Protein AF-A0AAU9U0C1-F1 (afdb_monomer)

Foldseek 3Di:
DDDDDDDDDDDDDDDDDDDDDDDDDDDDDDDDDDDDDDDDDDDDDDDDCVVVVVVVVVVVVVVVVPVPDDDDDDDDDDDDDDDDDDDDDDDDDDDDDDDDDDDDDDDDDDDDDDDDDDDDDDDDDDYDDDDDDDDDDDDDDDDDDDDDDDDDDDDDDDDDDPPPDDDDDDDDDDDDDDDDPPDLLDAQELLFQWDDLDLVSVLVNCLSCLLVVNQWGHPQLAIAGADQLPDPDQCLDPVNVPPDPVVLLVNLVVQVVCCVVPLFFAEAEEAAFWPLCLVVSLSNSVQSNCVFLVNHSPHLLSLLLSLLCLLLQLLQFWCDLFHRTFGQWWWKWWFQGDPSHGAAIAIDTQGHPLLLLQDNPAQIFRRLLLLLCVLADDPVRCVVLVNPPDDLCLQNSGNHPHDDDRDPCSNVSSVSNLVSCVSLVHDPLLLVLLSSLLRLLSNFAWAQDPVQFTDTDRQVSLCSSCVSQQFHSVLLCLQLQWFWDFDDDDDTDIDTDGRVSSNLQSSLQSSLSSQLSSVVSSVSSNPDHPPPPPPDDPDDDVLCLLPPDPPPPDDDDDDDDDPDDPVVVVVVNVVVNVVVSSSHIHMYTRAHRQDADVADEPSNVLRLLLSLVVLQVVCCLFQVCQVVVCVVQVHDWPDNQDDDHCVLLNCQAPVCVQHLLVLLVVCLVVVHALLVSQVSSCVSQPPRPQWDADVVHDSNWTWGQGLQGIHIYGSHCVSSLFLSWHAQSSLCSLDPVRGPSVSSVVSCVLSNVVQVVVVHGRSAIDHSNDASCSVVVVVPPPDDDPDDRDDRDHTPSRSSVVSSVSVVVVVVSHHYRYYHRAYQDSPSDRSHHDSVRRSSRCSSSVVSSSSCCQLRGFRDKDFLVRLCVLQVLQDDDDPDDDDDPPDPPCSQVSSVVSLVVLCVVPDDDDDITSNDQDWDDGPGIITTRSSVVCSRVVSSVVSVVVVVVVVVVVVVVVVVCVVPVPDDDPPPPPPDDPDPPDDPPDPVPDDDPVVVVVVCVVVVHDPVDDDDDDDFDQFDADPNDTDGDFAWWFFCDWDADPRDTDHGGDIWTFGGADDVQWTWIADPNDTDTHGPVRTDDGDDDDDDDDDDDDDDDDDDDD

Sequence (1102 aa):
MRSVCVYIKGALPAKAQRGRGSACPASDKFLAHARRRPVTRIFCTPSTPLEILKWIVLDRARYTIRTKILPRFIKVNYLSSRRIVVQRSGAPPAAAAEPQLGAGHPPQPPARGRRGRRPARLARLPRRLAAGRAAARAAAAAAPAPAPPLQPHHPPPPPPEARWRAGTAGGAQATGTTGSASNGSDVDDLIHLRGPLTEDAVVRALQARFYHNKFYTSVGPILIAMNAYTDAGNALTPGAARAQRPELARLVHDAVRHQADTGCPQAIILSGVSGSGKTYASMVLLRRLFDVAGGGPETDAFKHLAAAFTVLRSLGTAATHANSHSSRIGHFIEVQVTDGALYRTKIHCYFLDQTRVVRPPAGERNYHIFYQMLAGLTSDERSQLHLDGYTANDLRYLASSHPRRPEAEDGARFHAWKSCLGVLGIPFLDVLRVLAAVLLLGNVHFTDNAEGTAEPNGEAELVAAGSLLGVGAAALMRGLGTRCAPRAGRGQARAPASAAAAAGARDALAKALYCRTVATIVRRANSLKRLGSTLGTLSSDSNESVHQDVASRRASTAGGGARGRAGARSMAALNDAVRHATDGFVGILDMFGFEDSGPSRLEHLCANLCAETMQHFYNTHVFKSSAESCREEGVAGALEVEYVDNVPCIDLVSSLRTGLLAALDAECAARGSPEQYVARVRAAHRGHPRLAEPRPPHPRRFAVRHYAGEVTYDASDFLDANRDAVPDELLAAFDTRTCEFGFATHLFGAELKALAAAGGPAGAQFRASPTAGGAAVAAGALGAAPPAPAAPASTLTQDFHTRLDNLLRTLVHARPHFVRCLRANSTETPMLFDRVTVARQVRALQILETVQLMASGYPHRMRFRAFSGRYRALWRRGAGAGAGAGAERESGAACARVLRSVAAAAAPPAPASPAAVRWALGKRHVFLSEGMRQVLERMRRARREAAAECIQAAWRAQRARDTRGGRPAPPARRRPAPIAGTPPPDPADKCDPQLVKRTCSLFGLDLERPPPLPPSRAYTVSNGVKLGYPQQRTVAADWDEGGVRLRVGDCVLALGAARRGHVTVQVCGRTVPVPHSVLAPPRAPRPAPPPPPAPPAPPAPA

Solvent-accessible surface area (backbone atoms only — not comparable to full-atom values): 67235 Å² total; per-residue (Å²): 136,83,89,78,88,81,91,80,90,87,87,90,91,82,90,87,92,85,86,89,89,85,90,85,81,89,81,92,90,81,90,87,88,89,84,88,88,90,85,80,92,76,92,80,79,99,80,69,71,64,65,59,52,55,51,59,53,50,55,58,58,60,51,71,65,59,78,79,77,80,93,76,90,87,88,79,87,91,74,80,91,80,87,84,82,90,77,92,83,86,86,88,81,89,88,81,85,86,80,91,88,84,89,91,81,88,86,88,92,90,88,93,81,91,89,92,85,86,89,86,91,82,91,90,84,88,88,89,82,85,90,85,84,86,83,87,84,90,86,81,91,87,83,85,82,88,80,79,88,82,77,90,77,75,82,80,79,80,81,79,80,84,76,78,77,83,85,87,84,89,88,80,93,78,94,78,93,76,83,82,82,81,70,78,62,89,70,66,36,58,27,53,48,66,65,79,94,41,66,70,54,54,50,48,41,52,53,47,23,45,78,70,70,44,43,62,38,30,45,71,88,31,37,39,35,48,33,48,61,81,74,90,67,64,50,67,40,81,85,53,63,74,77,83,55,67,67,56,46,49,53,42,53,54,44,56,46,47,25,72,77,65,45,45,25,27,30,41,40,46,44,46,46,52,62,10,42,47,69,57,53,50,35,44,41,51,45,46,45,26,55,64,20,71,32,33,80,88,33,66,72,34,47,41,49,43,23,41,51,52,46,49,40,36,74,24,22,24,31,44,93,66,23,75,75,32,60,46,41,24,39,36,38,40,35,31,50,52,99,59,40,52,69,50,66,43,72,45,76,67,51,66,63,52,62,31,62,64,52,40,59,93,60,24,49,33,48,44,43,62,59,14,44,76,57,45,57,53,71,69,58,26,54,78,55,70,45,64,95,63,49,63,69,74,31,55,34,52,50,46,89,53,97,70,78,84,60,89,54,33,24,59,52,32,52,52,35,55,54,22,34,54,68,59,71,42,68,65,62,68,57,46,32,52,55,42,23,41,42,33,51,47,53,42,41,56,43,59,47,101,86,53,32,37,45,72,50,39,60,68,37,40,43,48,23,15,61,50,49,26,24,57,41,72,48,54,45,51,23,31,32,41,40,54,49,59,71,84,64,102,59,84,57,72,39,72,15,34,20,73,54,21,51,49,37,48,47,24,46,38,34,16,56,51,42,29,48,53,52,48,51,48,54,49,58,52,60,76,70,70,90,81,67,82,73,73,90,88,80,75,80,86,83,54,91,84,69,88,81,75,80,84,82,79,84,79,97,83,83,85,92,71,87,77,78,52,62,64,57,54,51,49,53,50,50,52,53,50,47,64,67,55,58,29,30,46,29,43,37,41,56,47,28,40,74,85,55,91,78,23,48,60,66,52,52,53,31,35,50,51,33,50,52,54,48,44,54,46,46,42,65,56,52,48,51,31,52,52,52,30,60,77,37,70,36,84,68,89,54,85,73,82,72,91,81,53,60,70,49,48,48,50,39,68,27,86,86,76,3,54,51,45,52,46,52,52,33,51,73,70,66,62,52,40,48,56,48,40,50,51,52,51,66,77,45,65,87,39,90,39,57,43,83,36,88,76,79,52,70,39,43,40,21,39,50,49,79,81,48,77,43,48,36,42,32,78,56,37,53,64,63,29,56,44,51,25,53,34,56,43,54,57,34,39,35,86,91,51,18,77,34,60,67,58,28,57,61,43,53,65,60,52,51,52,29,59,75,65,77,39,72,52,43,49,61,42,64,27,58,82,60,92,66,64,65,61,64,68,71,59,73,84,62,97,69,83,83,68,83,78,75,78,69,77,35,47,60,56,52,45,50,53,44,51,53,53,50,49,56,56,52,74,69,23,52,76,41,48,34,45,22,33,39,26,44,83,78,73,51,57,79,45,75,37,67,65,56,37,48,54,47,38,58,45,71,41,48,57,53,49,32,49,38,40,10,65,23,52,68,39,80,35,46,33,70,57,46,42,68,74,48,53,83,73,54,76,87,65,87,89,76,74,93,74,93,58,90,66,81,51,42,59,63,53,47,54,50,48,53,51,55,48,52,68,75,66,66,75,87,83,89,60,59,51,37,39,74,40,72,51,72,36,82,64,30,40,32,24,7,43,37,34,50,53,50,54,51,50,57,50,45,54,58,47,48,58,52,46,49,53,50,48,50,52,50,52,52,48,54,50,45,69,72,68,48,88,64,75,73,76,70,71,79,64,74,77,68,81,62,90,80,60,73,80,79,58,92,81,73,68,78,55,64,65,60,51,53,50,50,30,58,77,70,71,50,61,89,91,57,76,77,82,77,78,76,78,63,76,49,51,76,44,98,89,41,82,40,59,60,68,38,69,29,38,27,63,38,72,47,73,59,98,90,51,77,47,48,64,68,43,79,38,41,33,60,46,63,56,56,95,71,23,29,26,29,44,54,98,91,43,78,44,73,42,51,52,86,36,42,42,81,54,77,76,80,78,80,76,81,80,78,79,81,78,78,84,80,79,82,78,85,133

Structure (mmCIF, N/CA/C/O backbone):
data_AF-A0AAU9U0C1-F1
#
_entry.id   AF-A0AAU9U0C1-F1
#
loop_
_atom_site.group_PDB
_atom_site.id
_atom_site.type_symbol
_atom_site.label_atom_id
_atom_site.label_alt_id
_atom_site.label_comp_id
_atom_site.label_asym_id
_atom_site.label_entity_id
_atom_site.label_seq_id
_atom_site.pdbx_PDB_ins_code
_atom_site.Cartn_x
_atom_site.Cartn_y
_atom_site.Cartn_z
_atom_site.occupancy
_atom_site.B_iso_or_equiv
_atom_site.auth_seq_id
_atom_site.auth_comp_id
_atom_site.auth_asym_id
_atom_site.auth_atom_id
_atom_site.pdbx_PDB_model_num
ATOM 1 N N . MET A 1 1 ? -38.777 12.653 -34.159 1.00 24.64 1 MET A N 1
ATOM 2 C CA . MET A 1 1 ? -39.744 13.775 -34.101 1.00 24.64 1 MET A CA 1
ATOM 3 C C . MET A 1 1 ? -38.920 15.044 -34.290 1.00 24.64 1 MET A C 1
ATOM 5 O O . MET A 1 1 ? -37.941 15.167 -33.569 1.00 24.64 1 MET A O 1
ATOM 9 N N . ARG A 1 2 ? -38.997 15.763 -35.420 1.00 21.00 2 ARG A N 1
ATOM 10 C CA . ARG A 1 2 ? -40.113 16.520 -36.057 1.00 21.00 2 ARG A CA 1
ATOM 11 C C . ARG A 1 2 ? -40.349 17.892 -35.399 1.00 21.00 2 ARG A C 1
ATOM 13 O O . ARG A 1 2 ? 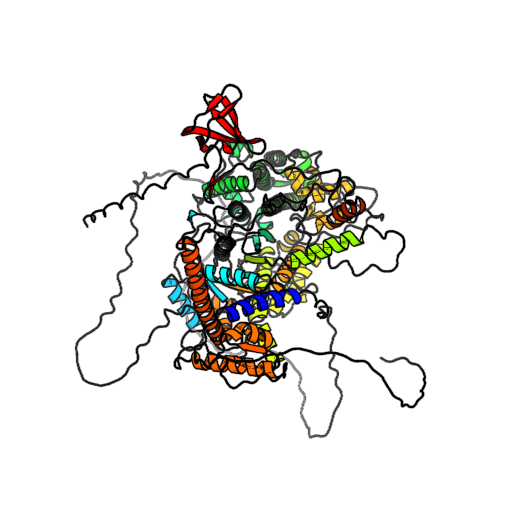-40.406 17.954 -34.179 1.00 21.00 2 ARG A O 1
ATOM 20 N N . SER A 1 3 ? -40.547 18.902 -36.261 1.00 21.70 3 SER A N 1
ATOM 21 C CA . SER A 1 3 ? -40.798 20.334 -35.982 1.00 21.70 3 SER A CA 1
ATOM 22 C C . SER A 1 3 ? -39.601 21.110 -35.395 1.00 21.70 3 SER A C 1
ATOM 24 O O . SER A 1 3 ? -38.869 20.563 -34.580 1.00 21.70 3 SER A O 1
ATOM 26 N N . VAL A 1 4 ? -39.317 22.370 -35.764 1.00 21.83 4 VAL A N 1
ATOM 27 C CA . VAL A 1 4 ? -39.848 23.279 -36.821 1.00 21.83 4 VAL A CA 1
ATOM 28 C C . VAL A 1 4 ? -38.707 24.289 -37.161 1.00 21.83 4 VAL A C 1
ATOM 30 O O . VAL A 1 4 ? -37.883 24.544 -36.290 1.00 21.83 4 VAL A O 1
ATOM 33 N N . CYS A 1 5 ? -38.392 24.609 -38.430 1.00 22.06 5 CYS A N 1
ATOM 34 C CA . CYS A 1 5 ? -38.754 25.840 -39.190 1.00 22.06 5 CYS A CA 1
ATOM 35 C C . CYS A 1 5 ? -38.419 27.191 -38.467 1.00 22.06 5 CYS A C 1
ATOM 37 O O . CYS A 1 5 ? -38.565 27.267 -37.258 1.00 22.06 5 CYS A O 1
ATOM 39 N N . VAL A 1 6 ? -37.989 28.303 -39.106 1.00 23.70 6 VAL A N 1
ATOM 40 C CA . VAL A 1 6 ? -38.013 28.698 -40.540 1.00 23.70 6 VAL A CA 1
ATOM 41 C C . VAL A 1 6 ? -37.091 29.929 -40.844 1.00 23.70 6 VAL A C 1
ATOM 43 O O . VAL A 1 6 ? -36.928 30.764 -39.965 1.00 23.70 6 VAL A O 1
ATOM 46 N N . TYR A 1 7 ? -36.581 30.074 -42.093 1.00 22.19 7 TYR A N 1
ATOM 47 C CA . TYR A 1 7 ? -36.226 31.347 -42.820 1.00 22.19 7 TYR A CA 1
ATOM 48 C C . TYR A 1 7 ? -35.028 32.251 -42.371 1.00 22.19 7 TYR A C 1
ATOM 50 O O . TYR A 1 7 ? -34.627 32.193 -41.219 1.00 22.19 7 TYR A O 1
ATOM 58 N N . ILE A 1 8 ? -34.390 33.122 -43.202 1.00 22.66 8 ILE A N 1
ATOM 59 C CA . ILE A 1 8 ? -34.291 33.303 -44.691 1.00 22.66 8 ILE A CA 1
ATOM 60 C C . ILE A 1 8 ? -33.015 34.136 -45.097 1.00 22.66 8 ILE A C 1
ATOM 62 O O . ILE A 1 8 ? -32.386 34.669 -44.197 1.00 22.66 8 ILE A O 1
ATOM 66 N N . LYS A 1 9 ? -32.677 34.234 -46.416 1.00 22.81 9 LYS A N 1
ATOM 67 C CA . LYS A 1 9 ? -31.804 35.188 -47.221 1.00 22.81 9 LYS A CA 1
ATOM 68 C C . LYS A 1 9 ? -30.706 36.032 -46.501 1.00 22.81 9 LYS A C 1
ATOM 70 O O . LYS A 1 9 ? -30.960 36.590 -45.452 1.00 22.81 9 LYS A O 1
ATOM 75 N N . GLY A 1 10 ? -29.492 36.291 -47.018 1.00 23.34 10 GLY A N 1
ATOM 76 C CA . GLY A 1 10 ? -29.014 36.748 -48.354 1.00 23.34 10 GLY A CA 1
ATOM 77 C C . GLY A 1 10 ? -27.968 37.889 -48.131 1.00 23.34 10 GLY A C 1
ATOM 78 O O . GLY A 1 10 ? -27.883 38.364 -47.006 1.00 23.34 10 GLY A O 1
ATOM 79 N N . ALA A 1 11 ? -27.127 38.398 -49.051 1.00 24.47 11 ALA A N 1
ATOM 80 C CA . ALA A 1 11 ? -26.934 38.194 -50.499 1.00 24.47 11 ALA A CA 1
ATOM 81 C C . ALA A 1 11 ? -25.452 38.471 -50.961 1.00 24.47 11 ALA A C 1
ATOM 83 O O . ALA A 1 11 ? -24.527 38.324 -50.169 1.00 24.47 11 ALA A O 1
ATOM 84 N N . LEU A 1 12 ? -25.234 38.786 -52.254 1.00 25.39 12 LEU A N 1
ATOM 85 C CA . LEU A 1 12 ? -23.994 38.649 -53.075 1.00 25.39 12 LEU A CA 1
ATOM 86 C C . LEU A 1 12 ? -23.107 39.948 -53.242 1.00 25.39 12 LEU A C 1
ATOM 88 O O . LEU A 1 12 ? -23.430 40.947 -52.606 1.00 25.39 12 LEU A O 1
ATOM 92 N N . PRO A 1 13 ? -21.971 39.957 -54.015 1.00 55.34 13 PRO A N 1
ATOM 93 C CA . PRO A 1 13 ? -20.810 40.868 -53.808 1.00 55.34 13 PRO A CA 1
ATOM 94 C C . PRO A 1 13 ? -20.318 41.723 -55.029 1.00 55.34 13 PRO A C 1
ATOM 96 O O . PRO A 1 13 ? -20.919 41.707 -56.100 1.00 55.34 13 PRO A O 1
ATOM 99 N N . ALA A 1 14 ? -19.138 42.369 -54.901 1.00 25.95 14 ALA A N 1
ATOM 100 C CA . ALA A 1 14 ? -18.274 42.967 -55.959 1.00 25.95 14 ALA A CA 1
ATOM 101 C C . ALA A 1 14 ? -16.767 42.644 -55.664 1.00 25.95 14 ALA A C 1
ATOM 103 O O . ALA A 1 14 ? -16.470 42.331 -54.514 1.00 25.95 14 ALA A O 1
ATOM 104 N N . LYS A 1 15 ? -15.760 42.522 -56.570 1.00 26.88 15 LYS A N 1
ATOM 105 C CA . LYS A 1 15 ? -15.287 43.260 -57.790 1.00 26.88 15 LYS A CA 1
ATOM 106 C C . LYS A 1 15 ? -14.729 44.674 -57.471 1.00 26.88 15 LYS A C 1
ATOM 108 O O . LYS A 1 15 ? -15.401 45.385 -56.745 1.00 26.88 15 LYS A O 1
ATOM 113 N N . ALA A 1 16 ? -13.579 45.188 -57.961 1.00 28.95 16 ALA A N 1
ATOM 114 C CA . ALA A 1 16 ? -12.453 44.735 -58.835 1.00 28.95 16 ALA A CA 1
ATOM 115 C C . ALA A 1 16 ? -11.160 45.592 -58.500 1.00 28.95 16 ALA A C 1
ATOM 117 O O . ALA A 1 16 ? -11.124 46.110 -57.393 1.00 28.95 16 ALA A O 1
ATOM 118 N N . GLN A 1 17 ? -10.059 45.832 -59.263 1.00 26.89 17 GLN A N 1
ATOM 119 C CA . GLN A 1 17 ? -9.619 45.476 -60.637 1.00 26.89 17 GLN A CA 1
ATOM 120 C C . GLN A 1 17 ? -8.061 45.354 -60.858 1.00 26.89 17 GLN A C 1
ATOM 122 O O . GLN A 1 17 ? -7.563 44.232 -60.891 1.00 26.89 17 GLN A O 1
ATOM 127 N N . ARG A 1 18 ? -7.305 46.453 -61.111 1.00 26.94 18 ARG A N 1
ATOM 128 C CA . ARG A 1 18 ? -5.881 46.573 -61.596 1.00 26.94 18 ARG A CA 1
ATOM 129 C C . ARG A 1 18 ? -5.306 47.966 -61.189 1.00 26.94 18 ARG A C 1
ATOM 131 O O . ARG A 1 18 ? -6.126 48.813 -60.863 1.00 26.94 18 ARG A O 1
ATOM 138 N N . GLY A 1 19 ? -4.008 48.342 -61.223 1.00 24.75 19 GLY A N 1
ATOM 139 C CA . GLY A 1 19 ? -2.712 47.662 -61.473 1.00 24.75 19 GLY A CA 1
ATOM 140 C C . GLY A 1 19 ? -1.563 48.636 -61.906 1.00 24.75 19 GLY A C 1
ATOM 141 O O . GLY A 1 19 ? -1.858 49.748 -62.319 1.00 24.75 19 GLY A O 1
ATOM 142 N N . ARG A 1 20 ? -0.291 48.162 -61.920 1.00 25.50 20 ARG A N 1
ATOM 143 C CA . ARG A 1 20 ? 0.972 48.755 -62.492 1.00 25.50 20 ARG A CA 1
ATOM 144 C C . ARG A 1 20 ? 1.722 49.915 -61.775 1.00 25.50 20 ARG A C 1
ATOM 146 O O . ARG A 1 20 ? 1.122 50.791 -61.175 1.00 25.50 20 ARG A O 1
ATOM 153 N N . GLY A 1 21 ? 3.055 49.915 -61.989 1.00 24.20 21 GLY A N 1
ATOM 154 C CA . GLY A 1 21 ? 4.035 51.004 -61.769 1.00 24.20 21 GLY A CA 1
ATOM 155 C C . GLY A 1 21 ? 4.783 50.985 -60.417 1.00 24.20 21 GLY A C 1
ATOM 156 O O . GLY A 1 21 ? 4.164 50.672 -59.410 1.00 24.20 21 GLY A O 1
ATOM 157 N N . SER A 1 22 ? 6.057 51.380 -60.249 1.00 24.22 22 SER A N 1
ATOM 158 C CA . SER A 1 22 ? 7.334 51.277 -61.010 1.00 24.22 22 SER A CA 1
ATOM 159 C C . SER A 1 22 ? 8.365 52.250 -60.386 1.00 24.22 22 SER A C 1
ATOM 161 O O . SER A 1 22 ? 7.958 53.312 -59.931 1.00 24.22 22 SER A O 1
ATOM 163 N N . ALA A 1 23 ? 9.668 51.941 -60.491 1.00 24.11 23 ALA A N 1
ATOM 164 C CA . ALA A 1 23 ? 10.850 52.763 -60.137 1.00 24.11 23 ALA A CA 1
ATOM 165 C C . ALA A 1 23 ? 11.375 52.762 -58.676 1.00 24.11 23 ALA A C 1
ATOM 167 O O . ALA A 1 23 ? 10.644 52.904 -57.701 1.00 24.11 23 ALA A O 1
ATOM 168 N N . CYS A 1 24 ? 12.707 52.654 -58.578 1.00 26.55 24 CYS A N 1
ATOM 169 C CA . CYS A 1 24 ? 13.564 53.036 -57.443 1.00 26.55 24 CYS A CA 1
ATOM 170 C C . CYS A 1 24 ? 14.412 54.256 -57.866 1.00 26.55 24 CYS A C 1
ATOM 172 O O . CYS A 1 24 ? 14.421 54.587 -59.056 1.00 26.55 24 CYS A O 1
ATOM 174 N N . PRO A 1 25 ? 15.185 54.878 -56.955 1.00 35.09 25 PRO A N 1
ATOM 175 C CA . PRO A 1 25 ? 16.648 54.784 -57.142 1.00 35.09 25 PRO A CA 1
ATOM 176 C C . PRO A 1 25 ? 17.509 54.769 -55.851 1.00 35.09 25 PRO A C 1
ATOM 178 O O . PRO A 1 25 ? 17.064 55.262 -54.826 1.00 35.09 25 PRO A O 1
ATOM 181 N N . ALA A 1 26 ? 18.748 54.250 -55.995 1.00 27.97 26 ALA A N 1
ATOM 182 C CA . ALA A 1 26 ? 20.057 54.634 -55.388 1.00 27.97 26 ALA A CA 1
ATOM 183 C C . ALA A 1 26 ? 20.200 54.919 -53.858 1.00 27.97 26 ALA A C 1
ATOM 185 O O . ALA A 1 26 ? 19.234 55.210 -53.171 1.00 27.97 26 ALA A O 1
ATOM 186 N N . SER A 1 27 ? 21.378 54.854 -53.210 1.00 24.66 27 SER A N 1
ATOM 187 C CA . SER A 1 27 ? 22.809 54.712 -53.605 1.00 24.66 27 SER A CA 1
ATOM 188 C C . SER A 1 27 ? 23.574 53.837 -52.564 1.00 24.66 27 SER A C 1
ATOM 190 O O . SER A 1 27 ? 23.166 53.813 -51.408 1.00 24.66 27 SER A O 1
ATOM 192 N N . ASP A 1 28 ? 24.554 52.967 -52.888 1.00 27.30 28 ASP A N 1
ATOM 193 C CA . ASP A 1 28 ? 25.974 53.203 -53.302 1.00 27.30 28 ASP A CA 1
ATOM 194 C C . ASP A 1 28 ? 26.834 53.933 -52.230 1.00 27.30 28 ASP A C 1
ATOM 196 O O . ASP A 1 28 ? 26.359 54.932 -51.702 1.00 27.30 28 ASP A O 1
ATOM 200 N N . LYS A 1 29 ? 28.090 53.594 -51.845 1.00 26.38 29 LYS A N 1
ATOM 201 C CA . LYS A 1 29 ? 29.129 52.531 -52.109 1.00 26.38 29 LYS A CA 1
ATOM 202 C C . LYS A 1 29 ? 29.884 52.248 -50.760 1.00 26.38 29 LYS A C 1
ATOM 204 O O . LYS A 1 29 ? 29.325 52.617 -49.736 1.00 26.38 29 LYS A O 1
ATOM 209 N N . PHE A 1 30 ? 31.062 51.623 -50.530 1.00 22.81 30 PHE A N 1
ATOM 210 C CA . PHE A 1 30 ? 32.257 51.016 -51.201 1.00 22.81 30 PHE A CA 1
ATOM 211 C C . PHE A 1 30 ? 32.681 49.775 -50.323 1.00 22.81 30 PHE A C 1
ATOM 213 O O . PHE A 1 30 ? 32.200 49.665 -49.199 1.00 22.81 30 PHE A O 1
ATOM 220 N N . LEU A 1 31 ? 33.378 48.689 -50.727 1.00 26.47 31 LEU A N 1
ATOM 221 C CA . LEU A 1 31 ? 34.804 48.438 -51.100 1.00 26.47 31 LEU A CA 1
ATOM 222 C C . LEU A 1 31 ? 35.895 49.025 -50.157 1.00 26.47 31 LEU A C 1
ATOM 224 O O . LEU A 1 31 ? 35.733 50.129 -49.668 1.00 26.47 31 LEU A O 1
ATOM 228 N N . ALA A 1 32 ? 37.047 48.394 -49.857 1.00 26.06 32 ALA A N 1
ATOM 229 C CA . ALA A 1 32 ? 37.644 47.077 -50.186 1.00 26.06 32 ALA A CA 1
ATOM 230 C C . ALA A 1 32 ? 38.538 46.591 -48.997 1.00 26.06 32 ALA A C 1
ATOM 232 O O . ALA A 1 32 ? 38.699 47.326 -48.031 1.00 26.06 32 ALA A O 1
ATOM 233 N N . HIS A 1 33 ? 39.106 45.373 -48.957 1.00 24.86 33 HIS A N 1
ATOM 234 C CA . HIS A 1 33 ? 40.456 45.047 -49.481 1.00 24.86 33 HIS A CA 1
ATOM 235 C C . HIS A 1 33 ? 40.740 43.519 -49.407 1.00 24.86 33 HIS A C 1
ATOM 237 O O . HIS A 1 33 ? 40.062 42.804 -48.672 1.00 24.86 33 HIS A O 1
ATOM 243 N N . ALA A 1 34 ? 41.756 43.001 -50.117 1.00 26.77 34 ALA A N 1
ATOM 244 C CA . ALA A 1 34 ? 42.101 41.564 -50.129 1.00 26.77 34 ALA A CA 1
ATOM 245 C C . ALA A 1 34 ? 43.605 41.290 -50.354 1.00 26.77 34 ALA A C 1
ATOM 247 O O . ALA A 1 34 ? 44.272 42.085 -51.010 1.00 26.77 34 ALA A O 1
ATOM 248 N N . ARG A 1 35 ? 44.125 40.129 -49.903 1.00 23.12 35 ARG A N 1
ATOM 249 C CA . ARG A 1 35 ? 45.420 39.547 -50.341 1.00 23.12 35 ARG A CA 1
ATOM 250 C C . ARG A 1 35 ? 45.462 38.010 -50.190 1.00 23.12 35 ARG A C 1
ATOM 252 O O . ARG A 1 35 ? 44.789 37.441 -49.338 1.00 23.12 35 ARG A O 1
ATOM 259 N N . ARG A 1 36 ? 46.242 37.354 -51.063 1.00 25.30 36 ARG A N 1
ATOM 260 C CA . ARG A 1 36 ? 46.592 35.905 -51.085 1.00 25.30 36 ARG A CA 1
ATOM 261 C C . ARG A 1 36 ? 47.945 35.708 -50.329 1.00 25.30 36 ARG A C 1
ATOM 263 O O . ARG A 1 36 ? 48.525 36.715 -49.941 1.00 25.30 36 ARG A O 1
ATOM 270 N N . ARG A 1 37 ? 48.569 34.537 -50.092 1.00 23.91 37 ARG A N 1
ATOM 271 C CA . ARG A 1 37 ? 48.548 33.196 -50.736 1.00 23.91 37 ARG A CA 1
ATOM 272 C C . ARG A 1 37 ? 48.557 32.022 -49.689 1.00 23.91 37 ARG A C 1
ATOM 274 O O . ARG A 1 37 ? 47.649 32.060 -48.869 1.00 23.91 37 ARG A O 1
ATOM 281 N N . PRO A 1 38 ? 49.362 30.922 -49.745 1.00 34.34 38 PRO A N 1
ATOM 282 C CA . PRO A 1 38 ? 48.798 29.559 -49.671 1.00 34.34 38 PRO A CA 1
ATOM 283 C C . PRO A 1 38 ? 49.317 28.698 -48.493 1.00 34.34 38 PRO A C 1
ATOM 285 O O . PRO A 1 38 ? 50.214 29.117 -47.774 1.00 34.34 38 PRO A O 1
ATOM 288 N N . VAL A 1 39 ? 48.834 27.450 -48.359 1.00 23.78 39 VAL A N 1
ATOM 289 C CA . VAL A 1 39 ? 49.632 26.316 -47.830 1.00 23.78 39 VAL A CA 1
ATOM 290 C C . VAL A 1 39 ? 49.032 24.952 -48.237 1.00 23.78 39 VAL A C 1
ATOM 292 O O . VAL A 1 39 ? 47.875 24.853 -48.640 1.00 23.78 39 VAL A O 1
ATOM 295 N N . THR A 1 40 ? 49.887 23.931 -48.202 1.00 22.89 40 THR A N 1
ATOM 296 C CA . THR A 1 40 ? 49.833 22.568 -48.767 1.00 22.89 40 THR A CA 1
ATOM 297 C C . THR A 1 40 ? 48.616 21.681 -48.438 1.00 22.89 40 THR A C 1
ATOM 299 O O . THR A 1 40 ? 48.023 21.757 -47.364 1.00 22.89 40 THR A O 1
ATOM 302 N N . ARG A 1 41 ? 48.339 20.705 -49.326 1.00 24.94 41 ARG A N 1
ATOM 303 C CA . ARG A 1 41 ? 47.612 19.464 -48.980 1.00 24.94 41 ARG A CA 1
ATOM 304 C C . ARG A 1 41 ? 48.383 18.695 -47.897 1.00 24.94 41 ARG A C 1
ATOM 306 O O . ARG A 1 41 ? 49.570 18.450 -48.079 1.00 24.94 41 ARG A O 1
ATOM 313 N N . ILE A 1 42 ? 47.691 18.206 -46.867 1.00 23.44 42 ILE A N 1
ATOM 314 C CA . ILE A 1 42 ? 48.180 17.142 -45.973 1.00 23.44 42 ILE A CA 1
ATOM 315 C C . ILE A 1 42 ? 47.051 16.120 -45.776 1.00 23.44 42 ILE A C 1
ATOM 317 O O . ILE A 1 42 ? 45.944 16.480 -45.376 1.00 23.44 42 ILE A O 1
ATOM 321 N N . PHE A 1 43 ? 47.326 14.844 -46.060 1.00 24.91 43 PHE A N 1
ATOM 322 C CA . PHE A 1 43 ? 46.471 13.722 -45.655 1.00 24.91 43 PHE A CA 1
ATOM 323 C C . PHE A 1 43 ? 46.616 13.504 -44.145 1.00 24.91 43 PHE A C 1
ATOM 325 O O . PHE A 1 43 ? 47.737 13.339 -43.674 1.00 24.91 43 PHE A O 1
ATOM 332 N N . CYS A 1 44 ? 45.515 13.448 -43.387 1.00 22.86 44 CYS A N 1
ATOM 333 C CA . CYS A 1 44 ? 45.560 12.936 -42.014 1.00 22.86 44 CYS A CA 1
ATOM 334 C C . CYS A 1 44 ? 44.197 12.431 -41.503 1.00 22.86 44 CYS A C 1
ATOM 336 O O . CYS A 1 44 ? 43.141 12.744 -42.055 1.00 22.86 44 CYS A O 1
ATOM 338 N N . THR A 1 45 ? 44.238 11.607 -40.457 1.00 25.94 45 THR A N 1
ATOM 339 C CA . THR A 1 45 ? 43.120 10.802 -39.932 1.00 25.94 45 THR A CA 1
ATOM 340 C C . THR A 1 45 ? 42.097 11.587 -39.086 1.00 25.94 45 THR A C 1
ATOM 342 O O . THR A 1 45 ? 42.412 12.649 -38.548 1.00 25.94 45 THR A O 1
ATOM 345 N N . PRO A 1 46 ? 40.854 11.082 -38.917 1.00 29.83 46 PRO A N 1
ATOM 346 C CA . PRO A 1 46 ? 39.767 11.836 -38.287 1.00 29.83 46 PRO A CA 1
ATOM 347 C C . PRO A 1 46 ? 39.835 11.845 -36.747 1.00 29.83 46 PRO A C 1
ATOM 349 O O . PRO A 1 46 ? 39.190 11.035 -36.081 1.00 29.83 46 PRO A O 1
ATOM 352 N N . SER A 1 47 ? 40.562 12.804 -36.166 1.00 36.53 47 SER A N 1
ATOM 353 C CA . SER A 1 47 ? 40.671 12.962 -34.705 1.00 36.53 47 SER A CA 1
ATOM 354 C C . SER A 1 47 ? 40.720 14.427 -34.239 1.00 36.53 47 SER A C 1
ATOM 356 O O . SER A 1 47 ? 41.796 15.008 -34.116 1.00 36.53 47 SER A O 1
ATOM 358 N N . THR A 1 48 ? 39.568 15.024 -33.897 1.00 33.22 48 THR A N 1
ATOM 359 C CA . THR A 1 48 ? 39.513 16.271 -33.100 1.00 33.22 48 THR A CA 1
ATOM 360 C C . THR A 1 48 ? 38.420 16.216 -32.014 1.00 33.22 48 THR A C 1
ATOM 362 O O . THR A 1 48 ? 37.260 15.932 -32.318 1.00 33.22 48 THR A O 1
ATOM 365 N N . PRO A 1 49 ? 38.729 16.528 -30.735 1.00 36.94 49 PRO A N 1
ATOM 366 C CA . PRO A 1 49 ? 37.716 16.581 -29.670 1.00 36.94 49 PRO A CA 1
ATOM 367 C C . PRO A 1 49 ? 36.696 17.729 -29.797 1.00 36.94 49 PRO A C 1
ATOM 369 O O . PRO A 1 49 ? 35.629 17.670 -29.184 1.00 36.94 49 PRO A O 1
ATOM 372 N N . LEU A 1 50 ? 36.997 18.778 -30.578 1.00 32.22 50 LEU A N 1
ATOM 373 C CA . LEU A 1 50 ? 36.150 19.978 -30.681 1.00 32.22 50 LEU A CA 1
ATOM 374 C C . LEU A 1 50 ? 34.770 19.705 -31.298 1.00 32.22 50 LEU A C 1
ATOM 376 O O . LEU A 1 50 ? 33.796 20.332 -30.881 1.00 32.22 50 LEU A O 1
ATOM 380 N N . GLU A 1 51 ? 34.662 18.769 -32.246 1.00 40.28 51 GLU A N 1
ATOM 381 C CA . GLU A 1 51 ? 33.360 18.340 -32.779 1.00 40.28 51 GLU A CA 1
ATOM 382 C C . GLU A 1 51 ? 32.478 17.762 -31.662 1.00 40.28 51 GLU A C 1
ATOM 384 O O . GLU A 1 51 ? 31.332 18.174 -31.490 1.00 40.28 51 GLU A O 1
ATOM 389 N N . ILE A 1 52 ? 33.032 16.873 -30.832 1.00 41.50 52 ILE A N 1
ATOM 390 C CA . ILE A 1 52 ? 32.302 16.232 -29.728 1.00 41.50 52 ILE A CA 1
ATOM 391 C C . ILE A 1 52 ? 31.843 17.281 -28.699 1.00 41.50 52 ILE A C 1
ATOM 393 O O . ILE A 1 52 ? 30.702 17.230 -28.234 1.00 41.50 52 ILE A O 1
ATOM 397 N N . LEU A 1 53 ? 32.682 18.279 -28.394 1.00 34.94 53 LEU A N 1
ATOM 398 C CA . LEU A 1 53 ? 32.320 19.357 -27.466 1.00 34.94 53 LEU A CA 1
ATOM 399 C C . LEU A 1 53 ? 31.168 20.232 -27.992 1.00 34.94 53 LEU A C 1
ATOM 401 O O . LEU A 1 53 ? 30.228 20.514 -27.246 1.00 34.94 53 LEU A O 1
ATOM 405 N N . LYS A 1 54 ? 31.194 20.612 -29.281 1.00 31.72 54 LYS A N 1
ATOM 406 C CA . LYS A 1 54 ? 30.098 21.366 -29.921 1.00 31.72 54 LYS A CA 1
ATOM 407 C C . LYS A 1 54 ? 28.764 20.625 -29.814 1.00 31.72 54 LYS A C 1
ATOM 409 O O . LYS A 1 54 ? 27.739 21.252 -29.551 1.00 31.72 54 LYS A O 1
ATOM 414 N N . TRP A 1 55 ? 28.770 19.302 -29.984 1.00 39.06 55 TRP A N 1
ATOM 415 C CA . TRP A 1 55 ? 27.562 18.480 -29.877 1.00 39.06 55 TRP A CA 1
ATOM 416 C C . TRP A 1 55 ? 26.980 18.444 -28.458 1.00 39.06 55 TRP A C 1
ATOM 418 O O . TRP A 1 55 ? 25.771 18.609 -28.312 1.00 39.06 55 TRP A O 1
ATOM 428 N N . ILE A 1 56 ? 27.811 18.286 -27.420 1.00 37.47 56 ILE A N 1
ATOM 429 C CA . ILE A 1 56 ? 27.348 18.248 -26.017 1.00 37.47 56 ILE A CA 1
ATOM 430 C C . ILE A 1 56 ? 26.682 19.576 -25.618 1.00 37.47 56 ILE A C 1
ATOM 432 O O . ILE A 1 56 ? 25.631 19.581 -24.974 1.00 37.47 56 ILE A O 1
ATOM 436 N N . VAL A 1 57 ? 27.252 20.711 -26.038 1.00 33.44 57 VAL A N 1
ATOM 437 C CA . VAL A 1 57 ? 26.688 22.042 -25.752 1.00 33.44 57 VAL A CA 1
ATOM 438 C C . VAL A 1 57 ? 25.391 22.289 -26.537 1.00 33.44 57 VAL A C 1
ATOM 440 O O . VAL A 1 57 ? 24.426 22.813 -25.976 1.00 33.44 57 VAL A O 1
ATOM 443 N N . LEU A 1 58 ? 25.324 21.871 -27.807 1.00 31.73 58 LEU A N 1
ATOM 444 C CA . LEU A 1 58 ? 24.125 22.023 -28.642 1.00 31.73 58 LEU A CA 1
ATOM 445 C C . LEU A 1 58 ? 22.926 21.199 -28.156 1.00 31.73 58 LEU A C 1
ATOM 447 O O . LEU A 1 58 ? 21.794 21.658 -28.312 1.00 31.73 58 LEU A O 1
ATOM 451 N N . ASP A 1 59 ? 23.149 20.018 -27.577 1.00 34.34 59 ASP A N 1
ATOM 452 C CA . ASP A 1 59 ? 22.068 19.170 -27.056 1.00 34.34 59 ASP A CA 1
ATOM 453 C C . ASP A 1 59 ? 21.411 19.822 -25.824 1.00 34.34 59 ASP A C 1
ATOM 455 O O . ASP A 1 59 ? 20.191 20.003 -25.782 1.00 34.34 59 ASP A O 1
ATOM 459 N N . ARG A 1 60 ? 22.232 20.318 -24.880 1.00 30.69 60 ARG A N 1
ATOM 460 C CA . ARG A 1 60 ? 21.755 21.026 -23.677 1.00 30.69 60 ARG A CA 1
ATOM 461 C C . ARG A 1 60 ? 21.045 22.339 -24.031 1.00 30.69 60 ARG A C 1
ATOM 463 O O . ARG A 1 60 ? 19.955 22.594 -23.529 1.00 30.69 60 ARG A O 1
ATOM 470 N N . ALA A 1 61 ? 21.603 23.141 -24.943 1.00 28.98 61 ALA A N 1
ATOM 471 C CA . ALA A 1 61 ? 21.016 24.426 -25.342 1.00 28.98 61 ALA A CA 1
ATOM 472 C C . ALA A 1 61 ? 19.677 24.290 -26.099 1.00 28.98 61 ALA A C 1
ATOM 474 O O . ALA A 1 61 ? 18.779 25.117 -25.934 1.00 28.98 61 ALA A O 1
ATOM 475 N N . ARG A 1 62 ? 19.511 23.244 -26.923 1.00 32.91 62 ARG A N 1
ATOM 476 C CA . ARG A 1 62 ? 18.282 23.031 -27.714 1.00 32.91 62 ARG A CA 1
ATOM 477 C C . ARG A 1 62 ? 17.116 22.461 -26.907 1.00 32.91 62 ARG A C 1
ATOM 479 O O . ARG A 1 62 ? 15.976 22.583 -27.356 1.00 32.91 62 ARG A O 1
ATOM 486 N N . TYR A 1 63 ? 17.369 21.885 -25.732 1.00 34.50 63 TYR A N 1
ATOM 487 C CA . TYR A 1 63 ? 16.309 21.472 -24.809 1.00 34.50 63 TYR A CA 1
ATOM 488 C C . TYR A 1 63 ? 15.692 22.671 -24.071 1.00 34.50 63 TYR A C 1
ATOM 490 O O . TYR A 1 63 ? 14.470 22.808 -24.059 1.00 34.50 63 TYR A O 1
ATOM 498 N N . THR A 1 64 ? 16.513 23.594 -23.553 1.00 30.17 64 THR A N 1
ATOM 499 C CA . THR A 1 64 ? 16.064 24.751 -22.747 1.00 30.17 64 THR A CA 1
ATOM 500 C C . THR A 1 64 ? 15.138 25.719 -23.493 1.00 30.17 64 THR A C 1
ATOM 502 O O . THR A 1 64 ? 14.316 26.388 -22.876 1.00 30.17 64 THR A O 1
ATOM 505 N N . ILE A 1 65 ? 15.225 25.791 -24.824 1.00 28.69 65 ILE A N 1
ATOM 506 C CA . ILE A 1 65 ? 14.340 26.638 -25.649 1.00 28.69 65 ILE A CA 1
ATOM 507 C C . ILE A 1 65 ? 12.931 26.026 -25.781 1.00 28.69 65 ILE A C 1
ATOM 509 O O . ILE A 1 65 ? 11.953 26.732 -26.029 1.00 28.69 65 ILE A O 1
ATOM 513 N N . ARG A 1 66 ? 12.793 24.707 -25.601 1.00 30.73 66 ARG A N 1
ATOM 514 C CA . ARG A 1 66 ? 11.568 23.969 -25.940 1.00 30.73 66 ARG A CA 1
ATOM 515 C C . ARG A 1 66 ? 10.472 24.025 -24.871 1.00 30.73 66 ARG A C 1
ATOM 517 O O . ARG A 1 66 ? 9.342 23.644 -25.158 1.00 30.73 66 ARG A O 1
ATOM 524 N N . THR A 1 67 ? 10.779 24.537 -23.682 1.00 35.16 67 THR A N 1
ATOM 525 C CA . THR A 1 67 ? 9.840 24.704 -22.558 1.00 35.16 67 THR A CA 1
ATOM 526 C C . THR A 1 67 ? 8.913 25.917 -22.693 1.00 35.16 67 THR A C 1
ATOM 528 O O . THR A 1 67 ? 7.973 26.039 -21.916 1.00 35.16 67 THR A O 1
ATOM 531 N N . LYS A 1 68 ? 9.128 26.809 -23.674 1.00 30.41 68 LYS A N 1
ATOM 532 C CA . LYS A 1 68 ? 8.331 28.043 -23.840 1.00 30.41 68 LYS A CA 1
ATOM 533 C C . LYS A 1 68 ? 7.172 27.968 -24.847 1.00 30.41 68 LYS A C 1
ATOM 535 O O . LYS A 1 68 ? 6.432 28.940 -24.952 1.00 30.41 68 LYS A O 1
ATOM 540 N N . ILE A 1 69 ? 6.985 26.863 -25.584 1.00 29.22 69 ILE A N 1
ATOM 541 C CA . ILE A 1 69 ? 5.919 26.752 -26.607 1.00 29.22 69 ILE A CA 1
ATOM 542 C C . ILE A 1 69 ? 5.231 25.372 -26.595 1.00 29.22 69 ILE A C 1
ATOM 544 O O . ILE A 1 69 ? 5.355 24.604 -27.548 1.00 29.22 69 ILE A O 1
ATOM 548 N N . LEU A 1 70 ? 4.480 25.065 -25.527 1.00 26.23 70 LEU A N 1
ATOM 549 C CA . LEU A 1 70 ? 3.277 24.212 -25.590 1.00 26.23 70 LEU A CA 1
ATOM 550 C C . LEU A 1 70 ? 2.444 24.324 -24.294 1.00 26.23 70 LEU A C 1
ATOM 552 O O . LEU A 1 70 ? 2.872 23.824 -23.257 1.00 26.23 70 LEU A O 1
ATOM 556 N N . PRO A 1 71 ? 1.267 24.979 -24.333 1.00 29.20 71 PRO A N 1
ATOM 557 C CA . PRO A 1 71 ? 0.090 24.357 -23.714 1.00 29.20 71 PRO A CA 1
ATOM 558 C C . PRO A 1 71 ? -1.218 24.678 -24.471 1.00 29.20 71 PRO A C 1
ATOM 560 O O . PRO A 1 71 ? -2.080 25.415 -23.993 1.00 29.20 71 PRO A O 1
ATOM 563 N N . ARG A 1 72 ? -1.400 24.106 -25.668 1.00 28.30 72 ARG A N 1
ATOM 564 C CA . ARG A 1 72 ? -2.719 23.957 -26.317 1.00 28.30 72 ARG A CA 1
ATOM 565 C C . ARG A 1 72 ? -2.811 22.566 -26.950 1.00 28.30 72 ARG A C 1
ATOM 567 O O . ARG A 1 72 ? -1.807 22.055 -27.432 1.00 28.30 72 ARG A O 1
ATOM 574 N N . PHE A 1 73 ? -4.016 21.991 -26.937 1.00 27.31 73 PHE A N 1
ATOM 575 C CA . PHE A 1 73 ? -4.349 20.614 -27.343 1.00 27.31 73 PHE A CA 1
ATOM 576 C C . PHE A 1 73 ? -3.706 19.487 -26.512 1.00 27.31 73 PHE A C 1
ATOM 578 O O . PHE A 1 73 ? -2.716 18.887 -26.910 1.00 27.31 73 PHE A O 1
ATOM 585 N N . ILE A 1 74 ? -4.382 19.107 -25.424 1.00 25.16 74 ILE A N 1
ATOM 586 C CA . ILE A 1 74 ? -5.127 17.835 -25.350 1.00 25.16 74 ILE A CA 1
ATOM 587 C C . ILE A 1 74 ? -6.390 18.104 -24.521 1.00 25.16 74 ILE A C 1
ATOM 589 O O . ILE A 1 74 ? -6.322 18.675 -23.436 1.00 25.16 74 ILE A O 1
ATOM 593 N N . LYS A 1 75 ? -7.557 17.748 -25.064 1.00 23.66 75 LYS A N 1
ATOM 594 C CA . LYS A 1 75 ? -8.852 17.817 -24.376 1.00 23.66 75 LYS A CA 1
ATOM 595 C C . LYS A 1 75 ? -9.757 16.756 -25.004 1.00 23.66 75 LYS A C 1
ATOM 597 O O . LYS A 1 75 ? -10.375 17.001 -26.034 1.00 23.66 75 LYS A O 1
ATOM 602 N N . VAL A 1 76 ? -9.763 15.558 -24.427 1.00 26.20 76 VAL A N 1
ATOM 603 C CA . VAL A 1 76 ? -10.653 14.453 -24.816 1.00 26.20 76 VAL A CA 1
ATOM 604 C C . VAL A 1 76 ? -11.444 14.060 -23.575 1.00 26.20 76 VAL A C 1
ATOM 606 O O . VAL A 1 76 ? -10.897 14.023 -22.475 1.00 26.20 76 VAL A O 1
ATOM 609 N N . ASN A 1 77 ? -12.752 13.880 -23.734 1.00 24.67 77 ASN A N 1
ATOM 610 C CA . ASN A 1 77 ? -13.682 13.843 -22.610 1.00 24.67 77 ASN A CA 1
ATOM 611 C C . ASN A 1 77 ? -13.780 12.449 -21.983 1.00 24.67 77 ASN A C 1
ATOM 613 O O . ASN A 1 77 ? -13.997 11.473 -22.694 1.00 24.67 77 ASN A O 1
ATOM 617 N N . TYR A 1 78 ? -13.804 12.399 -20.651 1.00 25.25 78 TYR A N 1
ATOM 618 C CA . TYR A 1 78 ? -14.571 11.392 -19.917 1.00 25.25 78 TYR A CA 1
ATOM 619 C C . TYR A 1 78 ? -15.834 12.062 -19.370 1.00 25.25 78 TYR A C 1
ATOM 621 O O . TYR A 1 78 ? -15.799 12.718 -18.333 1.00 25.25 78 TYR A O 1
ATOM 629 N N . LEU A 1 79 ? -16.944 11.946 -20.104 1.00 25.66 79 LEU A N 1
ATOM 630 C CA . LEU A 1 79 ? -18.276 12.333 -19.634 1.00 25.66 79 LEU A CA 1
ATOM 631 C C . LEU A 1 79 ? -19.365 11.553 -20.386 1.00 25.66 79 LEU A C 1
ATOM 633 O O . LEU A 1 79 ? -19.459 11.638 -21.605 1.00 25.66 79 LEU A O 1
ATOM 637 N N . SER A 1 80 ? -20.192 10.837 -19.618 1.00 26.19 80 SER A N 1
ATOM 638 C CA . SER A 1 80 ? -21.540 10.338 -19.946 1.00 26.19 80 SER A CA 1
ATOM 639 C C . SER A 1 80 ? -21.810 9.727 -21.337 1.00 26.19 80 SER A C 1
ATOM 641 O O . SER A 1 80 ? -22.018 10.426 -22.326 1.00 26.19 80 SER A O 1
ATOM 643 N N . SER A 1 81 ? -22.012 8.407 -21.329 1.00 27.02 81 SER A N 1
ATOM 644 C CA . SER A 1 81 ? -22.763 7.597 -22.304 1.00 27.02 81 SER A CA 1
ATOM 645 C C . SER A 1 81 ? -23.875 8.333 -23.081 1.00 27.02 81 SER A C 1
ATOM 647 O O . SER A 1 81 ? -24.753 8.951 -22.476 1.00 27.02 81 SER A O 1
ATOM 649 N N . ARG A 1 82 ? -23.960 8.097 -24.397 1.00 24.20 82 ARG A N 1
ATOM 650 C CA . ARG A 1 82 ? -25.224 8.147 -25.157 1.00 24.20 82 ARG A CA 1
ATOM 651 C C . ARG A 1 82 ? -25.386 6.877 -25.994 1.00 24.20 82 ARG A C 1
ATOM 653 O O . ARG A 1 82 ? -24.404 6.291 -26.434 1.00 24.20 82 ARG A O 1
ATOM 660 N N . ARG A 1 83 ? -26.639 6.441 -26.155 1.00 24.03 83 ARG A N 1
ATOM 661 C CA . ARG A 1 83 ? -27.023 5.234 -26.903 1.00 24.03 83 ARG A CA 1
ATOM 662 C C . ARG A 1 83 ? -26.728 5.410 -28.396 1.00 24.03 83 ARG A C 1
ATOM 664 O O . ARG A 1 83 ? -27.052 6.461 -28.943 1.00 24.03 83 ARG A O 1
ATOM 671 N N . ILE A 1 84 ? -26.269 4.349 -29.056 1.00 23.16 84 ILE A N 1
ATOM 672 C CA . ILE A 1 84 ? -26.560 4.126 -30.477 1.00 23.16 84 ILE A CA 1
ATOM 673 C C . ILE A 1 84 ? -27.675 3.083 -30.524 1.00 23.16 84 ILE A C 1
ATOM 675 O O . ILE A 1 84 ? -27.495 1.959 -30.063 1.00 23.16 84 ILE A O 1
ATOM 679 N N . VAL A 1 85 ? -28.839 3.477 -31.036 1.00 21.94 85 VAL A N 1
ATOM 680 C CA . VAL A 1 85 ? -29.919 2.549 -31.387 1.00 21.94 85 VAL A CA 1
ATOM 681 C C . VAL A 1 85 ? -29.735 2.215 -32.861 1.00 21.94 85 VAL A C 1
ATOM 683 O O . VAL A 1 85 ? -29.849 3.101 -33.704 1.00 21.94 85 VAL A O 1
ATOM 686 N N . VAL A 1 86 ? -29.434 0.956 -33.174 1.00 23.75 86 VAL A N 1
ATOM 687 C CA . VAL A 1 86 ? -29.415 0.475 -34.561 1.00 23.75 86 VAL A CA 1
ATOM 688 C C . VAL A 1 86 ? -30.845 0.092 -34.933 1.00 23.75 86 VAL A C 1
ATOM 690 O O . VAL A 1 86 ? -31.346 -0.939 -34.488 1.00 23.75 86 VAL A O 1
ATOM 693 N N . GLN A 1 87 ? -31.516 0.935 -35.718 1.00 22.70 87 GLN A N 1
ATOM 694 C CA . GLN A 1 87 ? -32.868 0.679 -36.220 1.00 22.70 87 GLN A CA 1
ATOM 695 C C . GLN A 1 87 ? -32.820 0.374 -37.726 1.00 22.70 87 GLN A C 1
ATOM 697 O O . GLN A 1 87 ? -32.095 1.024 -38.476 1.00 22.70 87 GLN A O 1
ATOM 702 N N . ARG A 1 88 ? -33.552 -0.662 -38.155 1.00 26.52 88 ARG A N 1
ATOM 703 C CA . ARG A 1 88 ? -33.506 -1.229 -39.515 1.00 26.52 88 ARG A CA 1
ATOM 704 C C . ARG A 1 88 ? -34.291 -0.404 -40.545 1.00 26.52 88 ARG A C 1
ATOM 706 O O . ARG A 1 88 ? -35.441 -0.064 -40.293 1.00 26.52 88 ARG A O 1
ATOM 713 N N . SER A 1 89 ? -33.717 -0.243 -41.738 1.00 24.39 89 SER A N 1
ATOM 714 C CA . SER A 1 89 ? -34.399 -0.135 -43.049 1.00 24.39 89 SER A CA 1
ATOM 715 C C . SER A 1 89 ? -33.331 -0.280 -44.154 1.00 24.39 89 SER A C 1
ATOM 717 O O . SER A 1 89 ? -32.213 0.175 -43.930 1.00 24.39 89 SER A O 1
ATOM 719 N N . GLY A 1 90 ? -33.539 -0.925 -45.309 1.00 24.50 90 GLY A N 1
ATOM 720 C CA . GLY A 1 90 ? -34.677 -1.717 -45.808 1.00 24.50 90 GLY A CA 1
ATOM 721 C C . GLY A 1 90 ? -34.207 -2.830 -46.777 1.00 24.50 90 GLY A C 1
ATOM 722 O O . GLY A 1 90 ? -33.011 -3.089 -46.867 1.00 24.50 90 GLY A O 1
ATOM 723 N N . ALA A 1 91 ? -35.138 -3.494 -47.468 1.00 25.39 91 ALA A N 1
ATOM 724 C CA . ALA A 1 91 ? -34.926 -4.608 -48.424 1.00 25.39 91 ALA A CA 1
ATOM 725 C C . ALA A 1 91 ? -35.504 -4.219 -49.821 1.00 25.39 91 ALA A C 1
ATOM 727 O O . ALA A 1 91 ? -35.894 -3.053 -49.941 1.00 25.39 91 ALA A O 1
ATOM 728 N N . PRO A 1 92 ? -35.672 -5.098 -50.848 1.00 43.34 92 PRO A N 1
ATOM 729 C CA . PRO A 1 92 ? -35.267 -6.505 -51.055 1.00 43.34 92 PRO A CA 1
ATOM 730 C C . PRO A 1 92 ? -34.442 -6.675 -52.380 1.00 43.34 92 PRO A C 1
ATOM 732 O O . PRO A 1 92 ? -33.790 -5.695 -52.744 1.00 43.34 92 PRO A O 1
ATOM 735 N N . PRO A 1 93 ? -34.342 -7.852 -53.066 1.00 40.72 93 PRO A N 1
ATOM 736 C CA . PRO A 1 93 ? -35.458 -8.568 -53.727 1.00 40.72 93 PRO A CA 1
ATOM 737 C C . PRO A 1 93 ? -35.520 -10.109 -53.510 1.00 40.72 93 PRO A C 1
ATOM 739 O O . PRO A 1 93 ? -34.644 -10.695 -52.887 1.00 40.72 93 PRO A O 1
ATOM 742 N N . ALA A 1 94 ? -36.614 -10.703 -54.022 1.00 26.84 94 ALA A N 1
ATOM 743 C CA . ALA A 1 94 ? -36.930 -12.111 -54.368 1.00 26.84 94 ALA A CA 1
ATOM 744 C C . ALA A 1 94 ? -35.829 -13.204 -54.257 1.00 26.84 94 ALA A C 1
ATOM 746 O O . ALA A 1 94 ? -34.696 -12.968 -54.659 1.00 26.84 94 ALA A O 1
ATOM 747 N N . ALA A 1 95 ? -36.102 -14.466 -53.873 1.00 27.39 95 ALA A N 1
ATOM 748 C CA . ALA A 1 95 ? -37.326 -15.188 -53.434 1.00 27.39 95 ALA A CA 1
ATOM 749 C C . ALA A 1 95 ? -36.878 -16.490 -52.666 1.00 27.39 95 ALA A C 1
ATOM 751 O O . ALA A 1 95 ? -35.760 -16.477 -52.161 1.00 27.39 95 ALA A O 1
ATOM 752 N N . ALA A 1 96 ? -37.586 -17.623 -52.471 1.00 27.69 96 ALA A N 1
ATOM 753 C CA . ALA A 1 96 ? -38.877 -18.173 -52.934 1.00 27.69 96 ALA A CA 1
ATOM 754 C C . ALA A 1 96 ? -39.384 -19.321 -52.004 1.00 27.69 96 ALA A C 1
ATOM 756 O O . ALA A 1 96 ? -38.696 -19.679 -51.056 1.00 27.69 96 ALA A O 1
ATOM 757 N N . ALA A 1 97 ? -40.541 -19.915 -52.350 1.00 27.22 97 ALA A N 1
ATOM 758 C CA . ALA A 1 97 ? -41.036 -21.266 -52.000 1.00 27.22 97 ALA A CA 1
ATOM 759 C C . ALA A 1 97 ? -41.090 -21.726 -50.514 1.00 27.22 97 ALA A C 1
ATOM 761 O O . ALA A 1 97 ? -40.130 -22.246 -49.953 1.00 27.22 97 ALA A O 1
ATOM 762 N N . GLU A 1 98 ? -42.300 -21.665 -49.948 1.00 26.27 98 GLU A N 1
ATOM 763 C CA . GLU A 1 98 ? -42.829 -22.594 -48.920 1.00 26.27 98 GLU A CA 1
ATOM 764 C C . GLU A 1 98 ? -43.326 -23.915 -49.611 1.00 26.27 98 GLU A C 1
ATOM 766 O O . GLU A 1 98 ? -43.217 -23.944 -50.844 1.00 26.27 98 GLU A O 1
ATOM 771 N N . PRO A 1 99 ? -43.869 -24.990 -48.956 1.00 43.44 99 PRO A N 1
ATOM 772 C CA . PRO A 1 99 ? -44.817 -24.939 -47.815 1.00 43.44 99 PRO A CA 1
ATOM 773 C C . PRO A 1 99 ? -44.818 -26.106 -46.775 1.00 43.44 99 PRO A C 1
ATOM 775 O O . PRO A 1 99 ? -44.184 -27.134 -46.983 1.00 43.44 99 PRO A O 1
ATOM 778 N N . GLN A 1 100 ? -45.685 -25.978 -45.742 1.00 28.80 100 GLN A N 1
ATOM 779 C CA . GLN A 1 100 ? -46.341 -27.069 -44.951 1.00 28.80 100 GLN A CA 1
ATOM 780 C C . GLN A 1 100 ? -45.439 -27.984 -44.070 1.00 28.80 100 GLN A C 1
ATOM 782 O O . GLN A 1 100 ? -44.264 -28.164 -44.353 1.00 28.80 100 GLN A O 1
ATOM 787 N N . LEU A 1 101 ? -45.852 -28.630 -42.963 1.00 30.22 101 LEU A N 1
ATOM 788 C CA . LEU A 1 101 ? -47.026 -28.691 -42.044 1.00 30.22 101 LEU A CA 1
ATOM 789 C C . LEU A 1 101 ? -46.427 -29.022 -40.634 1.00 30.22 101 LEU A C 1
ATOM 791 O O . LEU A 1 101 ? -45.273 -29.427 -40.563 1.00 30.22 101 LEU A O 1
ATOM 795 N N . GLY A 1 102 ? -47.047 -28.921 -39.451 1.00 28.34 102 GLY A N 1
ATOM 796 C CA . GLY A 1 102 ? -48.438 -28.834 -38.995 1.00 28.34 102 GLY A CA 1
ATOM 797 C C . GLY A 1 102 ? -48.478 -28.781 -37.441 1.00 28.34 102 GLY A C 1
ATOM 798 O O . GLY A 1 102 ? -47.456 -28.537 -36.804 1.00 28.34 102 GLY A O 1
ATOM 799 N N . ALA A 1 103 ? -49.653 -28.954 -36.822 1.00 29.80 103 ALA A N 1
ATOM 800 C CA . ALA A 1 103 ? -49.935 -28.594 -35.415 1.00 29.80 103 ALA A CA 1
ATOM 801 C C . ALA A 1 103 ? -49.468 -29.592 -34.317 1.00 29.80 103 ALA A C 1
ATOM 803 O O . ALA A 1 103 ? -49.146 -30.740 -34.608 1.00 29.80 103 ALA A O 1
ATOM 804 N N . GLY A 1 104 ? -49.545 -29.189 -33.032 1.00 28.08 104 GLY A N 1
ATOM 805 C CA . GLY A 1 104 ? -49.563 -30.129 -31.889 1.00 28.08 104 GLY A CA 1
ATOM 806 C C . GLY A 1 104 ? -49.175 -29.550 -30.513 1.00 28.08 104 GLY A C 1
ATOM 807 O O . GLY A 1 104 ? -48.066 -29.061 -30.327 1.00 28.08 104 GLY A O 1
ATOM 808 N N . HIS A 1 105 ? -50.065 -29.651 -29.519 1.00 28.86 105 HIS A N 1
ATOM 809 C CA . HIS A 1 105 ? -49.848 -29.264 -28.108 1.00 28.86 105 HIS A CA 1
ATOM 810 C C . HIS A 1 105 ? -50.363 -30.411 -27.180 1.00 28.86 105 HIS A C 1
ATOM 812 O O . HIS A 1 105 ? -50.921 -31.371 -27.705 1.00 28.86 105 HIS A O 1
ATOM 818 N N . PRO A 1 106 ? -50.253 -30.314 -25.836 1.00 54.94 106 PRO A N 1
ATOM 819 C CA . PRO A 1 106 ? -49.290 -30.949 -24.901 1.00 54.94 106 PRO A CA 1
ATOM 820 C C . PRO A 1 106 ? -49.861 -32.274 -24.278 1.00 54.94 106 PRO A C 1
ATOM 822 O O . PRO A 1 106 ? -50.534 -32.978 -25.022 1.00 54.94 106 PRO A O 1
ATOM 825 N N . PRO A 1 107 ? -49.758 -32.656 -22.968 1.00 50.31 107 PRO A N 1
ATOM 826 C CA . PRO A 1 107 ? -48.751 -32.522 -21.890 1.00 50.31 107 PRO A CA 1
ATOM 827 C C . PRO A 1 107 ? -48.277 -33.913 -21.310 1.00 50.31 107 PRO A C 1
ATOM 829 O O . PRO A 1 107 ? -48.222 -34.902 -22.028 1.00 50.31 107 PRO A O 1
ATOM 832 N N . GLN A 1 108 ? -47.882 -33.988 -20.020 1.00 34.28 108 GLN A N 1
ATOM 833 C CA . GLN A 1 108 ? -47.444 -35.184 -19.227 1.00 34.28 108 GLN A CA 1
ATOM 834 C C . GLN A 1 108 ? -48.653 -36.041 -18.700 1.00 34.28 108 GLN A C 1
ATOM 836 O O . GLN A 1 108 ? -49.770 -35.602 -18.976 1.00 34.28 108 GLN A O 1
ATOM 841 N N . PRO A 1 109 ? -48.554 -37.129 -17.856 1.00 54.09 109 PRO A N 1
ATOM 842 C CA . PRO A 1 109 ? -47.402 -37.830 -17.226 1.00 54.09 109 PRO A CA 1
ATOM 843 C C . PRO A 1 109 ? -47.297 -39.410 -17.384 1.00 54.09 109 PRO A C 1
ATOM 845 O O . PRO A 1 109 ? -46.857 -39.805 -18.458 1.00 54.09 109 PRO A O 1
ATOM 848 N N . PRO A 1 110 ? -47.464 -40.348 -16.392 1.00 56.25 110 PRO A N 1
ATOM 849 C CA . PRO A 1 110 ? -46.318 -41.179 -15.928 1.00 56.25 110 PRO A CA 1
ATOM 850 C C . PRO A 1 110 ? -46.451 -42.740 -15.776 1.00 56.25 110 PRO A C 1
ATOM 852 O O . PRO A 1 110 ? -47.532 -43.278 -15.573 1.00 56.25 110 PRO A O 1
ATOM 855 N N . ALA A 1 111 ? -45.281 -43.403 -15.615 1.00 31.92 111 ALA A N 1
ATOM 856 C CA . ALA A 1 111 ? -44.954 -44.559 -14.721 1.00 31.92 111 ALA A CA 1
ATOM 857 C C . ALA A 1 111 ? -45.103 -46.079 -15.106 1.00 31.92 111 ALA A C 1
ATOM 859 O O . ALA A 1 111 ? -46.128 -46.538 -15.588 1.00 31.92 111 ALA A O 1
ATOM 860 N N . ARG A 1 112 ? -44.103 -46.868 -14.618 1.00 34.84 112 ARG A N 1
ATOM 861 C CA . ARG A 1 112 ? -44.061 -48.308 -14.165 1.00 34.84 112 ARG A CA 1
ATOM 862 C C . ARG A 1 112 ? -43.840 -49.530 -15.112 1.00 34.84 112 ARG A C 1
ATOM 864 O O . ARG A 1 112 ? -44.714 -49.926 -15.868 1.00 34.84 112 ARG A O 1
ATOM 871 N N . GLY A 1 113 ? -42.783 -50.309 -14.790 1.00 27.33 113 GLY A N 1
ATOM 872 C CA . GLY A 1 113 ? -42.589 -51.780 -14.972 1.00 27.33 113 GLY A CA 1
ATOM 873 C C . GLY A 1 113 ? -41.332 -52.253 -14.183 1.00 27.33 113 GLY A C 1
ATOM 874 O O . GLY A 1 113 ? -40.360 -51.511 -14.171 1.00 27.33 113 GLY A O 1
ATOM 875 N N . ARG A 1 114 ? -41.339 -53.251 -13.262 1.00 36.38 114 ARG A N 1
ATOM 876 C CA . ARG A 1 114 ? -41.309 -54.752 -13.375 1.00 36.38 114 ARG A CA 1
ATOM 877 C C . ARG A 1 114 ? -40.017 -55.299 -14.048 1.00 36.38 114 ARG A C 1
ATOM 879 O O . ARG A 1 114 ? -39.730 -54.834 -15.135 1.00 36.38 114 ARG A O 1
ATOM 886 N N . ARG A 1 115 ? -39.212 -56.277 -13.551 1.00 33.12 115 ARG A N 1
ATOM 887 C CA . ARG A 1 115 ? -39.169 -57.261 -12.403 1.00 33.12 115 ARG A CA 1
ATOM 888 C C . ARG A 1 115 ? -37.673 -57.510 -11.983 1.00 33.12 115 ARG A C 1
ATOM 890 O O . ARG A 1 115 ? -36.818 -57.200 -12.795 1.00 33.12 115 ARG A O 1
ATOM 897 N N . GLY A 1 116 ? -37.234 -58.163 -10.880 1.00 30.50 116 GLY A N 1
ATOM 898 C CA . GLY A 1 116 ? -37.755 -58.245 -9.496 1.00 30.50 116 GLY A CA 1
ATOM 899 C C . GLY A 1 116 ? -37.796 -59.614 -8.739 1.00 30.50 116 GLY A C 1
ATOM 900 O O . GLY A 1 116 ? -38.916 -60.092 -8.592 1.00 30.50 116 GLY A O 1
ATOM 901 N N . ARG A 1 117 ? -36.692 -60.206 -8.185 1.00 35.38 117 ARG A N 1
ATOM 902 C CA . ARG A 1 117 ? -36.682 -61.246 -7.077 1.00 35.38 117 ARG A CA 1
ATOM 903 C C . ARG A 1 117 ? -35.278 -61.726 -6.548 1.00 35.38 117 ARG A C 1
ATOM 905 O O . ARG A 1 117 ? -34.470 -62.154 -7.352 1.00 35.38 117 ARG A O 1
ATOM 912 N N . ARG A 1 118 ? -35.094 -61.692 -5.202 1.00 39.59 118 ARG A N 1
ATOM 913 C CA . ARG A 1 118 ? -34.426 -62.588 -4.175 1.00 39.59 118 ARG A CA 1
ATOM 914 C C . ARG A 1 118 ? -33.298 -63.613 -4.521 1.00 39.59 118 ARG A C 1
ATOM 916 O O . ARG A 1 118 ? -33.324 -64.126 -5.630 1.00 39.59 118 ARG A O 1
ATOM 923 N N . PRO A 1 119 ? -32.401 -64.016 -3.558 1.00 56.22 119 PRO A N 1
ATOM 924 C CA . PRO A 1 119 ? -32.672 -64.257 -2.114 1.00 56.22 119 PRO A CA 1
ATOM 925 C C . PRO A 1 119 ? -31.866 -63.483 -1.026 1.00 56.22 119 PRO A C 1
ATOM 927 O O . PRO A 1 119 ? -31.970 -62.260 -1.010 1.00 56.22 119 PRO A O 1
ATOM 930 N N . ALA A 1 120 ? -31.399 -64.157 0.054 1.00 37.91 120 ALA A N 1
ATOM 931 C CA . ALA A 1 120 ? -31.730 -63.743 1.441 1.00 37.91 120 ALA A CA 1
ATOM 932 C C . ALA A 1 120 ? -30.972 -64.443 2.624 1.00 37.91 120 ALA A C 1
ATOM 934 O O . ALA A 1 120 ? -30.427 -65.523 2.428 1.00 37.91 120 ALA A O 1
ATOM 935 N N . ARG A 1 121 ? -31.158 -63.908 3.864 1.00 40.84 121 ARG A N 1
ATOM 936 C CA . ARG A 1 121 ? -30.775 -64.395 5.242 1.00 40.84 121 ARG A CA 1
ATOM 937 C C . ARG A 1 121 ? -29.280 -64.272 5.644 1.00 40.84 121 ARG A C 1
ATOM 939 O O . ARG A 1 121 ? -28.440 -64.389 4.770 1.00 40.84 121 ARG A O 1
ATOM 946 N N . LEU A 1 122 ? -28.856 -64.027 6.908 1.00 36.94 122 LEU A N 1
ATOM 947 C CA . LEU A 1 122 ? -29.460 -63.762 8.258 1.00 36.94 122 LEU A CA 1
ATOM 948 C C . LEU A 1 122 ? -28.750 -62.524 8.913 1.00 36.94 122 LEU A C 1
ATOM 950 O O . LEU A 1 122 ? -27.590 -62.303 8.604 1.00 36.94 122 LEU A O 1
ATOM 954 N N . ALA A 1 123 ? -29.403 -61.576 9.622 1.00 40.25 123 ALA A N 1
ATOM 955 C CA . ALA A 1 123 ? -29.795 -61.496 11.066 1.00 40.25 123 ALA A CA 1
ATOM 956 C C . ALA A 1 123 ? -28.614 -61.309 12.078 1.00 40.25 123 ALA A C 1
ATOM 958 O O . ALA A 1 123 ? -27.558 -61.872 11.840 1.00 40.25 123 ALA A O 1
ATOM 959 N N . ARG A 1 124 ? -28.670 -60.571 13.216 1.00 31.70 124 ARG A N 1
ATOM 960 C CA . ARG A 1 124 ? -29.768 -60.075 14.108 1.00 31.70 124 ARG A CA 1
ATOM 961 C C . ARG A 1 124 ? -29.606 -58.580 14.581 1.00 31.70 124 ARG A C 1
ATOM 963 O O . ARG A 1 124 ? -28.976 -57.784 13.904 1.00 31.70 124 ARG A O 1
ATOM 970 N N . LEU A 1 125 ? -30.280 -58.198 15.681 1.00 33.25 125 LEU A N 1
ATOM 971 C CA . LEU A 1 125 ? -30.790 -56.888 16.186 1.00 33.25 125 LEU A CA 1
ATOM 972 C C . LEU A 1 125 ? -30.581 -56.813 17.746 1.00 33.25 125 LEU A C 1
ATOM 974 O O . LEU A 1 125 ? -30.111 -57.835 18.250 1.00 33.25 125 LEU A O 1
ATOM 978 N N . PRO A 1 126 ? -31.031 -55.814 18.577 1.00 60.69 126 PRO A N 1
ATOM 979 C CA . PRO A 1 126 ? -31.463 -54.396 18.378 1.00 60.69 126 PRO A CA 1
ATOM 980 C C . PRO A 1 126 ? -31.152 -53.331 19.516 1.00 60.69 126 PRO A C 1
ATOM 982 O O . PRO A 1 126 ? -30.872 -53.677 20.654 1.00 60.69 126 PRO A O 1
ATOM 985 N N . ARG A 1 127 ? -31.520 -52.051 19.244 1.00 34.47 127 ARG A N 1
ATOM 986 C CA . ARG A 1 127 ? -32.348 -51.093 20.073 1.00 34.47 127 ARG A CA 1
ATOM 987 C C . ARG A 1 127 ? -31.785 -50.065 21.105 1.00 34.47 127 ARG A C 1
ATOM 989 O O . ARG A 1 127 ? -31.128 -50.417 22.068 1.00 34.47 127 ARG A O 1
ATOM 996 N N . ARG A 1 128 ? -32.414 -48.864 21.013 1.00 28.98 128 ARG A N 1
ATOM 997 C CA . ARG A 1 128 ? -32.698 -47.797 22.027 1.00 28.98 128 ARG A CA 1
ATOM 998 C C . ARG A 1 128 ? -31.514 -46.969 22.581 1.00 28.98 128 ARG A C 1
ATOM 1000 O O . ARG A 1 128 ? -30.376 -47.375 22.436 1.00 28.98 128 ARG A O 1
ATOM 1007 N N . LEU A 1 129 ? -31.734 -45.860 23.312 1.00 29.27 129 LEU A N 1
ATOM 1008 C CA . LEU A 1 129 ? -32.500 -44.598 23.080 1.00 29.27 129 LEU A CA 1
ATOM 1009 C C . LEU A 1 129 ? -32.356 -43.697 24.338 1.00 29.27 129 LEU A C 1
ATOM 1011 O O . LEU A 1 129 ? -32.375 -44.226 25.441 1.00 29.27 129 LEU A O 1
ATOM 1015 N N . ALA A 1 130 ? -32.397 -42.370 24.152 1.00 27.28 130 ALA A N 1
ATOM 1016 C CA . ALA A 1 130 ? -32.654 -41.315 25.154 1.00 27.28 130 ALA A CA 1
ATOM 1017 C C . ALA A 1 130 ? -31.542 -40.875 26.152 1.00 27.28 130 ALA A C 1
ATOM 1019 O O . ALA A 1 130 ? -30.861 -41.673 26.776 1.00 27.28 130 ALA A O 1
ATOM 1020 N N . ALA A 1 131 ? -31.451 -39.539 26.262 1.00 26.97 131 ALA A N 1
ATOM 1021 C CA . ALA A 1 131 ? -31.087 -38.636 27.372 1.00 26.97 131 ALA A CA 1
ATOM 1022 C C . ALA A 1 131 ? -30.310 -39.116 28.628 1.00 26.97 131 ALA A C 1
ATOM 1024 O O . ALA A 1 131 ? -30.676 -40.084 29.281 1.00 26.97 131 ALA A O 1
ATOM 1025 N N . GLY A 1 132 ? -29.371 -38.274 29.093 1.00 25.88 132 GLY A N 1
ATOM 1026 C CA . GLY A 1 132 ? -28.767 -38.352 30.435 1.00 25.88 132 GLY A CA 1
ATOM 1027 C C . GLY A 1 132 ? -27.974 -37.088 30.814 1.00 25.88 132 GLY A C 1
ATOM 1028 O O . GLY A 1 132 ? -27.145 -36.622 30.039 1.00 25.88 132 GLY A O 1
ATOM 1029 N N . ARG A 1 133 ? -28.253 -36.501 31.987 1.00 27.22 133 ARG A N 1
ATOM 1030 C CA . ARG A 1 133 ? -27.641 -35.257 32.506 1.00 27.22 133 ARG A CA 1
ATOM 1031 C C . ARG A 1 133 ? -26.376 -35.517 33.350 1.00 27.22 133 ARG A C 1
ATOM 1033 O O . ARG A 1 133 ? -26.440 -36.320 34.266 1.00 27.22 133 ARG A O 1
ATOM 1040 N N . ALA A 1 134 ? -25.380 -34.640 33.172 1.00 26.02 134 ALA A N 1
ATOM 1041 C CA . ALA A 1 134 ? -24.594 -33.957 34.223 1.00 26.02 134 ALA A CA 1
ATOM 1042 C C . ALA A 1 134 ? -23.591 -34.708 35.148 1.00 26.02 134 ALA A C 1
ATOM 1044 O O . ALA A 1 134 ? -23.601 -35.918 35.306 1.00 26.02 134 ALA A O 1
ATOM 1045 N N . ALA A 1 135 ? -22.783 -33.864 35.818 1.00 26.41 135 ALA A N 1
ATOM 1046 C CA . ALA A 1 135 ? -22.145 -34.033 37.137 1.00 26.41 135 ALA A CA 1
ATOM 1047 C C . ALA A 1 135 ? -20.844 -34.870 37.312 1.00 26.41 135 ALA A C 1
ATOM 1049 O O . ALA A 1 135 ? -20.860 -35.973 37.834 1.00 26.41 135 ALA A O 1
ATOM 1050 N N . ALA A 1 136 ? -19.712 -34.187 37.080 1.00 27.61 136 ALA A N 1
ATOM 1051 C CA . ALA A 1 136 ? -18.736 -33.785 38.121 1.00 27.61 136 ALA A CA 1
ATOM 1052 C C . ALA A 1 136 ? -17.753 -34.776 38.820 1.00 27.61 136 ALA A C 1
ATOM 1054 O O . ALA A 1 136 ? -18.053 -35.918 39.125 1.00 27.61 136 ALA A O 1
ATOM 1055 N N . ARG A 1 137 ? -16.610 -34.174 39.219 1.00 27.39 137 ARG A N 1
ATOM 1056 C CA . ARG A 1 137 ? -15.633 -34.535 40.282 1.00 27.39 137 ARG A CA 1
ATOM 1057 C C . ARG A 1 137 ? -14.676 -35.741 40.115 1.00 27.39 137 ARG A C 1
ATOM 1059 O O . ARG A 1 137 ? -14.937 -36.847 40.552 1.00 27.39 137 ARG A O 1
ATOM 1066 N N . ALA A 1 138 ? -13.461 -35.385 39.684 1.00 29.38 138 ALA A N 1
ATOM 1067 C CA . ALA A 1 138 ? -12.229 -35.391 40.497 1.00 29.38 138 ALA A CA 1
ATOM 1068 C C . ALA A 1 138 ? -11.667 -36.699 41.115 1.00 29.38 138 ALA A C 1
ATOM 1070 O O . ALA A 1 138 ? -12.074 -37.130 42.187 1.00 29.38 138 ALA A O 1
ATOM 1071 N N . ALA A 1 139 ? -10.540 -37.134 40.543 1.00 28.50 139 ALA A N 1
ATOM 1072 C CA . ALA A 1 139 ? -9.337 -37.629 41.228 1.00 28.50 139 ALA A CA 1
ATOM 1073 C C . ALA A 1 139 ? -8.137 -37.111 40.390 1.00 28.50 139 ALA A C 1
ATOM 1075 O O . ALA A 1 139 ? -8.256 -37.090 39.168 1.00 28.50 139 ALA A O 1
ATOM 1076 N N . ALA A 1 140 ? -7.009 -36.560 40.850 1.00 28.81 140 ALA A N 1
ATOM 1077 C CA . ALA A 1 140 ? -6.216 -36.570 42.089 1.00 28.81 140 ALA A CA 1
ATOM 1078 C C . ALA A 1 140 ? -4.790 -37.067 41.740 1.00 28.81 140 ALA A C 1
ATOM 1080 O O . ALA A 1 140 ? -4.600 -38.220 41.382 1.00 28.81 140 ALA A O 1
ATOM 1081 N N . ALA A 1 141 ? -3.834 -36.132 41.796 1.00 30.84 141 ALA A N 1
ATOM 1082 C CA . ALA A 1 141 ? -2.367 -36.247 41.808 1.00 30.84 141 ALA A CA 1
ATOM 1083 C C . ALA A 1 141 ? -1.645 -37.531 41.315 1.00 30.84 141 ALA A C 1
ATOM 1085 O O . ALA A 1 141 ? -1.646 -38.562 41.980 1.00 30.84 141 ALA A O 1
ATOM 1086 N N . ALA A 1 142 ? -0.801 -37.358 40.290 1.00 27.64 142 ALA A N 1
ATOM 1087 C CA . ALA A 1 142 ? 0.514 -38.006 40.193 1.00 27.64 142 ALA A CA 1
ATOM 1088 C C . ALA A 1 142 ? 1.477 -37.093 39.408 1.00 27.64 142 ALA A C 1
ATOM 1090 O O . ALA A 1 142 ? 1.108 -36.584 38.350 1.00 27.64 142 ALA A O 1
ATOM 1091 N N . ALA A 1 143 ? 2.696 -36.873 39.910 1.00 33.50 143 ALA A N 1
ATOM 1092 C CA . ALA A 1 143 ? 3.714 -36.037 39.264 1.00 33.50 143 ALA A CA 1
ATOM 1093 C C . ALA A 1 143 ? 5.023 -36.827 39.062 1.00 33.50 143 ALA A C 1
ATOM 1095 O O . ALA A 1 143 ? 5.541 -37.368 40.040 1.00 33.50 143 ALA A O 1
ATOM 1096 N N . PRO A 1 144 ? 5.575 -36.902 37.836 1.00 33.91 144 PRO A N 1
ATOM 1097 C CA . PRO A 1 144 ? 6.906 -37.448 37.584 1.00 33.91 144 PRO A CA 1
ATOM 1098 C C . PRO A 1 144 ? 8.009 -36.371 37.656 1.00 33.91 144 PRO A C 1
ATOM 1100 O O . PRO A 1 144 ? 7.758 -35.179 37.484 1.00 33.91 144 PRO A O 1
ATOM 1103 N N . ALA A 1 145 ? 9.239 -36.820 37.912 1.00 31.39 145 ALA A N 1
ATOM 1104 C CA . ALA A 1 145 ? 10.433 -36.003 38.158 1.00 31.39 145 ALA A CA 1
ATOM 1105 C C . ALA A 1 145 ? 10.950 -35.221 36.918 1.00 31.39 145 ALA A C 1
ATOM 1107 O O . ALA A 1 145 ? 10.635 -35.590 35.783 1.00 31.39 145 ALA A O 1
ATOM 1108 N N . PRO A 1 146 ? 11.764 -34.156 37.102 1.00 34.66 146 PRO A N 1
ATOM 1109 C CA . PRO A 1 146 ? 12.307 -33.363 35.996 1.00 34.66 146 PRO A CA 1
ATOM 1110 C C . PRO A 1 146 ? 13.322 -34.133 35.135 1.00 34.66 146 PRO A C 1
ATOM 1112 O O . PRO A 1 146 ? 14.175 -34.859 35.643 1.00 34.66 146 PRO A O 1
ATOM 1115 N N . ALA A 1 147 ? 13.265 -33.912 33.820 1.00 34.31 147 ALA A N 1
ATOM 1116 C CA . ALA A 1 147 ? 14.232 -34.439 32.857 1.00 34.31 147 ALA A CA 1
ATOM 1117 C C . ALA A 1 147 ? 15.534 -33.597 32.821 1.00 34.31 147 ALA A C 1
ATOM 1119 O O . ALA A 1 147 ? 15.478 -32.385 33.047 1.00 34.31 147 ALA A O 1
ATOM 1120 N N . PRO A 1 148 ? 16.699 -34.204 32.515 1.00 35.78 148 PRO A N 1
ATOM 1121 C CA . PRO A 1 148 ? 17.988 -33.508 32.474 1.00 35.78 148 PRO A CA 1
ATOM 1122 C C . PRO A 1 148 ? 18.122 -32.543 31.274 1.00 35.78 148 PRO A C 1
ATOM 1124 O O . PRO A 1 148 ? 17.413 -32.690 30.274 1.00 35.78 148 PRO A O 1
ATOM 1127 N N . PRO A 1 149 ? 19.043 -31.559 31.338 1.00 33.94 149 PRO A N 1
ATOM 1128 C CA . PRO A 1 149 ? 19.226 -30.567 30.280 1.00 33.94 149 PRO A CA 1
ATOM 1129 C C . PRO A 1 149 ? 19.809 -31.178 28.996 1.00 33.94 149 PRO A C 1
ATOM 1131 O O . PRO A 1 149 ? 20.840 -31.848 29.017 1.00 33.94 149 PRO A O 1
ATOM 1134 N N . LEU A 1 150 ? 19.168 -30.893 27.859 1.00 33.19 150 LEU A N 1
ATOM 1135 C CA . LEU A 1 150 ? 19.634 -31.311 26.534 1.00 33.19 150 LEU A CA 1
ATOM 1136 C C . LEU A 1 150 ? 20.793 -30.434 26.035 1.00 33.19 150 LEU A C 1
ATOM 1138 O O . LEU A 1 150 ? 20.745 -29.206 26.111 1.00 33.19 150 LEU A O 1
ATOM 1142 N N . GLN A 1 151 ? 21.814 -31.084 25.476 1.00 33.22 151 GLN A N 1
ATOM 1143 C CA . GLN A 1 151 ? 22.957 -30.439 24.827 1.00 33.22 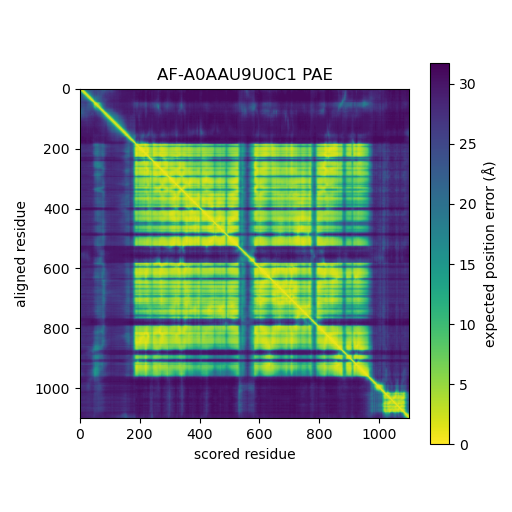151 GLN A CA 1
ATOM 1144 C C . GLN A 1 151 ? 22.581 -29.851 23.446 1.00 33.22 151 GLN A C 1
ATOM 1146 O O . GLN A 1 151 ? 21.610 -30.297 22.826 1.00 33.22 151 GLN A O 1
ATOM 1151 N N . PRO A 1 152 ? 23.330 -28.855 22.931 1.00 33.44 152 PRO A N 1
ATOM 1152 C CA . PRO A 1 152 ? 23.047 -28.248 21.632 1.00 33.44 152 PRO A CA 1
ATOM 1153 C C . PRO A 1 152 ? 23.337 -29.217 20.475 1.00 33.44 152 PRO A C 1
ATOM 1155 O O . PRO A 1 152 ? 24.489 -29.510 20.158 1.00 33.44 152 PRO A O 1
ATOM 1158 N N . HIS A 1 153 ? 22.287 -29.682 19.797 1.00 32.97 153 HIS A N 1
ATOM 1159 C CA . HIS A 1 153 ? 22.432 -30.488 18.585 1.00 32.97 153 HIS A CA 1
ATOM 1160 C C . HIS A 1 153 ? 22.965 -29.657 17.409 1.00 32.97 153 HIS A C 1
ATOM 1162 O O . HIS A 1 153 ? 22.382 -28.638 17.031 1.00 32.97 153 HIS A O 1
ATOM 1168 N N . HIS A 1 154 ? 24.032 -30.148 16.776 1.00 31.66 154 HIS A N 1
ATOM 1169 C CA . HIS A 1 154 ? 24.456 -29.693 15.452 1.00 31.66 154 HIS A CA 1
ATOM 1170 C C . HIS A 1 154 ? 23.371 -29.990 14.394 1.00 31.66 154 HIS A C 1
ATOM 1172 O O . HIS A 1 154 ? 22.629 -30.968 14.535 1.00 31.66 154 HIS A O 1
ATOM 1178 N N . PRO A 1 155 ? 23.274 -29.190 13.314 1.00 34.38 155 PRO A N 1
ATOM 1179 C CA . PRO A 1 155 ? 22.389 -29.505 12.198 1.00 34.38 155 PRO A CA 1
ATOM 1180 C C . PRO A 1 155 ? 22.827 -30.814 11.513 1.00 34.38 155 PRO A C 1
ATOM 1182 O O . PRO A 1 155 ? 24.031 -31.059 11.392 1.00 34.38 155 PRO A O 1
ATOM 1185 N N . PRO A 1 156 ? 21.886 -31.650 11.035 1.00 32.34 156 PRO A N 1
ATOM 1186 C CA . PRO A 1 156 ? 22.232 -32.870 10.318 1.00 32.34 156 PRO A CA 1
ATOM 1187 C C . PRO A 1 156 ? 22.934 -32.544 8.986 1.00 32.34 156 PRO A C 1
ATOM 1189 O O . PRO A 1 156 ? 22.596 -31.540 8.348 1.00 32.34 156 PRO A O 1
ATOM 1192 N N . PRO A 1 157 ? 23.882 -33.385 8.530 1.00 30.02 157 PRO A N 1
ATOM 1193 C CA . PRO A 1 157 ? 24.489 -33.230 7.214 1.00 30.02 157 PRO A CA 1
ATOM 1194 C C . PRO A 1 157 ? 23.439 -33.401 6.099 1.00 30.02 157 PRO A C 1
ATOM 1196 O O . PRO A 1 157 ? 22.427 -34.082 6.300 1.00 30.02 157 PRO A O 1
ATOM 1199 N N . PRO A 1 158 ? 23.657 -32.806 4.910 1.00 33.25 158 PRO A N 1
ATOM 1200 C CA . PRO A 1 158 ? 22.780 -33.025 3.764 1.00 33.25 158 PRO A CA 1
ATOM 1201 C C . PRO A 1 158 ? 22.755 -34.514 3.369 1.00 33.25 158 PRO A C 1
ATOM 1203 O O . PRO A 1 158 ? 23.755 -35.213 3.559 1.00 33.25 158 PRO A O 1
ATOM 1206 N N . PRO A 1 159 ? 21.639 -35.016 2.805 1.00 32.78 159 PRO A N 1
ATOM 1207 C CA . PRO A 1 159 ? 21.556 -36.401 2.356 1.00 32.78 159 PRO A CA 1
ATOM 1208 C C . PRO A 1 159 ? 22.620 -36.684 1.279 1.00 32.78 159 PRO A C 1
ATOM 1210 O O . PRO A 1 159 ? 22.890 -35.806 0.452 1.00 32.78 159 PRO A O 1
ATOM 1213 N N . PRO A 1 160 ? 23.221 -37.888 1.267 1.00 27.33 160 PRO A N 1
ATOM 1214 C CA . PRO A 1 160 ? 24.298 -38.217 0.341 1.00 27.33 160 PRO A CA 1
ATOM 1215 C C . PRO A 1 160 ? 23.824 -38.143 -1.111 1.00 27.33 160 PRO A C 1
ATOM 1217 O O . PRO A 1 160 ? 22.692 -38.510 -1.435 1.00 27.33 160 PRO A O 1
ATOM 1220 N N . GLU A 1 161 ? 24.713 -37.689 -1.995 1.00 29.42 161 GLU A N 1
ATOM 1221 C CA . GLU A 1 161 ? 24.427 -37.573 -3.421 1.00 29.42 161 GLU A CA 1
ATOM 1222 C C . GLU A 1 161 ? 23.963 -38.913 -4.003 1.00 29.42 161 GLU A C 1
ATOM 1224 O O . GLU A 1 161 ? 24.639 -39.940 -3.878 1.00 29.42 161 GLU A O 1
ATOM 1229 N N . ALA A 1 162 ? 22.829 -38.894 -4.706 1.00 24.97 162 ALA A N 1
ATOM 1230 C CA . ALA A 1 162 ? 22.367 -40.028 -5.491 1.00 24.97 162 ALA A CA 1
ATOM 1231 C C . ALA A 1 162 ? 23.310 -40.242 -6.689 1.00 24.97 162 ALA A C 1
ATOM 1233 O O . ALA A 1 162 ? 23.066 -39.751 -7.792 1.00 24.97 162 ALA A O 1
ATOM 1234 N N . ARG A 1 163 ? 24.413 -40.967 -6.454 1.00 25.12 163 ARG A N 1
ATOM 1235 C CA . ARG A 1 163 ? 25.367 -41.422 -7.472 1.00 25.12 163 ARG A CA 1
ATOM 1236 C C . ARG A 1 163 ? 24.646 -42.266 -8.525 1.00 25.12 163 ARG A C 1
ATOM 1238 O O . ARG A 1 163 ? 24.526 -43.484 -8.387 1.00 25.12 163 ARG A O 1
ATOM 1245 N N . TRP A 1 164 ? 24.219 -41.620 -9.606 1.00 28.72 164 TRP A N 1
ATOM 1246 C CA . TRP A 1 164 ? 23.818 -42.290 -10.837 1.00 28.72 164 TRP A CA 1
ATOM 1247 C C . TRP A 1 164 ? 25.010 -43.099 -11.354 1.00 28.72 164 TRP A C 1
ATOM 1249 O O . TRP A 1 164 ? 26.004 -42.540 -11.816 1.00 28.72 164 TRP A O 1
ATOM 1259 N N . ARG A 1 165 ? 24.944 -44.427 -11.201 1.00 24.78 165 ARG A N 1
ATOM 1260 C CA . ARG A 1 165 ? 26.025 -45.331 -11.601 1.00 24.78 165 ARG A CA 1
ATOM 1261 C C . ARG A 1 165 ? 26.179 -45.303 -13.121 1.00 24.78 165 ARG A C 1
ATOM 1263 O O . ARG A 1 165 ? 25.320 -45.815 -13.833 1.00 24.78 165 ARG A O 1
ATOM 1270 N N . ALA A 1 166 ? 27.296 -44.767 -13.603 1.00 26.86 166 ALA A N 1
ATOM 1271 C CA . ALA A 1 166 ? 27.752 -45.036 -14.959 1.00 26.86 166 ALA A CA 1
ATOM 1272 C C . ALA A 1 166 ? 28.125 -46.525 -15.060 1.00 26.86 166 ALA A C 1
ATOM 1274 O O . ALA A 1 166 ? 29.021 -46.989 -14.356 1.00 26.86 166 ALA A O 1
ATOM 1275 N N . GLY A 1 167 ? 27.410 -47.277 -15.897 1.00 24.52 167 GLY A N 1
ATOM 1276 C CA . GLY A 1 167 ? 27.770 -48.651 -16.239 1.00 24.52 167 GLY A CA 1
ATOM 1277 C C . GLY A 1 167 ? 28.760 -48.665 -17.401 1.00 24.52 167 GLY A C 1
ATOM 1278 O O . GLY A 1 167 ? 28.492 -48.065 -18.438 1.00 24.52 167 GLY A O 1
ATOM 1279 N N . THR A 1 168 ? 29.889 -49.354 -17.238 1.00 24.66 168 THR A N 1
ATOM 1280 C CA . THR A 1 168 ? 30.931 -49.495 -18.269 1.00 24.66 168 THR A CA 1
ATOM 1281 C C . THR A 1 168 ? 31.312 -50.960 -18.467 1.00 24.66 168 THR A C 1
ATOM 1283 O O . THR A 1 168 ? 32.037 -51.505 -17.639 1.00 24.66 168 THR A O 1
ATOM 1286 N N . ALA A 1 169 ? 30.849 -51.570 -19.564 1.00 26.41 169 ALA A N 1
ATOM 1287 C CA . ALA A 1 169 ? 31.468 -52.695 -20.287 1.00 26.41 169 ALA A CA 1
ATOM 1288 C C . ALA A 1 169 ? 30.579 -53.085 -21.489 1.00 26.41 169 ALA A C 1
ATOM 1290 O O . ALA A 1 169 ? 29.358 -52.991 -21.392 1.00 26.41 169 ALA A O 1
ATOM 1291 N N . GLY A 1 170 ? 31.180 -53.553 -22.590 1.00 23.36 170 GLY A N 1
ATOM 1292 C CA . GLY A 1 170 ? 30.469 -54.001 -23.801 1.00 23.36 170 GLY A CA 1
ATOM 1293 C C . GLY A 1 170 ? 30.619 -53.028 -24.973 1.00 23.36 170 GLY A C 1
ATOM 1294 O O . GLY A 1 170 ? 29.847 -52.084 -25.110 1.00 23.36 170 GLY A O 1
ATOM 1295 N N . GLY A 1 171 ? 31.641 -53.240 -25.807 1.00 25.88 171 GLY A N 1
ATOM 1296 C CA . GLY A 1 171 ? 31.950 -52.372 -26.946 1.00 25.88 171 GLY A CA 1
ATOM 1297 C C . GLY A 1 171 ? 31.455 -52.922 -28.285 1.00 25.88 171 GLY A C 1
ATOM 1298 O O . GLY A 1 171 ? 31.620 -54.104 -28.569 1.00 25.88 171 GLY A O 1
ATOM 1299 N N . ALA A 1 172 ? 30.928 -52.034 -29.127 1.00 24.31 172 ALA A N 1
ATOM 1300 C CA . ALA A 1 172 ? 30.762 -52.226 -30.567 1.00 24.31 172 ALA A CA 1
ATOM 1301 C C . ALA A 1 172 ? 30.885 -50.859 -31.267 1.00 24.31 172 ALA A C 1
ATOM 1303 O O . ALA A 1 172 ? 30.512 -49.832 -30.697 1.00 24.31 172 ALA A O 1
ATOM 1304 N N . GLN A 1 173 ? 31.437 -50.826 -32.481 1.00 30.62 173 GLN A N 1
ATOM 1305 C CA . GLN A 1 173 ? 31.643 -49.586 -33.236 1.00 30.62 173 GLN A CA 1
ATOM 1306 C C . GLN A 1 173 ? 30.378 -49.187 -34.010 1.00 30.62 173 GLN A C 1
ATOM 1308 O O . GLN A 1 173 ? 29.883 -49.967 -34.819 1.00 30.62 173 GLN A O 1
ATOM 1313 N N . ALA A 1 174 ? 29.911 -47.948 -33.838 1.00 25.59 174 ALA A N 1
ATOM 1314 C CA . ALA A 1 174 ? 29.017 -47.274 -34.783 1.00 25.59 174 ALA A CA 1
ATOM 1315 C C . ALA A 1 174 ? 29.162 -45.748 -34.658 1.00 25.59 174 ALA A C 1
ATOM 1317 O O . ALA A 1 174 ? 29.164 -45.201 -33.555 1.00 25.59 174 ALA A O 1
ATOM 1318 N N . THR A 1 175 ? 29.287 -45.044 -35.783 1.00 30.77 175 THR A N 1
ATOM 1319 C CA . THR A 1 175 ? 29.355 -43.577 -35.832 1.00 30.77 175 THR A CA 1
ATOM 1320 C C . THR A 1 175 ? 27.951 -42.967 -35.801 1.00 30.77 175 THR A C 1
ATOM 1322 O O . THR A 1 175 ? 27.132 -43.230 -36.677 1.00 30.77 175 THR A O 1
ATOM 1325 N N . GLY A 1 176 ? 27.663 -42.109 -34.817 1.00 24.52 176 GLY A N 1
ATOM 1326 C CA . GLY A 1 176 ? 26.369 -41.425 -34.714 1.00 24.52 176 GLY A CA 1
ATOM 1327 C C . GLY A 1 176 ? 26.450 -40.117 -33.928 1.00 24.52 176 GLY A C 1
ATOM 1328 O O . GLY A 1 176 ? 26.861 -40.097 -32.771 1.00 24.52 176 GLY A O 1
ATOM 1329 N N . THR A 1 177 ? 26.062 -39.005 -34.552 1.00 33.97 177 THR A N 1
ATOM 1330 C CA . THR A 1 177 ? 26.067 -37.669 -33.943 1.00 33.97 177 THR A CA 1
ATOM 1331 C C . THR A 1 177 ? 24.797 -37.409 -33.129 1.00 33.97 177 THR A C 1
ATOM 1333 O O . THR A 1 177 ? 23.730 -37.157 -33.683 1.00 33.97 177 THR A O 1
ATOM 1336 N N . THR A 1 178 ? 24.914 -37.367 -31.799 1.00 25.88 178 THR A N 1
ATOM 1337 C CA . THR A 1 178 ? 23.831 -36.929 -30.898 1.00 25.88 178 THR A CA 1
ATOM 1338 C C . THR A 1 178 ? 24.233 -35.672 -30.128 1.00 25.88 178 THR A C 1
ATOM 1340 O O . THR A 1 178 ? 25.192 -35.685 -29.356 1.00 25.88 178 THR A O 1
ATOM 1343 N N . GLY A 1 179 ? 23.510 -34.569 -30.337 1.00 26.33 179 GLY A N 1
ATOM 1344 C CA . GLY A 1 179 ? 23.824 -33.272 -29.728 1.00 26.33 179 GLY A CA 1
ATOM 1345 C C . GLY A 1 179 ? 23.537 -33.211 -28.223 1.00 26.33 179 GLY A C 1
ATOM 1346 O O . GLY A 1 179 ? 22.501 -33.680 -27.758 1.00 26.33 179 GLY A O 1
ATOM 1347 N N . SER A 1 180 ? 24.434 -32.575 -27.462 1.00 29.45 180 SER A N 1
ATOM 1348 C CA . SER A 1 180 ? 24.267 -32.383 -26.015 1.00 29.45 180 SER A CA 1
ATOM 1349 C C . SER A 1 180 ? 23.089 -31.455 -25.688 1.00 29.45 180 SER A C 1
ATOM 1351 O O . SER A 1 180 ? 23.065 -30.279 -26.073 1.00 29.45 180 SER A O 1
ATOM 1353 N N . ALA A 1 181 ? 22.120 -31.977 -24.933 1.00 32.69 181 ALA A N 1
ATOM 1354 C CA . ALA A 1 181 ? 20.969 -31.233 -24.437 1.00 32.69 181 ALA A CA 1
ATOM 1355 C C . ALA A 1 181 ? 21.387 -30.258 -23.318 1.00 32.69 181 ALA A C 1
ATOM 1357 O O . ALA A 1 181 ? 21.280 -30.549 -22.126 1.00 32.69 181 ALA A O 1
ATOM 1358 N N . SER A 1 182 ? 21.863 -29.071 -23.706 1.00 36.47 182 SER A N 1
ATOM 1359 C CA . SER A 1 182 ? 22.177 -27.987 -22.766 1.00 36.47 182 SER A CA 1
ATOM 1360 C C . SER A 1 182 ? 20.900 -27.445 -22.105 1.00 36.47 182 SER A C 1
ATOM 1362 O O . SER A 1 182 ? 20.212 -26.574 -22.645 1.00 36.47 182 SER A O 1
ATOM 1364 N N . ASN A 1 183 ? 20.594 -28.003 -20.927 1.00 41.81 183 ASN A N 1
ATOM 1365 C CA . ASN A 1 183 ? 19.468 -27.645 -20.065 1.00 41.81 183 ASN A CA 1
ATOM 1366 C C . ASN A 1 183 ? 19.374 -26.127 -19.824 1.00 41.81 183 ASN A C 1
ATOM 1368 O O . ASN A 1 183 ? 20.382 -25.441 -19.667 1.00 41.81 183 ASN A O 1
ATOM 1372 N N . GLY A 1 184 ? 18.147 -25.602 -19.752 1.00 48.09 184 GLY A N 1
ATOM 1373 C CA . GLY A 1 184 ? 17.859 -24.166 -19.614 1.00 48.09 184 GLY A CA 1
ATOM 1374 C C . GLY A 1 184 ? 18.090 -23.584 -18.213 1.00 48.09 184 GLY A C 1
ATOM 1375 O O . GLY A 1 184 ? 17.221 -22.879 -17.707 1.00 48.09 184 GLY A O 1
ATOM 1376 N N . SER A 1 185 ? 19.212 -23.906 -17.566 1.00 53.09 185 SER A N 1
ATOM 1377 C CA . SER A 1 185 ? 19.510 -23.538 -16.174 1.00 53.09 185 SER A CA 1
ATOM 1378 C C . SER A 1 185 ? 19.939 -22.078 -15.978 1.00 53.09 185 SER A C 1
ATOM 1380 O O . SER A 1 185 ? 19.621 -21.505 -14.938 1.00 53.09 185 SER A O 1
ATOM 1382 N N . ASP A 1 186 ? 20.611 -21.459 -16.958 1.00 68.00 186 ASP A N 1
ATOM 1383 C CA . ASP A 1 186 ? 21.205 -20.118 -16.810 1.00 68.00 186 ASP A CA 1
ATOM 1384 C C . ASP A 1 186 ? 20.621 -19.059 -17.765 1.00 68.00 186 ASP A C 1
ATOM 1386 O O . ASP A 1 186 ? 21.294 -18.497 -18.627 1.00 68.00 186 ASP A O 1
ATOM 1390 N N . VAL A 1 187 ? 19.322 -18.783 -17.615 1.00 82.69 187 VAL A N 1
ATOM 1391 C CA . VAL A 1 187 ? 18.626 -17.686 -18.312 1.00 82.69 187 VAL A CA 1
ATOM 1392 C C . VAL A 1 187 ? 18.266 -16.593 -17.301 1.00 82.69 187 VAL A C 1
ATOM 1394 O O . VAL A 1 187 ? 17.415 -16.808 -16.442 1.00 82.69 187 VAL A O 1
ATOM 1397 N N . ASP A 1 188 ? 18.908 -15.421 -17.382 1.00 86.88 188 ASP A N 1
ATOM 1398 C CA . ASP A 1 188 ? 18.628 -14.261 -16.505 1.00 86.88 188 ASP A CA 1
ATOM 1399 C C . ASP A 1 188 ? 17.405 -13.422 -16.937 1.00 86.88 188 ASP A C 1
ATOM 1401 O O . ASP A 1 188 ? 16.844 -12.687 -16.119 1.00 86.88 188 ASP A O 1
ATOM 1405 N N . ASP A 1 189 ? 16.974 -13.539 -18.197 1.00 91.00 189 ASP A N 1
ATOM 1406 C CA . ASP A 1 189 ? 15.831 -12.822 -18.779 1.00 91.00 189 ASP A CA 1
ATOM 1407 C C . ASP A 1 189 ? 14.972 -13.784 -19.618 1.00 91.00 189 ASP A C 1
ATOM 1409 O O . ASP A 1 189 ? 15.436 -14.329 -20.623 1.00 91.00 189 ASP A O 1
ATOM 1413 N N . LEU A 1 190 ? 13.725 -14.019 -19.192 1.00 92.56 190 LEU A N 1
ATOM 1414 C CA . LEU A 1 190 ? 12.882 -15.112 -19.695 1.00 92.56 190 LEU A CA 1
ATOM 1415 C C . LEU A 1 190 ? 12.490 -14.981 -21.174 1.00 92.56 190 LEU A C 1
ATOM 1417 O O . LEU A 1 190 ? 12.045 -15.961 -21.768 1.00 92.56 190 LEU A O 1
ATOM 1421 N N . ILE A 1 191 ? 12.682 -13.816 -21.802 1.00 90.38 191 ILE A N 1
ATOM 1422 C CA . ILE A 1 191 ? 12.457 -13.674 -23.250 1.00 90.38 191 ILE A CA 1
ATOM 1423 C C . ILE A 1 191 ? 13.402 -14.567 -24.076 1.00 90.38 191 ILE A C 1
ATOM 1425 O O . ILE A 1 191 ? 13.085 -14.885 -25.218 1.00 90.38 191 ILE A O 1
ATOM 1429 N N . HIS A 1 192 ? 14.539 -14.990 -23.502 1.00 88.50 192 HIS A N 1
ATOM 1430 C CA . HIS A 1 192 ? 15.548 -15.844 -24.147 1.00 88.50 192 HIS A CA 1
ATOM 1431 C C . HIS A 1 192 ? 15.386 -17.348 -23.838 1.00 88.50 192 HIS A C 1
ATOM 1433 O O . HIS A 1 192 ? 16.281 -18.132 -24.157 1.00 88.50 192 HIS A O 1
ATOM 1439 N N . LEU A 1 193 ? 14.279 -17.774 -23.210 1.00 87.25 193 LEU A N 1
ATOM 1440 C CA . LEU A 1 193 ? 14.000 -19.193 -22.938 1.00 87.25 193 LEU A CA 1
ATOM 1441 C C . LEU A 1 193 ? 13.933 -20.006 -24.237 1.00 87.25 193 LEU A C 1
ATOM 1443 O O . LEU A 1 193 ? 13.052 -19.781 -25.057 1.00 87.25 193 LEU A O 1
ATOM 1447 N N . ARG A 1 194 ? 14.825 -20.986 -24.417 1.00 80.56 194 ARG A N 1
ATOM 1448 C CA . ARG A 1 194 ? 14.815 -21.862 -25.601 1.00 80.56 194 ARG A CA 1
ATOM 1449 C C . ARG A 1 194 ? 13.555 -22.738 -25.647 1.00 80.56 194 ARG A C 1
ATOM 1451 O O . ARG A 1 194 ? 13.121 -23.254 -24.618 1.00 80.56 194 ARG A O 1
ATOM 1458 N N . GLY A 1 195 ? 13.045 -22.987 -26.854 1.00 77.25 195 GLY A N 1
ATOM 1459 C CA . GLY A 1 195 ? 11.884 -23.853 -27.092 1.00 77.25 195 GLY A CA 1
ATOM 1460 C C . GLY A 1 195 ? 10.527 -23.134 -26.982 1.00 77.25 195 GLY A C 1
ATOM 1461 O O . GLY A 1 195 ? 10.472 -21.904 -27.046 1.00 77.25 195 GLY A O 1
ATOM 1462 N N . PRO A 1 196 ? 9.410 -23.880 -26.873 1.00 83.31 196 PRO A N 1
ATOM 1463 C CA . PRO A 1 196 ? 8.068 -23.304 -26.850 1.00 83.31 196 PRO A CA 1
ATOM 1464 C C . PRO A 1 196 ? 7.768 -22.584 -25.525 1.00 83.31 196 PRO A C 1
ATOM 1466 O O . PRO A 1 196 ? 7.856 -23.165 -24.439 1.00 83.31 196 PRO A O 1
ATOM 1469 N N . LEU A 1 197 ? 7.353 -21.316 -25.625 1.00 88.38 197 LEU A N 1
ATOM 1470 C CA . LEU A 1 197 ? 6.973 -20.477 -24.485 1.00 88.38 197 LEU A CA 1
ATOM 1471 C C . LEU A 1 197 ? 5.664 -20.977 -23.852 1.00 88.38 197 LEU A C 1
ATOM 1473 O O . LEU A 1 197 ? 4.569 -20.653 -24.311 1.00 88.38 197 LEU A O 1
ATOM 1477 N N . THR A 1 198 ? 5.802 -21.756 -22.779 1.00 92.38 198 THR A N 1
ATOM 1478 C CA . THR A 1 198 ? 4.724 -22.421 -22.027 1.00 92.38 198 THR A CA 1
ATOM 1479 C C . THR A 1 198 ? 4.817 -22.105 -20.530 1.00 92.38 198 THR A C 1
ATOM 1481 O O . THR A 1 198 ? 5.903 -21.813 -20.023 1.00 92.38 198 THR A O 1
ATOM 1484 N N . GLU A 1 199 ? 3.698 -22.199 -19.796 1.00 93.81 199 GLU A N 1
ATOM 1485 C CA . GLU A 1 199 ? 3.666 -22.032 -18.327 1.00 93.81 199 GLU A CA 1
ATOM 1486 C C . GLU A 1 199 ? 4.685 -22.959 -17.650 1.00 93.81 199 GLU A C 1
ATOM 1488 O O . GLU A 1 199 ? 5.492 -22.529 -16.831 1.00 93.81 199 GLU A O 1
ATOM 1493 N N . ASP A 1 200 ? 4.704 -24.223 -18.064 1.00 93.44 200 ASP A N 1
ATOM 1494 C CA . ASP A 1 200 ? 5.578 -25.269 -17.540 1.00 93.44 200 ASP A CA 1
ATOM 1495 C C . ASP A 1 200 ? 7.081 -24.969 -17.746 1.00 93.44 200 ASP A C 1
ATOM 1497 O O . ASP A 1 200 ? 7.892 -25.206 -16.840 1.00 93.44 200 ASP A O 1
ATOM 1501 N N . ALA A 1 201 ? 7.455 -24.367 -18.885 1.00 92.56 201 ALA A N 1
ATOM 1502 C CA . ALA A 1 201 ? 8.813 -23.884 -19.144 1.00 92.56 201 ALA A CA 1
ATOM 1503 C C . ALA A 1 201 ? 9.182 -22.665 -18.278 1.00 92.56 201 ALA A C 1
ATOM 1505 O O . ALA A 1 201 ? 10.265 -22.647 -17.689 1.00 92.56 201 ALA A O 1
ATOM 1506 N N . VAL A 1 202 ? 8.277 -21.688 -18.133 1.00 94.75 202 VAL A N 1
ATOM 1507 C CA . VAL A 1 202 ? 8.468 -20.524 -17.246 1.00 94.75 202 VAL A CA 1
ATOM 1508 C C . VAL A 1 202 ? 8.644 -20.972 -15.791 1.00 94.75 202 VAL A C 1
ATOM 1510 O O . VAL A 1 202 ? 9.591 -20.552 -15.125 1.00 94.75 202 VAL A O 1
ATOM 1513 N N . VAL A 1 203 ? 7.794 -21.879 -15.299 1.00 95.88 203 VAL A N 1
ATOM 1514 C CA . VAL A 1 203 ? 7.881 -22.394 -13.924 1.00 95.88 203 VAL A CA 1
ATOM 1515 C C . VAL A 1 203 ? 9.126 -23.271 -13.732 1.00 95.88 203 VAL A C 1
ATOM 1517 O O . VAL A 1 203 ? 9.750 -23.184 -12.678 1.00 95.88 203 VAL A O 1
ATOM 1520 N N . ARG A 1 204 ? 9.567 -24.062 -14.730 1.00 94.12 204 ARG A N 1
ATOM 1521 C CA . ARG A 1 204 ? 10.880 -24.752 -14.687 1.00 94.12 204 ARG A CA 1
ATOM 1522 C C . ARG A 1 204 ? 12.044 -23.768 -14.552 1.00 94.12 204 ARG A C 1
ATOM 1524 O O . ARG A 1 204 ? 12.903 -23.986 -13.704 1.00 94.12 204 ARG A O 1
ATOM 1531 N N . ALA A 1 205 ? 12.070 -22.700 -15.347 1.00 94.00 205 ALA A N 1
ATOM 1532 C CA . ALA A 1 205 ? 13.149 -21.714 -15.306 1.00 94.00 205 ALA A CA 1
ATOM 1533 C C . ALA A 1 205 ? 13.209 -20.986 -13.953 1.00 94.00 205 ALA A C 1
ATOM 1535 O O . ALA A 1 205 ? 14.280 -20.862 -13.362 1.00 94.00 205 ALA A O 1
ATOM 1536 N N . LEU A 1 206 ? 12.053 -20.575 -13.420 1.00 95.50 206 LEU A N 1
ATOM 1537 C CA . LEU A 1 206 ? 11.956 -19.990 -12.080 1.00 95.50 206 LEU A CA 1
ATOM 1538 C C . LEU A 1 206 ? 12.405 -20.983 -10.991 1.00 95.50 206 LEU A C 1
ATOM 1540 O O . LEU A 1 206 ? 13.200 -20.609 -10.133 1.00 95.50 206 LEU A O 1
ATOM 1544 N N . GLN A 1 207 ? 11.980 -22.250 -11.057 1.00 95.50 207 GLN A N 1
ATOM 1545 C CA . GLN A 1 207 ? 12.385 -23.290 -10.101 1.00 95.50 207 GLN A CA 1
ATOM 1546 C C . GLN A 1 207 ? 13.899 -23.547 -10.124 1.00 95.50 207 GLN A C 1
ATOM 1548 O O . GLN A 1 207 ? 14.532 -23.595 -9.071 1.00 95.50 207 GLN A O 1
ATOM 1553 N N . ALA A 1 208 ? 14.498 -23.659 -11.314 1.00 93.94 208 ALA A N 1
ATOM 1554 C CA . ALA A 1 208 ? 15.940 -23.833 -11.462 1.00 93.94 208 ALA A CA 1
ATOM 1555 C C . ALA A 1 208 ? 16.705 -22.651 -10.846 1.00 93.94 208 ALA A C 1
ATOM 1557 O O . ALA A 1 208 ? 17.584 -22.853 -10.007 1.00 93.94 208 ALA A O 1
ATOM 1558 N N . ARG A 1 209 ? 16.328 -21.413 -11.190 1.00 93.81 209 ARG A N 1
ATOM 1559 C CA . ARG A 1 209 ? 16.953 -20.196 -10.648 1.00 93.81 209 ARG A CA 1
ATOM 1560 C C . ARG A 1 209 ? 16.807 -20.075 -9.135 1.00 93.81 209 ARG A C 1
ATOM 1562 O O . ARG A 1 209 ? 17.762 -19.678 -8.472 1.00 93.81 209 ARG A O 1
ATOM 1569 N N . PHE A 1 210 ? 15.651 -20.449 -8.588 1.00 93.00 210 PHE A N 1
ATOM 1570 C CA . PHE A 1 210 ? 15.386 -20.431 -7.151 1.00 93.00 210 PHE A CA 1
ATOM 1571 C C . PHE A 1 210 ? 16.387 -21.300 -6.373 1.00 93.00 210 PHE A C 1
ATOM 1573 O O . PHE A 1 210 ? 17.017 -20.806 -5.442 1.00 93.00 210 PHE A O 1
ATOM 1580 N N . TYR A 1 211 ? 16.621 -22.546 -6.803 1.00 93.06 211 TYR A N 1
ATOM 1581 C CA . TYR A 1 211 ? 17.610 -23.423 -6.160 1.00 93.06 211 TYR A CA 1
ATOM 1582 C C . TYR A 1 211 ? 19.070 -22.994 -6.396 1.00 93.06 211 TYR A C 1
ATOM 1584 O O . TYR A 1 211 ? 19.925 -23.273 -5.564 1.00 93.06 211 TYR A O 1
ATOM 1592 N N . HIS A 1 212 ? 19.356 -22.228 -7.455 1.00 91.31 212 HIS A N 1
ATOM 1593 C CA . HIS A 1 212 ? 20.653 -21.558 -7.654 1.00 91.31 212 HIS A CA 1
ATOM 1594 C C . HIS A 1 212 ? 20.766 -20.214 -6.893 1.00 91.31 212 HIS A C 1
ATOM 1596 O O . HIS A 1 212 ? 21.639 -19.402 -7.194 1.00 91.31 212 HIS A O 1
ATOM 1602 N N . ASN A 1 213 ? 19.875 -19.937 -5.928 1.00 89.81 213 ASN A N 1
ATOM 1603 C CA . ASN A 1 213 ? 19.788 -18.688 -5.153 1.00 89.81 213 ASN A CA 1
ATOM 1604 C C . ASN A 1 213 ? 19.568 -17.399 -5.989 1.00 89.81 213 ASN A C 1
ATOM 1606 O O . ASN A 1 213 ? 19.660 -16.278 -5.475 1.00 89.81 213 ASN A O 1
ATOM 1610 N N . LYS A 1 214 ? 19.218 -17.532 -7.277 1.00 90.25 214 LYS A N 1
ATOM 1611 C CA . LYS A 1 214 ? 18.904 -16.433 -8.206 1.00 90.25 214 LYS A CA 1
ATOM 1612 C C . LYS A 1 214 ? 17.423 -16.034 -8.098 1.00 90.25 214 LYS A C 1
ATOM 1614 O O . LYS A 1 214 ? 16.625 -16.252 -9.006 1.00 90.25 214 LYS A O 1
ATOM 1619 N N . PHE A 1 215 ? 17.041 -15.423 -6.976 1.00 91.38 215 PHE A N 1
ATOM 1620 C CA . PHE A 1 215 ? 15.636 -15.086 -6.669 1.00 91.38 215 PHE A CA 1
ATOM 1621 C C . PHE A 1 215 ? 15.009 -13.978 -7.539 1.00 91.38 215 PHE A C 1
ATOM 1623 O O . PHE A 1 215 ? 13.793 -13.783 -7.499 1.00 91.38 215 PHE A O 1
ATOM 1630 N N . TYR A 1 216 ? 15.814 -13.264 -8.330 1.00 93.06 216 TYR A N 1
ATOM 1631 C CA . TYR A 1 216 ? 15.377 -12.202 -9.237 1.00 93.06 216 TYR A CA 1
ATOM 1632 C C . TYR A 1 216 ? 15.597 -12.623 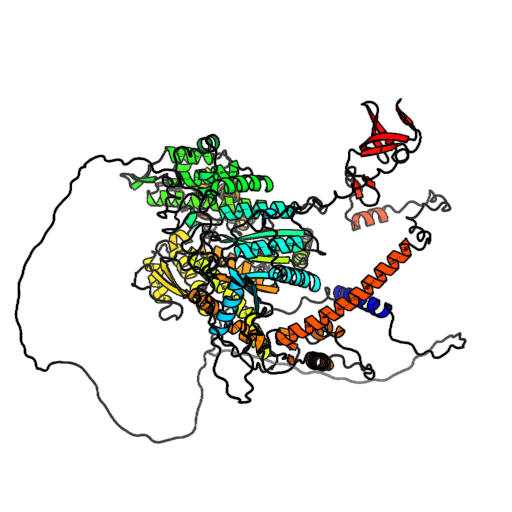-10.697 1.00 93.06 216 TYR A C 1
ATOM 1634 O O . TYR A 1 216 ? 16.639 -13.184 -11.043 1.00 93.06 216 TYR A O 1
ATOM 1642 N N . THR A 1 217 ? 14.607 -12.377 -11.557 1.00 94.62 217 THR A N 1
ATOM 1643 C CA . THR A 1 217 ? 14.617 -12.801 -12.970 1.00 94.62 217 THR A CA 1
ATOM 1644 C C . THR A 1 217 ? 13.938 -11.750 -13.840 1.00 94.62 217 THR A C 1
ATOM 1646 O O . THR A 1 217 ? 12.869 -11.265 -13.480 1.00 94.62 217 THR A O 1
ATOM 1649 N N . SER A 1 218 ? 14.533 -11.381 -14.973 1.00 94.06 218 SER A N 1
ATOM 1650 C CA . SER A 1 218 ? 13.957 -10.357 -15.857 1.00 94.06 218 SER A CA 1
ATOM 1651 C C . SER A 1 218 ? 12.922 -10.938 -16.825 1.00 94.06 218 SER A C 1
ATOM 1653 O O . SER A 1 218 ? 12.947 -12.122 -17.159 1.00 94.06 218 SER A O 1
ATOM 1655 N N . VAL A 1 219 ? 12.025 -10.072 -17.287 1.00 94.00 219 VAL A N 1
ATOM 1656 C CA . VAL A 1 219 ? 11.199 -10.234 -18.488 1.00 94.00 219 VAL A CA 1
ATOM 1657 C C . VAL A 1 219 ? 11.298 -8.913 -19.251 1.00 94.00 219 VAL A C 1
ATOM 1659 O O . VAL A 1 219 ? 10.451 -8.024 -19.122 1.00 94.00 219 VAL A O 1
ATOM 1662 N N . GLY A 1 220 ? 12.414 -8.723 -19.954 1.00 89.69 220 GLY A N 1
ATOM 1663 C CA . GLY A 1 220 ? 12.784 -7.439 -20.538 1.00 89.69 220 GLY A CA 1
ATOM 1664 C C . GLY A 1 220 ? 12.873 -6.319 -19.485 1.00 89.69 220 GLY A C 1
ATOM 1665 O O . GLY A 1 220 ? 13.702 -6.400 -18.580 1.00 89.69 220 GLY A O 1
ATOM 1666 N N . PRO A 1 221 ? 12.033 -5.264 -19.558 1.00 89.88 221 PRO A N 1
ATOM 1667 C CA . PRO A 1 221 ? 12.024 -4.166 -18.586 1.00 89.88 221 PRO A CA 1
ATOM 1668 C C . PRO A 1 221 ? 11.285 -4.475 -17.270 1.00 89.88 221 PRO A C 1
ATOM 1670 O O . PRO A 1 221 ? 11.188 -3.590 -16.422 1.00 89.88 221 PRO A O 1
ATOM 1673 N N . ILE A 1 222 ? 10.698 -5.665 -17.121 1.00 94.88 222 ILE A N 1
ATOM 1674 C CA . ILE A 1 222 ? 9.894 -6.066 -15.957 1.00 94.88 222 ILE A CA 1
ATOM 1675 C C . ILE A 1 222 ? 10.713 -7.042 -15.112 1.00 94.88 222 ILE A C 1
ATOM 1677 O O . ILE A 1 222 ? 11.399 -7.901 -15.660 1.00 94.88 222 ILE A O 1
ATOM 1681 N N . LEU A 1 223 ? 10.640 -6.934 -13.783 1.00 95.88 223 LEU A N 1
ATOM 1682 C CA . LEU A 1 223 ? 11.383 -7.808 -12.872 1.00 95.88 223 LEU A CA 1
ATOM 1683 C C . LEU A 1 223 ? 10.442 -8.757 -12.122 1.00 95.88 223 LEU A C 1
ATOM 1685 O O . LEU A 1 223 ? 9.504 -8.313 -11.465 1.00 95.88 223 LEU A O 1
ATOM 1689 N N . ILE A 1 224 ? 10.715 -10.057 -12.175 1.00 96.50 224 ILE A N 1
ATOM 1690 C CA . ILE A 1 224 ? 10.118 -11.062 -11.290 1.00 96.50 224 ILE A CA 1
ATOM 1691 C C . ILE A 1 224 ? 11.016 -11.201 -10.058 1.00 96.50 224 ILE A C 1
ATOM 1693 O O . ILE A 1 224 ? 12.234 -11.343 -10.185 1.00 96.50 224 ILE A O 1
ATOM 1697 N N . ALA A 1 225 ? 10.412 -11.188 -8.873 1.00 95.06 225 ALA A N 1
ATOM 1698 C CA . ALA A 1 225 ? 11.070 -11.414 -7.592 1.00 95.06 225 ALA A CA 1
ATOM 1699 C C . ALA A 1 225 ? 10.364 -12.555 -6.849 1.00 95.06 225 ALA A C 1
ATOM 1701 O O . ALA A 1 225 ? 9.158 -12.481 -6.619 1.00 95.06 225 ALA A O 1
ATOM 1702 N N . MET A 1 226 ? 11.092 -13.602 -6.468 1.00 93.94 226 MET A N 1
ATOM 1703 C CA . MET A 1 226 ? 10.564 -14.716 -5.673 1.00 93.94 226 MET A CA 1
ATOM 1704 C C . MET A 1 226 ? 10.963 -14.558 -4.205 1.00 93.94 226 MET A C 1
ATOM 1706 O O . MET A 1 226 ? 12.135 -14.341 -3.902 1.00 93.94 226 MET A O 1
ATOM 1710 N N . ASN A 1 227 ? 10.008 -14.694 -3.285 1.00 92.31 227 ASN A N 1
ATOM 1711 C CA . ASN A 1 227 ? 10.304 -14.730 -1.856 1.00 92.31 227 ASN A CA 1
ATOM 1712 C C . ASN A 1 227 ? 10.845 -16.114 -1.462 1.00 92.31 227 ASN A C 1
ATOM 1714 O O . ASN A 1 227 ? 10.136 -17.110 -1.593 1.00 92.31 227 ASN A O 1
ATOM 1718 N N . ALA A 1 228 ? 12.089 -16.158 -0.980 1.00 90.06 228 ALA A N 1
ATOM 1719 C CA . ALA A 1 228 ? 12.767 -17.371 -0.517 1.00 90.06 228 ALA A CA 1
ATOM 1720 C C . ALA A 1 228 ? 12.625 -17.632 0.995 1.00 90.06 228 ALA A C 1
ATOM 1722 O O . ALA A 1 228 ? 13.055 -18.682 1.467 1.00 90.06 228 ALA A O 1
ATOM 1723 N N . TYR A 1 229 ? 12.043 -16.686 1.746 1.00 87.81 229 TYR A N 1
ATOM 1724 C CA . TYR A 1 229 ? 11.858 -16.732 3.206 1.00 87.81 229 TYR A CA 1
ATOM 1725 C C . TYR A 1 229 ? 13.159 -16.891 4.028 1.00 87.81 229 TYR A C 1
ATOM 1727 O O . TYR A 1 229 ? 13.118 -17.261 5.195 1.00 87.81 229 TYR A O 1
ATOM 1735 N N . THR A 1 230 ? 14.322 -16.576 3.445 1.00 81.69 230 THR A N 1
ATOM 1736 C CA . THR A 1 230 ? 15.644 -16.680 4.100 1.00 81.69 230 THR A CA 1
ATOM 1737 C C . THR A 1 230 ? 16.087 -15.425 4.857 1.00 81.69 230 THR A C 1
ATOM 1739 O O . THR A 1 230 ? 17.097 -15.464 5.549 1.00 81.69 230 THR A O 1
ATOM 1742 N N . ASP A 1 231 ? 15.412 -14.289 4.666 1.00 66.69 231 ASP A N 1
ATOM 1743 C CA . ASP A 1 231 ? 15.798 -12.991 5.233 1.00 66.69 231 ASP A CA 1
ATOM 1744 C C . ASP A 1 231 ? 14.571 -12.313 5.855 1.00 66.69 231 ASP A C 1
ATOM 1746 O O . ASP A 1 231 ? 13.676 -11.846 5.149 1.00 66.69 231 ASP A O 1
ATOM 1750 N N . ALA A 1 232 ? 14.530 -12.297 7.189 1.00 57.56 232 ALA A N 1
ATOM 1751 C CA . ALA A 1 232 ? 13.506 -11.625 7.991 1.00 57.56 232 ALA A CA 1
ATOM 1752 C C . ALA A 1 232 ? 13.930 -10.205 8.432 1.00 57.56 232 ALA A C 1
ATOM 1754 O O . ALA A 1 232 ? 13.187 -9.513 9.134 1.00 57.56 232 ALA A O 1
ATOM 1755 N N . GLY A 1 233 ? 15.130 -9.757 8.046 1.00 63.34 233 GLY A N 1
ATOM 1756 C CA . GLY A 1 233 ? 15.725 -8.516 8.519 1.00 63.34 233 GLY A CA 1
ATOM 1757 C C . GLY A 1 233 ? 14.999 -7.259 8.034 1.00 63.34 233 GLY A C 1
ATOM 1758 O O . GLY A 1 233 ? 14.437 -7.191 6.939 1.00 63.34 233 GLY A O 1
ATOM 1759 N N . ASN A 1 234 ? 15.062 -6.190 8.833 1.00 67.88 234 ASN A N 1
ATOM 1760 C CA . ASN A 1 234 ? 14.707 -4.859 8.344 1.00 67.88 234 ASN A CA 1
ATOM 1761 C C . ASN A 1 234 ? 15.819 -4.361 7.403 1.00 67.88 234 ASN A C 1
ATOM 1763 O O . ASN A 1 234 ? 16.852 -3.868 7.859 1.00 67.88 234 ASN A O 1
ATOM 1767 N N . ALA A 1 235 ? 15.585 -4.464 6.092 1.00 70.00 235 ALA A N 1
ATOM 1768 C CA . ALA A 1 235 ? 16.526 -4.089 5.033 1.00 70.00 235 ALA A CA 1
ATOM 1769 C C . ALA A 1 235 ? 16.942 -2.599 5.016 1.00 70.00 235 ALA A C 1
ATOM 1771 O O . ALA A 1 235 ? 17.872 -2.235 4.295 1.00 70.00 235 ALA A O 1
ATOM 1772 N N . LEU A 1 236 ? 16.291 -1.729 5.802 1.00 71.19 236 LEU A N 1
ATOM 1773 C CA . LEU A 1 236 ? 16.727 -0.342 6.002 1.00 71.19 236 LEU A CA 1
ATOM 1774 C C . LEU A 1 236 ? 17.825 -0.203 7.075 1.00 71.19 236 LEU A C 1
ATOM 1776 O O . LEU A 1 236 ? 18.509 0.820 7.110 1.00 71.19 236 LEU A O 1
ATOM 1780 N N . THR A 1 237 ? 18.028 -1.208 7.932 1.00 67.50 237 THR A N 1
ATOM 1781 C CA . THR A 1 237 ? 19.064 -1.171 8.981 1.00 67.50 237 THR A CA 1
ATOM 1782 C C . THR A 1 237 ? 20.483 -1.258 8.397 1.00 67.50 237 THR A C 1
ATOM 1784 O O . THR A 1 237 ? 20.686 -1.890 7.357 1.00 67.50 237 THR A O 1
ATOM 1787 N N . PRO A 1 238 ? 21.505 -0.673 9.056 1.00 59.06 238 PRO A N 1
ATOM 1788 C CA . PRO A 1 238 ? 22.893 -0.791 8.604 1.00 59.06 238 PRO A CA 1
ATOM 1789 C C . PRO A 1 238 ? 23.399 -2.242 8.537 1.00 59.06 238 PRO A C 1
ATOM 1791 O O . PRO A 1 238 ? 24.113 -2.589 7.599 1.00 59.06 238 PRO A O 1
ATOM 1794 N N . GLY A 1 239 ? 23.000 -3.098 9.489 1.00 54.41 239 GLY A N 1
ATOM 1795 C CA . GLY A 1 239 ? 23.462 -4.490 9.582 1.00 54.41 239 GLY A CA 1
ATOM 1796 C C . GLY A 1 239 ? 22.983 -5.396 8.442 1.00 54.41 239 GLY A C 1
ATOM 1797 O O . GLY A 1 239 ? 23.763 -6.193 7.926 1.00 54.41 239 GLY A O 1
ATOM 1798 N N . ALA A 1 240 ? 21.740 -5.228 7.976 1.00 58.62 240 ALA A N 1
ATOM 1799 C CA . ALA A 1 240 ? 21.187 -6.014 6.866 1.00 58.62 240 ALA A CA 1
ATOM 1800 C C . ALA A 1 240 ? 21.828 -5.688 5.494 1.00 58.62 240 ALA A C 1
ATOM 1802 O O . ALA A 1 240 ? 21.687 -6.434 4.525 1.00 58.62 240 ALA A O 1
ATOM 1803 N N . ALA A 1 241 ? 22.552 -4.570 5.378 1.00 52.06 241 ALA A N 1
ATOM 1804 C CA . ALA A 1 241 ? 22.883 -3.938 4.100 1.00 52.06 241 ALA A CA 1
ATOM 1805 C C . ALA A 1 241 ? 24.039 -4.579 3.288 1.00 52.06 241 ALA A C 1
ATOM 1807 O O . ALA A 1 241 ? 24.593 -3.923 2.400 1.00 52.06 241 ALA A O 1
ATOM 1808 N N . ARG A 1 242 ? 24.400 -5.851 3.533 1.00 48.62 242 ARG A N 1
ATOM 1809 C CA . ARG A 1 242 ? 25.411 -6.589 2.736 1.00 48.62 242 ARG A CA 1
ATOM 1810 C C . ARG A 1 242 ? 24.844 -7.448 1.601 1.00 48.62 242 ARG A C 1
ATOM 1812 O O . ARG A 1 242 ? 25.592 -7.767 0.679 1.00 48.62 242 ARG A O 1
ATOM 1819 N N . ALA A 1 243 ? 23.542 -7.745 1.584 1.00 52.72 243 ALA A N 1
ATOM 1820 C CA . ALA A 1 243 ? 22.903 -8.420 0.452 1.00 52.72 243 ALA A CA 1
ATOM 1821 C C . ALA A 1 243 ? 22.833 -7.493 -0.783 1.00 52.72 243 ALA A C 1
ATOM 1823 O O . ALA A 1 243 ? 21.894 -6.711 -0.969 1.00 52.72 243 ALA A O 1
ATOM 1824 N N . GLN A 1 244 ? 23.841 -7.557 -1.657 1.00 57.28 244 GLN A N 1
ATOM 1825 C CA . GLN A 1 244 ? 23.794 -6.879 -2.951 1.00 57.28 244 GLN A CA 1
ATOM 1826 C C . GLN A 1 244 ? 22.805 -7.608 -3.872 1.00 57.28 244 GLN A C 1
ATOM 1828 O O . GLN A 1 244 ? 23.042 -8.742 -4.277 1.00 57.28 244 GLN A O 1
ATOM 1833 N N . ARG A 1 245 ? 21.686 -6.953 -4.203 1.00 77.25 245 ARG A N 1
ATOM 1834 C CA . ARG A 1 245 ? 20.717 -7.401 -5.217 1.00 77.25 245 ARG A CA 1
ATOM 1835 C C . ARG A 1 245 ? 20.886 -6.521 -6.466 1.00 77.25 245 ARG A C 1
ATOM 1837 O O . ARG A 1 245 ? 20.274 -5.446 -6.529 1.00 77.25 245 ARG A O 1
ATOM 1844 N N . PRO A 1 246 ? 21.792 -6.872 -7.401 1.00 81.31 246 PRO A N 1
ATOM 1845 C CA . PRO A 1 246 ? 22.173 -5.990 -8.505 1.00 81.31 246 PRO A CA 1
ATOM 1846 C C . PRO A 1 246 ? 21.012 -5.689 -9.462 1.00 81.31 246 PRO A C 1
ATOM 1848 O O . PRO A 1 246 ? 21.029 -4.660 -10.128 1.00 81.31 246 PRO A O 1
ATOM 1851 N N . GLU A 1 247 ? 19.983 -6.532 -9.512 1.00 86.44 247 GLU A N 1
ATOM 1852 C CA . GLU A 1 247 ? 18.773 -6.356 -10.318 1.00 86.44 247 GLU A CA 1
ATOM 1853 C C . GLU A 1 247 ? 17.942 -5.166 -9.819 1.00 86.44 247 GLU A C 1
ATOM 1855 O O . GLU A 1 247 ? 17.579 -4.285 -10.600 1.00 86.44 247 GLU A O 1
ATOM 1860 N N . LEU A 1 248 ? 17.716 -5.083 -8.502 1.00 88.19 248 LEU A N 1
ATOM 1861 C CA . LEU A 1 248 ? 17.015 -3.960 -7.871 1.00 88.19 248 LEU A CA 1
ATOM 1862 C C . LEU A 1 248 ? 17.840 -2.666 -7.949 1.00 88.19 248 LEU A C 1
ATOM 1864 O O . LEU A 1 248 ? 17.285 -1.594 -8.184 1.00 88.19 248 LEU A O 1
ATOM 1868 N N . ALA A 1 249 ? 19.169 -2.759 -7.825 1.00 87.12 249 ALA A N 1
ATOM 1869 C CA . ALA A 1 249 ? 20.055 -1.611 -8.019 1.00 87.12 249 ALA A CA 1
ATOM 1870 C C . ALA A 1 249 ? 20.011 -1.086 -9.469 1.00 87.12 249 ALA A C 1
ATOM 1872 O O . ALA A 1 249 ? 19.899 0.121 -9.677 1.00 87.12 249 ALA A O 1
ATOM 1873 N N . ARG A 1 250 ? 20.031 -1.975 -10.477 1.00 88.00 250 ARG A N 1
ATOM 1874 C CA . ARG A 1 250 ? 19.857 -1.614 -11.899 1.00 88.00 250 ARG A CA 1
ATOM 1875 C C . ARG A 1 250 ? 18.521 -0.905 -12.136 1.00 88.00 250 ARG A C 1
ATOM 1877 O O . ARG A 1 250 ? 18.517 0.144 -12.774 1.00 88.00 250 ARG A O 1
ATOM 1884 N N . LEU A 1 251 ? 17.423 -1.423 -11.575 1.00 91.62 251 LEU A N 1
ATOM 1885 C CA . LEU A 1 251 ? 16.087 -0.827 -11.696 1.00 91.62 251 LEU A CA 1
ATOM 1886 C C . LEU A 1 251 ? 16.043 0.611 -11.151 1.00 91.62 251 LEU A C 1
ATOM 1888 O O . LEU A 1 251 ? 15.539 1.513 -11.816 1.00 91.62 251 LEU A O 1
ATOM 1892 N N . VAL A 1 252 ? 16.627 0.840 -9.971 1.00 91.12 252 VAL A N 1
ATOM 1893 C CA . VAL A 1 252 ? 16.740 2.176 -9.363 1.00 91.12 252 VAL A CA 1
ATOM 1894 C C . VAL A 1 252 ? 17.624 3.106 -10.193 1.00 91.12 252 VAL A C 1
ATOM 1896 O O . VAL A 1 252 ? 17.230 4.243 -10.450 1.00 91.12 252 VAL A O 1
ATOM 1899 N N . HIS A 1 253 ? 18.793 2.642 -10.648 1.00 88.62 253 HIS A N 1
ATOM 1900 C CA . HIS A 1 253 ? 19.673 3.442 -11.500 1.00 88.62 253 HIS A CA 1
ATOM 1901 C C . HIS A 1 253 ? 18.983 3.858 -12.802 1.00 88.62 253 HIS A C 1
ATOM 1903 O O . HIS A 1 253 ? 19.075 5.024 -13.182 1.00 88.62 253 HIS A O 1
ATOM 1909 N N . ASP A 1 254 ? 18.270 2.948 -13.471 1.00 87.25 254 ASP A N 1
ATOM 1910 C CA . ASP A 1 254 ? 17.535 3.277 -14.691 1.00 87.25 254 ASP A CA 1
ATOM 1911 C C . ASP A 1 254 ? 16.314 4.171 -14.408 1.00 87.25 254 ASP A C 1
ATOM 1913 O O . ASP A 1 254 ? 16.010 5.030 -15.233 1.00 87.25 254 ASP A O 1
ATOM 1917 N N . ALA A 1 255 ? 15.648 4.065 -13.252 1.00 90.38 255 ALA A N 1
ATOM 1918 C CA . ALA A 1 255 ? 14.590 5.001 -12.857 1.00 90.38 255 ALA A CA 1
ATOM 1919 C C . ALA A 1 255 ? 15.140 6.423 -12.622 1.00 90.38 255 ALA A C 1
ATOM 1921 O O . ALA A 1 255 ? 14.720 7.357 -13.307 1.00 90.38 255 ALA A O 1
ATOM 1922 N N . VAL A 1 256 ? 16.132 6.594 -11.737 1.00 88.31 256 VAL A N 1
ATOM 1923 C CA . VAL A 1 256 ? 16.772 7.900 -11.464 1.00 88.31 256 VAL A CA 1
ATOM 1924 C C . VAL A 1 256 ? 17.359 8.498 -12.745 1.00 88.31 256 VAL A C 1
ATOM 1926 O O . VAL A 1 256 ? 17.181 9.682 -13.025 1.00 88.31 256 VAL A O 1
ATOM 1929 N N . ARG A 1 257 ? 17.990 7.673 -13.589 1.00 84.44 257 ARG A N 1
ATOM 1930 C CA . ARG A 1 257 ? 18.490 8.108 -14.895 1.00 84.44 257 ARG A CA 1
ATOM 1931 C C . ARG A 1 257 ? 17.375 8.587 -15.815 1.00 84.44 257 ARG A C 1
ATOM 1933 O O . ARG A 1 257 ? 17.566 9.595 -16.482 1.00 84.44 257 ARG A O 1
ATOM 1940 N N . HIS A 1 258 ? 16.242 7.888 -15.904 1.00 84.25 258 HIS A N 1
ATOM 1941 C CA . HIS A 1 258 ? 15.138 8.326 -16.761 1.00 84.25 258 HIS A CA 1
ATOM 1942 C C . HIS A 1 258 ? 14.466 9.600 -16.237 1.00 84.25 258 HIS A C 1
ATOM 1944 O O . HIS A 1 258 ? 14.073 10.427 -17.060 1.00 84.25 258 HIS A O 1
ATOM 1950 N N . GLN A 1 259 ? 14.396 9.801 -14.917 1.00 87.06 259 GLN A N 1
ATOM 1951 C CA . GLN A 1 259 ? 13.988 11.078 -14.326 1.00 87.06 259 GLN A CA 1
ATOM 1952 C C . GLN A 1 259 ? 14.943 12.201 -14.771 1.00 87.06 259 GLN A C 1
ATOM 1954 O O . GLN A 1 259 ? 14.488 13.167 -15.380 1.00 87.06 259 GLN A O 1
ATOM 1959 N N . ALA A 1 260 ? 16.259 12.026 -14.625 1.00 81.50 260 ALA A N 1
ATOM 1960 C CA . ALA A 1 260 ? 17.248 13.041 -15.001 1.00 81.50 260 ALA A CA 1
ATOM 1961 C C . ALA A 1 260 ? 17.360 13.283 -16.527 1.00 81.50 260 ALA A C 1
ATOM 1963 O O . ALA A 1 260 ? 17.484 14.425 -16.965 1.00 81.50 260 ALA A O 1
ATOM 1964 N N . ASP A 1 261 ? 17.277 12.232 -17.356 1.00 77.94 261 ASP A N 1
ATOM 1965 C CA . ASP A 1 261 ? 17.328 12.313 -18.829 1.00 77.94 261 ASP A CA 1
ATOM 1966 C C . ASP A 1 261 ? 16.053 12.964 -19.430 1.00 77.94 261 ASP A C 1
ATOM 1968 O O . ASP A 1 261 ? 16.060 13.310 -20.616 1.00 77.94 261 ASP A O 1
ATOM 1972 N N . THR A 1 262 ? 14.933 13.075 -18.689 1.00 78.19 262 THR A N 1
ATOM 1973 C CA . THR A 1 262 ? 13.627 13.476 -19.272 1.00 78.19 262 THR A CA 1
ATOM 1974 C C . THR A 1 262 ? 12.785 14.486 -18.487 1.00 78.19 262 THR A C 1
ATOM 1976 O O . THR A 1 262 ? 11.871 15.061 -19.077 1.00 78.19 262 THR A O 1
ATOM 1979 N N . GLY A 1 263 ? 13.032 14.688 -17.190 1.00 78.81 263 GLY A N 1
ATOM 1980 C CA . GLY A 1 263 ? 12.176 15.459 -16.276 1.00 78.81 263 GLY A CA 1
ATOM 1981 C C . GLY A 1 263 ? 10.846 14.783 -15.904 1.00 78.81 263 GLY A C 1
ATOM 1982 O O . GLY A 1 263 ? 10.119 15.284 -15.054 1.00 78.81 263 GLY A O 1
ATOM 1983 N N . CYS A 1 264 ? 10.503 13.646 -16.517 1.00 84.25 264 CYS A N 1
ATOM 1984 C CA . CYS A 1 264 ? 9.257 12.930 -16.251 1.00 84.25 264 CYS A CA 1
ATOM 1985 C C . CYS A 1 264 ? 9.339 12.174 -14.909 1.00 84.25 264 CYS A C 1
ATOM 1987 O O . CYS A 1 264 ? 10.335 11.472 -14.687 1.00 84.25 264 CYS A O 1
ATOM 1989 N N . PRO A 1 265 ? 8.310 12.243 -14.039 1.00 90.81 265 PRO A N 1
ATOM 1990 C CA . PRO A 1 265 ? 8.240 11.410 -12.843 1.00 90.81 265 PRO A CA 1
ATOM 1991 C C . PRO A 1 265 ? 8.313 9.914 -13.166 1.00 90.81 265 PRO A C 1
ATOM 1993 O O . PRO A 1 265 ? 7.927 9.471 -14.248 1.00 90.81 265 PRO A O 1
ATOM 1996 N N . GLN A 1 266 ? 8.798 9.115 -12.223 1.00 93.50 266 GLN A N 1
ATOM 1997 C CA . GLN A 1 266 ? 8.939 7.663 -12.354 1.00 93.50 266 GLN A CA 1
ATOM 1998 C C . GLN A 1 266 ? 8.211 6.981 -11.195 1.00 93.50 266 GLN A C 1
ATOM 2000 O O . GLN A 1 266 ? 8.232 7.497 -10.082 1.00 93.50 266 GLN A O 1
ATOM 2005 N N . ALA A 1 267 ? 7.609 5.816 -11.421 1.00 95.06 267 ALA A N 1
ATOM 2006 C CA . ALA A 1 267 ? 6.954 5.032 -10.374 1.00 95.06 267 ALA A CA 1
ATOM 2007 C C . ALA A 1 267 ? 7.399 3.566 -10.439 1.00 95.06 267 ALA A C 1
ATOM 2009 O O . ALA A 1 267 ? 7.137 2.879 -11.423 1.00 95.06 267 ALA A O 1
ATOM 2010 N N . ILE A 1 268 ? 8.063 3.074 -9.394 1.00 96.56 268 ILE A N 1
ATOM 2011 C CA . ILE A 1 268 ? 8.377 1.654 -9.230 1.00 96.56 268 ILE A CA 1
ATOM 2012 C C . ILE A 1 268 ? 7.199 0.997 -8.508 1.00 96.56 268 ILE A C 1
ATOM 2014 O O . ILE A 1 268 ? 6.907 1.319 -7.357 1.00 96.56 268 ILE A O 1
ATOM 2018 N N . ILE A 1 269 ? 6.500 0.106 -9.206 1.00 95.94 269 ILE A N 1
ATOM 2019 C CA . ILE A 1 269 ? 5.236 -0.495 -8.774 1.00 95.94 269 ILE A CA 1
ATOM 2020 C C . ILE A 1 269 ? 5.473 -1.961 -8.426 1.00 95.94 269 ILE A C 1
ATOM 2022 O O . ILE A 1 269 ? 5.793 -2.766 -9.306 1.00 95.94 269 ILE A O 1
ATOM 2026 N N . LEU A 1 270 ? 5.287 -2.312 -7.153 1.00 95.12 270 LEU A N 1
ATOM 2027 C CA . LEU A 1 270 ? 5.355 -3.688 -6.674 1.00 95.12 270 LEU A CA 1
ATOM 2028 C C . LEU A 1 270 ? 3.952 -4.306 -6.647 1.00 95.12 270 LEU A C 1
ATOM 2030 O O . LEU A 1 270 ? 2.979 -3.665 -6.257 1.00 95.12 270 LEU A O 1
ATOM 2034 N N . SER A 1 271 ? 3.830 -5.558 -7.091 1.00 93.12 271 SER A N 1
ATOM 2035 C CA . SER A 1 271 ? 2.534 -6.231 -7.265 1.00 93.12 271 SER A CA 1
ATOM 2036 C C . SER A 1 271 ? 2.630 -7.740 -7.034 1.00 93.12 271 SER A C 1
ATOM 2038 O O . SER A 1 271 ? 3.690 -8.329 -7.227 1.00 93.12 271 SER A O 1
ATOM 2040 N N . GLY A 1 272 ? 1.529 -8.364 -6.607 1.00 91.88 272 GLY A N 1
ATOM 2041 C CA . GLY A 1 272 ? 1.453 -9.790 -6.263 1.00 91.88 272 GLY A CA 1
ATOM 2042 C C . GLY A 1 272 ? 0.691 -10.043 -4.959 1.00 91.88 272 GLY A C 1
ATOM 2043 O O . GLY A 1 272 ? 0.395 -9.104 -4.217 1.00 91.88 272 GLY A O 1
ATOM 2044 N N . VAL A 1 273 ? 0.377 -11.308 -4.674 1.00 90.88 273 VAL A N 1
ATOM 2045 C CA . VAL A 1 273 ? -0.393 -11.769 -3.494 1.00 90.88 273 VAL A CA 1
ATOM 2046 C C . VAL A 1 273 ? 0.224 -11.346 -2.147 1.00 90.88 273 VAL A C 1
ATOM 2048 O O . VAL A 1 273 ? 1.374 -10.901 -2.086 1.00 90.88 273 VAL A O 1
ATOM 2051 N N . SER A 1 274 ? -0.520 -11.443 -1.040 1.00 89.50 274 SER A N 1
ATOM 2052 C CA . SER A 1 274 ? 0.070 -11.221 0.294 1.00 89.50 274 SER A CA 1
ATOM 2053 C C . SER A 1 274 ? 1.164 -12.261 0.605 1.00 89.50 274 SER A C 1
ATOM 2055 O O . SER A 1 274 ? 1.192 -13.342 0.017 1.00 89.50 274 SER A O 1
ATOM 2057 N N . GLY A 1 275 ? 2.138 -11.903 1.447 1.00 86.81 275 GLY A N 1
ATOM 2058 C CA . GLY A 1 275 ? 3.322 -12.724 1.755 1.00 86.81 275 GLY A CA 1
ATOM 2059 C C . GLY A 1 275 ? 4.397 -12.810 0.654 1.00 86.81 275 GLY A C 1
ATOM 2060 O O . GLY A 1 275 ? 5.464 -13.377 0.885 1.00 86.81 275 GLY A O 1
ATOM 2061 N N . SER A 1 276 ? 4.187 -12.234 -0.538 1.00 91.06 276 SER A N 1
ATOM 2062 C CA . SER A 1 276 ? 5.123 -12.373 -1.674 1.00 91.06 276 SER A CA 1
ATOM 2063 C C . SER A 1 276 ? 6.404 -11.521 -1.611 1.00 91.06 276 SER A C 1
ATOM 2065 O O . SER A 1 276 ? 7.139 -11.440 -2.591 1.00 91.06 276 SER A O 1
ATOM 2067 N N . GLY A 1 277 ? 6.697 -10.882 -0.474 1.00 89.31 277 GLY A N 1
ATOM 2068 C CA . GLY A 1 277 ? 7.933 -10.113 -0.267 1.00 89.31 277 GLY A CA 1
ATOM 2069 C C . GLY A 1 277 ? 7.928 -8.668 -0.791 1.00 89.31 277 GLY A C 1
ATOM 2070 O O . GLY A 1 277 ? 8.977 -8.027 -0.755 1.00 89.31 277 GLY A O 1
ATOM 2071 N N . LYS A 1 278 ? 6.778 -8.123 -1.230 1.00 91.56 278 LYS A N 1
ATOM 2072 C CA . LYS A 1 278 ? 6.658 -6.728 -1.719 1.00 91.56 278 LYS A CA 1
ATOM 2073 C C . LYS A 1 278 ? 7.306 -5.707 -0.771 1.00 91.56 278 LYS A C 1
ATOM 2075 O O . LYS A 1 278 ? 8.204 -4.988 -1.191 1.00 91.56 278 LYS A O 1
ATOM 2080 N N . THR A 1 279 ? 6.950 -5.721 0.514 1.00 89.88 279 THR A N 1
ATOM 2081 C CA . THR A 1 279 ? 7.481 -4.770 1.507 1.00 89.88 279 THR A CA 1
ATOM 2082 C C . THR A 1 279 ? 8.979 -4.933 1.790 1.00 89.88 279 THR A C 1
ATOM 2084 O O . THR A 1 279 ? 9.663 -3.953 2.070 1.00 89.88 279 THR A O 1
ATOM 2087 N N . TYR A 1 280 ? 9.546 -6.134 1.638 1.00 87.94 280 TYR A N 1
ATOM 2088 C CA . TYR A 1 280 ? 11.003 -6.307 1.678 1.00 87.94 280 TYR A CA 1
ATOM 2089 C C . TYR A 1 280 ? 11.664 -5.673 0.443 1.00 87.94 280 TYR A C 1
ATOM 2091 O O . TYR A 1 280 ? 12.600 -4.882 0.563 1.00 87.94 280 TYR A O 1
ATOM 2099 N N . ALA A 1 281 ? 11.141 -5.962 -0.752 1.00 90.25 281 ALA A N 1
ATOM 2100 C CA . ALA A 1 281 ? 11.668 -5.416 -1.997 1.00 90.25 281 ALA A CA 1
ATOM 2101 C C . ALA A 1 281 ? 11.524 -3.882 -2.075 1.00 90.25 281 ALA A C 1
ATOM 2103 O O . ALA A 1 281 ? 12.446 -3.219 -2.550 1.00 90.25 281 ALA A O 1
ATOM 2104 N N . SER A 1 282 ? 10.433 -3.301 -1.561 1.00 91.50 282 SER A N 1
ATOM 2105 C CA . SER A 1 282 ? 10.236 -1.846 -1.498 1.00 91.50 282 SER A CA 1
ATOM 2106 C C . SER A 1 282 ? 11.256 -1.172 -0.571 1.00 91.50 282 SER A C 1
ATOM 2108 O O . SER A 1 282 ? 11.847 -0.167 -0.965 1.00 91.50 282 SER A O 1
ATOM 2110 N N . MET A 1 283 ? 11.567 -1.764 0.592 1.00 87.75 283 MET A N 1
ATOM 2111 C CA . MET A 1 283 ? 12.643 -1.296 1.480 1.00 87.75 283 MET A CA 1
ATOM 2112 C C . MET A 1 283 ? 14.029 -1.369 0.816 1.00 87.75 283 MET A C 1
ATOM 2114 O O . MET A 1 283 ? 14.793 -0.405 0.888 1.00 87.75 283 MET A O 1
ATOM 2118 N N . VAL A 1 284 ? 14.359 -2.467 0.122 1.00 87.81 284 VAL A N 1
ATOM 2119 C CA . VAL A 1 284 ? 15.644 -2.594 -0.598 1.00 87.81 284 VAL A CA 1
ATOM 2120 C C . VAL A 1 284 ? 15.754 -1.562 -1.728 1.00 87.81 284 VAL A C 1
ATOM 2122 O O . VAL A 1 284 ? 16.794 -0.916 -1.869 1.00 87.81 284 VAL A O 1
ATOM 2125 N N . LEU A 1 285 ? 14.686 -1.356 -2.505 1.00 90.56 285 LEU A N 1
ATOM 2126 C CA . LEU A 1 285 ? 14.624 -0.329 -3.552 1.00 90.56 285 LEU A CA 1
ATOM 2127 C C . LEU A 1 285 ? 14.787 1.082 -2.971 1.00 90.56 285 LEU A C 1
ATOM 2129 O O . LEU A 1 285 ? 15.577 1.867 -3.496 1.00 90.56 285 LEU A O 1
ATOM 2133 N N . LEU A 1 286 ? 14.099 1.388 -1.868 1.00 89.38 286 LEU A N 1
ATOM 2134 C CA . LEU A 1 286 ? 14.180 2.677 -1.181 1.00 89.38 286 LEU A CA 1
ATOM 2135 C C . LEU A 1 286 ? 15.601 2.960 -0.685 1.00 89.38 286 LEU A C 1
ATOM 2137 O O . LEU A 1 286 ? 16.119 4.056 -0.895 1.00 89.38 286 LEU A O 1
ATOM 2141 N N . ARG A 1 287 ? 16.268 1.957 -0.099 1.00 86.44 287 ARG A N 1
ATOM 2142 C CA . ARG A 1 287 ? 17.668 2.086 0.310 1.00 86.44 287 ARG A CA 1
ATOM 2143 C C . ARG A 1 287 ? 18.583 2.364 -0.882 1.00 86.44 287 ARG A C 1
ATOM 2145 O O . ARG A 1 287 ? 19.378 3.295 -0.814 1.00 86.44 287 ARG A O 1
ATOM 2152 N N . ARG A 1 288 ? 18.454 1.624 -1.989 1.00 86.88 288 ARG A N 1
ATOM 2153 C CA . ARG A 1 288 ? 19.275 1.877 -3.188 1.00 86.88 288 ARG A CA 1
ATOM 2154 C C . ARG A 1 288 ? 18.987 3.241 -3.817 1.00 86.88 288 ARG A C 1
ATOM 2156 O O . ARG A 1 288 ? 19.913 3.875 -4.309 1.00 86.88 288 ARG A O 1
ATOM 2163 N N . LEU A 1 289 ? 17.749 3.731 -3.757 1.00 87.75 289 LEU A N 1
ATOM 2164 C CA . LEU A 1 289 ? 17.389 5.075 -4.222 1.00 87.75 289 LEU A CA 1
ATOM 2165 C C . LEU A 1 289 ? 18.090 6.162 -3.393 1.00 87.75 289 LEU A C 1
ATOM 2167 O O . LEU A 1 289 ? 18.617 7.120 -3.954 1.00 87.75 289 LEU A O 1
ATOM 2171 N N . PHE A 1 290 ? 18.184 5.965 -2.078 1.00 86.00 290 PHE A N 1
ATOM 2172 C CA . PHE A 1 290 ? 18.924 6.840 -1.168 1.00 86.00 290 PHE A CA 1
ATOM 2173 C C . PHE A 1 290 ? 20.449 6.751 -1.349 1.00 86.00 290 PHE A C 1
ATOM 2175 O O . PHE A 1 290 ? 21.099 7.794 -1.427 1.00 86.00 290 PHE A O 1
ATOM 2182 N N . ASP A 1 291 ? 21.012 5.546 -1.515 1.00 83.06 291 ASP A N 1
ATOM 2183 C CA . ASP A 1 291 ? 22.431 5.351 -1.858 1.00 83.06 291 ASP A CA 1
ATOM 2184 C C . ASP A 1 291 ? 22.803 6.125 -3.151 1.00 83.06 291 ASP A C 1
ATOM 2186 O O . ASP A 1 291 ? 23.872 6.731 -3.228 1.00 83.06 291 ASP A O 1
ATOM 2190 N N . VAL A 1 292 ? 21.913 6.143 -4.157 1.00 83.31 292 VAL A N 1
ATOM 2191 C CA . VAL A 1 292 ? 22.131 6.805 -5.462 1.00 83.31 292 VAL A CA 1
ATOM 2192 C C . VAL A 1 292 ? 21.898 8.321 -5.424 1.00 83.31 292 VAL A C 1
ATOM 2194 O O . VAL A 1 292 ? 22.634 9.054 -6.081 1.00 83.31 292 VAL A O 1
ATOM 2197 N N . ALA A 1 293 ? 20.926 8.818 -4.654 1.00 80.56 293 ALA A N 1
ATOM 2198 C CA . ALA A 1 293 ? 20.594 10.249 -4.557 1.00 80.56 293 ALA A CA 1
ATOM 2199 C C . ALA A 1 293 ? 21.506 11.046 -3.591 1.00 80.56 293 ALA A C 1
ATOM 2201 O O . ALA A 1 293 ? 21.129 12.115 -3.101 1.00 80.56 293 ALA A O 1
ATOM 2202 N N . GLY A 1 294 ? 22.679 10.510 -3.231 1.00 74.06 294 GLY A N 1
ATOM 2203 C CA . GLY A 1 294 ? 23.583 11.112 -2.241 1.00 74.06 294 GLY A CA 1
ATOM 2204 C C . GLY A 1 294 ? 23.020 11.147 -0.810 1.00 74.06 294 GLY A C 1
ATOM 2205 O O . GLY A 1 294 ? 23.555 11.845 0.048 1.00 74.06 294 GLY A O 1
ATOM 2206 N N . GLY A 1 295 ? 21.942 10.406 -0.546 1.00 70.00 295 GLY A N 1
ATOM 2207 C CA . GLY A 1 295 ? 21.277 10.268 0.748 1.00 70.00 295 GLY A CA 1
ATOM 2208 C C . GLY A 1 295 ? 21.685 8.988 1.474 1.00 70.00 295 G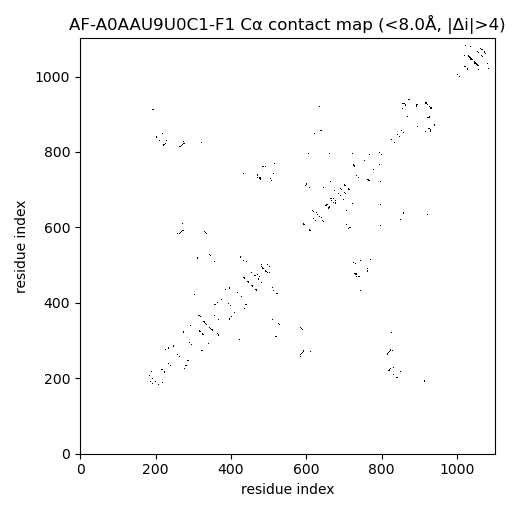LY A C 1
ATOM 2209 O O . GLY A 1 295 ? 20.822 8.285 1.977 1.00 70.00 295 GLY A O 1
ATOM 2210 N N . GLY A 1 296 ? 22.974 8.637 1.484 1.00 70.69 296 GLY A N 1
ATOM 2211 C CA . GLY A 1 296 ? 23.451 7.363 2.040 1.00 70.69 296 GLY A CA 1
ATOM 2212 C C . GLY A 1 296 ? 23.077 7.119 3.519 1.00 70.69 296 GLY A C 1
ATOM 2213 O O . GLY A 1 296 ? 22.600 8.039 4.195 1.00 70.69 296 GLY A O 1
ATOM 2214 N N . PRO A 1 297 ? 23.341 5.904 4.050 1.00 68.94 297 PRO A N 1
ATOM 2215 C CA . PRO A 1 297 ? 22.933 5.459 5.394 1.00 68.94 297 PRO A CA 1
ATOM 2216 C C . PRO A 1 297 ? 23.204 6.462 6.513 1.00 68.94 297 PRO A C 1
ATOM 2218 O O . PRO A 1 297 ? 22.396 6.609 7.426 1.00 68.94 297 PRO A O 1
ATOM 2221 N N . GLU A 1 298 ? 24.333 7.165 6.427 1.00 75.50 298 GLU A N 1
ATOM 2222 C CA . GLU A 1 298 ? 24.768 8.068 7.484 1.00 75.50 298 GLU A CA 1
ATOM 2223 C C . GLU A 1 298 ? 24.049 9.413 7.518 1.00 75.50 298 GLU A C 1
ATOM 2225 O O . GLU A 1 298 ? 24.183 10.135 8.505 1.00 75.50 298 GLU A O 1
ATOM 2230 N N . THR A 1 299 ? 23.265 9.740 6.490 1.00 82.56 299 THR A N 1
ATOM 2231 C CA . THR A 1 299 ? 22.535 11.007 6.425 1.00 82.56 299 THR A CA 1
ATOM 2232 C C . THR A 1 299 ? 21.320 11.013 7.349 1.00 82.56 299 THR A C 1
ATOM 2234 O O . THR A 1 299 ? 20.558 10.047 7.409 1.00 82.56 299 THR A O 1
ATOM 2237 N N . ASP A 1 300 ? 21.076 12.146 8.008 1.00 83.12 300 ASP A N 1
ATOM 2238 C CA . ASP A 1 300 ? 19.926 12.329 8.908 1.00 83.12 300 ASP A CA 1
ATOM 2239 C C . ASP A 1 300 ? 18.591 12.104 8.183 1.00 83.12 300 ASP A C 1
ATOM 2241 O O . ASP A 1 300 ? 17.637 11.588 8.756 1.00 83.12 300 ASP A O 1
ATOM 2245 N N . ALA A 1 301 ? 18.544 12.415 6.883 1.00 82.31 301 ALA A N 1
ATOM 2246 C CA . ALA A 1 301 ? 17.389 12.152 6.032 1.00 82.31 301 ALA A CA 1
ATOM 2247 C C . ALA A 1 301 ? 17.115 10.650 5.836 1.00 82.31 301 ALA A C 1
ATOM 2249 O O . ALA A 1 301 ? 15.951 10.254 5.838 1.00 82.31 301 ALA A O 1
ATOM 2250 N N . PHE A 1 302 ? 18.150 9.809 5.706 1.00 84.44 302 PHE A N 1
ATOM 2251 C CA . PHE A 1 302 ? 17.963 8.356 5.704 1.00 84.44 302 PHE A CA 1
ATOM 2252 C C . PHE A 1 302 ? 17.589 7.842 7.099 1.00 84.44 302 PHE A C 1
ATOM 2254 O O . PHE A 1 302 ? 16.655 7.055 7.225 1.00 84.44 302 PHE A O 1
ATOM 2261 N N . LYS A 1 303 ? 18.268 8.317 8.152 1.00 86.94 303 LYS A N 1
ATOM 2262 C CA . LYS A 1 303 ? 18.027 7.905 9.547 1.00 86.94 303 LYS A CA 1
ATOM 2263 C C . LYS A 1 303 ? 16.588 8.204 9.990 1.00 86.94 303 LYS A C 1
ATOM 2265 O O . LYS A 1 303 ? 15.907 7.312 10.490 1.00 86.94 303 LYS A O 1
ATOM 2270 N N . HIS A 1 304 ? 16.085 9.405 9.703 1.00 88.44 304 HIS A N 1
ATOM 2271 C CA . HIS A 1 304 ? 14.689 9.800 9.932 1.00 88.44 304 HIS A CA 1
ATOM 2272 C C . HIS A 1 304 ? 13.696 8.959 9.118 1.00 88.44 304 HIS A C 1
ATOM 2274 O O . HIS A 1 304 ? 12.662 8.552 9.640 1.00 88.44 304 HIS A O 1
ATOM 2280 N N . LEU A 1 305 ? 14.006 8.645 7.855 1.00 88.00 305 LEU A N 1
ATOM 2281 C CA . LEU A 1 305 ? 13.136 7.812 7.020 1.00 88.00 305 LEU A CA 1
ATOM 2282 C C . LEU A 1 305 ? 13.089 6.350 7.492 1.00 88.00 305 LEU A C 1
ATOM 2284 O O . LEU A 1 305 ? 12.015 5.754 7.537 1.00 88.00 305 LEU A O 1
ATOM 2288 N N . ALA A 1 306 ? 14.229 5.777 7.879 1.00 88.00 306 ALA A N 1
ATOM 2289 C CA . ALA A 1 306 ? 14.311 4.432 8.441 1.00 88.00 306 ALA A CA 1
ATOM 2290 C C . ALA A 1 306 ? 13.594 4.341 9.801 1.00 88.00 306 ALA A C 1
ATOM 2292 O O . ALA A 1 306 ? 12.909 3.349 10.064 1.00 88.00 306 ALA A O 1
ATOM 2293 N N . ALA A 1 307 ? 13.674 5.391 10.626 1.00 90.50 307 ALA A N 1
ATOM 2294 C CA . ALA A 1 307 ? 12.887 5.519 11.849 1.00 90.50 307 ALA A CA 1
ATOM 2295 C C . ALA A 1 307 ? 11.378 5.592 11.549 1.00 90.50 307 ALA A C 1
ATOM 2297 O O . ALA A 1 307 ? 10.608 4.822 12.122 1.00 90.50 307 ALA A O 1
ATOM 2298 N N . ALA A 1 308 ? 10.960 6.429 10.591 1.00 91.50 308 ALA A N 1
ATOM 2299 C CA . ALA A 1 308 ? 9.567 6.529 10.151 1.00 91.50 308 ALA A CA 1
ATOM 2300 C C . ALA A 1 308 ? 9.018 5.178 9.674 1.00 91.50 308 ALA A C 1
ATOM 2302 O O . ALA A 1 308 ? 7.953 4.760 10.121 1.00 91.50 308 ALA A O 1
ATOM 2303 N N . PHE A 1 309 ? 9.757 4.457 8.826 1.00 88.44 309 PHE A N 1
ATOM 2304 C CA . PHE A 1 309 ? 9.337 3.136 8.358 1.00 88.44 309 PHE A CA 1
ATOM 2305 C C . PHE A 1 309 ? 9.314 2.082 9.461 1.00 88.44 309 PHE A C 1
ATOM 2307 O O . PHE A 1 309 ? 8.402 1.262 9.482 1.00 88.44 309 PHE A O 1
ATOM 2314 N N . THR A 1 310 ? 10.249 2.118 10.410 1.00 89.62 310 THR A N 1
ATOM 2315 C CA . THR A 1 310 ? 10.237 1.197 11.558 1.00 89.62 310 THR A CA 1
ATOM 2316 C C . THR A 1 310 ? 9.008 1.436 12.443 1.00 89.62 310 THR A C 1
ATOM 2318 O O . THR A 1 310 ? 8.322 0.480 12.807 1.00 89.62 310 THR A O 1
ATOM 2321 N N . VAL A 1 311 ? 8.664 2.702 12.705 1.00 93.19 311 VAL A N 1
ATOM 2322 C CA . VAL A 1 311 ? 7.485 3.087 13.498 1.00 93.19 311 VAL A CA 1
ATOM 2323 C C . VAL A 1 311 ? 6.175 2.735 12.787 1.00 93.19 311 VAL A C 1
ATOM 2325 O O . VAL A 1 311 ? 5.315 2.075 13.376 1.00 93.19 311 VAL A O 1
ATOM 2328 N N . LEU A 1 312 ? 6.034 3.119 11.513 1.00 92.38 312 LEU A N 1
ATOM 2329 C CA . LEU A 1 312 ? 4.842 2.838 10.705 1.00 92.38 312 LEU A CA 1
ATOM 2330 C C . LEU A 1 312 ? 4.654 1.341 10.431 1.00 92.38 312 LEU A C 1
ATOM 2332 O O . LEU A 1 312 ? 3.517 0.898 10.294 1.00 92.38 312 LEU A O 1
ATOM 2336 N N . ARG A 1 313 ? 5.733 0.543 10.402 1.00 89.50 313 ARG A N 1
ATOM 2337 C CA . ARG A 1 313 ? 5.634 -0.914 10.263 1.00 89.50 313 ARG A CA 1
ATOM 2338 C C . ARG A 1 313 ? 4.947 -1.534 11.478 1.00 89.50 313 ARG A C 1
ATOM 2340 O O . ARG A 1 313 ? 3.924 -2.177 11.281 1.00 89.50 313 ARG A O 1
ATOM 2347 N N . SER A 1 314 ? 5.406 -1.305 12.712 1.00 91.31 314 SER A N 1
ATOM 2348 C CA . SER A 1 314 ? 4.748 -1.883 13.907 1.00 91.31 314 SER A CA 1
ATOM 2349 C C . SER A 1 314 ? 3.289 -1.431 14.079 1.00 91.31 314 SER A C 1
ATOM 2351 O O . SER A 1 314 ? 2.454 -2.217 14.521 1.00 91.31 314 SER A O 1
ATOM 2353 N N . LEU A 1 315 ? 2.968 -0.196 13.673 1.00 93.75 315 LEU A N 1
ATOM 2354 C CA . LEU A 1 315 ? 1.604 0.361 13.660 1.00 93.75 315 LEU A CA 1
ATOM 2355 C C . LEU A 1 315 ? 0.746 -0.096 12.461 1.00 93.75 315 LEU A C 1
ATOM 2357 O O . LEU A 1 315 ? -0.458 0.159 12.428 1.00 93.75 315 LEU A O 1
ATOM 2361 N N . GLY A 1 316 ? 1.360 -0.723 11.456 1.00 91.44 316 GLY A N 1
ATOM 2362 C CA . GLY A 1 316 ? 0.758 -1.003 10.153 1.00 91.44 316 GLY A CA 1
ATOM 2363 C C . GLY A 1 316 ? 0.845 -2.456 9.697 1.00 91.44 316 GLY A C 1
ATOM 2364 O O . GLY A 1 316 ? 0.333 -2.770 8.625 1.00 91.44 316 GLY A O 1
ATOM 2365 N N . THR A 1 317 ? 1.466 -3.342 10.476 1.00 90.62 317 THR A N 1
ATOM 2366 C CA . THR A 1 317 ? 1.584 -4.779 10.186 1.00 90.62 317 THR A CA 1
ATOM 2367 C C . THR A 1 317 ? 0.890 -5.627 11.247 1.00 90.62 317 THR A C 1
ATOM 2369 O O . THR A 1 317 ? 0.886 -5.287 12.432 1.00 90.62 317 THR A O 1
ATOM 2372 N N . ALA A 1 318 ? 0.273 -6.719 10.799 1.00 89.69 318 ALA A N 1
ATOM 2373 C CA . ALA A 1 318 ? -0.398 -7.707 11.637 1.00 89.69 318 ALA A CA 1
ATOM 2374 C C . ALA A 1 318 ? -0.193 -9.117 11.059 1.00 89.69 318 ALA A C 1
ATOM 2376 O O . ALA A 1 318 ? -0.017 -9.274 9.847 1.00 89.69 318 ALA A O 1
ATOM 2377 N N . ALA A 1 319 ? -0.254 -10.144 11.911 1.00 87.62 319 ALA A N 1
ATOM 2378 C CA . ALA A 1 319 ? -0.185 -11.530 11.453 1.00 87.62 319 ALA A CA 1
ATOM 2379 C C . ALA A 1 319 ? -1.547 -11.995 10.925 1.00 87.62 319 ALA A C 1
ATOM 2381 O O . ALA A 1 319 ? -2.575 -11.815 11.582 1.00 87.62 319 ALA A O 1
ATOM 2382 N N . THR A 1 320 ? -1.522 -12.619 9.752 1.00 84.88 320 THR A N 1
ATOM 2383 C CA . THR A 1 320 ? -2.677 -13.167 9.025 1.00 84.88 320 THR A CA 1
ATOM 2384 C C . THR A 1 320 ? -2.442 -14.648 8.737 1.00 84.88 320 THR A C 1
ATOM 2386 O O . THR A 1 320 ? -1.291 -15.089 8.746 1.00 84.88 320 THR A O 1
ATOM 2389 N N . HIS A 1 321 ? -3.489 -15.409 8.404 1.00 78.69 321 HIS A N 1
ATOM 2390 C CA . HIS A 1 321 ? -3.375 -16.855 8.111 1.00 78.69 321 HIS A CA 1
ATOM 2391 C C . HIS A 1 321 ? -2.328 -17.216 7.043 1.00 78.69 321 HIS A C 1
ATOM 2393 O O . HIS A 1 321 ? -1.822 -18.333 7.031 1.00 78.69 321 HIS A O 1
ATOM 2399 N N . ALA A 1 322 ? -2.017 -16.288 6.133 1.00 76.31 322 ALA A N 1
ATOM 2400 C CA . ALA A 1 322 ? -1.183 -16.532 4.955 1.00 76.31 322 ALA A CA 1
ATOM 2401 C C . ALA A 1 322 ? 0.083 -15.650 4.871 1.00 76.31 322 ALA A C 1
ATOM 2403 O O . ALA A 1 322 ? 0.755 -15.652 3.831 1.00 76.31 322 ALA A O 1
ATOM 2404 N N . ASN A 1 323 ? 0.355 -14.855 5.914 1.00 83.62 323 ASN A N 1
ATOM 2405 C CA . ASN A 1 323 ? 1.509 -13.960 6.030 1.00 83.62 323 ASN A CA 1
ATOM 2406 C C . ASN A 1 323 ? 1.687 -13.516 7.496 1.00 83.62 323 ASN A C 1
ATOM 2408 O O . ASN A 1 323 ? 0.820 -12.810 8.028 1.00 83.62 323 ASN A O 1
ATOM 2412 N N . SER A 1 324 ? 2.810 -13.873 8.128 1.00 84.19 324 SER A N 1
ATOM 2413 C CA . SER A 1 324 ? 3.101 -13.508 9.527 1.00 84.19 324 SER A CA 1
ATOM 2414 C C . SER A 1 324 ? 3.300 -11.998 9.734 1.00 84.19 324 SER A C 1
ATOM 2416 O O . SER A 1 324 ? 3.045 -11.498 10.826 1.00 84.19 324 SER A O 1
ATOM 2418 N N . HIS A 1 325 ? 3.693 -11.264 8.687 1.00 85.44 325 HIS A N 1
ATOM 2419 C CA . HIS A 1 325 ? 3.957 -9.821 8.711 1.00 85.44 325 HIS A CA 1
ATOM 2420 C C . HIS A 1 325 ? 3.191 -9.118 7.575 1.00 85.44 325 HIS A C 1
ATOM 2422 O O . HIS A 1 325 ? 3.775 -8.612 6.610 1.00 85.44 325 HIS A O 1
ATOM 2428 N N . SER A 1 326 ? 1.855 -9.120 7.638 1.00 87.75 326 SER A N 1
ATOM 2429 C CA . SER A 1 326 ? 1.013 -8.547 6.581 1.00 87.75 326 SER A CA 1
ATOM 2430 C C . SER A 1 326 ? 0.871 -7.035 6.707 1.00 87.75 326 SER A C 1
ATOM 2432 O O . SER A 1 326 ? 0.349 -6.532 7.700 1.00 87.75 326 SER A O 1
ATOM 2434 N N . SER A 1 327 ? 1.315 -6.305 5.680 1.00 89.69 327 SER A N 1
ATOM 2435 C CA . SER A 1 327 ? 1.175 -4.851 5.555 1.00 89.69 327 SER A CA 1
ATOM 2436 C C . SER A 1 327 ? -0.298 -4.459 5.396 1.00 89.69 327 SER A C 1
ATOM 2438 O O . SER A 1 327 ? -0.863 -4.519 4.306 1.00 89.69 327 SER A O 1
ATOM 2440 N N . ARG A 1 328 ? -0.914 -4.031 6.503 1.00 89.44 328 ARG A N 1
ATOM 2441 C CA . ARG A 1 328 ? -2.276 -3.479 6.592 1.00 89.44 328 ARG A CA 1
ATOM 2442 C C . ARG A 1 328 ? -2.320 -1.951 6.423 1.00 89.44 328 ARG A C 1
ATOM 2444 O O . ARG A 1 328 ? -3.373 -1.353 6.632 1.00 89.44 328 ARG A O 1
ATOM 2451 N N . ILE A 1 329 ? -1.205 -1.335 6.014 1.00 86.81 329 ILE A N 1
ATOM 2452 C CA . ILE A 1 329 ? -1.134 0.029 5.469 1.00 86.81 329 ILE A CA 1
ATOM 2453 C C . ILE A 1 329 ? -0.491 -0.022 4.079 1.00 86.81 329 ILE A C 1
ATOM 2455 O O . ILE A 1 329 ? 0.606 -0.560 3.919 1.00 86.81 329 ILE A O 1
ATOM 2459 N N . GLY A 1 330 ? -1.159 0.569 3.086 1.00 86.62 330 GLY A N 1
ATOM 2460 C CA . GLY A 1 330 ? -0.637 0.736 1.725 1.00 86.62 330 GLY A CA 1
ATOM 2461 C C . GLY A 1 330 ? 0.148 2.042 1.588 1.00 86.62 330 GLY A C 1
ATOM 2462 O O . GLY A 1 330 ? -0.377 3.106 1.928 1.00 86.62 330 GLY A O 1
ATOM 2463 N N . HIS A 1 331 ? 1.384 1.960 1.092 1.00 88.25 331 HIS A N 1
ATOM 2464 C CA . HIS A 1 331 ? 2.356 3.055 1.082 1.00 88.25 331 HIS A CA 1
ATOM 2465 C C . HIS A 1 331 ? 2.769 3.466 -0.339 1.00 88.25 331 HIS A C 1
ATOM 2467 O O . HIS A 1 331 ? 3.138 2.628 -1.161 1.00 88.25 331 HIS A O 1
ATOM 2473 N N . PHE A 1 332 ? 2.820 4.775 -0.594 1.00 91.81 332 PHE A N 1
ATOM 2474 C CA . PHE A 1 332 ? 3.556 5.358 -1.722 1.00 91.81 332 PHE A CA 1
ATOM 2475 C C . PHE A 1 332 ? 4.613 6.323 -1.191 1.00 91.81 332 PHE A C 1
ATOM 2477 O O . PHE A 1 332 ? 4.321 7.154 -0.329 1.00 91.81 332 PHE A O 1
ATOM 2484 N N . ILE A 1 333 ? 5.840 6.201 -1.687 1.00 91.12 333 ILE A N 1
ATOM 2485 C CA . ILE A 1 333 ? 7.000 6.955 -1.211 1.00 91.12 333 ILE A CA 1
ATOM 2486 C C . ILE A 1 333 ? 7.526 7.796 -2.365 1.00 91.12 333 ILE A C 1
ATOM 2488 O O . ILE A 1 333 ? 8.174 7.265 -3.263 1.00 91.12 333 ILE A O 1
ATOM 2492 N N . GLU A 1 334 ? 7.248 9.096 -2.354 1.00 90.12 334 GLU A N 1
ATOM 2493 C CA . GLU A 1 334 ? 7.789 10.042 -3.330 1.00 90.12 334 GLU A CA 1
ATOM 2494 C C . GLU A 1 334 ? 9.174 10.510 -2.874 1.00 90.12 334 GLU A C 1
ATOM 2496 O O . GLU A 1 334 ? 9.307 11.119 -1.810 1.00 90.12 334 GLU A O 1
ATOM 2501 N N . VAL A 1 335 ? 10.208 10.270 -3.684 1.00 88.56 335 VAL A N 1
ATOM 2502 C CA . VAL A 1 335 ? 11.545 10.853 -3.504 1.00 88.56 335 VAL A CA 1
ATOM 2503 C C . VAL A 1 335 ? 11.794 11.839 -4.645 1.00 88.56 335 VAL A C 1
ATOM 2505 O O . VAL A 1 335 ? 11.999 11.449 -5.794 1.00 88.56 335 VAL A O 1
ATOM 2508 N N . GLN A 1 336 ? 11.741 13.136 -4.350 1.00 85.56 336 GLN A N 1
ATOM 2509 C CA . GLN A 1 336 ? 12.022 14.205 -5.315 1.00 85.56 336 GLN A CA 1
ATOM 2510 C C . GLN A 1 336 ? 13.535 14.395 -5.400 1.00 85.56 336 GLN A C 1
ATOM 2512 O O . GLN A 1 336 ? 14.097 14.864 -4.417 1.00 85.56 336 GLN A O 1
ATOM 2517 N N . VAL A 1 337 ? 14.189 14.051 -6.517 1.00 75.25 337 VAL A N 1
ATOM 2518 C CA . VAL A 1 337 ? 15.659 14.129 -6.679 1.00 75.25 337 VAL A CA 1
ATOM 2519 C C . VAL A 1 337 ? 16.029 15.228 -7.677 1.00 75.25 337 VAL A C 1
ATOM 2521 O O . VAL A 1 337 ? 15.607 15.172 -8.829 1.00 75.25 337 VAL A O 1
ATOM 2524 N N . THR A 1 338 ? 16.868 16.189 -7.283 1.00 72.88 338 THR A N 1
ATOM 2525 C CA . THR A 1 338 ? 17.268 17.319 -8.148 1.00 72.88 338 THR A CA 1
ATOM 2526 C C . THR A 1 338 ? 18.789 17.368 -8.273 1.00 72.88 338 THR A C 1
ATOM 2528 O O . THR A 1 338 ? 19.491 17.239 -7.273 1.00 72.88 338 THR A O 1
ATOM 2531 N N . ASP A 1 339 ? 19.313 17.482 -9.500 1.00 69.94 339 ASP A N 1
ATOM 2532 C CA . ASP A 1 339 ? 20.756 17.442 -9.823 1.00 69.94 339 ASP A CA 1
ATOM 2533 C C . ASP A 1 339 ? 21.536 16.269 -9.171 1.00 69.94 339 ASP A C 1
ATOM 2535 O O . ASP A 1 339 ? 22.733 16.355 -8.896 1.00 69.94 339 ASP A O 1
ATOM 2539 N N . GLY A 1 340 ? 20.852 15.140 -8.936 1.00 66.88 340 GLY A N 1
ATOM 2540 C CA . GLY A 1 340 ? 21.413 13.940 -8.303 1.00 66.88 340 GLY A CA 1
ATOM 2541 C C . GLY A 1 340 ? 21.530 13.996 -6.773 1.00 66.88 340 GLY A C 1
ATOM 2542 O O . GLY A 1 340 ? 22.133 13.095 -6.194 1.00 66.88 340 GLY A O 1
ATOM 2543 N N . ALA A 1 341 ? 20.969 15.016 -6.114 1.00 72.56 341 ALA A N 1
ATOM 2544 C CA . ALA A 1 341 ? 21.103 15.238 -4.676 1.00 72.56 341 ALA A CA 1
ATOM 2545 C C . ALA A 1 341 ? 19.750 15.318 -3.948 1.00 72.56 341 ALA A C 1
ATOM 2547 O O . ALA A 1 341 ? 18.895 16.145 -4.267 1.00 72.56 341 ALA A O 1
ATOM 2548 N N . LEU A 1 342 ? 19.597 14.506 -2.895 1.00 79.75 342 LEU A N 1
ATOM 2549 C CA . LEU A 1 342 ? 18.422 14.464 -2.021 1.00 79.75 342 LEU A CA 1
ATOM 2550 C C . LEU A 1 342 ? 17.136 14.392 -2.858 1.00 79.75 342 LEU A C 1
ATOM 2552 O O . LEU A 1 342 ? 16.982 13.453 -3.625 1.00 79.75 342 LEU A O 1
ATOM 2556 N N . TYR A 1 343 ? 16.166 15.300 -2.747 1.00 76.06 343 TYR A N 1
ATOM 2557 C CA . TYR A 1 343 ? 16.047 16.594 -2.055 1.00 76.06 343 TYR A CA 1
ATOM 2558 C C . TYR A 1 343 ? 14.967 16.545 -0.953 1.00 76.06 343 TYR A C 1
ATOM 2560 O O . TYR A 1 343 ? 15.243 16.957 0.180 1.00 76.06 343 TYR A O 1
ATOM 2568 N N . ARG A 1 344 ? 13.782 15.991 -1.248 1.00 81.19 344 ARG A N 1
ATOM 2569 C CA . ARG A 1 344 ? 12.643 15.812 -0.322 1.00 81.19 344 ARG A CA 1
ATOM 2570 C C . ARG A 1 344 ? 12.115 14.383 -0.431 1.00 81.19 344 ARG A C 1
ATOM 2572 O O . ARG A 1 344 ? 12.178 13.777 -1.496 1.00 81.19 344 ARG A O 1
ATOM 2579 N N . THR A 1 345 ? 11.582 13.855 0.667 1.00 85.50 345 THR A N 1
ATOM 2580 C CA . THR A 1 345 ? 10.818 12.598 0.691 1.00 85.50 345 THR A CA 1
ATOM 2581 C C . THR A 1 345 ? 9.422 12.854 1.244 1.00 85.50 345 THR A C 1
ATOM 2583 O O . THR A 1 345 ? 9.275 13.686 2.139 1.00 85.50 345 THR A O 1
ATOM 2586 N N . LYS A 1 346 ? 8.411 12.155 0.723 1.00 87.50 346 LYS A N 1
ATOM 2587 C CA . LYS A 1 346 ? 7.031 12.200 1.217 1.00 87.50 346 LYS A CA 1
ATOM 2588 C C . LYS A 1 346 ? 6.428 10.793 1.229 1.00 87.50 346 LYS A C 1
ATOM 2590 O O . LYS A 1 346 ? 6.473 10.085 0.228 1.00 87.50 346 LYS A O 1
ATOM 2595 N N . ILE A 1 347 ? 5.869 10.394 2.367 1.00 89.06 347 ILE A N 1
ATOM 2596 C CA . ILE A 1 347 ? 5.180 9.119 2.589 1.00 89.06 347 ILE A CA 1
ATOM 2597 C C . ILE A 1 347 ? 3.671 9.371 2.529 1.00 89.06 347 ILE A C 1
ATOM 2599 O O . ILE A 1 347 ? 3.137 10.172 3.297 1.00 89.06 347 ILE A O 1
ATOM 2603 N N . HIS A 1 348 ? 2.979 8.676 1.634 1.00 87.31 348 HIS A N 1
ATOM 2604 C CA . HIS A 1 348 ? 1.523 8.672 1.527 1.00 87.31 348 HIS A CA 1
ATOM 2605 C C . HIS A 1 348 ? 0.995 7.320 2.015 1.00 87.31 348 HIS A C 1
ATOM 2607 O O . HIS A 1 348 ? 1.411 6.280 1.504 1.00 87.31 348 HIS A O 1
ATOM 2613 N N . CYS A 1 349 ? 0.055 7.337 2.960 1.00 87.00 349 CYS A N 1
ATOM 2614 C CA . CYS A 1 349 ? -0.628 6.146 3.468 1.00 87.00 349 CYS A CA 1
ATOM 2615 C C . CYS A 1 349 ? -2.083 6.156 2.975 1.00 87.00 349 CYS A C 1
ATOM 2617 O O . CYS A 1 349 ? -2.849 7.055 3.327 1.00 87.00 349 CYS A O 1
ATOM 2619 N N . TYR A 1 350 ? -2.460 5.189 2.134 1.00 80.31 350 TYR A N 1
ATOM 2620 C CA . TYR A 1 350 ? -3.727 5.242 1.386 1.00 80.31 350 TYR A CA 1
ATOM 2621 C C . TYR A 1 350 ? -4.917 4.597 2.100 1.00 80.31 350 TYR A C 1
ATOM 2623 O O . TYR A 1 350 ? -6.032 5.097 1.990 1.00 80.31 350 TYR A O 1
ATOM 2631 N N . PHE A 1 351 ? -4.701 3.515 2.843 1.00 83.38 351 PHE A N 1
ATOM 2632 C CA . PHE A 1 351 ? -5.744 2.792 3.576 1.00 83.38 351 PHE A CA 1
ATOM 2633 C C . PHE A 1 351 ? -5.127 2.126 4.812 1.00 83.38 351 PHE A C 1
ATOM 2635 O O . PHE A 1 351 ? -3.926 1.846 4.813 1.00 83.38 351 PHE A O 1
ATOM 2642 N N . LEU A 1 352 ? -5.944 1.906 5.842 1.00 87.19 352 LEU A N 1
ATOM 2643 C CA . LEU A 1 352 ? -5.597 1.277 7.116 1.00 87.19 352 LEU A CA 1
ATOM 2644 C C . LEU A 1 352 ? -6.761 0.355 7.512 1.00 87.19 352 LEU A C 1
ATOM 2646 O O . LEU A 1 352 ? -7.913 0.788 7.496 1.00 87.19 352 LEU A O 1
ATOM 2650 N N . ASP A 1 353 ? -6.466 -0.896 7.867 1.00 86.38 353 ASP A N 1
ATOM 2651 C CA . ASP A 1 353 ? -7.440 -1.886 8.365 1.00 86.38 353 ASP A CA 1
ATOM 2652 C C . ASP A 1 353 ? -7.908 -1.538 9.794 1.00 86.38 353 ASP A C 1
ATOM 2654 O O . ASP A 1 353 ? -7.507 -2.128 10.795 1.00 86.38 353 ASP A O 1
ATOM 2658 N N . GLN A 1 354 ? -8.737 -0.503 9.895 1.00 86.88 354 GLN A N 1
ATOM 2659 C CA . GLN A 1 354 ? -9.149 0.086 11.167 1.00 86.88 354 GLN A CA 1
ATOM 2660 C C . GLN A 1 354 ? -10.073 -0.808 12.006 1.00 86.88 354 GLN A C 1
ATOM 2662 O O . GLN A 1 354 ? -10.063 -0.707 13.230 1.00 86.88 354 GLN A O 1
ATOM 2667 N N . THR A 1 355 ? -10.857 -1.709 11.401 1.00 87.94 355 THR A N 1
ATOM 2668 C CA . THR A 1 355 ? -11.752 -2.594 12.170 1.00 87.94 355 THR A CA 1
ATOM 2669 C C . THR A 1 355 ? -10.976 -3.656 12.946 1.00 87.94 355 THR A C 1
ATOM 2671 O O . THR A 1 355 ? -11.381 -3.994 14.059 1.00 87.94 355 THR A O 1
ATOM 2674 N N . ARG A 1 356 ? -9.809 -4.089 12.441 1.00 90.25 356 ARG A N 1
ATOM 2675 C CA . ARG A 1 356 ? -8.870 -4.976 13.148 1.00 90.25 356 ARG A CA 1
ATOM 2676 C C . ARG A 1 356 ? -8.483 -4.477 14.540 1.00 90.25 356 ARG A C 1
ATOM 2678 O O . ARG A 1 356 ? -8.300 -5.314 15.415 1.00 90.25 356 ARG A O 1
ATOM 2685 N N . VAL A 1 357 ? -8.413 -3.156 14.751 1.00 92.12 357 VAL A N 1
ATOM 2686 C CA . VAL A 1 357 ? -8.057 -2.541 16.046 1.00 92.12 357 VAL A CA 1
ATOM 2687 C C . VAL A 1 357 ? -8.977 -3.022 17.170 1.00 92.12 357 VAL A C 1
ATOM 2689 O O . VAL A 1 357 ? -8.488 -3.300 18.259 1.00 92.12 357 VAL A O 1
ATOM 2692 N N . VAL A 1 358 ? -10.281 -3.154 16.898 1.00 91.81 358 VAL A N 1
ATOM 2693 C CA . VAL A 1 358 ? -11.306 -3.534 17.894 1.00 91.81 358 VAL A CA 1
ATOM 2694 C C . VAL A 1 358 ? -11.850 -4.952 17.705 1.00 91.81 358 VAL A C 1
ATOM 2696 O O . VAL A 1 358 ? -12.467 -5.523 18.602 1.00 91.81 358 VAL A O 1
ATOM 2699 N N . ARG A 1 359 ? -11.667 -5.522 16.510 1.00 87.25 359 ARG A N 1
ATOM 2700 C CA . ARG A 1 359 ? -12.244 -6.803 16.099 1.00 87.25 359 ARG A CA 1
ATOM 2701 C C . ARG A 1 359 ? -11.333 -7.472 15.065 1.00 87.25 359 ARG A C 1
ATOM 2703 O O . ARG A 1 359 ? -11.646 -7.428 13.871 1.00 87.25 359 ARG A O 1
ATOM 2710 N N . PRO A 1 360 ? -10.209 -8.096 15.460 1.00 86.31 360 PRO A N 1
ATOM 2711 C CA . PRO A 1 360 ? -9.397 -8.874 14.526 1.00 86.31 360 PRO A CA 1
ATOM 2712 C C . PRO A 1 360 ? -10.228 -9.975 13.820 1.00 86.31 360 PRO A C 1
ATOM 2714 O O . PRO A 1 360 ? -11.286 -10.388 14.316 1.00 86.31 360 PRO A O 1
ATOM 2717 N N . PRO A 1 361 ? -9.830 -10.434 12.621 1.00 82.12 361 PRO A N 1
ATOM 2718 C CA . PRO A 1 361 ? -10.400 -11.636 12.015 1.00 82.12 361 PRO A CA 1
ATOM 2719 C C . PRO A 1 361 ? -10.088 -12.894 12.839 1.00 82.12 361 PRO A C 1
ATOM 2721 O O . PRO A 1 361 ? -9.079 -12.960 13.541 1.00 82.12 361 PRO A O 1
ATOM 2724 N N . ALA A 1 362 ? -10.957 -13.904 12.762 1.00 80.62 362 ALA A N 1
ATOM 2725 C CA . ALA A 1 362 ? -10.805 -15.131 13.544 1.00 80.62 362 ALA A CA 1
ATOM 2726 C C . ALA A 1 362 ? -9.504 -15.867 13.173 1.00 80.62 362 ALA A C 1
ATOM 2728 O O . ALA A 1 362 ? -9.262 -16.152 12.000 1.00 80.62 362 ALA A O 1
ATOM 2729 N N . GLY A 1 363 ? -8.672 -16.172 14.172 1.00 79.19 363 GLY A N 1
ATOM 2730 C CA . GLY A 1 363 ? -7.358 -16.795 13.984 1.00 79.19 363 GLY A CA 1
ATOM 2731 C C . GLY A 1 363 ? -6.232 -15.846 13.546 1.00 79.19 363 GLY A C 1
ATOM 2732 O O . GLY A 1 363 ? -5.128 -16.318 13.300 1.00 79.19 363 GLY A O 1
ATOM 2733 N N . GLU A 1 364 ? -6.470 -14.533 13.467 1.00 85.94 364 GLU A N 1
ATOM 2734 C CA . GLU A 1 364 ? -5.447 -13.527 13.140 1.00 85.94 364 GLU A CA 1
ATOM 2735 C C . GLU A 1 364 ? -5.041 -12.684 14.360 1.00 85.94 364 GLU A C 1
ATOM 2737 O O . GLU A 1 364 ? -5.783 -12.595 15.340 1.00 85.94 364 GLU A O 1
ATOM 2742 N N . ARG A 1 365 ? -3.872 -12.027 14.309 1.00 87.19 365 ARG A N 1
ATOM 2743 C CA . ARG A 1 365 ? -3.454 -11.054 15.340 1.00 87.19 365 ARG A CA 1
ATOM 2744 C C . ARG A 1 365 ? -4.005 -9.655 15.030 1.00 87.19 365 ARG A C 1
ATOM 2746 O O . ARG A 1 365 ? -4.271 -9.294 13.876 1.00 87.19 365 ARG A O 1
ATOM 2753 N N . ASN A 1 366 ? -4.110 -8.844 16.081 1.00 92.44 366 ASN A N 1
ATOM 2754 C CA . ASN A 1 366 ? -4.181 -7.386 15.965 1.00 92.44 366 ASN A CA 1
ATOM 2755 C C . ASN A 1 366 ? -2.802 -6.826 15.512 1.00 92.44 366 ASN A C 1
ATOM 2757 O O . ASN A 1 366 ? -1.876 -7.589 15.215 1.00 92.44 366 ASN A O 1
ATOM 2761 N N . TYR A 1 367 ? -2.643 -5.507 15.436 1.00 93.69 367 TYR A N 1
ATOM 2762 C CA . TYR A 1 367 ? -1.380 -4.863 15.061 1.00 93.69 367 TYR A CA 1
ATOM 2763 C C . TYR A 1 367 ? -0.218 -5.241 15.991 1.00 93.69 367 TYR A C 1
ATOM 2765 O O . TYR A 1 367 ? -0.383 -5.298 17.212 1.00 93.69 367 TYR A O 1
ATOM 2773 N N . HIS A 1 368 ? 0.971 -5.477 15.421 1.00 92.19 368 HIS A N 1
ATOM 2774 C CA . HIS A 1 368 ? 2.130 -5.967 16.180 1.00 92.19 368 HIS A CA 1
ATOM 2775 C C . HIS A 1 368 ? 2.522 -5.050 17.347 1.00 92.19 368 HIS A C 1
ATOM 2777 O O . HIS A 1 368 ? 2.940 -5.557 18.386 1.00 92.19 368 HIS A O 1
ATOM 2783 N N . ILE A 1 369 ? 2.335 -3.728 17.213 1.00 94.81 369 ILE A N 1
ATOM 2784 C CA . ILE A 1 369 ? 2.664 -2.747 18.258 1.00 94.81 369 ILE A CA 1
ATOM 2785 C C . ILE A 1 369 ? 2.069 -3.084 19.632 1.00 94.81 369 ILE A C 1
ATOM 2787 O O . ILE A 1 369 ? 2.749 -2.899 20.634 1.00 94.81 369 ILE A O 1
ATOM 2791 N N . PHE A 1 370 ? 0.844 -3.613 19.707 1.00 94.19 370 PHE A N 1
ATOM 2792 C CA . PHE A 1 370 ? 0.206 -3.904 20.993 1.00 94.19 370 PHE A CA 1
ATOM 2793 C C . PHE A 1 370 ? 0.904 -5.055 21.731 1.00 94.19 370 PHE A C 1
ATOM 2795 O O . PHE A 1 370 ? 1.142 -4.971 22.933 1.00 94.19 370 PHE A O 1
ATOM 2802 N N . TYR A 1 371 ? 1.292 -6.104 21.001 1.00 91.56 371 TYR A N 1
ATOM 2803 C CA . TYR A 1 371 ? 2.035 -7.238 21.557 1.00 91.56 371 TYR A CA 1
ATOM 2804 C C . TYR A 1 371 ? 3.484 -6.847 21.891 1.00 91.56 371 TYR A C 1
ATOM 2806 O O . TYR A 1 371 ? 3.989 -7.220 22.945 1.00 91.56 371 TYR A O 1
ATOM 2814 N N . GLN A 1 372 ? 4.119 -6.038 21.035 1.00 92.25 372 GLN A N 1
ATOM 2815 C CA . GLN A 1 372 ? 5.461 -5.480 21.253 1.00 92.25 372 GLN A CA 1
ATOM 2816 C C . GLN A 1 372 ? 5.511 -4.608 22.512 1.00 92.25 372 GLN A C 1
ATOM 2818 O O . GLN A 1 372 ? 6.401 -4.775 23.340 1.00 92.25 372 GLN A O 1
ATOM 2823 N N . MET A 1 373 ? 4.513 -3.742 22.704 1.00 93.00 373 MET A N 1
ATOM 2824 C CA . MET A 1 373 ? 4.358 -2.922 23.904 1.00 93.00 373 MET A CA 1
ATOM 2825 C C . MET A 1 373 ? 4.212 -3.785 25.164 1.00 93.00 373 MET A C 1
ATOM 2827 O O . MET A 1 373 ? 4.999 -3.640 26.094 1.00 93.00 373 MET A O 1
ATOM 2831 N N . LEU A 1 374 ? 3.279 -4.743 25.186 1.00 90.81 374 LEU A N 1
ATOM 2832 C CA . LEU A 1 374 ? 3.078 -5.616 26.354 1.00 90.81 374 LEU A CA 1
ATOM 2833 C C . LEU A 1 374 ? 4.313 -6.469 26.708 1.00 90.81 374 LEU A C 1
ATOM 2835 O O . LEU A 1 374 ? 4.468 -6.831 27.875 1.00 90.81 374 LEU A O 1
ATOM 2839 N N . ALA A 1 375 ? 5.178 -6.763 25.731 1.00 89.88 375 ALA A N 1
ATOM 2840 C CA . ALA A 1 375 ? 6.426 -7.509 25.901 1.00 89.88 375 ALA A CA 1
ATOM 2841 C C . ALA A 1 375 ? 7.670 -6.638 26.189 1.00 89.88 375 ALA A C 1
ATOM 2843 O O . ALA A 1 375 ? 8.737 -7.196 26.438 1.00 89.88 375 ALA A O 1
ATOM 2844 N N . GLY A 1 376 ? 7.570 -5.303 26.115 1.00 90.50 376 GLY A N 1
ATOM 2845 C CA . GLY A 1 376 ? 8.722 -4.390 26.193 1.00 90.50 376 GLY A CA 1
ATOM 2846 C C . GLY A 1 376 ? 8.570 -3.175 27.120 1.00 90.50 376 GLY A C 1
ATOM 2847 O O . GLY A 1 376 ? 9.512 -2.389 27.225 1.00 90.50 376 GLY A O 1
ATOM 2848 N N . LEU A 1 377 ? 7.419 -2.994 27.774 1.00 92.25 377 LEU A N 1
ATOM 2849 C CA . LEU A 1 377 ? 7.248 -2.045 28.885 1.00 92.25 377 LEU A CA 1
ATOM 2850 C C . LEU A 1 377 ? 8.008 -2.524 30.135 1.00 92.25 377 LEU A C 1
ATOM 2852 O O . LEU A 1 377 ? 8.019 -3.721 30.427 1.00 92.25 377 LEU A O 1
ATOM 2856 N N . THR A 1 378 ? 8.588 -1.597 30.905 1.00 91.88 378 THR A N 1
ATOM 2857 C CA . THR A 1 378 ? 9.064 -1.901 32.272 1.00 91.88 378 THR A CA 1
ATOM 2858 C C . THR A 1 378 ? 7.886 -2.050 33.244 1.00 91.88 378 THR A C 1
ATOM 2860 O O . THR A 1 378 ? 6.749 -1.730 32.893 1.00 91.88 378 THR A O 1
ATOM 2863 N N . SER A 1 379 ? 8.141 -2.504 34.480 1.00 89.62 379 SER A N 1
ATOM 2864 C CA . SER A 1 379 ? 7.100 -2.536 35.521 1.00 89.62 379 SER A CA 1
ATOM 2865 C C . SER A 1 379 ? 6.547 -1.133 35.791 1.00 89.62 379 SER A C 1
ATOM 2867 O O . SER A 1 379 ? 5.341 -0.937 35.738 1.00 89.62 379 SER A O 1
ATOM 2869 N N . ASP A 1 380 ? 7.418 -0.136 35.965 1.00 91.44 380 ASP A N 1
ATOM 2870 C CA . ASP A 1 380 ? 7.001 1.244 36.253 1.00 91.44 380 ASP A CA 1
ATOM 2871 C C . ASP A 1 380 ? 6.194 1.855 35.096 1.00 91.44 380 ASP A C 1
ATOM 2873 O O . ASP A 1 380 ? 5.185 2.524 35.320 1.00 91.44 380 ASP A O 1
ATOM 2877 N N . GLU A 1 381 ? 6.599 1.596 33.844 1.00 92.44 381 GLU A N 1
ATOM 2878 C CA . GLU A 1 381 ? 5.847 2.031 32.659 1.00 92.44 381 GLU A CA 1
ATOM 2879 C C . GLU A 1 381 ? 4.495 1.309 32.546 1.00 92.44 381 GLU A C 1
ATOM 2881 O O . GLU A 1 381 ? 3.521 1.897 32.080 1.00 92.44 381 GLU A O 1
ATOM 2886 N N . ARG A 1 382 ? 4.405 0.048 32.985 1.00 92.75 382 ARG A N 1
ATOM 2887 C CA . ARG A 1 382 ? 3.160 -0.730 33.006 1.00 92.75 382 ARG A CA 1
ATOM 2888 C C . ARG A 1 382 ? 2.189 -0.210 34.076 1.00 92.75 382 ARG A C 1
ATOM 2890 O O . ARG A 1 382 ? 1.016 -0.013 33.750 1.00 92.75 382 ARG A O 1
ATOM 2897 N N . SER A 1 383 ? 2.675 0.124 35.272 1.00 92.62 383 SER A N 1
ATOM 2898 C CA . SER A 1 383 ? 1.881 0.759 36.334 1.00 92.62 383 SER A CA 1
ATOM 2899 C C . SER A 1 383 ? 1.392 2.155 35.943 1.00 92.62 383 SER A C 1
ATOM 2901 O O . SER A 1 383 ? 0.206 2.454 36.086 1.00 92.62 383 SER A O 1
ATOM 2903 N N . GLN A 1 384 ? 2.258 2.989 35.353 1.00 92.62 384 GLN A N 1
ATOM 2904 C CA . GLN A 1 384 ? 1.887 4.317 34.830 1.00 92.62 384 GLN A CA 1
ATOM 2905 C C . GLN A 1 384 ? 0.843 4.265 33.701 1.00 92.62 384 GLN A C 1
ATOM 2907 O O . GLN A 1 384 ? 0.172 5.262 33.435 1.00 92.62 384 GLN A O 1
ATOM 2912 N N . LEU A 1 385 ? 0.704 3.119 33.028 1.00 94.31 385 LEU A N 1
ATOM 2913 C CA . LEU A 1 385 ? -0.291 2.884 31.982 1.00 94.31 385 LEU A CA 1
ATOM 2914 C C . LEU A 1 385 ? -1.523 2.102 32.468 1.00 94.31 385 LEU A C 1
ATOM 2916 O O . LEU A 1 385 ? -2.368 1.760 31.644 1.00 94.31 385 LEU A O 1
ATOM 2920 N N . HIS A 1 386 ? -1.635 1.810 33.769 1.00 94.50 386 HIS A N 1
ATOM 2921 C CA . HIS A 1 386 ? -2.687 0.963 34.349 1.00 94.50 386 HIS A CA 1
ATOM 2922 C C . HIS A 1 386 ? -2.809 -0.423 33.672 1.00 94.50 386 HIS A C 1
ATOM 2924 O O . HIS A 1 386 ? -3.897 -0.986 33.564 1.00 94.50 386 HIS A O 1
ATOM 2930 N N . LEU A 1 387 ? -1.684 -0.978 33.204 1.00 92.50 387 LEU A N 1
ATOM 2931 C CA . LEU A 1 387 ? -1.603 -2.275 32.517 1.00 92.50 387 LEU A CA 1
ATOM 29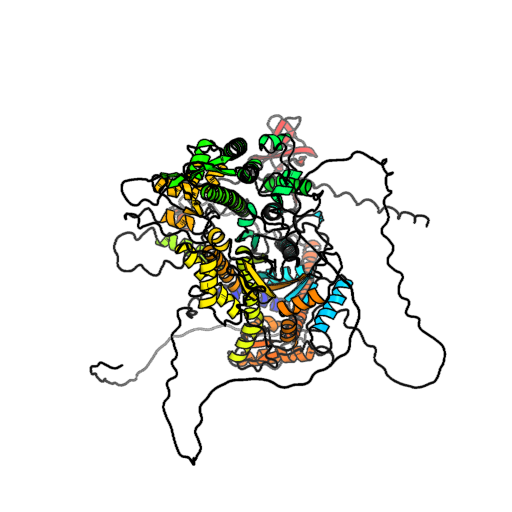32 C C . LEU A 1 387 ? -1.060 -3.399 33.422 1.00 92.50 387 LEU A C 1
ATOM 2934 O O . LEU A 1 387 ? -0.665 -4.454 32.923 1.00 92.50 387 LEU A O 1
ATOM 2938 N N . ASP A 1 388 ? -1.007 -3.203 34.739 1.00 88.12 388 ASP A N 1
ATOM 2939 C CA . ASP A 1 388 ? -0.569 -4.239 35.683 1.00 88.12 388 ASP A CA 1
ATOM 2940 C C . ASP A 1 388 ? -1.536 -5.429 35.714 1.00 88.12 388 ASP A C 1
ATOM 2942 O O . ASP A 1 388 ? -2.740 -5.280 35.523 1.00 88.12 388 ASP A O 1
ATOM 2946 N N . GLY A 1 389 ? -0.998 -6.640 35.879 1.00 83.31 389 GLY A N 1
ATOM 2947 C CA . GLY A 1 389 ? -1.753 -7.899 35.788 1.00 83.31 389 GLY A CA 1
ATOM 2948 C C . GLY A 1 389 ? -2.193 -8.303 34.369 1.00 83.31 389 GLY A C 1
ATOM 2949 O O . GLY A 1 389 ? -2.186 -9.490 34.057 1.00 83.31 389 GLY A O 1
ATOM 2950 N N . TYR A 1 390 ? -2.508 -7.350 33.485 1.00 87.31 390 TYR A N 1
ATOM 2951 C CA . TYR A 1 390 ? -3.067 -7.624 32.155 1.00 87.31 390 TYR A CA 1
ATOM 2952 C C . TYR A 1 390 ? -2.111 -8.363 31.203 1.00 87.31 390 TYR A C 1
ATOM 2954 O O . TYR A 1 390 ? -1.050 -7.853 30.813 1.00 87.31 390 TYR A O 1
ATOM 2962 N N . THR A 1 391 ? -2.538 -9.528 30.717 1.00 85.88 391 THR A N 1
ATOM 2963 C CA . THR A 1 391 ? -1.918 -10.236 29.590 1.00 85.88 391 THR A CA 1
ATOM 2964 C C . THR A 1 391 ? -2.643 -9.933 28.271 1.00 85.88 391 THR A C 1
ATOM 2966 O O . THR A 1 391 ? -3.704 -9.311 28.227 1.00 85.88 391 THR A O 1
ATOM 2969 N N . ALA A 1 392 ? -2.090 -10.414 27.153 1.00 85.00 392 ALA A N 1
ATOM 2970 C CA . ALA A 1 392 ? -2.736 -10.304 25.842 1.00 85.00 392 ALA A CA 1
ATOM 2971 C C . ALA A 1 392 ? -4.026 -11.147 25.701 1.00 85.00 392 ALA A C 1
ATOM 2973 O O . ALA A 1 392 ? -4.738 -10.976 24.712 1.00 85.00 392 ALA A O 1
ATOM 2974 N N . ASN A 1 393 ? -4.328 -12.036 26.657 1.00 84.25 393 ASN A N 1
ATOM 2975 C CA . ASN A 1 393 ? -5.565 -12.823 26.676 1.00 84.25 393 ASN A CA 1
ATOM 2976 C C . ASN A 1 393 ? -6.703 -12.098 27.411 1.00 84.25 393 ASN A C 1
ATOM 2978 O O . ASN A 1 393 ? -7.860 -12.247 27.030 1.00 84.25 393 ASN A O 1
ATOM 2982 N N . ASP A 1 394 ? -6.373 -11.300 28.430 1.00 87.25 394 ASP A N 1
ATOM 2983 C CA . ASP A 1 394 ? -7.353 -10.588 29.265 1.00 87.25 394 ASP A CA 1
ATOM 2984 C C . ASP A 1 394 ? -7.871 -9.317 28.575 1.00 87.25 394 ASP A C 1
ATOM 2986 O O . ASP A 1 394 ? -8.946 -8.810 28.884 1.00 87.25 394 ASP A O 1
ATOM 2990 N N . LEU A 1 395 ? -7.104 -8.797 27.612 1.00 90.38 395 LEU A N 1
ATOM 2991 C CA . LEU A 1 395 ? -7.439 -7.614 26.827 1.00 90.38 395 LEU A CA 1
ATOM 2992 C C . LEU A 1 395 ? -8.285 -8.000 25.606 1.00 90.38 395 LEU A C 1
ATOM 2994 O O . LEU A 1 395 ? -7.782 -8.569 24.633 1.00 90.38 395 LEU A O 1
ATOM 2998 N N . ARG A 1 396 ? -9.573 -7.631 25.618 1.00 90.81 396 ARG A N 1
ATOM 2999 C CA . ARG A 1 396 ? -10.594 -8.047 24.633 1.00 90.81 396 ARG A CA 1
ATOM 3000 C C . ARG A 1 396 ? -10.195 -7.821 23.169 1.00 90.81 396 ARG A C 1
ATOM 3002 O O . ARG A 1 396 ? -10.553 -8.616 22.306 1.00 90.81 396 ARG A O 1
ATOM 3009 N N . TYR A 1 397 ? -9.469 -6.743 22.871 1.00 92.44 397 TYR A N 1
ATOM 3010 C CA . TYR A 1 397 ? -9.023 -6.416 21.509 1.00 92.44 397 TYR A CA 1
ATOM 3011 C C . TYR A 1 397 ? -7.795 -7.222 21.037 1.00 92.44 397 TYR A C 1
ATOM 3013 O O . TYR A 1 397 ? -7.457 -7.181 19.852 1.00 92.44 397 TYR A O 1
ATOM 3021 N N . LEU A 1 398 ? -7.121 -7.956 21.928 1.00 88.88 398 LEU A N 1
ATOM 3022 C CA . LEU A 1 398 ? -5.950 -8.793 21.624 1.00 88.88 398 LEU A CA 1
ATOM 3023 C C . LEU A 1 398 ? -6.228 -10.295 21.741 1.00 88.88 398 LEU A C 1
ATOM 3025 O O . LEU A 1 398 ? -5.523 -11.070 21.086 1.00 88.88 398 LEU A O 1
ATOM 3029 N N . ALA A 1 399 ? -7.259 -10.664 22.510 1.00 72.25 399 ALA A N 1
ATOM 3030 C CA . ALA A 1 399 ? -7.755 -12.016 22.739 1.00 72.25 399 ALA A CA 1
ATOM 3031 C C . ALA A 1 399 ? -8.163 -12.722 21.428 1.00 72.25 399 ALA A C 1
ATOM 3033 O O . ALA A 1 399 ? -9.321 -12.718 21.009 1.00 72.25 399 ALA A O 1
ATOM 3034 N N . SER A 1 400 ? -7.182 -13.337 20.767 1.00 66.00 400 SER A N 1
ATOM 3035 C CA . SER A 1 400 ? -7.350 -14.109 19.535 1.00 66.00 400 SER A CA 1
ATOM 3036 C C . SER A 1 400 ? -7.000 -15.572 19.777 1.00 66.00 400 SER A C 1
ATOM 3038 O O . SER A 1 400 ? -6.010 -15.892 20.432 1.00 66.00 400 SER A O 1
ATOM 3040 N N . SER A 1 401 ? -7.793 -16.477 19.210 1.00 52.44 401 SER A N 1
ATOM 3041 C CA . SER A 1 401 ? -7.719 -17.926 19.432 1.00 52.44 401 SER A CA 1
ATOM 3042 C C . SER A 1 401 ? -6.547 -18.621 18.712 1.00 52.44 401 SER A C 1
ATOM 3044 O O . SER A 1 401 ? -6.694 -19.763 18.273 1.00 52.44 401 SER A O 1
ATOM 3046 N N . HIS A 1 402 ? -5.414 -17.940 18.505 1.00 53.47 402 HIS A N 1
ATOM 3047 C CA . HIS A 1 402 ? -4.297 -18.444 17.702 1.00 53.47 402 HIS A CA 1
ATOM 3048 C C . HIS A 1 402 ? -3.035 -18.698 18.552 1.00 53.47 402 HIS A C 1
ATOM 3050 O O . HIS A 1 402 ? -2.317 -17.752 18.885 1.00 53.47 402 HIS A O 1
ATOM 3056 N N . PRO A 1 403 ? -2.721 -19.963 18.893 1.00 47.47 403 PRO A N 1
ATOM 3057 C CA . PRO A 1 403 ? -1.584 -20.293 19.743 1.00 47.47 403 PRO A CA 1
ATOM 3058 C C . PRO A 1 403 ? -0.261 -20.264 18.960 1.00 47.47 403 PRO A C 1
ATOM 3060 O O . PRO A 1 403 ? 0.185 -21.270 18.407 1.00 47.47 403 PRO A O 1
ATOM 3063 N N . ARG A 1 404 ? 0.423 -19.116 18.970 1.00 50.16 404 ARG A N 1
ATOM 3064 C CA . ARG A 1 404 ? 1.865 -19.028 18.686 1.00 50.16 404 ARG A CA 1
ATOM 3065 C C . ARG A 1 404 ? 2.579 -18.270 19.804 1.00 50.16 404 ARG A C 1
ATOM 3067 O O . ARG A 1 404 ? 2.010 -17.374 20.418 1.00 50.16 404 ARG A O 1
ATOM 3074 N N . ARG A 1 405 ? 3.810 -18.702 20.098 1.00 51.97 405 ARG A N 1
ATOM 3075 C CA . ARG A 1 405 ? 4.625 -18.212 21.223 1.00 51.97 405 ARG A CA 1
ATOM 3076 C C . ARG A 1 405 ? 4.879 -16.700 21.115 1.00 51.97 405 ARG A C 1
ATOM 3078 O O . ARG A 1 405 ? 4.941 -16.201 19.990 1.00 51.97 405 ARG A O 1
ATOM 3085 N N . PRO A 1 406 ? 5.113 -16.000 22.244 1.00 51.53 406 PRO A N 1
ATOM 3086 C CA . PRO A 1 406 ? 5.739 -14.684 22.218 1.00 51.53 406 PRO A CA 1
ATOM 3087 C C . PRO A 1 406 ? 7.008 -14.742 21.368 1.00 51.53 406 PRO A C 1
ATOM 3089 O O . PRO A 1 406 ? 7.853 -15.620 21.558 1.00 51.53 406 PRO A O 1
ATOM 3092 N N . GLU A 1 407 ? 7.136 -13.831 20.410 1.00 58.53 407 GLU A N 1
ATOM 3093 C CA . GLU A 1 407 ? 8.379 -13.684 19.668 1.00 58.53 407 GLU A CA 1
ATOM 3094 C C . GLU A 1 407 ? 9.406 -13.091 20.636 1.00 58.53 407 GLU A C 1
ATOM 3096 O O . GLU A 1 407 ? 9.195 -11.995 21.149 1.00 58.53 407 GLU A O 1
ATOM 3101 N N . ALA A 1 408 ? 10.515 -13.792 20.897 1.00 61.25 408 ALA A N 1
ATOM 3102 C CA . ALA A 1 408 ? 11.556 -13.315 21.820 1.00 61.25 408 ALA A CA 1
ATOM 3103 C C . ALA A 1 408 ? 12.150 -11.951 21.401 1.00 61.25 408 ALA A C 1
ATOM 3105 O O . ALA A 1 408 ? 12.750 -11.243 22.204 1.00 61.25 408 ALA A O 1
ATOM 3106 N N . GLU A 1 409 ? 11.942 -11.564 20.141 1.00 76.38 409 GLU A N 1
ATOM 3107 C CA . GLU A 1 409 ? 12.284 -10.258 19.593 1.00 76.38 409 GLU A CA 1
ATOM 3108 C C . GLU A 1 409 ? 11.263 -9.145 19.885 1.00 76.38 409 GLU A C 1
ATOM 3110 O O . GLU A 1 409 ? 11.625 -7.985 19.725 1.00 76.38 409 GLU A O 1
ATOM 3115 N N . ASP A 1 410 ? 10.002 -9.416 20.252 1.00 85.50 410 ASP A N 1
ATOM 3116 C CA . ASP A 1 410 ? 8.953 -8.374 20.262 1.00 85.50 410 ASP A CA 1
ATOM 3117 C C . ASP A 1 410 ? 9.255 -7.239 21.270 1.00 85.50 410 ASP A C 1
ATOM 3119 O O . ASP A 1 410 ? 9.039 -6.069 20.943 1.00 85.50 410 ASP A O 1
ATOM 3123 N N . GLY A 1 411 ? 9.889 -7.535 22.412 1.00 88.12 411 GLY A N 1
ATOM 3124 C CA . GLY A 1 411 ? 10.429 -6.514 23.325 1.00 88.12 411 GLY A CA 1
ATOM 3125 C C . GLY A 1 411 ? 11.620 -5.733 22.739 1.00 88.12 411 GLY A C 1
ATOM 3126 O O . GLY A 1 411 ? 11.663 -4.505 22.801 1.00 88.12 411 GLY A O 1
ATOM 3127 N N . ALA A 1 412 ? 12.554 -6.406 22.057 1.00 88.56 412 ALA A N 1
ATOM 3128 C CA . ALA A 1 412 ? 13.674 -5.744 21.373 1.00 88.56 412 ALA A CA 1
ATOM 3129 C C . ALA A 1 412 ? 13.200 -4.842 20.213 1.00 88.56 412 ALA A C 1
ATOM 3131 O O . ALA A 1 412 ? 13.718 -3.739 20.014 1.00 88.56 412 ALA A O 1
ATOM 3132 N N . ARG A 1 413 ? 12.165 -5.271 19.480 1.00 89.12 413 ARG A N 1
ATOM 3133 C CA . ARG A 1 413 ? 11.477 -4.482 18.448 1.00 89.12 413 ARG A CA 1
ATOM 3134 C C . ARG A 1 413 ? 10.768 -3.274 19.063 1.00 89.12 413 ARG A C 1
ATOM 3136 O O . ARG A 1 413 ? 10.837 -2.195 18.479 1.00 89.12 413 ARG A O 1
ATOM 3143 N N . PHE A 1 414 ? 10.158 -3.413 20.244 1.00 92.94 414 PHE A N 1
ATOM 3144 C CA . PHE A 1 414 ? 9.572 -2.293 20.984 1.00 92.94 414 PHE A CA 1
ATOM 3145 C C . PHE A 1 414 ? 10.619 -1.266 21.428 1.00 92.94 414 PHE A C 1
ATOM 3147 O O . PHE A 1 414 ? 10.424 -0.070 21.216 1.00 92.94 414 PHE A O 1
ATOM 3154 N N . HIS A 1 415 ? 11.765 -1.697 21.961 1.00 91.94 415 HIS A N 1
ATOM 3155 C CA . HIS A 1 415 ? 12.857 -0.780 22.301 1.00 91.94 415 HIS A CA 1
ATOM 3156 C C . HIS A 1 415 ? 13.404 -0.057 21.057 1.00 91.94 415 HIS A C 1
ATOM 3158 O O . HIS A 1 415 ? 13.567 1.163 21.080 1.00 91.94 415 HIS A O 1
ATOM 3164 N N . ALA A 1 416 ? 13.587 -0.761 19.934 1.00 91.06 416 ALA A N 1
ATOM 3165 C CA . ALA A 1 416 ? 13.970 -0.133 18.667 1.00 91.06 416 ALA A CA 1
ATOM 3166 C C . ALA A 1 416 ? 12.916 0.880 18.168 1.00 91.06 416 ALA A C 1
ATOM 3168 O O . ALA A 1 416 ? 13.266 1.955 17.678 1.00 91.06 416 ALA A O 1
ATOM 3169 N N . TRP A 1 417 ? 11.625 0.573 18.327 1.00 94.06 417 TRP A N 1
ATOM 3170 C CA . TRP A 1 417 ? 10.501 1.458 18.002 1.00 94.06 417 TRP A CA 1
ATOM 3171 C C . TRP A 1 417 ? 10.472 2.712 18.899 1.00 94.06 417 TRP A C 1
ATOM 3173 O O . TRP A 1 417 ? 10.350 3.825 18.383 1.00 94.06 417 TRP A O 1
ATOM 3183 N N . LYS A 1 418 ? 10.706 2.556 20.211 1.00 94.44 418 LYS A N 1
ATOM 3184 C CA . LYS A 1 418 ? 10.874 3.637 21.204 1.00 94.44 418 LYS A CA 1
ATOM 3185 C C . LYS A 1 418 ? 12.017 4.581 20.816 1.00 94.44 418 LYS A C 1
ATOM 3187 O O . LYS A 1 418 ? 11.812 5.792 20.751 1.00 94.44 418 LYS A O 1
ATOM 3192 N N . SER A 1 419 ? 13.185 4.045 20.450 1.00 93.75 419 SER A N 1
ATOM 3193 C CA . SER A 1 419 ? 14.301 4.849 19.925 1.00 93.75 419 SER A CA 1
ATOM 3194 C C . SER A 1 419 ? 13.943 5.573 18.619 1.00 93.75 419 SER A C 1
ATOM 3196 O O . SER A 1 419 ? 14.304 6.736 18.440 1.00 93.75 419 SER A O 1
ATOM 3198 N N . CYS A 1 420 ? 13.200 4.927 17.713 1.00 93.62 420 CYS A N 1
ATOM 3199 C CA . CYS A 1 420 ? 12.784 5.540 16.450 1.00 93.62 420 CYS A CA 1
ATOM 3200 C C . CYS A 1 420 ? 11.791 6.702 16.641 1.00 93.62 420 CYS A C 1
ATOM 3202 O O . CYS A 1 420 ? 11.901 7.693 15.921 1.00 93.62 420 CYS A O 1
ATOM 3204 N N . LEU A 1 421 ? 10.875 6.649 17.617 1.00 93.44 421 LEU A N 1
ATOM 3205 C CA . LEU A 1 421 ? 10.027 7.804 17.959 1.00 93.44 421 LEU A CA 1
ATOM 3206 C C . LEU A 1 421 ? 10.859 9.014 18.413 1.00 93.44 421 LEU A C 1
ATOM 3208 O O . LEU A 1 421 ? 10.575 10.138 17.992 1.00 93.44 421 LEU A O 1
ATOM 3212 N N . GLY A 1 422 ? 11.931 8.780 19.178 1.00 92.19 422 GLY A N 1
ATOM 3213 C CA . GLY A 1 422 ? 12.898 9.814 19.554 1.00 92.19 422 GLY A CA 1
ATOM 3214 C C . GLY A 1 422 ? 13.556 10.484 18.341 1.00 92.19 422 GLY A C 1
ATOM 3215 O O . GLY A 1 422 ? 13.601 11.710 18.270 1.00 92.19 422 GLY A O 1
ATOM 3216 N N . VAL A 1 423 ? 13.975 9.702 17.335 1.00 91.25 423 VAL A N 1
ATOM 3217 C CA . VAL A 1 423 ? 14.541 10.225 16.070 1.00 91.25 423 VAL A CA 1
ATOM 3218 C C . VAL A 1 423 ? 13.528 11.078 15.291 1.00 91.25 423 VAL A C 1
ATOM 3220 O O . VAL A 1 423 ? 13.902 12.089 14.703 1.00 91.25 423 VAL A O 1
ATOM 3223 N N . LEU A 1 424 ? 12.240 10.722 15.321 1.00 90.88 424 LEU A N 1
ATOM 3224 C CA . LEU A 1 424 ? 11.159 11.516 14.717 1.00 90.88 424 LEU A CA 1
ATOM 3225 C C . LEU A 1 424 ? 10.777 12.761 15.545 1.00 90.88 424 LEU A C 1
ATOM 3227 O O . LEU A 1 424 ? 9.913 13.543 15.128 1.00 90.88 424 LEU A O 1
ATOM 3231 N N . GLY A 1 425 ? 11.367 12.936 16.732 1.00 90.62 425 GLY A N 1
ATOM 3232 C CA . GLY A 1 425 ? 10.987 13.961 17.697 1.00 90.62 425 GLY A CA 1
ATOM 3233 C C . GLY A 1 425 ? 9.517 13.849 18.103 1.00 90.62 425 GLY A C 1
ATOM 3234 O O . GLY A 1 425 ? 8.808 14.856 18.066 1.00 90.62 425 GLY A O 1
ATOM 3235 N N . ILE A 1 426 ? 9.042 12.635 18.390 1.00 92.06 426 ILE A N 1
ATOM 3236 C CA . ILE A 1 426 ? 7.689 12.344 18.884 1.00 92.06 426 ILE A CA 1
ATOM 3237 C C . ILE A 1 426 ? 7.803 11.934 20.358 1.00 92.06 426 ILE A C 1
ATOM 3239 O O . ILE A 1 426 ? 8.570 11.012 20.647 1.00 92.06 426 ILE A O 1
ATOM 3243 N N . PRO A 1 427 ? 7.063 12.561 21.292 1.00 92.81 427 PRO A N 1
ATOM 3244 C CA . PRO A 1 427 ? 7.047 12.118 22.680 1.00 92.81 427 PRO A CA 1
ATOM 3245 C C . PRO A 1 427 ? 6.524 10.679 22.786 1.00 92.81 427 PRO A C 1
ATOM 3247 O O . PRO A 1 427 ? 5.457 10.342 22.278 1.00 92.81 427 PRO A O 1
ATOM 3250 N N . PHE A 1 428 ? 7.300 9.818 23.442 1.00 93.12 428 PHE A N 1
ATOM 3251 C CA . PHE A 1 428 ? 7.003 8.388 23.565 1.00 93.12 428 PHE A CA 1
ATOM 3252 C C . PHE A 1 428 ? 5.701 8.127 24.340 1.00 93.12 428 PHE A C 1
ATOM 3254 O O . PHE A 1 428 ? 4.854 7.359 23.882 1.00 93.12 428 PHE A O 1
ATOM 3261 N N . LEU A 1 429 ? 5.517 8.818 25.472 1.00 92.12 429 LEU A N 1
ATOM 3262 C CA . LEU A 1 429 ? 4.339 8.666 26.330 1.00 92.12 429 LEU A CA 1
ATOM 3263 C C . LEU A 1 429 ? 3.045 9.158 25.664 1.00 92.12 429 LEU A C 1
ATOM 3265 O O . LEU A 1 429 ? 2.003 8.553 25.897 1.00 92.12 429 LEU A O 1
ATOM 3269 N N . ASP A 1 430 ? 3.094 10.172 24.791 1.00 93.50 430 ASP A N 1
ATOM 3270 C CA . ASP A 1 430 ? 1.904 10.662 24.076 1.00 93.50 430 ASP A CA 1
ATOM 3271 C C . ASP A 1 430 ? 1.267 9.557 23.219 1.00 93.50 430 ASP A C 1
ATOM 3273 O O . ASP A 1 430 ? 0.050 9.377 23.202 1.00 93.50 430 ASP A O 1
ATOM 3277 N N . VAL A 1 431 ? 2.103 8.773 22.531 1.00 95.50 431 VAL A N 1
ATOM 3278 C CA . VAL A 1 431 ? 1.648 7.642 21.711 1.00 95.50 431 VAL A CA 1
ATOM 3279 C C . VAL A 1 431 ? 1.213 6.472 22.600 1.00 95.50 431 VAL A C 1
ATOM 3281 O O . VAL A 1 431 ? 0.173 5.863 22.351 1.00 95.50 431 VAL A O 1
ATOM 3284 N N . LEU A 1 432 ? 1.977 6.168 23.654 1.00 95.06 432 LEU A N 1
ATOM 3285 C CA . LEU A 1 432 ? 1.702 5.052 24.566 1.00 95.06 432 LEU A CA 1
ATOM 3286 C C . LEU A 1 432 ? 0.404 5.211 25.357 1.00 95.06 432 LEU A C 1
ATOM 3288 O O . LEU A 1 432 ? -0.366 4.258 25.421 1.00 95.06 432 LEU A O 1
ATOM 3292 N N . ARG A 1 433 ? 0.128 6.401 25.909 1.00 96.25 433 ARG A N 1
ATOM 3293 C CA . ARG A 1 433 ? -1.118 6.691 26.641 1.00 96.25 433 ARG A CA 1
ATOM 3294 C C . ARG A 1 433 ? -2.343 6.383 25.783 1.00 96.25 433 ARG A C 1
ATOM 3296 O O . ARG A 1 433 ? -3.273 5.738 26.254 1.00 96.25 433 ARG A O 1
ATOM 3303 N N . VAL A 1 434 ? -2.313 6.768 24.503 1.00 97.12 434 VAL A N 1
ATOM 3304 C CA . VAL A 1 434 ? -3.403 6.477 23.560 1.00 97.12 434 VAL A CA 1
ATOM 3305 C C . VAL A 1 434 ? -3.486 4.984 23.225 1.00 97.12 434 VAL A C 1
ATOM 3307 O O . VAL A 1 434 ? -4.586 4.440 23.185 1.00 97.12 434 VAL A O 1
ATOM 3310 N N . LEU A 1 435 ? -2.359 4.292 23.019 1.00 96.88 435 LEU A N 1
ATOM 3311 C CA . LEU A 1 435 ? -2.357 2.848 22.741 1.00 96.88 435 LEU A CA 1
ATOM 3312 C C . LEU A 1 435 ? -2.849 2.013 23.937 1.00 96.88 435 LEU A C 1
ATOM 3314 O O . LEU A 1 435 ? -3.628 1.083 23.739 1.00 96.88 435 LEU A O 1
ATOM 3318 N N . ALA A 1 436 ? -2.450 2.360 25.162 1.00 96.75 436 ALA A N 1
ATOM 3319 C CA . ALA A 1 436 ? -2.925 1.724 26.390 1.00 96.75 436 ALA A CA 1
ATOM 3320 C C . ALA A 1 436 ? -4.417 2.010 26.636 1.00 96.75 436 ALA A C 1
ATOM 3322 O O . ALA A 1 436 ? -5.184 1.077 26.871 1.00 96.75 436 ALA A O 1
ATOM 3323 N N . ALA A 1 437 ? -4.861 3.262 26.472 1.00 96.88 437 ALA A N 1
ATOM 3324 C CA . ALA A 1 437 ? -6.277 3.614 26.574 1.00 96.88 437 ALA A CA 1
ATOM 3325 C C . ALA A 1 437 ? -7.142 2.884 25.533 1.00 96.88 437 ALA A C 1
ATOM 3327 O O . ALA A 1 437 ? -8.232 2.429 25.863 1.00 96.88 437 ALA A O 1
ATOM 3328 N N . VAL A 1 438 ? -6.657 2.703 24.296 1.00 96.75 438 VAL A N 1
ATOM 3329 C CA . VAL A 1 438 ? -7.345 1.892 23.273 1.00 96.75 438 VAL A CA 1
ATOM 3330 C C . VAL A 1 438 ? -7.525 0.442 23.732 1.00 96.75 438 VAL A C 1
ATOM 3332 O O . VAL A 1 438 ? -8.585 -0.124 23.485 1.00 96.75 438 VAL A O 1
ATOM 3335 N N . LEU A 1 439 ? -6.546 -0.155 24.420 1.00 95.38 439 LEU A N 1
ATOM 3336 C CA . LEU A 1 439 ? -6.668 -1.516 24.957 1.00 95.38 439 LEU A CA 1
ATOM 3337 C C . LEU A 1 439 ? -7.656 -1.590 26.131 1.00 95.38 439 LEU A C 1
ATOM 3339 O O . LEU A 1 439 ? -8.555 -2.429 26.103 1.00 95.38 439 LEU A O 1
ATOM 3343 N N . LEU A 1 440 ? -7.537 -0.691 27.113 1.00 94.94 440 LEU A N 1
ATOM 3344 C CA . LEU A 1 440 ? -8.403 -0.650 28.300 1.00 94.94 440 LEU A CA 1
ATOM 3345 C C . LEU A 1 440 ? -9.867 -0.333 27.949 1.00 94.94 440 LEU A C 1
ATOM 3347 O O . LEU A 1 440 ? -10.775 -0.983 28.463 1.00 94.94 440 LEU A O 1
ATOM 3351 N N . LEU A 1 441 ? -10.113 0.561 26.980 1.00 94.69 441 LEU A N 1
ATOM 3352 C CA . LEU A 1 441 ? -11.450 0.793 26.414 1.00 94.69 441 LEU A CA 1
ATOM 3353 C C . LEU A 1 441 ? -12.089 -0.492 25.870 1.00 94.69 441 LEU A C 1
ATOM 3355 O O . LEU A 1 441 ? -13.310 -0.607 25.879 1.00 94.69 441 LEU A O 1
ATOM 3359 N N . GLY A 1 442 ? -11.303 -1.465 25.401 1.00 93.00 442 GLY A N 1
ATOM 3360 C CA . GLY A 1 442 ? -11.824 -2.759 24.961 1.00 93.00 442 GLY A CA 1
ATOM 3361 C C . GLY A 1 442 ? -12.450 -3.584 26.085 1.00 93.00 442 GLY A C 1
ATOM 3362 O O . GLY A 1 442 ? -13.376 -4.355 25.814 1.00 93.00 442 GLY A O 1
ATOM 3363 N N . ASN A 1 443 ? -12.006 -3.388 27.327 1.00 93.25 443 ASN A N 1
ATOM 3364 C CA . ASN A 1 443 ? -12.470 -4.127 28.500 1.00 93.25 443 ASN A CA 1
ATOM 3365 C C . ASN A 1 443 ? -13.660 -3.476 29.218 1.00 93.25 443 ASN A C 1
ATOM 3367 O O . ASN A 1 443 ? -14.327 -4.158 29.989 1.00 93.25 443 ASN A O 1
ATOM 3371 N N . VAL A 1 444 ? -14.016 -2.227 28.898 1.00 92.19 444 VAL A N 1
ATOM 3372 C CA . VAL A 1 444 ? -15.278 -1.626 29.362 1.00 92.19 444 VAL A CA 1
ATOM 3373 C C . VAL A 1 444 ? -16.451 -2.329 28.672 1.00 92.19 444 VAL A C 1
ATOM 3375 O O . VAL A 1 444 ? -16.639 -2.195 27.457 1.00 92.19 444 VAL A O 1
ATOM 3378 N N . HIS A 1 445 ? -17.232 -3.098 29.428 1.00 90.19 445 HIS A N 1
ATOM 3379 C CA . HIS A 1 445 ? -18.450 -3.755 28.959 1.00 90.19 445 HIS A CA 1
ATOM 3380 C C . HIS A 1 445 ? -19.676 -2.877 29.237 1.00 90.19 445 HIS A C 1
ATOM 3382 O O . HIS A 1 445 ? -19.626 -1.964 30.055 1.00 90.19 445 HIS A O 1
ATOM 3388 N N . PHE A 1 446 ? -20.793 -3.169 28.569 1.00 91.31 446 PHE A N 1
ATOM 3389 C CA . PHE A 1 446 ? -22.078 -2.528 28.841 1.00 91.31 446 PHE A CA 1
ATOM 3390 C C . PHE A 1 446 ? -23.173 -3.582 28.968 1.00 91.31 446 PHE A C 1
ATOM 3392 O O . PHE A 1 446 ? -23.191 -4.544 28.194 1.00 91.31 446 PHE A O 1
ATOM 3399 N N . THR A 1 447 ? -24.098 -3.369 29.898 1.00 90.62 447 THR A N 1
ATOM 3400 C CA . THR A 1 447 ? -25.356 -4.116 30.022 1.00 90.62 447 THR A CA 1
ATOM 3401 C C . THR A 1 447 ? -26.532 -3.156 29.945 1.00 90.62 447 THR A C 1
ATOM 3403 O O . THR A 1 447 ? -26.440 -2.029 30.421 1.00 90.62 447 THR A O 1
ATOM 3406 N N . ASP A 1 448 ? -27.624 -3.584 29.313 1.00 89.19 448 ASP A N 1
ATOM 3407 C CA . ASP A 1 448 ? -28.879 -2.835 29.347 1.00 89.19 448 ASP A CA 1
ATOM 3408 C C . ASP A 1 448 ? -29.553 -3.064 30.707 1.00 89.19 448 ASP A C 1
ATOM 3410 O O . ASP A 1 448 ? -29.755 -4.212 31.112 1.00 89.19 448 ASP A O 1
ATOM 3414 N N . ASN A 1 449 ? -29.878 -1.982 31.413 1.00 86.75 449 ASN A N 1
ATOM 3415 C CA . ASN A 1 449 ? -30.616 -2.032 32.673 1.00 86.75 449 ASN A CA 1
ATOM 3416 C C . ASN A 1 449 ? -32.131 -2.205 32.447 1.00 86.75 449 ASN A C 1
ATOM 3418 O O . ASN A 1 449 ? -32.593 -2.359 31.314 1.00 86.75 449 ASN A O 1
ATOM 3422 N N . ALA A 1 450 ? -32.925 -2.172 33.523 1.00 83.44 450 ALA A N 1
ATOM 3423 C CA . ALA A 1 450 ? -34.379 -2.372 33.460 1.00 83.44 450 ALA A CA 1
ATOM 3424 C C . ALA A 1 450 ? -35.117 -1.369 32.543 1.00 83.44 450 ALA A C 1
ATOM 3426 O O . ALA A 1 450 ? -36.191 -1.684 32.034 1.00 83.44 450 ALA A O 1
ATOM 3427 N N . GLU A 1 451 ? -34.532 -0.194 32.294 1.00 79.38 451 GLU A N 1
ATOM 3428 C CA . GLU A 1 451 ? -35.071 0.850 31.411 1.00 79.38 451 GLU A CA 1
ATOM 3429 C C . GLU A 1 451 ? -34.520 0.769 29.969 1.00 79.38 451 GLU A C 1
ATOM 3431 O O . GLU A 1 451 ? -34.842 1.604 29.123 1.00 79.38 451 GLU A O 1
ATOM 3436 N N . GLY A 1 452 ? -33.685 -0.231 29.657 1.00 78.00 452 GLY A N 1
ATOM 3437 C CA . GLY A 1 452 ? -33.047 -0.385 28.345 1.00 78.00 452 GLY A CA 1
ATOM 3438 C C . GLY A 1 452 ? -31.898 0.600 28.096 1.00 78.00 452 GLY A C 1
ATOM 3439 O O . GLY A 1 452 ? -31.639 0.972 26.945 1.00 78.00 452 GLY A O 1
ATOM 3440 N N . THR A 1 453 ? -31.241 1.061 29.167 1.00 84.31 453 THR A N 1
ATOM 3441 C CA . THR A 1 453 ? -30.139 2.033 29.116 1.00 84.31 453 THR A CA 1
ATOM 3442 C C . THR A 1 453 ? -28.800 1.388 29.485 1.00 84.31 453 THR A C 1
ATOM 3444 O O . THR A 1 453 ? -28.751 0.441 30.267 1.00 84.31 453 THR A O 1
ATOM 3447 N N . ALA A 1 454 ? -27.711 1.868 28.882 1.00 85.44 454 ALA A N 1
ATOM 3448 C CA . ALA A 1 454 ? -26.381 1.274 28.983 1.00 85.44 454 ALA A CA 1
ATOM 3449 C C . ALA A 1 454 ? -25.670 1.607 30.306 1.00 85.44 454 ALA A C 1
ATOM 3451 O O . ALA A 1 454 ? -25.100 2.692 30.452 1.00 85.44 454 ALA A O 1
ATOM 3452 N N . GLU A 1 455 ? -25.604 0.637 31.213 1.00 84.81 455 GLU A N 1
ATOM 3453 C CA . GLU A 1 455 ? -24.766 0.698 32.415 1.00 84.81 455 GLU A CA 1
ATOM 3454 C C . GLU A 1 455 ? -23.377 0.077 32.147 1.00 84.81 455 GLU A C 1
ATOM 3456 O O . GLU A 1 455 ? -23.288 -0.953 31.464 1.00 84.81 455 GLU A O 1
ATOM 3461 N N . PRO A 1 456 ? -22.276 0.700 32.618 1.00 84.94 456 PRO A N 1
ATOM 3462 C CA . PRO A 1 456 ? -20.914 0.238 32.360 1.00 84.94 456 PRO A CA 1
ATOM 3463 C C . PRO A 1 456 ? -20.450 -0.825 33.367 1.00 84.94 456 PRO A C 1
ATOM 3465 O O . PRO A 1 456 ? -20.295 -0.553 34.554 1.00 84.94 456 PRO A O 1
ATOM 3468 N N . ASN A 1 457 ? -20.093 -2.006 32.868 1.00 80.62 457 ASN A N 1
ATOM 3469 C CA . ASN A 1 457 ? -19.410 -3.036 33.650 1.00 80.62 457 ASN A CA 1
ATOM 3470 C C . ASN A 1 457 ? -17.908 -2.968 33.334 1.00 80.62 457 ASN A C 1
ATOM 3472 O O . ASN A 1 457 ? -17.466 -3.438 32.284 1.00 80.62 457 ASN A O 1
ATOM 3476 N N . GLY A 1 458 ? -17.144 -2.332 34.223 1.00 79.94 458 GLY A N 1
ATOM 3477 C CA . GLY A 1 458 ? -15.716 -2.031 34.032 1.00 79.94 458 GLY A CA 1
ATOM 3478 C C . GLY A 1 458 ? -15.388 -0.566 34.331 1.00 79.94 458 GLY A C 1
ATOM 3479 O O . GLY A 1 458 ? -14.836 0.146 33.490 1.00 79.94 458 GLY A O 1
ATOM 3480 N N . GLU A 1 459 ? -15.816 -0.074 35.499 1.00 83.81 459 GLU A N 1
ATOM 3481 C CA . GLU A 1 459 ? -15.624 1.327 35.892 1.00 83.81 459 GLU A CA 1
ATOM 3482 C C . GLU A 1 459 ? -14.143 1.655 36.138 1.00 83.81 459 GLU A C 1
ATOM 3484 O O . GLU A 1 459 ? -13.682 2.729 35.755 1.00 83.81 459 GLU A O 1
ATOM 3489 N N . ALA A 1 460 ? -13.364 0.710 36.678 1.00 90.00 460 ALA A N 1
ATOM 3490 C CA . ALA A 1 460 ? -11.925 0.873 36.885 1.00 90.00 460 ALA A CA 1
ATOM 3491 C C . ALA A 1 460 ? -11.169 1.051 35.555 1.00 90.00 460 ALA A C 1
ATOM 3493 O O . ALA A 1 460 ? -10.346 1.957 35.420 1.00 90.00 460 ALA A O 1
ATOM 3494 N N . GLU A 1 461 ? -11.488 0.240 34.544 1.00 92.81 461 GLU A N 1
ATOM 3495 C CA . GLU A 1 461 ? -10.914 0.324 33.199 1.00 92.81 461 GLU A CA 1
ATOM 3496 C C . GLU A 1 461 ? -11.312 1.621 32.489 1.00 92.81 461 GLU A C 1
ATOM 3498 O O . GLU A 1 461 ? -10.500 2.203 31.765 1.00 92.81 461 GLU A O 1
ATOM 3503 N N . LEU A 1 462 ? -12.531 2.117 32.727 1.00 92.50 462 LEU A N 1
ATOM 3504 C CA . LEU A 1 462 ? -12.973 3.410 32.214 1.00 92.50 462 LEU A CA 1
ATOM 3505 C C . LEU A 1 462 ? -12.253 4.580 32.902 1.00 92.50 462 LEU A C 1
ATOM 3507 O O . LEU A 1 462 ? -11.831 5.513 32.218 1.00 92.50 462 LEU A O 1
ATOM 3511 N N . VAL A 1 463 ? -12.088 4.542 34.227 1.00 94.50 463 VAL A N 1
ATOM 3512 C CA . VAL A 1 463 ? -11.336 5.554 34.990 1.00 94.50 463 VAL A CA 1
ATOM 3513 C C . VAL A 1 463 ? -9.875 5.586 34.541 1.00 94.50 463 VAL A C 1
ATOM 3515 O O . VAL A 1 463 ? -9.346 6.664 34.264 1.00 94.50 463 VAL A O 1
ATOM 3518 N N . ALA A 1 464 ? -9.252 4.420 34.362 1.00 94.50 464 ALA A N 1
ATOM 3519 C CA . ALA A 1 464 ? -7.903 4.294 33.820 1.00 94.50 464 ALA A CA 1
ATOM 3520 C C . ALA A 1 464 ? -7.798 4.834 32.380 1.00 94.50 464 ALA A C 1
ATOM 3522 O O . ALA A 1 464 ? -6.921 5.647 32.085 1.00 94.50 464 ALA A O 1
ATOM 3523 N N . ALA A 1 465 ? -8.715 4.455 31.482 1.00 95.25 465 ALA A N 1
ATOM 3524 C CA . ALA A 1 465 ? -8.739 4.969 30.112 1.00 95.25 465 ALA A CA 1
ATOM 3525 C C . ALA A 1 465 ? -8.968 6.492 30.059 1.00 95.25 465 ALA A C 1
ATOM 3527 O O . ALA A 1 465 ? -8.326 7.178 29.264 1.00 95.25 465 ALA A O 1
ATOM 3528 N N . GLY A 1 466 ? -9.834 7.026 30.925 1.00 94.88 466 GLY A N 1
ATOM 3529 C CA . GLY A 1 466 ? -10.070 8.461 31.085 1.00 94.88 466 GLY A CA 1
ATOM 3530 C C . GLY A 1 466 ? -8.817 9.206 31.546 1.00 94.88 466 GLY A C 1
ATOM 3531 O O . GLY A 1 466 ? -8.387 10.142 30.875 1.00 94.88 466 GLY A O 1
ATOM 3532 N N . SER A 1 467 ? -8.171 8.732 32.617 1.00 95.69 467 SER A N 1
ATOM 3533 C CA . SER A 1 467 ? -6.887 9.241 33.130 1.00 95.69 467 SER A CA 1
ATOM 3534 C C . SER A 1 467 ? -5.820 9.321 32.028 1.00 95.69 467 SER A C 1
ATOM 3536 O O . SER A 1 467 ? -5.256 10.386 31.753 1.00 95.69 467 SER A O 1
ATOM 3538 N N . LEU A 1 468 ? -5.611 8.224 31.290 1.00 96.00 468 LEU A N 1
ATOM 3539 C CA . LEU A 1 468 ? -4.650 8.173 30.186 1.00 96.00 468 LEU A CA 1
ATOM 3540 C C . LEU A 1 468 ? -5.000 9.138 29.051 1.00 96.00 468 LEU A C 1
ATOM 3542 O O . LEU A 1 468 ? -4.101 9.778 28.500 1.00 96.00 468 LEU A O 1
ATOM 3546 N N . LEU A 1 469 ? -6.283 9.300 28.734 1.00 95.75 469 LEU A N 1
ATOM 3547 C CA . LEU A 1 469 ? -6.767 10.252 27.733 1.00 95.75 469 LEU A CA 1
ATOM 3548 C C . LEU A 1 469 ? -6.876 11.697 28.249 1.00 95.75 469 LEU A C 1
ATOM 3550 O O . LEU A 1 469 ? -7.150 12.584 27.446 1.00 95.75 469 LEU A O 1
ATOM 3554 N N . GLY A 1 470 ? -6.633 11.947 29.541 1.00 94.38 470 GLY A N 1
ATOM 3555 C CA . GLY A 1 470 ? -6.758 13.260 30.182 1.00 94.38 470 GLY A CA 1
ATOM 3556 C C . GLY A 1 470 ? -8.199 13.759 30.322 1.00 94.38 470 GLY A C 1
ATOM 3557 O O . GLY A 1 470 ? -8.397 14.965 30.415 1.00 94.38 470 GLY A O 1
ATOM 3558 N N . VAL A 1 471 ? -9.189 12.860 30.293 1.00 94.19 471 VAL A N 1
ATOM 3559 C CA . VAL A 1 471 ? -10.631 13.157 30.283 1.00 94.19 471 VAL A CA 1
ATOM 3560 C C . VAL A 1 471 ? -11.306 12.465 31.468 1.00 94.19 471 VAL A C 1
ATOM 3562 O O . VAL A 1 471 ? -11.203 11.250 31.625 1.00 94.19 471 VAL A O 1
ATOM 3565 N N . GLY A 1 472 ? -12.053 13.213 32.284 1.00 92.31 472 GLY A N 1
ATOM 3566 C CA . GLY A 1 472 ? -12.754 12.649 33.443 1.00 92.31 472 GLY A CA 1
ATOM 3567 C C . GLY A 1 472 ? -13.759 11.550 33.064 1.00 92.31 472 GLY A C 1
ATOM 3568 O O . GLY A 1 472 ? -14.568 11.730 32.150 1.00 92.31 472 GLY A O 1
ATOM 3569 N N . ALA A 1 473 ? -13.756 10.431 33.797 1.00 90.44 473 ALA A N 1
ATOM 3570 C CA . ALA A 1 473 ? -14.546 9.232 33.484 1.00 90.44 473 ALA A CA 1
ATOM 3571 C C . ALA A 1 473 ? -16.049 9.511 33.284 1.00 90.44 473 ALA A C 1
ATOM 3573 O O . ALA A 1 473 ? -16.654 9.010 32.341 1.00 90.44 473 ALA A O 1
ATOM 3574 N N . ALA A 1 474 ? -16.640 10.396 34.094 1.00 88.56 474 ALA A N 1
ATOM 3575 C CA . ALA A 1 474 ? -18.038 10.807 33.947 1.00 88.56 474 ALA A CA 1
ATOM 3576 C C . ALA A 1 474 ? -18.325 11.576 32.637 1.00 88.56 474 ALA A C 1
ATOM 3578 O O . ALA A 1 474 ? -19.437 11.509 32.116 1.00 88.56 474 ALA A O 1
ATOM 3579 N N . ALA A 1 475 ? -17.353 12.307 32.078 1.00 89.25 475 ALA A N 1
ATOM 3580 C CA . ALA A 1 475 ? -17.493 12.943 30.764 1.00 89.25 475 ALA A CA 1
ATOM 3581 C C . ALA A 1 475 ? -17.423 11.907 29.634 1.00 89.25 475 ALA A C 1
ATOM 3583 O O . ALA A 1 475 ? -18.235 11.952 28.709 1.00 89.25 475 ALA A O 1
ATOM 3584 N N . LEU A 1 476 ? -16.517 10.934 29.762 1.00 90.50 476 LEU A N 1
ATOM 3585 C CA . LEU A 1 476 ? -16.400 9.807 28.842 1.00 90.50 476 LEU A CA 1
ATOM 3586 C C . LEU A 1 476 ? -17.675 8.937 28.857 1.00 90.50 476 LEU A C 1
ATOM 3588 O O . LEU A 1 476 ? -18.213 8.641 27.790 1.00 90.50 476 LEU A O 1
ATOM 3592 N N . MET A 1 477 ? -18.243 8.641 30.037 1.00 89.00 477 MET A N 1
ATOM 3593 C CA . MET A 1 477 ? -19.547 7.969 30.153 1.00 89.00 477 MET A CA 1
ATOM 3594 C C . MET A 1 477 ? -20.674 8.746 29.483 1.00 89.00 477 MET A C 1
ATOM 3596 O O . MET A 1 477 ? -21.462 8.137 28.771 1.00 89.00 477 MET A O 1
ATOM 3600 N N . ARG A 1 478 ? -20.768 10.073 29.652 1.00 87.44 478 ARG A N 1
ATOM 3601 C CA . ARG A 1 478 ? -21.819 10.857 28.973 1.00 87.44 478 ARG A CA 1
ATOM 3602 C C . ARG A 1 478 ? -21.721 10.744 27.450 1.00 87.44 478 ARG A C 1
ATOM 3604 O O . ARG A 1 478 ? -22.750 10.606 26.794 1.00 87.44 478 ARG A O 1
ATOM 3611 N N . GLY A 1 479 ? -20.510 10.749 26.892 1.00 86.44 479 GLY A N 1
ATOM 3612 C CA . GLY A 1 479 ? -20.293 10.577 25.453 1.00 86.44 479 GLY A CA 1
ATOM 3613 C C . GLY A 1 479 ? -20.607 9.169 24.923 1.00 86.44 479 GLY A C 1
ATOM 3614 O O . GLY A 1 479 ? -21.001 9.028 23.768 1.00 86.44 479 GLY A O 1
ATOM 3615 N N . LEU A 1 480 ? -20.438 8.128 25.747 1.00 88.81 480 LEU A N 1
ATOM 3616 C CA . LEU A 1 480 ? -20.702 6.726 25.382 1.00 88.81 480 LEU A CA 1
ATOM 3617 C C . LEU A 1 480 ? -22.164 6.313 25.633 1.00 88.81 480 LEU A C 1
ATOM 3619 O O . LEU A 1 480 ? -22.755 5.583 24.840 1.00 88.81 480 LEU A O 1
ATOM 3623 N N . GLY A 1 481 ? -22.739 6.791 26.736 1.00 84.56 481 GLY A N 1
ATOM 3624 C CA . GLY A 1 481 ? -24.056 6.436 27.263 1.00 84.56 481 GLY A CA 1
ATOM 3625 C C . GLY A 1 481 ? -25.206 7.339 26.810 1.00 84.56 481 GLY A C 1
ATOM 3626 O O . GLY A 1 481 ? -26.340 7.106 27.222 1.00 84.56 481 GLY A O 1
ATOM 3627 N N . THR A 1 482 ? -24.970 8.353 25.968 1.00 81.62 482 THR A N 1
ATOM 3628 C CA . THR A 1 482 ? -26.041 9.211 25.424 1.00 81.62 482 THR A CA 1
ATOM 3629 C C . THR A 1 482 ? -26.051 9.258 23.897 1.00 81.62 482 THR A C 1
ATOM 3631 O O . THR A 1 482 ? -25.047 9.048 23.220 1.00 81.62 482 THR A O 1
ATOM 3634 N N . ARG A 1 483 ? -27.232 9.531 23.339 1.00 75.56 483 ARG A N 1
ATOM 3635 C CA . ARG A 1 483 ? -27.485 9.754 21.916 1.00 75.56 483 ARG A CA 1
ATOM 3636 C C . ARG A 1 483 ? -28.209 11.090 21.765 1.00 75.56 483 ARG A C 1
ATOM 3638 O O . ARG A 1 483 ? -29.350 11.226 22.204 1.00 75.56 483 ARG A O 1
ATOM 3645 N N . CYS A 1 484 ? -27.564 12.064 21.129 1.00 69.75 484 CYS A N 1
ATOM 3646 C CA . CYS A 1 484 ? -28.233 13.293 20.706 1.00 69.75 484 CYS A CA 1
ATOM 3647 C C . CYS A 1 484 ? -29.000 13.053 19.402 1.00 69.75 484 CYS A C 1
ATOM 3649 O O . CYS A 1 484 ? -28.427 12.582 18.416 1.00 69.75 484 CYS A O 1
ATOM 3651 N N . ALA A 1 485 ? -30.288 13.398 19.379 1.00 62.59 485 ALA A N 1
ATOM 3652 C CA . ALA A 1 485 ? -31.037 13.475 18.130 1.00 62.59 485 ALA A CA 1
ATOM 3653 C C . ALA A 1 485 ? -30.529 14.660 17.276 1.00 62.59 485 ALA A C 1
ATOM 3655 O O . ALA A 1 485 ? -30.214 15.714 17.837 1.00 62.59 485 ALA A O 1
ATOM 3656 N N . PRO A 1 486 ? -30.463 14.536 15.934 1.00 59.53 486 PRO A N 1
ATOM 3657 C CA . PRO A 1 486 ? -30.123 15.663 15.070 1.00 59.53 486 PRO A CA 1
ATOM 3658 C C . PRO A 1 486 ? -31.151 16.791 15.240 1.00 59.53 486 PRO A C 1
ATOM 3660 O O . PRO A 1 486 ? -32.353 16.541 15.329 1.00 59.53 486 PRO A O 1
ATOM 3663 N N . ARG A 1 487 ? -30.664 18.035 15.305 1.00 56.12 487 ARG A N 1
ATOM 3664 C CA . ARG A 1 487 ? -31.387 19.225 15.797 1.00 56.12 487 ARG A CA 1
ATOM 3665 C C . ARG A 1 487 ? -32.629 19.632 14.974 1.00 56.12 487 ARG A C 1
ATOM 3667 O O . ARG A 1 487 ? -32.594 20.592 14.206 1.00 56.12 487 ARG A O 1
ATOM 3674 N N . ALA A 1 488 ? -33.749 18.947 15.189 1.00 44.94 488 ALA A N 1
ATOM 3675 C CA . ALA A 1 488 ? -35.041 19.195 14.547 1.00 44.94 488 ALA A CA 1
ATOM 3676 C C . ALA A 1 488 ? -35.981 20.072 15.408 1.00 44.94 488 ALA A C 1
ATOM 3678 O O . ALA A 1 488 ? -37.040 19.626 15.839 1.00 44.94 488 ALA A O 1
ATOM 3679 N N . GLY A 1 489 ? -35.600 21.333 15.658 1.00 53.53 489 GLY A N 1
ATOM 3680 C CA . GLY A 1 489 ? -36.461 22.336 16.311 1.00 53.53 489 GLY A CA 1
ATOM 3681 C C . GLY A 1 489 ? -35.902 22.950 17.603 1.00 53.53 489 GLY A C 1
ATOM 3682 O O . GLY A 1 489 ? -34.701 22.894 17.879 1.00 53.53 489 GLY A O 1
ATOM 3683 N N . ARG A 1 490 ? -36.782 23.587 18.394 1.00 41.81 490 ARG A N 1
ATOM 3684 C CA . ARG A 1 490 ? -36.451 24.220 19.689 1.00 41.81 490 ARG A CA 1
ATOM 3685 C C . ARG A 1 490 ? -36.421 23.192 20.830 1.00 41.81 490 ARG A C 1
ATOM 3687 O O . ARG A 1 490 ? -37.278 23.200 21.704 1.00 41.81 490 ARG A O 1
ATOM 3694 N N . GLY A 1 491 ? -35.416 22.324 20.825 1.00 53.78 491 GLY A N 1
ATOM 3695 C CA . GLY A 1 491 ? -35.151 21.390 21.921 1.00 53.78 491 GLY A CA 1
ATOM 3696 C C . GLY A 1 491 ? -34.062 20.390 21.548 1.00 53.78 491 GLY A C 1
ATOM 3697 O O . GLY A 1 491 ? -34.059 19.871 20.435 1.00 53.78 491 GLY A O 1
ATOM 3698 N N . GLN A 1 492 ? -33.125 20.127 22.460 1.00 60.91 492 GLN A N 1
ATOM 3699 C CA . GLN A 1 492 ? -32.063 19.142 22.253 1.00 60.91 492 GLN A CA 1
ATOM 3700 C C . GLN A 1 492 ? -32.382 17.873 23.041 1.00 60.91 492 GLN A C 1
ATOM 3702 O O . GLN A 1 492 ? -32.038 17.747 24.214 1.00 60.91 492 GLN A O 1
ATOM 3707 N N . ALA A 1 493 ? -33.067 16.936 22.385 1.00 63.06 493 ALA A N 1
ATOM 3708 C CA . ALA A 1 493 ? -33.375 15.635 22.960 1.00 63.06 493 ALA A CA 1
ATOM 3709 C C . ALA A 1 493 ? -32.097 14.781 23.066 1.00 63.06 493 ALA A C 1
ATOM 3711 O O . ALA A 1 493 ? -31.638 14.188 22.084 1.00 63.06 493 ALA A O 1
ATOM 3712 N N . ARG A 1 494 ? -31.531 14.727 24.275 1.00 74.69 494 ARG A N 1
ATOM 3713 C CA . ARG A 1 494 ? -30.569 13.702 24.692 1.00 74.69 494 ARG A CA 1
ATOM 3714 C C . ARG A 1 494 ? -31.350 12.490 25.185 1.00 74.69 494 ARG A C 1
ATOM 3716 O O . ARG A 1 494 ? -32.062 12.587 26.177 1.00 74.69 494 ARG A O 1
ATOM 3723 N N . ALA A 1 495 ? -31.209 11.366 24.494 1.00 80.94 495 ALA A N 1
ATOM 3724 C CA . ALA A 1 495 ? -31.746 10.079 24.922 1.00 80.94 495 ALA A CA 1
ATOM 3725 C C . ALA A 1 495 ? -30.610 9.186 25.452 1.00 80.94 495 ALA A C 1
ATOM 3727 O O . ALA A 1 495 ? -29.479 9.305 24.966 1.00 80.94 495 ALA A O 1
ATOM 3728 N N . PRO A 1 496 ? -30.868 8.264 26.394 1.00 84.31 496 PRO A N 1
ATOM 3729 C CA . PRO A 1 496 ? -29.881 7.261 26.775 1.00 84.31 496 PRO A CA 1
ATOM 3730 C C . PRO A 1 496 ? -29.488 6.372 25.583 1.00 84.31 496 PRO A C 1
ATOM 3732 O O . PRO A 1 496 ? -30.263 6.149 24.641 1.00 84.31 496 PRO A O 1
ATOM 3735 N N . ALA A 1 497 ? -28.258 5.866 25.608 1.00 86.25 497 ALA A N 1
ATOM 3736 C CA . ALA A 1 497 ? -27.790 4.796 24.738 1.00 86.25 497 ALA A CA 1
ATOM 3737 C C . ALA A 1 497 ? -28.227 3.434 25.292 1.00 86.25 497 ALA A C 1
ATOM 3739 O O . ALA A 1 497 ? -28.294 3.259 26.502 1.00 86.25 497 ALA A O 1
ATOM 3740 N N . SER A 1 498 ? -28.479 2.469 24.408 1.00 90.19 498 SER A N 1
ATOM 3741 C CA . SER A 1 498 ? -28.542 1.047 24.770 1.00 90.19 498 SER A CA 1
ATOM 3742 C C . SER A 1 498 ? -27.139 0.435 24.691 1.00 90.19 498 SER A C 1
ATOM 3744 O O . SER A 1 498 ? -26.282 0.961 23.972 1.00 90.19 498 SER A O 1
ATOM 3746 N N . ALA A 1 499 ? -26.880 -0.665 25.394 1.00 89.75 499 ALA A N 1
ATOM 3747 C CA . ALA A 1 499 ? -25.551 -1.255 25.571 1.00 89.75 499 ALA A CA 1
ATOM 3748 C C . ALA A 1 499 ? -24.845 -1.553 24.239 1.00 89.75 499 ALA A C 1
ATOM 3750 O O . ALA A 1 499 ? -23.661 -1.256 24.074 1.00 89.75 499 ALA A O 1
ATOM 3751 N N . ALA A 1 500 ? -25.587 -2.042 23.240 1.00 88.06 500 ALA A N 1
ATOM 3752 C CA . ALA A 1 500 ? -25.072 -2.254 21.886 1.00 88.06 500 ALA A CA 1
ATOM 3753 C C . ALA A 1 500 ? -24.627 -0.948 21.189 1.00 88.06 500 ALA A C 1
ATOM 3755 O O . ALA A 1 500 ? -23.646 -0.943 20.444 1.00 88.06 500 ALA A O 1
ATOM 3756 N N . ALA A 1 501 ? -25.313 0.172 21.440 1.00 87.50 501 ALA A N 1
ATOM 3757 C CA . ALA A 1 501 ? -24.947 1.479 20.895 1.00 87.50 501 ALA A CA 1
ATOM 3758 C C . ALA A 1 501 ? -23.757 2.104 21.643 1.00 87.50 501 ALA A C 1
ATOM 3760 O O . ALA A 1 501 ? -22.872 2.663 20.994 1.00 87.50 501 ALA A O 1
ATOM 3761 N N . ALA A 1 502 ? -23.692 1.951 22.970 1.00 90.69 502 ALA A N 1
ATOM 3762 C CA . ALA A 1 502 ? -22.546 2.373 23.776 1.00 90.69 502 ALA A CA 1
ATOM 3763 C C . ALA A 1 502 ? -21.274 1.590 23.399 1.00 90.69 502 ALA A C 1
ATOM 3765 O O . ALA A 1 502 ? -20.220 2.184 23.163 1.00 90.69 502 ALA A O 1
ATOM 3766 N N . ALA A 1 503 ? -21.385 0.269 23.207 1.00 91.12 503 ALA A N 1
ATOM 3767 C CA . ALA A 1 503 ? -20.311 -0.570 22.674 1.00 91.12 503 ALA A CA 1
ATOM 3768 C C . ALA A 1 503 ? -19.881 -0.130 21.262 1.00 91.12 503 ALA A C 1
ATOM 3770 O O . ALA A 1 503 ? -18.688 -0.058 20.974 1.00 91.12 503 ALA A O 1
ATOM 3771 N N . GLY A 1 504 ? -20.831 0.235 20.394 1.00 89.44 504 GLY A N 1
ATOM 3772 C CA . GLY A 1 504 ? -20.539 0.799 19.073 1.00 89.44 504 GLY A CA 1
ATOM 3773 C C . GLY A 1 504 ? -19.780 2.132 19.130 1.00 89.44 504 GLY A C 1
ATOM 3774 O O . GLY A 1 504 ? -18.829 2.326 18.372 1.00 89.44 504 GLY A O 1
ATOM 3775 N N . ALA A 1 505 ? -20.148 3.031 20.048 1.00 90.19 505 ALA A N 1
ATOM 3776 C CA . ALA A 1 505 ? -19.475 4.315 20.258 1.00 90.19 505 ALA A CA 1
ATOM 3777 C C . ALA A 1 505 ? -18.052 4.142 20.827 1.00 90.19 505 ALA A C 1
ATOM 3779 O O . ALA A 1 505 ? -17.109 4.773 20.348 1.00 90.19 505 ALA A O 1
ATOM 3780 N N . ARG A 1 506 ? -17.883 3.219 21.782 1.00 93.12 506 ARG A N 1
ATOM 3781 C CA . ARG A 1 506 ? -16.599 2.772 22.351 1.00 93.12 506 ARG A CA 1
ATOM 3782 C C . ARG A 1 506 ? -15.666 2.209 21.274 1.00 93.12 506 ARG A C 1
ATOM 3784 O O . ARG A 1 506 ? -14.521 2.646 21.157 1.00 93.12 506 ARG A O 1
ATOM 3791 N N . ASP A 1 507 ? -16.170 1.294 20.445 1.00 93.00 507 ASP A N 1
ATOM 3792 C CA . ASP A 1 507 ? -15.437 0.725 19.308 1.00 93.00 507 ASP A CA 1
ATOM 3793 C C . ASP A 1 507 ? -15.061 1.817 18.283 1.00 93.00 507 ASP A C 1
ATOM 3795 O O . ASP A 1 507 ? -13.958 1.803 17.734 1.00 93.00 507 ASP A O 1
ATOM 3799 N N . ALA A 1 508 ? -15.948 2.782 18.016 1.00 91.44 508 ALA A N 1
ATOM 3800 C CA . ALA A 1 508 ? -15.675 3.896 17.105 1.00 91.44 508 ALA A CA 1
ATOM 3801 C C . ALA A 1 508 ? -14.586 4.845 17.636 1.00 91.44 508 ALA A C 1
ATOM 3803 O O . ALA A 1 508 ? -13.691 5.229 16.879 1.00 91.44 508 ALA A O 1
ATOM 3804 N N . LEU A 1 509 ? -14.608 5.176 18.931 1.00 93.75 509 LEU A N 1
ATOM 3805 C CA . LEU A 1 509 ? -13.567 5.983 19.572 1.00 93.75 509 LEU A CA 1
ATOM 3806 C C . LEU A 1 509 ? -12.207 5.275 19.543 1.00 93.75 509 LEU A C 1
ATOM 3808 O O . LEU A 1 509 ? -11.212 5.893 19.170 1.00 93.75 509 LEU A O 1
ATOM 3812 N N . ALA A 1 510 ? -12.159 3.977 19.860 1.00 95.31 510 ALA A N 1
ATOM 3813 C CA . ALA A 1 510 ? -10.926 3.192 19.821 1.00 95.31 510 ALA A CA 1
ATOM 3814 C C . ALA A 1 510 ? -10.296 3.160 18.410 1.00 95.31 510 ALA A C 1
ATOM 3816 O O . ALA A 1 510 ? -9.093 3.399 18.262 1.00 95.31 510 ALA A O 1
ATOM 3817 N N . LYS A 1 511 ? -11.110 2.972 17.356 1.00 93.56 511 LYS A N 1
ATOM 3818 C CA . LYS A 1 511 ? -10.666 3.125 15.955 1.00 93.56 511 LYS A CA 1
ATOM 3819 C C . LYS A 1 511 ? -10.122 4.529 15.690 1.00 93.56 511 LYS A C 1
ATOM 3821 O O . LYS A 1 511 ? -9.046 4.665 15.108 1.00 93.56 511 LYS A O 1
ATOM 3826 N N . ALA A 1 512 ? -10.851 5.567 16.103 1.00 92.81 512 ALA A N 1
ATOM 3827 C CA . ALA A 1 512 ? -10.508 6.956 15.817 1.00 92.81 512 ALA A CA 1
ATOM 3828 C C . ALA A 1 512 ? -9.184 7.371 16.468 1.00 92.81 512 ALA A C 1
ATOM 3830 O O . ALA A 1 512 ? -8.304 7.887 15.780 1.00 92.81 512 ALA A O 1
ATOM 3831 N N . LEU A 1 513 ? -9.014 7.077 17.761 1.00 95.44 513 LEU A N 1
ATOM 3832 C CA . LEU A 1 513 ? -7.782 7.303 18.518 1.00 95.44 513 LEU A CA 1
ATOM 3833 C C . LEU A 1 513 ? -6.572 6.662 17.821 1.00 95.44 513 LEU A C 1
ATOM 3835 O O . LEU A 1 513 ? -5.572 7.341 17.570 1.00 95.44 513 LEU A O 1
ATOM 3839 N N . TYR A 1 514 ? -6.688 5.391 17.421 1.00 95.62 514 TYR A N 1
ATOM 3840 C CA . TYR A 1 514 ? -5.621 4.677 16.716 1.00 95.62 514 TYR A CA 1
ATOM 3841 C C . TYR A 1 514 ? -5.315 5.304 15.345 1.00 95.62 514 TYR A C 1
ATOM 3843 O O . TYR A 1 514 ? -4.179 5.695 15.067 1.00 95.62 514 TYR A O 1
ATOM 3851 N N . CYS A 1 515 ? -6.332 5.478 14.494 1.00 92.19 515 CYS A N 1
ATOM 3852 C CA . CYS A 1 515 ? -6.166 5.988 13.130 1.00 92.19 515 CYS A CA 1
ATOM 3853 C C . CYS A 1 515 ? -5.616 7.421 13.100 1.00 92.19 515 CYS A C 1
ATOM 3855 O O . CYS A 1 515 ? -4.765 7.748 12.267 1.00 92.19 515 CYS A O 1
ATOM 3857 N N . ARG A 1 516 ? -6.061 8.280 14.025 1.00 92.06 516 ARG A N 1
ATOM 3858 C CA . ARG A 1 516 ? -5.599 9.671 14.151 1.00 92.06 516 ARG A CA 1
ATOM 3859 C C . ARG A 1 516 ? -4.188 9.747 14.722 1.00 92.06 516 ARG A C 1
ATOM 3861 O O . ARG A 1 516 ? -3.410 10.587 14.267 1.00 92.06 516 ARG A O 1
ATOM 3868 N N . THR A 1 517 ? -3.812 8.837 15.621 1.00 94.62 517 THR A N 1
ATOM 3869 C CA . THR A 1 517 ? -2.424 8.698 16.094 1.00 94.62 517 THR A CA 1
ATOM 3870 C C . THR A 1 517 ? -1.496 8.309 14.944 1.00 94.62 517 THR A C 1
ATOM 3872 O O . THR A 1 517 ? -0.534 9.027 14.668 1.00 94.62 517 THR A O 1
ATOM 3875 N N . VAL A 1 518 ? -1.831 7.261 14.179 1.00 93.12 518 VAL A N 1
ATOM 3876 C CA . VAL A 1 518 ? -1.056 6.845 12.994 1.00 93.12 518 VAL A CA 1
ATOM 3877 C C . VAL A 1 518 ? -0.951 7.981 11.969 1.00 93.12 518 VAL A C 1
ATOM 3879 O O . VAL A 1 518 ? 0.149 8.313 11.528 1.00 93.12 518 VAL A O 1
ATOM 3882 N N . ALA A 1 519 ? -2.056 8.658 11.640 1.00 90.44 519 ALA A N 1
ATOM 3883 C CA . ALA A 1 519 ? -2.040 9.802 10.725 1.00 90.44 519 ALA A CA 1
ATOM 3884 C C . ALA A 1 519 ? -1.178 10.973 11.241 1.00 90.44 519 ALA A C 1
ATOM 3886 O O . ALA A 1 519 ? -0.542 11.676 10.455 1.00 90.44 519 ALA A O 1
ATOM 3887 N N . THR A 1 520 ? -1.110 11.184 12.556 1.00 91.12 520 THR A N 1
ATOM 3888 C CA . THR A 1 520 ? -0.262 12.212 13.183 1.00 91.12 520 THR A CA 1
ATOM 3889 C C . THR A 1 520 ? 1.219 11.852 13.114 1.00 91.12 520 THR A C 1
ATOM 3891 O O . THR A 1 520 ? 2.040 12.709 12.783 1.00 91.12 520 THR A O 1
ATOM 3894 N N . ILE A 1 521 ? 1.556 10.575 13.292 1.00 91.88 521 ILE A N 1
ATOM 3895 C CA . ILE A 1 521 ? 2.910 10.052 13.088 1.00 91.88 521 ILE A CA 1
ATOM 3896 C C . ILE A 1 521 ? 3.333 10.205 11.615 1.00 91.88 521 ILE A C 1
ATOM 3898 O O . ILE A 1 521 ? 4.435 10.684 11.353 1.00 91.88 521 ILE A O 1
ATOM 3902 N N . VAL A 1 522 ? 2.450 9.928 10.645 1.00 90.94 522 VAL A N 1
ATOM 3903 C CA . VAL A 1 522 ? 2.708 10.183 9.208 1.00 90.94 522 VAL A CA 1
ATOM 3904 C C . VAL A 1 522 ? 2.916 11.679 8.925 1.00 90.94 522 VAL A C 1
ATOM 3906 O O . VAL A 1 522 ? 3.862 12.045 8.222 1.00 90.94 522 VAL A O 1
ATOM 3909 N N . ARG A 1 523 ? 2.093 12.572 9.504 1.00 89.00 523 ARG A N 1
ATOM 3910 C CA . ARG A 1 523 ? 2.291 14.035 9.405 1.00 89.00 523 ARG A CA 1
ATOM 3911 C C . ARG A 1 523 ? 3.668 14.454 9.932 1.00 89.00 523 ARG A C 1
ATOM 3913 O O . ARG A 1 523 ? 4.344 15.252 9.284 1.00 89.00 523 ARG A O 1
ATOM 3920 N N . ARG A 1 524 ? 4.107 13.903 11.070 1.00 88.81 524 ARG A N 1
ATOM 3921 C CA . ARG A 1 524 ? 5.419 14.201 11.668 1.00 88.81 524 ARG A CA 1
ATOM 3922 C C . ARG A 1 524 ? 6.573 13.619 10.853 1.00 88.81 524 ARG A C 1
ATOM 3924 O O . ARG A 1 524 ? 7.530 14.345 10.592 1.00 88.81 524 ARG A O 1
ATOM 3931 N N . ALA A 1 525 ? 6.467 12.387 10.362 1.00 88.44 525 ALA A N 1
ATOM 3932 C CA . ALA A 1 525 ? 7.448 11.790 9.455 1.00 88.44 525 ALA A CA 1
ATOM 3933 C C . ALA A 1 525 ? 7.679 12.661 8.203 1.00 88.44 525 ALA A C 1
ATOM 3935 O O . ALA A 1 525 ? 8.822 12.952 7.855 1.00 88.44 525 ALA A O 1
ATOM 3936 N N . ASN A 1 526 ? 6.605 13.180 7.601 1.00 88.69 526 ASN A N 1
ATOM 3937 C CA . ASN A 1 526 ? 6.653 14.078 6.441 1.00 88.69 526 ASN A CA 1
ATOM 3938 C C . ASN A 1 526 ? 7.123 15.515 6.748 1.00 88.69 526 ASN A C 1
ATOM 3940 O O . ASN A 1 526 ? 7.282 16.318 5.828 1.00 88.69 526 ASN A O 1
ATOM 3944 N N . SER A 1 527 ? 7.336 15.869 8.020 1.00 82.44 527 SER A N 1
ATOM 3945 C CA . SER A 1 527 ? 7.692 17.236 8.431 1.00 82.44 527 SER A CA 1
ATOM 3946 C C . SER A 1 527 ? 9.192 17.560 8.357 1.00 82.44 527 SER A C 1
ATOM 3948 O O . SER A 1 527 ? 9.561 18.721 8.553 1.00 82.44 527 SER A O 1
ATOM 3950 N N . LEU A 1 528 ? 10.055 16.580 8.043 1.00 67.94 528 LEU A N 1
ATOM 3951 C CA . LEU A 1 528 ? 11.508 16.769 7.955 1.00 67.94 528 LEU A CA 1
ATOM 3952 C C . LEU A 1 528 ? 11.886 17.729 6.816 1.00 67.94 528 LEU A C 1
ATOM 3954 O O . LEU A 1 528 ? 12.013 17.350 5.650 1.00 67.94 528 LEU A O 1
ATOM 3958 N N . LYS A 1 529 ? 12.141 18.984 7.179 1.00 54.16 529 LYS A N 1
ATOM 3959 C CA . LYS A 1 529 ? 12.720 19.994 6.291 1.00 54.16 529 LYS A CA 1
ATOM 3960 C C . LYS A 1 529 ? 14.230 20.009 6.471 1.00 54.16 529 LYS A C 1
ATOM 3962 O O . LYS A 1 529 ? 14.736 19.986 7.589 1.00 54.16 529 LYS A O 1
ATOM 3967 N N . ARG A 1 530 ? 14.957 20.090 5.358 1.00 48.78 530 ARG A N 1
ATOM 3968 C CA . ARG A 1 530 ? 16.420 20.154 5.363 1.00 48.78 530 ARG A CA 1
ATOM 3969 C C . ARG A 1 530 ? 16.873 21.506 5.931 1.00 48.78 530 ARG A C 1
ATOM 3971 O O . ARG A 1 530 ? 16.702 22.537 5.276 1.00 48.78 530 ARG A O 1
ATOM 3978 N N . LEU A 1 531 ? 17.453 21.491 7.133 1.00 39.12 531 LEU A N 1
ATOM 3979 C CA . LEU A 1 531 ? 18.154 22.634 7.729 1.00 39.12 531 LEU A CA 1
ATOM 3980 C C . LEU A 1 531 ? 19.227 23.117 6.738 1.00 39.12 531 LEU A C 1
ATOM 3982 O O . LEU A 1 531 ? 20.180 22.397 6.448 1.00 39.12 531 LEU A O 1
ATOM 3986 N N . GLY A 1 532 ? 19.016 24.298 6.151 1.00 41.09 532 GLY A N 1
ATOM 3987 C CA . GLY A 1 532 ? 19.837 24.826 5.053 1.00 41.09 532 GLY A CA 1
ATOM 3988 C C . GLY A 1 532 ? 19.054 25.415 3.871 1.00 41.09 532 GLY A C 1
ATOM 3989 O O . GLY A 1 532 ? 19.643 26.141 3.075 1.00 41.09 532 GLY A O 1
ATOM 3990 N N . SER A 1 533 ? 17.741 25.177 3.758 1.00 37.53 533 SER A N 1
ATOM 3991 C CA . SER A 1 533 ? 16.893 25.933 2.819 1.00 37.53 533 SER A CA 1
ATOM 3992 C C . SER A 1 533 ? 16.643 27.351 3.344 1.00 37.53 533 SER A C 1
ATOM 3994 O O . SER A 1 533 ? 15.705 27.573 4.104 1.00 37.53 533 SER A O 1
ATOM 3996 N N . THR A 1 534 ? 17.468 28.317 2.934 1.00 30.94 534 THR A N 1
ATOM 3997 C CA . THR A 1 534 ? 17.317 29.743 3.289 1.00 30.94 534 THR A CA 1
ATOM 3998 C C . THR A 1 534 ? 16.265 30.491 2.458 1.00 30.94 534 THR A C 1
ATOM 4000 O O . THR A 1 534 ? 16.027 31.672 2.697 1.00 30.94 534 THR A O 1
ATOM 4003 N N . LEU A 1 535 ? 15.592 29.818 1.517 1.00 33.28 535 LEU A N 1
ATOM 4004 C CA . LEU A 1 535 ? 14.347 30.307 0.919 1.00 33.28 535 LEU A CA 1
ATOM 4005 C C . LEU A 1 535 ? 13.187 30.028 1.889 1.00 33.28 535 LEU A C 1
ATOM 4007 O O . LEU A 1 535 ? 12.991 28.891 2.322 1.00 33.28 535 LEU A O 1
ATOM 4011 N N . GLY A 1 536 ? 12.496 31.100 2.283 1.00 30.58 536 GLY A N 1
ATOM 4012 C CA . GLY A 1 536 ? 11.727 31.165 3.526 1.00 30.58 536 GLY A CA 1
ATOM 4013 C C . GLY A 1 536 ? 10.380 30.436 3.562 1.00 30.58 536 GLY A C 1
ATOM 4014 O O . GLY A 1 536 ? 9.839 29.999 2.551 1.00 30.58 536 GLY A O 1
ATOM 4015 N N . THR A 1 537 ? 9.850 30.339 4.787 1.00 33.22 537 THR A N 1
ATOM 4016 C CA . THR A 1 537 ? 8.413 30.245 5.133 1.00 33.22 537 THR A CA 1
ATOM 4017 C C . THR A 1 537 ? 7.529 29.223 4.399 1.00 33.22 537 THR A C 1
ATOM 4019 O O . THR A 1 537 ? 6.308 29.362 4.386 1.00 33.22 537 THR A O 1
ATOM 4022 N N . LEU A 1 538 ? 8.078 28.109 3.907 1.00 30.66 538 LEU A N 1
ATOM 4023 C CA . LEU A 1 538 ? 7.266 26.969 3.456 1.00 30.66 538 LEU A CA 1
ATOM 4024 C C . LEU A 1 538 ? 6.864 26.069 4.636 1.00 30.66 538 LEU A C 1
ATOM 4026 O O . LEU A 1 538 ? 7.478 25.033 4.914 1.00 30.66 538 LEU A O 1
ATOM 4030 N N . SER A 1 539 ? 5.827 26.487 5.367 1.00 31.36 539 SER A N 1
ATOM 4031 C CA . SER A 1 539 ? 5.213 25.703 6.443 1.00 31.36 539 SER A CA 1
ATOM 4032 C C . SER A 1 539 ? 3.693 25.857 6.518 1.00 31.36 539 SER A C 1
ATOM 4034 O O . SER A 1 539 ? 3.199 26.538 7.405 1.00 31.36 539 SER A O 1
ATOM 4036 N N . SER A 1 540 ? 2.973 25.157 5.637 1.00 33.16 540 SER A N 1
ATOM 4037 C CA . SER A 1 540 ? 1.639 24.622 5.946 1.00 33.16 540 SER A CA 1
ATOM 4038 C C . SER A 1 540 ? 1.251 23.488 4.984 1.00 33.16 540 SER A C 1
ATOM 4040 O O . SER A 1 540 ? 1.647 23.477 3.818 1.00 33.16 540 SER A O 1
ATOM 4042 N N . ASP A 1 541 ? 0.522 22.505 5.512 1.00 31.36 541 ASP A N 1
ATOM 4043 C CA . ASP A 1 541 ? -0.591 21.783 4.867 1.00 31.36 541 ASP A CA 1
ATOM 4044 C C . ASP A 1 541 ? -0.411 21.261 3.425 1.00 31.36 541 ASP A C 1
ATOM 4046 O O . ASP A 1 541 ? -1.318 21.265 2.596 1.00 31.36 541 ASP A O 1
ATOM 4050 N N . SER A 1 542 ? 0.753 20.674 3.132 1.00 37.12 542 SER A N 1
ATOM 4051 C CA . SER A 1 542 ? 1.066 20.049 1.830 1.00 37.12 542 SER A CA 1
ATOM 4052 C C . SER A 1 542 ? 0.379 18.686 1.577 1.00 37.12 542 SER A C 1
ATOM 4054 O O . SER A 1 542 ? 0.951 17.801 0.927 1.00 37.12 542 SER A O 1
ATOM 4056 N N . ASN A 1 543 ? -0.843 18.509 2.091 1.00 36.28 543 ASN A N 1
ATOM 4057 C CA . ASN A 1 543 ? -1.753 17.414 1.735 1.00 36.28 543 ASN A CA 1
ATOM 4058 C C . ASN A 1 543 ? -2.846 17.862 0.743 1.00 36.28 543 ASN A C 1
ATOM 4060 O O . ASN A 1 543 ? -3.514 17.018 0.161 1.00 36.28 543 ASN A O 1
ATOM 4064 N N . GLU A 1 544 ? -3.009 19.171 0.527 1.00 38.31 544 GLU A N 1
ATOM 4065 C CA . GLU A 1 544 ? -4.120 19.749 -0.246 1.00 38.31 544 GLU A CA 1
ATOM 4066 C C . GLU A 1 544 ? -3.775 20.028 -1.727 1.00 38.31 544 GLU A C 1
ATOM 4068 O O . GLU A 1 544 ? -4.657 20.143 -2.580 1.00 38.31 544 GLU A O 1
ATOM 4073 N N . SER A 1 545 ? -2.482 20.053 -2.073 1.00 34.66 545 SER A N 1
ATOM 4074 C CA . SER A 1 545 ? -1.933 20.510 -3.365 1.00 34.66 545 SER A CA 1
ATOM 4075 C C . SER A 1 545 ? -2.150 19.573 -4.574 1.00 34.66 545 SER A C 1
ATOM 4077 O O . SER A 1 545 ? -1.368 19.605 -5.521 1.00 34.66 545 SER A O 1
ATOM 4079 N N . VAL A 1 546 ? -3.189 18.733 -4.547 1.00 34.91 546 VAL A N 1
ATOM 4080 C CA . VAL A 1 546 ? -3.674 17.918 -5.687 1.00 34.91 546 VAL A CA 1
ATOM 4081 C C . VAL A 1 546 ? -5.200 18.071 -5.877 1.00 34.91 546 VAL A C 1
ATOM 4083 O O . VAL A 1 546 ? -5.770 17.549 -6.832 1.00 34.91 546 VAL A O 1
ATOM 4086 N N . HIS A 1 547 ? -5.898 18.797 -4.992 1.00 39.09 547 HIS A N 1
ATOM 4087 C CA . HIS A 1 547 ? -7.363 18.717 -4.878 1.00 39.09 547 HIS A CA 1
ATOM 4088 C C . HIS A 1 547 ? -8.151 19.905 -5.463 1.00 39.09 547 HIS A C 1
ATOM 4090 O O . HIS A 1 547 ? -9.379 19.848 -5.528 1.00 39.09 547 HIS A O 1
ATOM 4096 N N . GLN A 1 548 ? -7.487 20.959 -5.949 1.00 29.11 548 GLN A N 1
ATOM 4097 C CA . GLN A 1 548 ? -8.143 22.219 -6.326 1.00 29.11 548 GLN A CA 1
ATOM 4098 C C . GLN A 1 548 ? -8.308 22.420 -7.848 1.00 29.11 548 GLN A C 1
ATOM 4100 O O . GLN A 1 548 ? -7.754 23.358 -8.410 1.00 29.11 548 GLN A O 1
ATOM 4105 N N . ASP A 1 549 ? -9.100 21.569 -8.519 1.00 32.34 549 ASP A N 1
ATOM 4106 C CA . ASP A 1 549 ? -9.436 21.772 -9.952 1.00 32.34 549 ASP A CA 1
ATOM 4107 C C . ASP A 1 549 ? -10.861 21.325 -10.376 1.00 32.34 549 ASP A C 1
ATOM 4109 O O . ASP A 1 549 ? -11.166 21.159 -11.556 1.00 32.34 549 ASP A O 1
ATOM 4113 N N . VAL A 1 550 ? -11.775 21.119 -9.414 1.00 30.64 550 VAL A N 1
ATOM 4114 C CA . VAL A 1 550 ? -13.175 20.700 -9.689 1.00 30.64 550 VAL A CA 1
ATOM 4115 C C . VAL A 1 550 ? -14.195 21.829 -9.451 1.00 30.64 550 VAL A C 1
ATOM 4117 O O . VAL A 1 550 ? -15.241 21.869 -10.097 1.00 30.64 550 VAL A O 1
ATOM 4120 N N . ALA A 1 551 ? -13.888 22.790 -8.573 1.00 29.05 551 ALA A N 1
ATOM 4121 C CA . ALA A 1 551 ? -14.827 23.832 -8.134 1.00 29.05 551 ALA A CA 1
ATOM 4122 C C . ALA A 1 551 ? -14.952 25.054 -9.078 1.00 29.05 551 ALA A C 1
ATOM 4124 O O . ALA A 1 551 ? -15.823 25.898 -8.889 1.00 29.05 551 ALA A O 1
ATOM 4125 N N . SER A 1 552 ? -14.119 25.167 -10.116 1.00 36.66 552 SER A N 1
ATOM 4126 C CA . SER A 1 552 ? -13.962 26.385 -10.937 1.00 36.66 552 SER A CA 1
ATOM 4127 C C . SER A 1 552 ? -15.022 26.601 -12.035 1.00 36.66 552 SER A C 1
ATOM 4129 O O . SER A 1 552 ? -14.908 27.535 -12.827 1.00 36.66 552 SER A O 1
ATOM 4131 N N . ARG A 1 553 ? -16.067 25.761 -12.120 1.00 33.38 553 ARG A N 1
ATOM 4132 C CA . ARG A 1 553 ? -17.048 25.764 -13.233 1.00 33.38 553 ARG A CA 1
ATOM 4133 C C . ARG A 1 553 ? -18.376 26.495 -12.986 1.00 33.38 553 ARG A C 1
ATOM 4135 O O . ARG A 1 553 ? -19.255 26.421 -13.842 1.00 33.38 553 ARG A O 1
ATOM 4142 N N . ARG A 1 554 ? -18.549 27.199 -11.862 1.00 32.47 554 ARG A N 1
ATOM 4143 C CA . ARG A 1 554 ? -19.760 27.997 -11.566 1.00 32.47 554 ARG A CA 1
ATOM 4144 C C . ARG A 1 554 ? -19.420 29.340 -10.910 1.00 32.47 554 ARG A C 1
ATOM 4146 O O . ARG A 1 554 ? -19.624 29.514 -9.717 1.00 32.47 554 ARG A O 1
ATOM 4153 N N . ALA A 1 555 ? -18.912 30.281 -11.704 1.00 27.78 555 ALA A N 1
ATOM 4154 C CA . ALA A 1 555 ? -18.756 31.682 -11.308 1.00 27.78 555 ALA A CA 1
ATOM 4155 C C . ALA A 1 555 ? -18.812 32.604 -12.542 1.00 27.78 555 ALA A C 1
ATOM 4157 O O . ALA A 1 555 ? -17.795 32.920 -13.155 1.00 27.78 555 ALA A O 1
ATOM 4158 N N . SER A 1 556 ? -20.020 33.026 -12.911 1.00 31.61 556 SER A N 1
ATOM 4159 C CA . SER A 1 556 ? -20.274 34.120 -13.855 1.00 31.61 556 SER A CA 1
ATOM 4160 C C . SER A 1 556 ? -21.223 35.136 -13.210 1.00 31.61 556 SER A C 1
ATOM 4162 O O . SER A 1 556 ? -21.961 34.781 -12.295 1.00 31.61 556 SER A O 1
ATOM 4164 N N . THR A 1 557 ? -21.208 36.378 -13.708 1.00 34.75 557 THR A N 1
ATOM 4165 C CA . THR A 1 557 ? -22.176 37.459 -13.399 1.00 34.75 557 THR A CA 1
ATOM 4166 C C . THR A 1 557 ? -22.295 37.929 -11.935 1.00 34.75 557 THR A C 1
ATOM 4168 O O . THR A 1 557 ? -23.361 37.835 -11.342 1.00 34.75 557 THR A O 1
ATOM 4171 N N . ALA A 1 558 ? -21.211 38.512 -11.403 1.00 29.11 558 ALA A N 1
ATOM 4172 C CA . ALA A 1 558 ? -21.149 39.650 -10.453 1.00 29.11 558 ALA A CA 1
ATOM 4173 C C . ALA A 1 558 ? -19.653 40.012 -10.237 1.00 29.11 558 ALA A C 1
ATOM 4175 O O . ALA A 1 558 ? -18.799 39.147 -10.415 1.00 29.11 558 ALA A O 1
ATOM 4176 N N . GLY A 1 559 ? -19.207 41.221 -9.880 1.00 28.47 559 GLY A N 1
ATOM 4177 C CA . GLY A 1 559 ? -19.900 42.496 -9.667 1.00 28.47 559 GLY A CA 1
ATOM 4178 C C . GLY A 1 559 ? -19.054 43.433 -8.782 1.00 28.47 559 GLY A C 1
ATOM 4179 O O . GLY A 1 559 ? -19.216 43.415 -7.573 1.00 28.47 559 GLY A O 1
ATOM 4180 N N . GLY A 1 560 ? -18.153 44.239 -9.370 1.00 31.62 560 GLY A N 1
ATOM 4181 C CA . GLY A 1 560 ? -17.427 45.331 -8.682 1.00 31.62 560 GLY A CA 1
ATOM 4182 C C . GLY A 1 560 ? -16.142 44.996 -7.880 1.00 31.62 560 GLY A C 1
ATOM 4183 O O . GLY A 1 560 ? -16.088 44.075 -7.078 1.00 31.62 560 GLY A O 1
ATOM 4184 N N . GLY A 1 561 ? -15.100 45.830 -8.037 1.00 34.41 561 GLY A N 1
ATOM 4185 C CA . GLY A 1 561 ? -14.476 46.458 -6.854 1.00 34.41 561 GLY A CA 1
ATOM 4186 C C . GLY A 1 561 ? -13.250 45.885 -6.106 1.00 34.41 561 GLY A C 1
ATOM 4187 O O . GLY A 1 561 ? -13.017 46.371 -5.008 1.00 34.41 561 GLY A O 1
ATOM 4188 N N . ALA A 1 562 ? -12.425 44.943 -6.603 1.00 31.88 562 ALA A N 1
ATOM 4189 C CA . ALA A 1 562 ? -11.277 44.433 -5.795 1.00 31.88 562 ALA A CA 1
ATOM 4190 C C . ALA A 1 562 ? -9.982 44.050 -6.565 1.00 31.88 562 ALA A C 1
ATOM 4192 O O . ALA A 1 562 ? -9.405 42.979 -6.367 1.00 31.88 562 ALA A O 1
ATOM 4193 N N . ARG A 1 563 ? -9.492 44.899 -7.481 1.00 35.06 563 ARG A N 1
ATOM 4194 C CA . ARG A 1 563 ? -8.566 44.455 -8.553 1.00 35.06 563 ARG A CA 1
ATOM 4195 C C . ARG A 1 563 ? -7.072 44.265 -8.214 1.00 35.06 563 ARG A C 1
ATOM 4197 O O . ARG A 1 563 ? -6.362 43.697 -9.038 1.00 35.06 563 ARG A O 1
ATOM 4204 N N . GLY A 1 564 ? -6.578 44.687 -7.044 1.00 34.56 564 GLY A N 1
ATOM 4205 C CA . GLY A 1 564 ? -5.128 44.713 -6.754 1.00 34.56 564 GLY A CA 1
ATOM 4206 C C . GLY A 1 564 ? -4.499 43.428 -6.182 1.00 34.56 564 GLY A C 1
ATOM 4207 O O . GLY A 1 564 ? -3.387 43.063 -6.554 1.00 34.56 564 GLY A O 1
ATOM 4208 N N . ARG A 1 565 ? -5.176 42.723 -5.259 1.00 34.62 565 ARG A N 1
ATOM 4209 C CA . ARG A 1 565 ? -4.518 41.768 -4.324 1.00 34.62 565 ARG A CA 1
ATOM 4210 C C . ARG A 1 565 ? -4.801 40.275 -4.582 1.00 34.62 565 ARG A C 1
ATOM 4212 O O . ARG A 1 565 ? -4.379 39.420 -3.799 1.00 34.62 565 ARG A O 1
ATOM 4219 N N . ALA A 1 566 ? -5.518 39.960 -5.664 1.00 35.59 566 ALA A N 1
ATOM 4220 C CA . ALA A 1 566 ? -5.865 38.591 -6.067 1.00 35.59 566 ALA A CA 1
ATOM 4221 C C . ALA A 1 566 ? -4.889 38.007 -7.108 1.00 35.59 566 ALA A C 1
ATOM 4223 O O . ALA A 1 566 ? -4.401 36.889 -6.938 1.00 35.59 566 ALA A O 1
ATOM 4224 N N . GLY A 1 567 ? -4.539 38.779 -8.147 1.00 32.75 567 GLY A N 1
ATOM 4225 C CA . GLY A 1 567 ? -3.705 38.309 -9.263 1.00 32.75 567 GLY A CA 1
ATOM 4226 C C . GLY A 1 567 ? -2.323 37.799 -8.838 1.00 32.75 567 GLY A C 1
ATOM 4227 O O . GLY A 1 567 ? -1.882 36.757 -9.314 1.00 32.75 567 GLY A O 1
ATOM 4228 N N . ALA A 1 568 ? -1.679 38.463 -7.871 1.00 38.44 568 ALA A N 1
ATOM 4229 C CA . ALA A 1 568 ? -0.384 38.038 -7.335 1.00 38.44 568 ALA A CA 1
ATOM 4230 C C . ALA A 1 568 ? -0.436 36.647 -6.672 1.00 38.44 568 ALA A C 1
ATOM 4232 O O . ALA A 1 568 ? 0.458 35.833 -6.890 1.00 38.44 568 ALA A O 1
ATOM 4233 N N . ARG A 1 569 ? -1.506 36.335 -5.922 1.00 38.56 569 ARG A N 1
ATOM 4234 C CA . ARG A 1 569 ? -1.690 35.009 -5.306 1.00 38.56 569 ARG A CA 1
ATOM 4235 C C . ARG A 1 569 ? -1.998 33.932 -6.347 1.00 38.56 569 ARG A C 1
ATOM 4237 O O . ARG A 1 569 ? -1.445 32.843 -6.253 1.00 38.56 569 ARG A O 1
ATOM 4244 N N . SER A 1 570 ? -2.779 34.255 -7.381 1.00 41.19 570 SER A N 1
ATOM 4245 C CA . SER A 1 570 ? -3.009 33.341 -8.511 1.00 41.19 570 SER A CA 1
ATOM 4246 C C . SER A 1 570 ? -1.726 33.046 -9.300 1.00 41.19 570 SER A C 1
ATOM 4248 O O . SER A 1 570 ? -1.522 31.910 -9.716 1.00 41.19 570 SER A O 1
ATOM 4250 N N . MET A 1 571 ? -0.855 34.041 -9.495 1.00 38.50 571 MET A N 1
ATOM 4251 C CA . MET A 1 571 ? 0.444 33.872 -10.162 1.00 38.50 571 MET A CA 1
ATOM 4252 C C . MET A 1 571 ? 1.444 33.088 -9.303 1.00 38.50 571 MET A C 1
ATOM 4254 O O . MET A 1 571 ? 2.198 32.285 -9.844 1.00 38.50 571 MET A O 1
ATOM 4258 N N . ALA A 1 572 ? 1.446 33.280 -7.980 1.00 42.53 572 ALA A N 1
ATOM 4259 C CA . ALA A 1 572 ? 2.256 32.479 -7.062 1.00 42.53 572 ALA A CA 1
ATOM 4260 C C . ALA A 1 572 ? 1.817 31.005 -7.077 1.00 42.53 572 ALA A C 1
ATOM 4262 O O . ALA A 1 572 ? 2.626 30.139 -7.393 1.00 42.53 572 ALA A O 1
ATOM 4263 N N . ALA A 1 573 ? 0.523 30.733 -6.869 1.00 41.12 573 ALA A N 1
ATOM 4264 C CA . ALA A 1 573 ? -0.027 29.378 -6.910 1.00 41.12 573 ALA A CA 1
ATOM 4265 C C . ALA A 1 573 ? 0.210 28.683 -8.264 1.00 41.12 573 ALA A C 1
ATOM 4267 O O . ALA A 1 573 ? 0.566 27.508 -8.294 1.00 41.12 573 ALA A O 1
ATOM 4268 N N . LEU A 1 574 ? 0.090 29.410 -9.384 1.00 37.47 574 LEU A N 1
ATOM 4269 C CA . LEU A 1 574 ? 0.416 28.880 -10.710 1.00 37.47 574 LEU A CA 1
ATOM 4270 C C . LEU A 1 574 ? 1.915 28.574 -10.856 1.00 37.47 574 LEU A C 1
ATOM 4272 O O . LEU A 1 574 ? 2.264 27.519 -11.376 1.00 37.47 574 LEU A O 1
ATOM 4276 N N . ASN A 1 575 ? 2.804 29.454 -10.386 1.00 39.12 575 ASN A N 1
ATOM 4277 C CA . ASN A 1 575 ? 4.249 29.215 -10.427 1.00 39.12 575 ASN A CA 1
ATOM 4278 C C . ASN A 1 575 ? 4.673 28.040 -9.537 1.00 39.12 575 ASN A C 1
ATOM 4280 O O . ASN A 1 575 ? 5.548 27.278 -9.938 1.00 39.12 575 ASN A O 1
ATOM 4284 N N . ASP A 1 576 ? 4.059 27.858 -8.369 1.00 41.03 576 ASP A N 1
ATOM 4285 C CA . ASP A 1 576 ? 4.387 26.752 -7.467 1.00 41.03 576 ASP A CA 1
ATOM 4286 C C . ASP A 1 576 ? 3.768 25.422 -7.935 1.00 41.03 576 ASP A C 1
ATOM 4288 O O . ASP A 1 576 ? 4.430 24.388 -7.863 1.00 41.03 576 ASP A O 1
ATOM 4292 N N . ALA A 1 577 ? 2.578 25.440 -8.550 1.00 37.59 577 ALA A N 1
ATOM 4293 C CA . ALA A 1 577 ? 2.036 24.285 -9.271 1.00 37.59 577 ALA A CA 1
ATOM 4294 C C . ALA A 1 577 ? 2.910 23.898 -10.480 1.00 37.59 577 ALA A C 1
ATOM 4296 O O . ALA A 1 577 ? 3.192 22.720 -10.688 1.00 37.59 577 ALA A O 1
ATOM 4297 N N . VAL A 1 578 ? 3.403 24.880 -11.247 1.00 38.94 578 VAL A N 1
ATOM 4298 C CA . VAL A 1 578 ? 4.353 24.650 -12.350 1.00 38.94 578 VAL A CA 1
ATOM 4299 C C . VAL A 1 578 ? 5.692 24.119 -11.828 1.00 38.94 578 VAL A C 1
ATOM 4301 O O . VAL A 1 578 ? 6.224 23.185 -12.420 1.00 38.94 578 VAL A O 1
ATOM 4304 N N . ARG A 1 579 ? 6.212 24.630 -10.704 1.00 42.38 579 ARG A N 1
ATOM 4305 C CA . ARG A 1 579 ? 7.437 24.115 -10.062 1.00 42.38 579 ARG A CA 1
ATOM 4306 C C . ARG A 1 579 ? 7.280 22.667 -9.613 1.00 42.38 579 ARG A C 1
ATOM 4308 O O . ARG A 1 579 ? 8.105 21.833 -9.978 1.00 42.38 579 ARG A O 1
ATOM 4315 N N . HIS A 1 580 ? 6.193 22.342 -8.915 1.00 44.53 580 HIS A N 1
ATOM 4316 C CA . HIS A 1 580 ? 5.883 20.965 -8.525 1.00 44.53 580 HIS A CA 1
ATOM 4317 C C . HIS A 1 580 ? 5.621 20.037 -9.724 1.00 44.53 580 HIS A C 1
ATOM 4319 O O . HIS A 1 580 ? 5.882 18.842 -9.623 1.00 44.53 580 HIS A O 1
ATOM 4325 N N . ALA A 1 581 ? 5.193 20.569 -10.874 1.00 41.72 581 ALA A N 1
ATOM 4326 C CA . ALA A 1 581 ? 5.124 19.824 -12.132 1.00 41.72 581 ALA A CA 1
ATOM 4327 C C . ALA A 1 581 ? 6.484 19.682 -12.856 1.00 41.72 581 ALA A C 1
ATOM 4329 O O . ALA A 1 581 ? 6.602 18.840 -13.747 1.00 41.72 581 ALA A O 1
ATOM 4330 N N . THR A 1 582 ? 7.508 20.473 -12.502 1.00 45.06 582 THR A N 1
ATOM 4331 C CA . THR A 1 582 ? 8.876 20.361 -13.053 1.00 45.06 582 THR A CA 1
ATOM 4332 C C . THR A 1 582 ? 9.854 19.580 -12.170 1.00 45.06 582 THR A C 1
ATOM 4334 O O . THR A 1 582 ? 10.783 18.979 -12.707 1.00 45.06 582 THR A O 1
ATOM 4337 N N . ASP A 1 583 ? 9.647 19.535 -10.851 1.00 60.19 583 ASP A N 1
ATOM 4338 C CA . ASP A 1 583 ? 10.456 18.746 -9.908 1.00 60.19 583 ASP A CA 1
ATOM 4339 C C . ASP A 1 583 ? 10.031 17.263 -9.921 1.00 60.19 583 ASP A C 1
ATOM 4341 O O . ASP A 1 583 ? 9.404 16.750 -8.991 1.00 60.19 583 ASP A O 1
ATOM 4345 N N . GLY A 1 584 ? 10.351 16.562 -11.014 1.00 74.38 584 GLY A N 1
ATOM 4346 C CA . GLY A 1 584 ? 9.975 15.160 -11.214 1.00 74.38 584 GLY A CA 1
ATOM 4347 C C . GLY A 1 584 ? 10.486 14.231 -10.102 1.00 74.38 584 GLY A C 1
ATOM 4348 O O . GLY A 1 584 ? 11.665 14.248 -9.753 1.00 74.38 584 GLY A O 1
ATOM 4349 N N . PHE A 1 585 ? 9.614 13.381 -9.561 1.00 88.00 585 PHE A N 1
ATOM 4350 C CA . PHE A 1 585 ? 9.942 12.452 -8.473 1.00 88.00 585 PHE A CA 1
ATOM 4351 C C . PHE A 1 585 ? 10.285 11.036 -8.970 1.00 88.00 585 PHE A C 1
ATOM 4353 O O . PHE A 1 585 ? 9.927 10.640 -10.081 1.00 88.00 585 PHE A O 1
ATOM 4360 N N . VAL A 1 586 ? 10.925 10.240 -8.112 1.00 92.06 586 VAL A N 1
ATOM 4361 C CA . VAL A 1 586 ? 10.975 8.774 -8.206 1.00 92.06 586 VAL A CA 1
ATOM 4362 C C . VAL A 1 586 ? 10.136 8.204 -7.064 1.00 92.06 586 VAL A C 1
ATOM 4364 O O . VAL A 1 586 ? 10.462 8.377 -5.892 1.00 92.06 586 VAL A O 1
ATOM 4367 N N . GLY A 1 587 ? 9.016 7.581 -7.416 1.00 93.38 587 GLY A N 1
ATOM 4368 C CA . GLY A 1 587 ? 8.040 7.014 -6.494 1.00 93.38 587 GLY A CA 1
ATOM 4369 C C . GLY A 1 587 ? 8.244 5.513 -6.313 1.00 93.38 587 GLY A C 1
ATOM 4370 O O . GLY A 1 587 ? 8.561 4.822 -7.280 1.00 93.38 587 GLY A O 1
ATOM 4371 N N . ILE A 1 588 ? 8.019 4.992 -5.109 1.00 95.25 588 ILE A N 1
ATOM 4372 C CA . ILE A 1 588 ? 7.964 3.546 -4.831 1.00 95.25 588 ILE A CA 1
ATOM 4373 C C . ILE A 1 588 ? 6.590 3.223 -4.245 1.00 95.25 588 ILE A C 1
ATOM 4375 O O . ILE A 1 588 ? 6.185 3.843 -3.263 1.00 95.25 588 ILE A O 1
ATOM 4379 N N . LEU A 1 589 ? 5.871 2.275 -4.852 1.00 94.81 589 LEU A N 1
ATOM 4380 C CA . LEU A 1 589 ? 4.513 1.888 -4.469 1.00 94.81 589 LEU A CA 1
ATOM 4381 C C . LEU A 1 589 ? 4.472 0.461 -3.914 1.00 94.81 589 LEU A C 1
ATOM 4383 O O . LEU A 1 589 ? 4.720 -0.499 -4.645 1.00 94.81 589 LEU A O 1
ATOM 4387 N N . ASP A 1 590 ? 4.090 0.341 -2.645 1.00 92.50 590 ASP A N 1
ATOM 4388 C CA . ASP A 1 590 ? 3.889 -0.915 -1.924 1.00 92.50 590 ASP A CA 1
ATOM 4389 C C . ASP A 1 590 ? 2.465 -0.951 -1.354 1.00 92.50 590 ASP A C 1
ATOM 4391 O O . ASP A 1 590 ? 2.177 -0.439 -0.269 1.00 92.50 590 ASP A O 1
ATOM 4395 N N . MET A 1 591 ? 1.548 -1.506 -2.147 1.00 87.88 591 MET A N 1
ATOM 4396 C CA . MET A 1 591 ? 0.137 -1.666 -1.792 1.00 87.88 591 MET A CA 1
ATOM 4397 C C . MET A 1 591 ? -0.162 -3.105 -1.365 1.00 87.88 591 MET A C 1
ATOM 4399 O O . MET A 1 591 ? 0.642 -4.021 -1.561 1.00 87.88 591 MET A O 1
ATOM 4403 N N . PHE A 1 592 ? -1.354 -3.295 -0.800 1.00 83.12 592 PHE A N 1
ATOM 4404 C CA . PHE A 1 592 ? -1.889 -4.588 -0.381 1.00 83.12 592 PHE A CA 1
ATOM 4405 C C . PHE A 1 592 ? -1.671 -5.672 -1.437 1.00 83.12 592 PHE A C 1
ATOM 4407 O O . PHE A 1 592 ? -1.813 -5.446 -2.642 1.00 83.12 592 PHE A O 1
ATOM 4414 N N . GLY A 1 593 ? -1.325 -6.872 -0.974 1.00 84.44 593 GLY A N 1
ATOM 4415 C CA . GLY A 1 593 ? -1.432 -8.032 -1.841 1.00 84.44 593 GLY A CA 1
ATOM 4416 C C . GLY A 1 593 ? -2.887 -8.412 -2.058 1.00 84.44 593 GLY A C 1
ATOM 4417 O O . GLY A 1 593 ? -3.739 -8.078 -1.243 1.00 84.44 593 GLY A O 1
ATOM 4418 N N . PHE A 1 594 ? -3.147 -9.166 -3.123 1.00 89.31 594 PHE A N 1
ATOM 4419 C CA . PHE A 1 594 ? -4.380 -9.942 -3.183 1.00 89.31 594 PHE A CA 1
ATOM 4420 C C . PHE A 1 594 ? -4.418 -10.928 -2.007 1.00 89.31 594 PHE A C 1
ATOM 4422 O O . PHE A 1 594 ? -3.408 -11.589 -1.720 1.00 89.31 594 PHE A O 1
ATOM 4429 N N . GLU A 1 595 ? -5.567 -11.009 -1.347 1.00 86.50 595 GLU A N 1
ATOM 4430 C CA . GLU A 1 595 ? -5.813 -11.827 -0.165 1.00 86.50 595 GLU A CA 1
ATOM 4431 C C . GLU A 1 595 ? -7.046 -12.710 -0.359 1.00 86.50 595 GLU A C 1
ATOM 4433 O O . GLU A 1 595 ? -8.051 -12.306 -0.941 1.00 86.50 595 GLU A O 1
ATOM 4438 N N . ASP A 1 596 ? -6.943 -13.932 0.151 1.00 81.00 596 ASP A N 1
ATOM 4439 C CA . ASP A 1 596 ? -7.986 -14.949 0.123 1.00 81.00 596 ASP A CA 1
ATOM 4440 C C . ASP A 1 596 ? -8.067 -15.534 1.537 1.00 81.00 596 ASP A C 1
ATOM 4442 O O . ASP A 1 596 ? -7.262 -16.382 1.928 1.00 81.00 596 ASP A O 1
ATOM 4446 N N . SER A 1 597 ? -8.956 -14.959 2.348 1.00 65.94 597 SER A N 1
ATOM 4447 C CA . SER A 1 597 ? -9.206 -15.346 3.736 1.00 65.94 597 SER A CA 1
ATOM 4448 C C . SER A 1 597 ? -10.695 -15.648 3.902 1.00 65.94 597 SER A C 1
ATOM 4450 O O . SER A 1 597 ? -11.552 -14.793 3.684 1.00 65.94 597 SER A O 1
ATOM 4452 N N . GLY A 1 598 ? -11.029 -16.890 4.253 1.00 67.44 598 GLY A N 1
ATOM 4453 C CA . GLY A 1 598 ? -12.411 -17.309 4.483 1.00 67.44 598 GLY A CA 1
ATOM 4454 C C . GLY A 1 598 ? -12.786 -17.200 5.966 1.00 67.44 598 GLY A C 1
ATOM 4455 O O . GLY A 1 598 ? -12.174 -17.914 6.759 1.00 67.44 598 GLY A O 1
ATOM 4456 N N . PRO A 1 599 ? -13.793 -16.399 6.374 1.00 70.62 599 PRO A N 1
ATOM 4457 C CA . PRO A 1 599 ? -14.627 -15.487 5.579 1.00 70.62 599 PRO A CA 1
ATOM 4458 C C . PRO A 1 599 ? -14.033 -14.068 5.442 1.00 70.62 599 PRO A C 1
ATOM 4460 O O . PRO A 1 599 ? -13.574 -13.480 6.422 1.00 70.62 599 PRO A O 1
ATOM 4463 N N . SER A 1 600 ? -14.124 -13.474 4.247 1.00 86.62 600 SER A N 1
ATOM 4464 C CA . SER A 1 600 ? -13.583 -12.133 3.978 1.00 86.62 600 SER A CA 1
ATOM 4465 C C . SER A 1 600 ? -14.553 -11.008 4.364 1.00 86.62 600 SER A C 1
ATOM 4467 O O . SER A 1 600 ? -15.757 -11.092 4.118 1.00 86.62 600 SER A O 1
ATOM 4469 N N . ARG A 1 601 ? -14.014 -9.916 4.923 1.00 90.12 601 ARG A N 1
ATOM 4470 C CA . ARG A 1 601 ? -14.754 -8.691 5.311 1.00 90.12 601 ARG A CA 1
ATOM 4471 C C . ARG A 1 601 ? -14.591 -7.543 4.295 1.00 90.12 601 ARG A C 1
ATOM 4473 O O . ARG A 1 601 ? -13.863 -7.682 3.312 1.00 90.12 601 ARG A O 1
ATOM 4480 N N . LEU A 1 602 ? -15.236 -6.398 4.541 1.00 91.38 602 LEU A N 1
ATOM 4481 C CA . LEU A 1 602 ? -15.231 -5.211 3.668 1.00 91.38 602 LEU A CA 1
ATOM 4482 C C . LEU A 1 602 ? -13.813 -4.705 3.340 1.00 91.38 602 LEU A C 1
ATOM 4484 O O . LEU A 1 602 ? -13.528 -4.326 2.208 1.00 91.38 602 LEU A O 1
ATOM 4488 N N . GLU A 1 603 ? -12.895 -4.758 4.298 1.00 88.69 603 GLU A N 1
ATOM 4489 C CA . GLU A 1 603 ? -11.503 -4.320 4.149 1.00 88.69 603 GLU A CA 1
ATOM 4490 C C . GLU A 1 603 ? -10.741 -5.200 3.151 1.00 88.69 603 GLU A C 1
ATOM 4492 O O . GLU A 1 603 ? -9.899 -4.707 2.404 1.00 88.69 603 GLU A O 1
ATOM 4497 N N . HIS A 1 604 ? -11.088 -6.488 3.090 1.00 90.25 604 HIS A N 1
ATOM 4498 C CA . HIS A 1 604 ? -10.548 -7.443 2.124 1.00 90.25 604 HIS A CA 1
ATOM 4499 C C . HIS A 1 604 ? -11.148 -7.216 0.727 1.00 90.25 604 HIS A C 1
ATOM 4501 O O . HIS A 1 604 ? -10.476 -7.448 -0.276 1.00 90.25 604 HIS A O 1
ATOM 4507 N N . LEU A 1 605 ? -12.388 -6.713 0.632 1.00 93.25 605 LEU A N 1
ATOM 4508 C CA . LEU A 1 605 ? -12.982 -6.289 -0.642 1.00 93.25 605 LEU A CA 1
ATOM 4509 C C . LEU A 1 605 ? -12.284 -5.026 -1.169 1.00 93.25 605 LEU A C 1
ATOM 4511 O O . LEU A 1 605 ? -11.940 -4.970 -2.347 1.00 93.25 605 LEU A O 1
ATOM 4515 N N . CYS A 1 606 ? -11.993 -4.054 -0.300 1.00 92.00 606 CYS A N 1
ATOM 4516 C CA . CYS A 1 606 ? -11.197 -2.872 -0.647 1.00 92.00 606 CYS A CA 1
ATOM 4517 C C . CYS A 1 606 ? -9.752 -3.242 -1.040 1.00 92.00 606 CYS A C 1
ATOM 4519 O O . CYS A 1 606 ? -9.255 -2.773 -2.066 1.00 92.00 606 CYS A O 1
ATOM 4521 N N . ALA A 1 607 ? -9.086 -4.125 -0.288 1.00 90.44 607 ALA A N 1
ATOM 4522 C CA . ALA A 1 607 ? -7.740 -4.606 -0.613 1.00 90.44 607 ALA A CA 1
ATOM 4523 C C . ALA A 1 607 ? -7.696 -5.339 -1.967 1.00 90.44 607 ALA A C 1
ATOM 4525 O O . ALA A 1 607 ? -6.848 -5.028 -2.809 1.00 90.44 607 ALA A O 1
ATOM 4526 N N . ASN A 1 608 ? -8.649 -6.240 -2.230 1.00 93.56 608 ASN A N 1
ATOM 4527 C CA . ASN A 1 608 ? -8.725 -6.953 -3.505 1.00 93.56 608 ASN A CA 1
ATOM 4528 C C . ASN A 1 608 ? -9.143 -6.040 -4.667 1.00 93.56 608 ASN A C 1
ATOM 4530 O O . ASN A 1 608 ? -8.578 -6.176 -5.749 1.00 93.56 608 ASN A O 1
ATOM 4534 N N . LEU A 1 609 ? -10.016 -5.045 -4.458 1.00 93.81 609 LEU A N 1
ATOM 4535 C CA . LEU A 1 609 ? -10.282 -3.997 -5.455 1.00 93.81 609 LEU A CA 1
ATOM 4536 C C . LEU A 1 609 ? -9.014 -3.189 -5.775 1.00 93.81 609 LEU A C 1
ATOM 4538 O O . LEU A 1 609 ? -8.756 -2.897 -6.942 1.00 93.81 609 LEU A O 1
ATOM 4542 N N . CYS A 1 610 ? -8.182 -2.863 -4.782 1.00 92.75 610 CYS A N 1
ATOM 4543 C CA . CYS A 1 610 ? -6.885 -2.236 -5.040 1.00 92.75 610 CYS A CA 1
ATOM 4544 C C . CYS A 1 610 ? -5.985 -3.148 -5.891 1.00 92.75 610 CYS A C 1
ATOM 4546 O O . CYS A 1 610 ? -5.387 -2.685 -6.862 1.00 92.75 610 CYS A O 1
ATOM 4548 N N . ALA A 1 611 ? -5.905 -4.441 -5.562 1.00 92.88 611 ALA A N 1
ATOM 4549 C CA . ALA A 1 611 ? -5.103 -5.408 -6.309 1.00 92.88 611 ALA A CA 1
ATOM 4550 C C . ALA A 1 611 ? -5.592 -5.580 -7.764 1.00 92.88 611 ALA A C 1
ATOM 4552 O O . ALA A 1 611 ? -4.770 -5.573 -8.679 1.00 92.88 611 ALA A O 1
ATOM 4553 N N . GLU A 1 612 ? -6.910 -5.656 -7.986 1.00 94.31 612 GLU A N 1
ATOM 4554 C CA . GLU A 1 612 ? -7.541 -5.634 -9.316 1.00 94.31 612 GLU A CA 1
ATOM 4555 C C . GLU A 1 612 ? -7.167 -4.377 -10.100 1.00 94.31 612 GLU A C 1
ATOM 4557 O O . GLU A 1 612 ? -6.707 -4.445 -11.239 1.00 94.31 612 GLU A O 1
ATOM 4562 N N . THR A 1 613 ? -7.323 -3.213 -9.475 1.00 94.25 613 THR A N 1
ATOM 4563 C CA . THR A 1 613 ? -7.089 -1.915 -10.115 1.00 94.25 613 THR A CA 1
ATOM 4564 C C . THR A 1 613 ? -5.619 -1.754 -10.522 1.00 94.25 613 THR A C 1
ATOM 4566 O O . THR A 1 613 ? -5.319 -1.280 -11.620 1.00 94.25 613 THR A O 1
ATOM 4569 N N . MET A 1 614 ? -4.685 -2.236 -9.695 1.00 93.06 614 MET A N 1
ATOM 4570 C CA . MET A 1 614 ? -3.257 -2.268 -10.025 1.00 93.06 614 MET A CA 1
ATOM 4571 C C . MET A 1 614 ? -2.916 -3.295 -11.121 1.00 93.06 614 MET A C 1
ATOM 4573 O O . MET A 1 614 ? -2.060 -3.017 -11.965 1.00 93.06 614 MET A O 1
ATOM 4577 N N . GLN A 1 615 ? -3.597 -4.447 -11.166 1.00 94.31 615 GLN A N 1
ATOM 4578 C CA . GLN A 1 615 ? -3.473 -5.407 -12.271 1.00 94.31 615 GLN A CA 1
ATOM 4579 C C . GLN A 1 615 ? -4.036 -4.831 -13.582 1.00 94.31 615 GLN A C 1
ATOM 4581 O O . GLN A 1 615 ? -3.423 -4.997 -14.634 1.00 94.31 615 GLN A O 1
ATOM 4586 N N . HIS A 1 616 ? -5.136 -4.076 -13.530 1.00 94.44 616 HIS A N 1
ATOM 4587 C CA . HIS A 1 616 ? -5.705 -3.407 -14.700 1.00 94.44 616 HIS A CA 1
ATOM 4588 C C . HIS A 1 616 ? -4.787 -2.302 -15.243 1.00 94.44 616 HIS A C 1
ATOM 4590 O O . HIS A 1 616 ? -4.594 -2.191 -16.457 1.00 94.44 616 HIS A O 1
ATOM 4596 N N . PHE A 1 617 ? -4.167 -1.512 -14.358 1.00 94.75 617 PHE A N 1
ATOM 4597 C CA . PHE A 1 617 ? -3.156 -0.520 -14.737 1.00 94.75 617 PHE A CA 1
ATOM 4598 C C . PHE A 1 617 ? -1.968 -1.178 -15.461 1.00 94.75 617 PHE A C 1
ATOM 4600 O O . PHE A 1 617 ? -1.532 -0.690 -16.507 1.00 94.75 617 PHE A O 1
ATOM 4607 N N . TYR A 1 618 ? -1.490 -2.324 -14.960 1.00 95.06 618 TYR A N 1
ATOM 4608 C CA . TYR A 1 618 ? -0.470 -3.130 -15.636 1.00 95.06 618 TYR A CA 1
ATOM 4609 C C . TYR A 1 618 ? -0.946 -3.625 -17.007 1.00 95.06 618 TYR A C 1
ATOM 4611 O O . TYR A 1 618 ? -0.280 -3.360 -18.007 1.00 95.06 618 TYR A O 1
ATOM 4619 N N . ASN A 1 619 ? -2.107 -4.284 -17.081 1.00 94.31 619 ASN A N 1
ATOM 4620 C CA . ASN A 1 619 ? -2.631 -4.853 -18.327 1.00 94.31 619 ASN A CA 1
ATOM 4621 C C . ASN A 1 619 ? -2.847 -3.776 -19.403 1.00 94.31 619 ASN A C 1
ATOM 4623 O O . ASN A 1 619 ? -2.518 -3.980 -20.575 1.00 94.31 619 ASN A O 1
ATOM 4627 N N . THR A 1 620 ? -3.313 -2.594 -18.993 1.00 92.75 620 THR A N 1
ATOM 4628 C CA . THR A 1 620 ? -3.480 -1.434 -19.871 1.00 92.75 620 THR A CA 1
ATOM 4629 C C . THR A 1 620 ? -2.139 -0.900 -20.380 1.00 92.75 620 THR A C 1
ATOM 4631 O O . THR A 1 620 ? -1.994 -0.651 -21.578 1.00 92.75 620 THR A O 1
ATOM 4634 N N . HIS A 1 621 ? -1.137 -0.749 -19.508 1.00 91.12 621 HIS A N 1
ATOM 4635 C CA . HIS A 1 621 ? 0.172 -0.220 -19.902 1.00 91.12 621 HIS A CA 1
ATOM 4636 C C . HIS A 1 621 ? 1.011 -1.226 -20.715 1.00 91.12 621 HIS A C 1
ATOM 4638 O O . HIS A 1 621 ? 1.778 -0.815 -21.585 1.00 91.12 621 HIS A O 1
ATOM 4644 N N . VAL A 1 622 ? 0.902 -2.528 -20.434 1.00 91.44 622 VAL A N 1
ATOM 4645 C CA . VAL A 1 622 ? 1.715 -3.583 -21.062 1.00 91.44 622 VAL A CA 1
ATOM 4646 C C . VAL A 1 622 ? 1.065 -4.102 -22.346 1.00 91.44 622 VAL A C 1
ATOM 4648 O O . VAL A 1 622 ? 1.658 -3.963 -23.416 1.00 91.44 622 VAL A O 1
ATOM 4651 N N . PHE A 1 623 ? -0.151 -4.650 -22.275 1.00 91.62 623 PHE A N 1
ATOM 4652 C CA . PHE A 1 623 ? -0.805 -5.282 -23.426 1.00 91.62 623 PHE A CA 1
ATOM 4653 C C . PHE A 1 623 ? -1.561 -4.260 -24.283 1.00 91.62 623 PHE A C 1
ATOM 4655 O O . PHE A 1 623 ? -1.218 -4.046 -25.448 1.00 91.62 623 PHE A O 1
ATOM 4662 N N . LYS A 1 624 ? -2.557 -3.581 -23.699 1.00 90.19 624 LYS A N 1
ATOM 4663 C CA . LYS A 1 624 ? -3.518 -2.748 -24.443 1.00 90.19 624 LYS A CA 1
ATOM 4664 C C . LYS A 1 624 ? -2.851 -1.594 -25.192 1.00 90.19 624 LYS A C 1
ATOM 4666 O O . LYS A 1 624 ? -3.011 -1.477 -26.404 1.00 90.19 624 LYS A O 1
ATOM 4671 N N . SER A 1 625 ? -2.026 -0.809 -24.496 1.00 87.25 625 SER A N 1
ATOM 4672 C CA . SER A 1 625 ? -1.253 0.302 -25.070 1.00 87.25 625 SER A CA 1
ATOM 4673 C C . SER A 1 625 ? -0.362 -0.137 -26.242 1.00 87.25 625 SER A C 1
ATOM 4675 O O . SER A 1 625 ? -0.249 0.582 -27.240 1.00 87.25 625 SER A O 1
ATOM 4677 N N . SER A 1 626 ? 0.226 -1.338 -26.169 1.00 86.19 626 SER A N 1
ATOM 4678 C CA . SER A 1 626 ? 1.065 -1.912 -27.230 1.00 86.19 626 SER A CA 1
ATOM 4679 C C . SER A 1 626 ? 0.241 -2.308 -28.462 1.00 86.19 626 SER A C 1
ATOM 4681 O O . SER A 1 626 ? 0.599 -1.936 -29.584 1.00 86.19 626 SER A O 1
ATOM 4683 N N . ALA A 1 627 ? -0.881 -3.007 -28.266 1.00 86.12 627 ALA A N 1
ATOM 4684 C CA . ALA A 1 627 ? -1.770 -3.442 -29.346 1.00 86.12 627 ALA A CA 1
ATOM 4685 C C . ALA A 1 627 ? -2.455 -2.254 -30.048 1.00 86.12 627 ALA A C 1
ATOM 4687 O O . ALA A 1 627 ? -2.365 -2.107 -31.270 1.00 86.12 627 ALA A O 1
ATOM 4688 N N . GLU A 1 628 ? -3.059 -1.342 -29.276 1.00 87.69 628 GLU A N 1
ATOM 4689 C CA . GLU A 1 628 ? -3.704 -0.130 -29.798 1.00 87.69 628 GLU A CA 1
ATOM 4690 C C . GLU A 1 628 ? -2.709 0.731 -30.587 1.00 87.69 628 GLU A C 1
ATOM 4692 O O . GLU A 1 628 ? -3.017 1.170 -31.696 1.00 87.69 628 GLU A O 1
ATOM 4697 N N . SER A 1 629 ? -1.481 0.880 -30.079 1.00 87.19 629 SER A N 1
ATOM 4698 C CA . SER A 1 629 ? -0.392 1.573 -30.772 1.00 87.19 629 SER A CA 1
ATOM 4699 C C . SER A 1 629 ? -0.059 0.987 -32.146 1.00 87.19 629 SER A C 1
ATOM 4701 O O . SER A 1 629 ? 0.143 1.748 -33.096 1.00 87.19 629 SER A O 1
ATOM 4703 N N . CYS A 1 630 ? 0.027 -0.342 -32.263 1.00 87.94 630 CYS A N 1
ATOM 4704 C CA . CYS A 1 630 ? 0.319 -1.005 -33.536 1.00 87.94 630 CYS A CA 1
ATOM 4705 C C . CYS A 1 630 ? -0.830 -0.788 -34.534 1.00 87.94 630 CYS A C 1
ATOM 4707 O O . CYS A 1 630 ? -0.595 -0.369 -35.672 1.00 87.94 630 CYS A O 1
ATOM 4709 N N . ARG A 1 631 ? -2.076 -0.960 -34.068 1.00 88.19 631 ARG A N 1
ATOM 4710 C CA . ARG A 1 631 ? -3.308 -0.776 -34.849 1.00 88.19 631 ARG A CA 1
ATOM 4711 C C . ARG A 1 631 ? -3.467 0.654 -35.385 1.00 88.19 631 ARG A C 1
ATOM 4713 O O . ARG A 1 631 ? -3.717 0.828 -36.575 1.00 88.19 631 ARG A O 1
ATOM 4720 N N . GLU A 1 632 ? -3.262 1.683 -34.554 1.00 89.31 632 GLU A N 1
ATOM 4721 C CA . GLU A 1 632 ? -3.282 3.102 -34.974 1.00 89.31 632 GLU A CA 1
ATOM 4722 C C . GLU A 1 632 ? -2.331 3.374 -36.152 1.00 89.31 632 GLU A C 1
ATOM 4724 O O . GLU A 1 632 ? -2.660 4.037 -37.145 1.00 89.31 632 GLU A O 1
ATOM 4729 N N . GLU A 1 633 ? -1.098 2.891 -36.018 1.00 90.06 633 GLU A N 1
ATOM 4730 C CA . GLU A 1 633 ? 0.004 3.229 -36.909 1.00 90.06 633 GLU A CA 1
ATOM 4731 C C . GLU A 1 633 ? 0.075 2.319 -38.145 1.00 90.06 633 GLU A C 1
ATOM 4733 O O . GLU A 1 633 ? 0.869 2.610 -39.039 1.00 90.06 633 GLU A O 1
ATOM 4738 N N . GLY A 1 634 ? -0.796 1.305 -38.245 1.00 86.44 634 GLY A N 1
ATOM 4739 C CA . GLY A 1 634 ? -0.880 0.371 -39.374 1.00 86.44 634 GLY A CA 1
ATOM 4740 C C . GLY A 1 634 ? 0.191 -0.722 -39.362 1.00 86.44 634 GLY A C 1
ATOM 4741 O O . GLY A 1 634 ? 0.566 -1.215 -40.420 1.00 86.44 634 GLY A O 1
ATOM 4742 N N . VAL A 1 635 ? 0.722 -1.065 -38.187 1.00 85.62 635 VAL A N 1
ATOM 4743 C CA . VAL A 1 635 ? 1.756 -2.093 -38.027 1.00 85.62 635 VAL A CA 1
ATOM 4744 C C . VAL A 1 635 ? 1.093 -3.429 -37.718 1.00 85.62 635 VAL A C 1
ATOM 4746 O O . VAL A 1 635 ? 0.475 -3.582 -36.667 1.00 85.62 635 VAL A O 1
ATOM 4749 N N . ALA A 1 636 ? 1.266 -4.407 -38.609 1.00 71.56 636 ALA A N 1
ATOM 4750 C CA . ALA A 1 636 ? 0.869 -5.784 -38.348 1.00 71.56 636 ALA A CA 1
ATOM 4751 C C . ALA A 1 636 ? 1.712 -6.363 -37.195 1.00 71.56 636 ALA A C 1
ATOM 4753 O O . ALA A 1 636 ? 2.908 -6.638 -37.347 1.00 71.56 636 ALA A O 1
ATOM 4754 N N . GLY A 1 637 ? 1.087 -6.530 -36.029 1.00 63.88 637 GLY A N 1
ATOM 4755 C CA . GLY A 1 637 ? 1.626 -7.367 -34.964 1.00 63.88 637 GLY A CA 1
ATOM 4756 C C . GLY A 1 637 ? 1.603 -8.823 -35.423 1.00 63.88 637 GLY A C 1
ATOM 4757 O O . GLY A 1 637 ? 0.587 -9.300 -35.909 1.00 63.88 637 GLY A O 1
ATOM 4758 N N . ALA A 1 638 ? 2.723 -9.531 -35.291 1.00 55.28 638 ALA A N 1
ATOM 4759 C CA . ALA A 1 638 ? 2.816 -10.934 -35.712 1.00 55.28 638 ALA A CA 1
ATOM 4760 C C . ALA A 1 638 ? 2.241 -11.930 -34.686 1.00 55.28 638 ALA A C 1
ATOM 4762 O O . ALA A 1 638 ? 2.287 -13.134 -34.910 1.00 55.28 638 ALA A O 1
ATOM 4763 N N . LEU A 1 639 ? 1.771 -11.415 -33.551 1.00 65.25 639 LEU A N 1
ATOM 4764 C CA . LEU A 1 639 ? 1.054 -12.121 -32.502 1.00 65.25 639 LEU A CA 1
ATOM 4765 C C . LEU A 1 639 ? 0.237 -11.062 -31.754 1.00 65.25 639 LEU A C 1
ATOM 4767 O O . LEU A 1 639 ? 0.824 -10.165 -31.142 1.00 65.25 639 LEU A O 1
ATOM 4771 N N . GLU A 1 640 ? -1.090 -11.139 -31.814 1.00 69.31 640 GLU A N 1
ATOM 4772 C CA . GLU A 1 640 ? -1.923 -10.503 -30.793 1.00 69.31 640 GLU A CA 1
ATOM 4773 C C . GLU A 1 640 ? -1.938 -11.448 -29.589 1.00 69.31 640 GLU A C 1
ATOM 4775 O O . GLU A 1 640 ? -2.325 -12.609 -29.705 1.00 69.31 640 GLU A O 1
ATOM 4780 N N . VAL A 1 641 ? -1.422 -10.980 -28.452 1.00 81.56 641 VAL A N 1
ATOM 4781 C CA . VAL A 1 641 ? -1.396 -11.765 -27.215 1.00 81.56 641 VAL A CA 1
ATOM 4782 C C . VAL A 1 641 ? -2.738 -11.579 -26.525 1.00 81.56 641 VAL A C 1
ATOM 4784 O O . VAL A 1 641 ? -3.026 -10.494 -26.013 1.00 81.56 641 VAL A O 1
ATOM 4787 N N . GLU A 1 642 ? -3.556 -12.629 -26.528 1.00 84.25 642 GLU A N 1
ATOM 4788 C CA . GLU A 1 642 ? -4.789 -12.663 -25.748 1.00 84.25 642 GLU A CA 1
ATOM 4789 C C . GLU A 1 642 ? -4.457 -12.560 -24.253 1.00 84.25 642 GLU A C 1
ATOM 4791 O O . GLU A 1 642 ? -3.544 -13.215 -23.747 1.00 84.25 642 GLU A O 1
ATOM 4796 N N . TYR A 1 643 ? -5.177 -11.692 -23.544 1.00 88.88 643 TYR A N 1
ATOM 4797 C CA . TYR A 1 643 ? -4.983 -11.457 -22.120 1.00 88.88 643 TYR A CA 1
ATOM 4798 C C . TYR A 1 643 ? -6.345 -11.275 -21.442 1.00 88.88 643 TYR A C 1
ATOM 4800 O O . TYR A 1 643 ? -7.259 -10.664 -21.995 1.00 88.88 643 TYR A O 1
ATOM 4808 N N . VAL A 1 644 ? -6.484 -11.781 -20.215 1.00 90.44 644 VAL A N 1
ATOM 4809 C CA . VAL A 1 644 ? -7.702 -11.618 -19.414 1.00 90.44 644 VAL A CA 1
ATOM 4810 C C . VAL A 1 644 ? -7.874 -10.150 -19.017 1.00 90.44 644 VAL A C 1
ATOM 4812 O O . VAL A 1 644 ? -7.099 -9.626 -18.215 1.00 90.44 644 VAL A O 1
ATOM 4815 N N . ASP A 1 645 ? -8.911 -9.485 -19.532 1.00 91.62 645 ASP A N 1
ATOM 4816 C CA . ASP A 1 645 ? -9.324 -8.182 -19.004 1.00 91.62 645 ASP A CA 1
ATOM 4817 C C . ASP A 1 645 ? -10.137 -8.358 -17.708 1.00 91.62 645 ASP A C 1
ATOM 4819 O O . ASP A 1 645 ? -11.021 -9.217 -17.575 1.00 91.62 645 ASP A O 1
ATOM 4823 N N . ASN A 1 646 ? -9.807 -7.530 -16.723 1.00 94.62 646 ASN A N 1
ATOM 4824 C CA . ASN A 1 646 ? -10.393 -7.509 -15.395 1.00 94.62 646 ASN A CA 1
ATOM 4825 C C . ASN A 1 646 ? -11.278 -6.274 -15.137 1.00 94.62 646 ASN A C 1
ATOM 4827 O O . ASN A 1 646 ? -11.895 -6.208 -14.073 1.00 94.62 646 ASN A O 1
ATOM 4831 N N . VAL A 1 647 ? -11.454 -5.372 -16.120 1.00 94.81 647 VAL A N 1
ATOM 4832 C CA . VAL A 1 647 ? -12.465 -4.289 -16.070 1.00 94.81 647 VAL A CA 1
ATOM 4833 C C . VAL A 1 647 ? -13.840 -4.778 -15.586 1.00 94.81 647 VAL A C 1
ATOM 4835 O O . VAL A 1 647 ? -14.365 -4.155 -14.667 1.00 94.81 647 VAL A O 1
ATOM 4838 N N . PRO A 1 648 ? -14.405 -5.918 -16.050 1.00 95.19 648 PRO A N 1
ATOM 4839 C CA . PRO A 1 648 ? -15.705 -6.382 -15.556 1.00 95.19 648 PRO A CA 1
ATOM 4840 C C . PRO A 1 648 ? -15.732 -6.718 -14.056 1.00 95.19 648 PRO A C 1
ATOM 4842 O O . PRO A 1 648 ? -16.800 -6.738 -13.453 1.00 95.19 648 PRO A O 1
ATOM 4845 N N . CYS A 1 649 ? -14.585 -7.009 -13.431 1.00 95.81 649 CYS A N 1
ATOM 4846 C CA . CYS A 1 649 ? -14.509 -7.202 -11.981 1.00 95.81 649 CYS A CA 1
ATOM 4847 C C . CYS A 1 649 ? -14.408 -5.865 -11.234 1.00 95.81 649 CYS A C 1
ATOM 4849 O O . CYS A 1 649 ? -14.971 -5.732 -10.151 1.00 95.81 649 CYS A O 1
ATOM 4851 N N . ILE A 1 650 ? -13.728 -4.875 -11.818 1.00 95.25 650 ILE A N 1
ATOM 4852 C CA . ILE A 1 650 ? -13.640 -3.517 -11.270 1.00 95.25 650 ILE A CA 1
ATOM 4853 C C . ILE A 1 650 ? -15.016 -2.845 -11.342 1.00 95.25 650 ILE A C 1
ATOM 4855 O O . ILE A 1 650 ? -15.542 -2.457 -10.304 1.00 95.25 650 ILE A O 1
ATOM 4859 N N . ASP A 1 651 ? -15.654 -2.820 -12.517 1.00 95.00 651 ASP A N 1
ATOM 4860 C CA . ASP A 1 651 ? -16.985 -2.230 -12.727 1.00 95.00 651 ASP A CA 1
ATOM 4861 C C . ASP A 1 651 ? -18.058 -2.844 -11.809 1.00 95.00 651 ASP A C 1
ATOM 4863 O O . ASP A 1 651 ? -18.916 -2.123 -11.296 1.00 95.00 651 ASP A O 1
ATOM 4867 N N . LEU A 1 652 ? -17.994 -4.158 -11.548 1.00 96.06 652 LEU A N 1
ATOM 4868 C CA . LEU A 1 652 ? -18.876 -4.832 -10.587 1.00 96.06 652 LEU A CA 1
ATOM 4869 C C . LEU A 1 652 ? -18.753 -4.235 -9.180 1.00 96.06 652 LEU A C 1
ATOM 4871 O O . LEU A 1 652 ? -19.761 -4.070 -8.501 1.00 96.06 652 LEU A O 1
ATOM 4875 N N . VAL A 1 653 ? -17.539 -3.923 -8.723 1.00 95.62 653 VAL A N 1
ATOM 4876 C CA . VAL A 1 653 ? -17.301 -3.472 -7.346 1.00 95.62 653 VAL A CA 1
ATOM 4877 C C . VAL A 1 653 ? -17.424 -1.948 -7.229 1.00 95.62 653 VAL A C 1
ATOM 4879 O O . VAL A 1 653 ? -18.165 -1.473 -6.369 1.00 95.62 653 VAL A O 1
ATOM 4882 N N . SER A 1 654 ? -16.751 -1.174 -8.087 1.00 94.31 654 SER A N 1
ATOM 4883 C CA . SER A 1 654 ? -16.591 0.282 -7.938 1.00 94.31 654 SER A CA 1
ATOM 4884 C C . SER A 1 654 ? -17.529 1.159 -8.779 1.00 94.31 654 SER A C 1
ATOM 4886 O O . SER A 1 654 ? -17.503 2.376 -8.606 1.00 94.31 654 SER A O 1
ATOM 4888 N N . SER A 1 655 ? -18.386 0.610 -9.655 1.00 92.00 655 SER A N 1
ATOM 4889 C CA . SER A 1 655 ? -19.324 1.431 -10.448 1.00 92.00 655 SER A CA 1
ATOM 4890 C C . SER A 1 655 ? -20.178 2.348 -9.562 1.00 92.00 655 SER A C 1
ATOM 4892 O O . SER A 1 655 ? -21.067 1.891 -8.845 1.00 92.00 655 SER A O 1
ATOM 4894 N N . LEU A 1 656 ? -19.999 3.665 -9.702 1.00 84.69 656 LEU A N 1
ATOM 4895 C CA . LEU A 1 656 ? -20.737 4.693 -8.949 1.00 84.69 656 LEU A CA 1
ATOM 4896 C C . LEU A 1 656 ? -22.263 4.699 -9.189 1.00 84.69 656 LEU A C 1
ATOM 4898 O O . LEU A 1 656 ? -22.977 5.478 -8.565 1.00 84.69 656 LEU A O 1
ATOM 4902 N N . ARG A 1 657 ? -22.777 3.887 -10.126 1.00 84.00 657 ARG A N 1
ATOM 4903 C CA . ARG A 1 657 ? -24.218 3.772 -10.428 1.00 84.00 657 ARG A CA 1
ATOM 4904 C C . ARG A 1 657 ? -24.833 2.430 -10.046 1.00 84.00 657 ARG A C 1
ATOM 4906 O O . ARG A 1 657 ? -26.047 2.361 -9.896 1.00 84.00 657 ARG A O 1
ATOM 4913 N N . THR A 1 658 ? -24.031 1.372 -9.973 1.00 87.38 658 THR A N 1
ATOM 4914 C CA . THR A 1 658 ? -24.533 -0.009 -9.864 1.00 87.38 658 THR A CA 1
ATOM 4915 C C . THR A 1 658 ? -23.650 -0.931 -9.038 1.00 87.38 658 THR A C 1
ATOM 4917 O O . THR A 1 658 ? -24.093 -2.029 -8.749 1.00 87.38 658 THR A O 1
ATOM 4920 N N . GLY A 1 659 ? -22.413 -0.550 -8.718 1.00 93.94 659 GLY A N 1
ATOM 4921 C CA . GLY A 1 659 ? -21.418 -1.453 -8.147 1.00 93.94 659 GLY A CA 1
ATOM 4922 C C . GLY A 1 659 ? -21.632 -1.739 -6.664 1.00 93.94 659 GLY A C 1
ATOM 4923 O O . GLY A 1 659 ? -22.311 -0.983 -5.965 1.00 93.94 659 GLY A O 1
ATOM 4924 N N . LEU A 1 660 ? -21.008 -2.815 -6.178 1.00 95.69 660 LEU A N 1
ATOM 4925 C CA . LEU A 1 660 ? -21.160 -3.311 -4.804 1.00 95.69 660 LEU A CA 1
ATOM 4926 C C . LEU A 1 660 ? -20.949 -2.219 -3.742 1.00 95.69 660 LEU A C 1
ATOM 4928 O O . LEU A 1 660 ? -21.706 -2.147 -2.778 1.00 95.69 660 LEU A O 1
ATOM 4932 N N . LEU A 1 661 ? -19.966 -1.331 -3.929 1.00 94.69 661 LEU A N 1
ATOM 4933 C CA . LEU A 1 661 ? -19.683 -0.264 -2.963 1.00 94.69 661 LEU A CA 1
ATOM 4934 C C . LEU A 1 661 ? -20.758 0.840 -2.971 1.00 94.69 661 LEU A C 1
ATOM 4936 O O . LEU A 1 661 ? -21.172 1.299 -1.910 1.00 94.69 661 LEU A O 1
ATOM 4940 N N . ALA A 1 662 ? -21.266 1.219 -4.147 1.00 92.25 662 ALA A N 1
ATOM 4941 C CA . ALA A 1 662 ? -22.347 2.203 -4.270 1.00 92.25 662 ALA A CA 1
ATOM 4942 C C . ALA A 1 662 ? -23.687 1.650 -3.745 1.00 92.25 662 ALA A C 1
ATOM 4944 O O . ALA A 1 662 ? -24.473 2.377 -3.136 1.00 92.25 662 ALA A O 1
ATOM 4945 N N . ALA A 1 663 ? -23.931 0.347 -3.924 1.00 93.44 663 ALA A N 1
ATOM 4946 C CA . ALA A 1 663 ? -25.056 -0.348 -3.305 1.00 93.44 663 ALA A CA 1
ATOM 4947 C C . ALA A 1 663 ? -24.934 -0.387 -1.769 1.00 93.44 663 ALA A C 1
ATOM 4949 O O . ALA A 1 663 ? -25.942 -0.235 -1.079 1.00 93.44 663 ALA A O 1
ATOM 4950 N N . LEU A 1 664 ? -23.716 -0.536 -1.232 1.00 94.56 664 LEU A N 1
ATOM 4951 C CA . LEU A 1 664 ? -23.472 -0.524 0.211 1.00 94.56 664 LEU A CA 1
ATOM 4952 C C . LEU A 1 664 ? -23.705 0.865 0.818 1.00 94.56 664 LEU A C 1
ATOM 4954 O O . LEU A 1 664 ? -24.335 0.970 1.866 1.00 94.56 664 LEU A O 1
ATOM 4958 N N . ASP A 1 665 ? -23.261 1.930 0.150 1.00 91.69 665 ASP A N 1
ATOM 4959 C CA . ASP A 1 665 ? -23.534 3.312 0.568 1.00 91.69 665 ASP A CA 1
ATOM 4960 C C . ASP A 1 665 ? -25.036 3.615 0.622 1.00 91.69 665 ASP A C 1
ATOM 4962 O O . ASP A 1 665 ? -25.521 4.218 1.583 1.00 91.69 665 ASP A O 1
ATOM 4966 N N . ALA A 1 666 ? -25.783 3.158 -0.388 1.00 90.81 666 ALA A N 1
ATOM 4967 C CA . ALA A 1 666 ? -27.230 3.319 -0.445 1.00 90.81 666 ALA A CA 1
ATOM 4968 C C . ALA A 1 666 ? -27.941 2.594 0.713 1.00 90.81 666 ALA A C 1
ATOM 4970 O O . ALA A 1 666 ? -28.862 3.159 1.300 1.00 90.81 666 ALA A O 1
ATOM 4971 N N . GLU A 1 667 ? -27.503 1.386 1.086 1.00 92.62 667 GLU A N 1
ATOM 4972 C CA . GLU A 1 667 ? -28.053 0.654 2.240 1.00 92.62 667 GLU A CA 1
ATOM 4973 C C . GLU A 1 667 ? -27.619 1.255 3.587 1.00 92.62 667 GLU A C 1
ATOM 4975 O O . GLU A 1 667 ? -28.424 1.324 4.519 1.00 92.62 667 GLU A O 1
ATOM 4980 N N . CYS A 1 668 ? -26.387 1.767 3.696 1.00 89.50 668 CYS A N 1
ATOM 4981 C CA . CYS A 1 668 ? -25.929 2.517 4.868 1.00 89.50 668 CYS A CA 1
ATOM 4982 C C . CYS A 1 668 ? -26.822 3.734 5.138 1.00 89.50 668 CYS A C 1
ATOM 4984 O O . CYS A 1 668 ? -27.239 3.935 6.283 1.00 89.50 668 CYS A O 1
ATOM 4986 N N . ALA A 1 669 ? -27.129 4.506 4.088 1.00 87.25 669 ALA A N 1
ATOM 4987 C CA . ALA A 1 669 ? -27.988 5.687 4.143 1.00 87.25 669 ALA A CA 1
ATOM 4988 C C . ALA A 1 669 ? -29.465 5.334 4.396 1.00 87.25 669 ALA A C 1
ATOM 4990 O O . ALA A 1 669 ? -30.112 5.979 5.218 1.00 87.25 669 ALA A O 1
ATOM 4991 N N . ALA A 1 670 ? -29.979 4.277 3.756 1.00 87.06 670 ALA A N 1
ATOM 4992 C CA . ALA A 1 670 ? -31.335 3.765 3.979 1.00 87.06 670 ALA A CA 1
ATOM 4993 C C . ALA A 1 670 ? -31.519 3.060 5.339 1.00 87.06 670 ALA A C 1
ATOM 4995 O O . ALA A 1 670 ? -32.644 2.733 5.706 1.00 87.06 670 ALA A O 1
ATOM 4996 N N . ARG A 1 671 ? -30.427 2.827 6.084 1.00 83.25 671 ARG A N 1
ATOM 4997 C CA . ARG A 1 671 ? -30.385 2.055 7.340 1.00 83.25 671 ARG A CA 1
ATOM 4998 C C . ARG A 1 671 ? -30.911 0.617 7.190 1.00 83.25 671 ARG A C 1
ATOM 5000 O O . ARG A 1 671 ? -31.521 0.089 8.114 1.00 83.25 671 ARG A O 1
ATOM 5007 N N . GLY A 1 672 ? -30.634 -0.007 6.044 1.00 88.50 672 GLY A N 1
ATOM 5008 C CA . GLY A 1 672 ? -30.978 -1.402 5.762 1.00 88.50 672 GLY A CA 1
ATOM 5009 C C . GLY A 1 672 ? -30.167 -2.423 6.574 1.00 88.50 672 GLY A C 1
ATOM 5010 O O . GLY A 1 672 ? -29.384 -2.074 7.458 1.00 88.50 672 GLY A O 1
ATOM 5011 N N . SER A 1 673 ? -30.352 -3.701 6.239 1.00 93.12 673 SER A N 1
ATOM 5012 C CA . SER A 1 673 ? -29.695 -4.871 6.850 1.00 93.12 673 SER A CA 1
ATOM 5013 C C . SER A 1 673 ? -28.711 -5.572 5.892 1.00 93.12 673 SER A C 1
ATOM 5015 O O . SER A 1 673 ? -28.827 -5.418 4.670 1.00 93.12 673 SER A O 1
ATOM 5017 N N . PRO A 1 674 ? -27.751 -6.375 6.401 1.00 93.50 674 PRO A N 1
ATOM 5018 C CA . PRO A 1 674 ? -26.833 -7.160 5.567 1.00 93.50 674 PRO A CA 1
ATOM 5019 C C . PRO A 1 674 ? -27.541 -8.095 4.574 1.00 93.50 674 PRO A C 1
ATOM 5021 O O . PRO A 1 674 ? -27.093 -8.258 3.439 1.00 93.50 674 PRO A O 1
ATOM 5024 N N . GLU A 1 675 ? -28.666 -8.683 4.979 1.00 94.75 675 GLU A N 1
ATOM 5025 C CA . GLU A 1 675 ? -29.531 -9.529 4.159 1.00 94.75 675 GLU A CA 1
ATOM 5026 C C . GLU A 1 675 ? -30.156 -8.748 2.996 1.00 94.75 675 GLU A C 1
ATOM 5028 O O . GLU A 1 675 ? -30.118 -9.212 1.855 1.00 94.75 675 GLU A O 1
ATOM 5033 N N . GLN A 1 676 ? -30.688 -7.548 3.261 1.00 94.88 676 GLN A N 1
ATOM 5034 C CA . GLN A 1 676 ? -31.247 -6.665 2.229 1.00 94.88 676 GLN A CA 1
ATOM 5035 C C . GLN A 1 676 ? -30.169 -6.216 1.236 1.00 94.88 676 GLN A C 1
ATOM 5037 O O . GLN A 1 676 ? -30.389 -6.307 0.028 1.00 94.88 676 GLN A O 1
ATOM 5042 N N . TYR A 1 677 ? -28.975 -5.853 1.721 1.00 95.38 677 TYR A N 1
ATOM 5043 C CA . TYR A 1 677 ? -27.833 -5.518 0.867 1.00 95.38 677 TYR A CA 1
ATOM 5044 C C . TYR A 1 677 ? -27.460 -6.672 -0.077 1.00 95.38 677 TYR A C 1
ATOM 5046 O O . TYR A 1 677 ? -27.359 -6.474 -1.290 1.00 95.38 677 TYR A O 1
ATOM 5054 N N . VAL A 1 678 ? -27.310 -7.899 0.437 1.00 94.50 678 VAL A N 1
ATOM 5055 C CA . VAL A 1 678 ? -26.956 -9.059 -0.403 1.00 94.50 678 VAL A CA 1
ATOM 5056 C C . VAL A 1 678 ? -28.094 -9.443 -1.354 1.00 94.50 678 VAL A C 1
ATOM 5058 O O . VAL A 1 678 ? -27.825 -9.798 -2.505 1.00 94.50 678 VAL A O 1
ATOM 5061 N N . ALA A 1 679 ? -29.359 -9.314 -0.943 1.00 93.12 679 ALA A N 1
ATOM 5062 C CA . ALA A 1 679 ? -30.505 -9.490 -1.834 1.00 93.12 679 ALA A CA 1
ATOM 5063 C C . ALA A 1 679 ? -30.506 -8.453 -2.977 1.00 93.12 679 ALA A C 1
ATOM 5065 O O . ALA A 1 679 ? -30.651 -8.830 -4.143 1.00 93.12 679 ALA A O 1
ATOM 5066 N N . ARG A 1 680 ? -30.255 -7.171 -2.671 1.00 92.38 680 ARG A N 1
ATOM 5067 C CA . ARG A 1 680 ? -30.130 -6.083 -3.657 1.00 92.38 680 ARG A CA 1
ATOM 5068 C C . ARG A 1 680 ? -28.986 -6.346 -4.638 1.00 92.38 680 ARG A C 1
ATOM 5070 O O . ARG A 1 680 ? -29.191 -6.237 -5.843 1.00 92.38 680 ARG A O 1
ATOM 5077 N N . VAL A 1 681 ? -27.815 -6.757 -4.144 1.00 93.19 681 VAL A N 1
ATOM 5078 C CA . VAL A 1 681 ? -26.645 -7.131 -4.962 1.00 93.19 681 VAL A CA 1
ATOM 5079 C C . VAL A 1 681 ? -26.969 -8.284 -5.919 1.00 93.19 681 VAL A C 1
ATOM 5081 O O . VAL A 1 681 ? -26.686 -8.188 -7.115 1.00 93.19 681 VAL A O 1
ATOM 5084 N N . ARG A 1 682 ? -27.606 -9.359 -5.431 1.00 91.81 682 ARG A N 1
ATOM 5085 C CA . ARG A 1 682 ? -27.996 -10.510 -6.268 1.00 91.81 682 ARG A CA 1
ATOM 5086 C C . ARG A 1 682 ? -29.040 -10.144 -7.322 1.00 91.81 682 ARG A C 1
ATOM 5088 O O . ARG A 1 682 ? -28.962 -10.647 -8.439 1.00 91.81 682 ARG A O 1
ATOM 5095 N N . ALA A 1 683 ? -29.988 -9.266 -6.992 1.00 92.44 683 ALA A N 1
ATOM 5096 C CA . ALA A 1 683 ? -30.988 -8.777 -7.937 1.00 92.44 683 ALA A CA 1
ATOM 5097 C C . ALA A 1 683 ? -30.368 -7.872 -9.020 1.00 92.44 683 ALA A C 1
ATOM 5099 O O . ALA A 1 683 ? -30.623 -8.076 -10.205 1.00 92.44 683 ALA A O 1
ATOM 5100 N N . ALA A 1 684 ? -29.516 -6.917 -8.629 1.00 91.62 684 ALA A N 1
ATOM 5101 C CA . ALA A 1 684 ? -28.899 -5.942 -9.533 1.00 91.62 684 ALA A CA 1
ATOM 5102 C C . ALA A 1 684 ? -27.873 -6.553 -10.508 1.00 91.62 684 ALA A C 1
ATOM 5104 O O . ALA A 1 684 ? -27.684 -6.035 -11.608 1.00 91.62 684 ALA A O 1
ATOM 5105 N N . HIS A 1 685 ? -27.222 -7.656 -10.123 1.00 93.00 685 HIS A N 1
ATOM 5106 C CA . HIS A 1 685 ? -26.151 -8.301 -10.893 1.00 93.00 685 HIS A CA 1
ATOM 5107 C C . HIS A 1 685 ? -26.461 -9.757 -11.276 1.00 93.00 685 HIS A C 1
ATOM 5109 O O . HIS A 1 685 ? -25.546 -10.565 -11.466 1.00 93.00 685 HIS A O 1
ATOM 5115 N N . ARG A 1 686 ? -27.744 -10.126 -11.383 1.00 90.38 686 ARG A N 1
ATOM 5116 C CA . ARG A 1 686 ? -28.156 -11.495 -11.724 1.00 90.38 686 ARG A CA 1
ATOM 5117 C C . ARG A 1 686 ? -27.525 -11.944 -13.051 1.00 90.38 686 ARG A C 1
ATOM 5119 O O . ARG A 1 686 ? -27.746 -11.329 -14.087 1.00 90.38 686 ARG A O 1
ATOM 5126 N N . GLY A 1 687 ? -26.748 -13.029 -13.012 1.00 89.12 687 GLY A N 1
ATOM 5127 C CA . GLY A 1 687 ? -26.046 -13.574 -14.183 1.00 89.12 687 GLY A CA 1
ATOM 5128 C C . GLY A 1 687 ? -24.740 -12.861 -14.565 1.00 89.12 687 GLY A C 1
ATOM 5129 O O . GLY A 1 687 ? -24.140 -13.211 -15.578 1.00 89.12 687 GLY A O 1
ATOM 5130 N N . HIS A 1 688 ? -24.266 -11.887 -13.782 1.00 94.06 688 HIS A N 1
ATOM 5131 C CA . HIS A 1 688 ? -23.002 -11.205 -14.060 1.00 94.06 688 HIS A CA 1
ATOM 5132 C C . HIS A 1 688 ? -21.800 -12.166 -13.902 1.00 94.06 688 HIS A C 1
ATOM 5134 O O . HIS A 1 688 ? -21.640 -12.747 -12.829 1.00 94.06 688 HIS A O 1
ATOM 5140 N N . PRO A 1 689 ? -20.900 -12.317 -14.898 1.00 93.31 689 PRO A N 1
ATOM 5141 C CA . PRO A 1 689 ? -19.922 -13.418 -14.937 1.00 93.31 689 PRO A CA 1
ATOM 5142 C C . PRO A 1 689 ? -18.911 -13.413 -13.779 1.00 93.31 689 PRO A C 1
ATOM 5144 O O . PRO A 1 689 ? -18.393 -14.466 -13.393 1.00 93.31 689 PRO A O 1
ATOM 5147 N N . ARG A 1 690 ? -18.637 -12.229 -13.212 1.00 94.81 690 ARG A N 1
ATOM 5148 C CA . ARG A 1 690 ? -17.717 -12.035 -12.080 1.00 94.81 690 ARG A CA 1
ATOM 5149 C C . ARG A 1 690 ? -18.379 -12.175 -10.702 1.00 94.81 690 ARG A C 1
ATOM 5151 O O . ARG A 1 690 ? -17.653 -12.211 -9.714 1.00 94.81 690 ARG A O 1
ATOM 5158 N N . LEU A 1 691 ? -19.710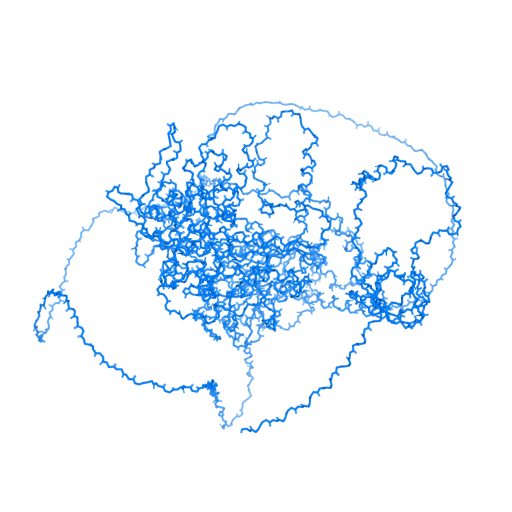 -12.270 -10.627 1.00 94.44 691 LEU A N 1
ATOM 5159 C CA . LEU A 1 691 ? -20.437 -12.552 -9.386 1.00 94.44 691 LEU A CA 1
ATOM 5160 C C . LEU A 1 691 ? -20.739 -14.057 -9.298 1.00 94.44 691 LEU A C 1
ATOM 5162 O O . LEU A 1 691 ? -21.113 -14.694 -10.283 1.00 94.44 691 LEU A O 1
ATOM 5166 N N . ALA A 1 692 ? -20.561 -14.625 -8.112 1.00 89.50 692 ALA A N 1
ATOM 5167 C CA . ALA A 1 692 ? -20.739 -16.039 -7.827 1.00 89.50 692 ALA A CA 1
ATOM 5168 C C . ALA A 1 692 ? -21.605 -16.238 -6.575 1.00 89.50 692 ALA A C 1
ATOM 5170 O O . ALA A 1 692 ? -21.586 -15.429 -5.641 1.00 89.50 692 ALA A O 1
ATOM 5171 N N . GLU A 1 693 ? -22.365 -17.331 -6.547 1.00 85.69 693 GLU A N 1
ATOM 5172 C CA . GLU A 1 693 ? -23.073 -17.748 -5.339 1.00 85.69 693 GLU A CA 1
ATOM 5173 C C . GLU A 1 693 ? -22.116 -18.504 -4.406 1.00 85.69 693 GLU A C 1
ATOM 5175 O O . GLU A 1 693 ? -21.390 -19.388 -4.871 1.00 85.69 693 GLU A O 1
ATOM 5180 N N . PRO A 1 694 ? -22.098 -18.181 -3.099 1.00 85.31 694 PRO A N 1
ATOM 5181 C CA . PRO A 1 694 ? -21.242 -18.863 -2.140 1.00 85.31 694 PRO A CA 1
ATOM 5182 C C . PRO A 1 694 ? -21.691 -20.318 -1.968 1.00 85.31 694 PRO A C 1
ATOM 5184 O O . PRO A 1 694 ? -22.873 -20.643 -2.100 1.00 85.31 694 PRO A O 1
ATOM 5187 N N . ARG A 1 695 ? -20.743 -21.198 -1.637 1.00 83.81 695 ARG A N 1
ATOM 5188 C CA . ARG A 1 695 ? -20.988 -22.627 -1.405 1.00 83.81 695 ARG A CA 1
ATOM 5189 C C . ARG A 1 695 ? -20.575 -22.980 0.033 1.00 83.81 695 ARG A C 1
ATOM 5191 O O . ARG A 1 695 ? -19.385 -22.897 0.325 1.00 83.81 695 ARG A O 1
ATOM 5198 N N . PRO A 1 696 ? -21.507 -23.364 0.928 1.00 85.25 696 PRO A N 1
ATOM 5199 C CA . PRO A 1 696 ? -22.961 -23.428 0.734 1.00 85.25 696 PRO A CA 1
ATOM 5200 C C . PRO A 1 696 ? -23.622 -22.036 0.600 1.00 85.25 696 PRO A C 1
ATOM 5202 O O . PRO A 1 696 ? -23.060 -21.042 1.076 1.00 85.25 696 PRO A O 1
ATOM 5205 N N . PRO A 1 697 ? -24.828 -21.949 0.003 1.00 85.69 697 PRO A N 1
ATOM 5206 C CA . PRO A 1 697 ? -25.597 -20.708 -0.057 1.00 85.69 697 PRO A CA 1
ATOM 5207 C C . PRO A 1 697 ? -25.933 -20.170 1.341 1.00 85.69 697 PRO A C 1
ATOM 5209 O O . PRO A 1 697 ? -26.347 -20.914 2.225 1.00 85.69 697 PRO A O 1
ATOM 5212 N N . HIS A 1 698 ? -25.791 -18.859 1.540 1.00 89.38 698 HIS A N 1
ATOM 5213 C CA . HIS A 1 698 ? -26.085 -18.181 2.810 1.00 89.38 698 HIS A CA 1
ATOM 5214 C C . HIS A 1 698 ? -26.624 -16.766 2.529 1.00 89.38 698 HIS A C 1
ATOM 5216 O O . HIS A 1 698 ? -26.101 -16.113 1.620 1.00 89.38 698 HIS A O 1
ATOM 5222 N N . PRO A 1 699 ? -27.644 -16.257 3.250 1.00 90.62 699 PRO A N 1
ATOM 5223 C CA . PRO A 1 699 ? -28.294 -14.982 2.920 1.00 90.62 699 PRO A CA 1
ATOM 5224 C C . PRO A 1 699 ? -27.364 -13.765 3.028 1.00 90.62 699 PRO A C 1
ATOM 5226 O O . PRO A 1 699 ? -27.486 -12.853 2.222 1.00 90.62 699 PRO A O 1
ATOM 5229 N N . ARG A 1 700 ? -26.384 -13.775 3.944 1.00 91.81 700 ARG A N 1
ATOM 5230 C CA . ARG A 1 700 ? -25.420 -12.669 4.148 1.00 91.81 700 ARG A CA 1
ATOM 5231 C C . ARG A 1 700 ? -24.101 -12.812 3.374 1.00 91.81 700 ARG A C 1
ATOM 5233 O O . ARG A 1 700 ? -23.157 -12.085 3.658 1.00 91.81 700 ARG A O 1
ATOM 5240 N N . ARG A 1 701 ? -23.969 -13.766 2.443 1.00 92.75 701 ARG A N 1
ATOM 5241 C CA . ARG A 1 701 ? -22.703 -14.003 1.710 1.00 92.75 701 ARG A CA 1
ATOM 5242 C C . ARG A 1 701 ? -22.849 -13.853 0.201 1.00 92.75 701 ARG A C 1
ATOM 5244 O O . ARG A 1 701 ? -23.897 -14.153 -0.370 1.00 92.75 701 ARG A O 1
ATOM 5251 N N . PHE A 1 702 ? -21.771 -13.443 -0.449 1.00 93.25 702 PHE A N 1
ATOM 5252 C CA . PHE A 1 702 ? -21.621 -13.413 -1.905 1.00 93.25 702 PHE A CA 1
ATOM 5253 C C . PHE A 1 702 ? -20.167 -13.739 -2.262 1.00 93.25 702 PHE A C 1
ATOM 5255 O O . PHE A 1 702 ? -19.283 -13.566 -1.424 1.00 93.25 702 PHE A O 1
ATOM 5262 N N . ALA A 1 703 ? -19.906 -14.217 -3.477 1.00 93.19 703 ALA A N 1
ATOM 5263 C CA . ALA A 1 703 ? -18.550 -14.514 -3.931 1.00 93.19 703 ALA A CA 1
ATOM 5264 C C . ALA A 1 703 ? -18.197 -13.721 -5.199 1.00 93.19 703 ALA A C 1
ATOM 5266 O O . ALA A 1 703 ? -19.064 -13.452 -6.031 1.00 93.19 703 ALA A O 1
ATOM 5267 N N . VAL A 1 704 ? -16.933 -13.318 -5.344 1.00 94.69 704 VAL A N 1
ATOM 5268 C CA . VAL A 1 704 ? -16.446 -12.506 -6.475 1.00 94.69 704 VAL A CA 1
ATOM 5269 C C . VAL A 1 704 ? -15.249 -13.189 -7.135 1.00 94.69 704 VAL A C 1
ATOM 5271 O O . VAL A 1 704 ? -14.309 -13.604 -6.458 1.00 94.69 704 VAL A O 1
ATOM 5274 N N . ARG A 1 705 ? -15.285 -13.310 -8.468 1.00 94.19 705 ARG A N 1
ATOM 5275 C CA . ARG A 1 705 ? -14.249 -13.964 -9.288 1.00 94.19 705 ARG A CA 1
ATOM 5276 C C . ARG A 1 705 ? -13.173 -12.984 -9.724 1.00 94.19 705 ARG A C 1
ATOM 5278 O O . ARG A 1 705 ? -13.186 -12.492 -10.857 1.00 94.19 705 ARG A O 1
ATOM 5285 N N . HIS A 1 706 ? -12.244 -12.733 -8.821 1.00 94.75 706 HIS A N 1
ATOM 5286 C CA . HIS A 1 706 ? -11.093 -11.880 -9.057 1.00 94.75 706 HIS A CA 1
ATOM 5287 C C . HIS A 1 706 ? -10.089 -12.477 -10.056 1.00 94.75 706 HIS A C 1
ATOM 5289 O O . HIS A 1 706 ? -10.155 -13.655 -10.409 1.00 94.75 706 HIS A O 1
ATOM 5295 N N . TYR A 1 707 ? -9.117 -11.673 -10.491 1.00 92.25 707 TYR A N 1
ATOM 5296 C CA . TYR A 1 707 ? -8.020 -12.101 -11.370 1.00 92.25 707 TYR A CA 1
ATOM 5297 C C . TYR A 1 707 ? -7.176 -13.258 -10.794 1.00 92.25 707 TYR A C 1
ATOM 5299 O O . TYR A 1 707 ? -6.576 -14.019 -11.550 1.00 92.25 707 TYR A O 1
ATOM 5307 N N . ALA A 1 708 ? -7.133 -13.394 -9.464 1.00 89.81 708 ALA A N 1
ATOM 5308 C CA . ALA A 1 708 ? -6.315 -14.377 -8.752 1.00 89.81 708 ALA A CA 1
ATOM 5309 C C . ALA A 1 708 ? -7.103 -15.541 -8.111 1.00 89.81 708 ALA A C 1
ATOM 5311 O O . ALA A 1 708 ? -6.480 -16.510 -7.674 1.00 89.81 708 ALA A O 1
ATOM 5312 N N . GLY A 1 709 ? -8.440 -15.477 -8.057 1.00 89.75 709 GLY A N 1
ATOM 5313 C CA . GLY A 1 709 ? -9.284 -16.501 -7.425 1.00 89.75 709 GLY A CA 1
ATOM 5314 C C . GLY A 1 709 ? -10.733 -16.057 -7.189 1.00 89.75 709 GLY A C 1
ATOM 5315 O O . GLY A 1 709 ? -11.073 -14.890 -7.367 1.00 89.75 709 GLY A O 1
ATOM 5316 N N . GLU A 1 710 ? -11.598 -16.990 -6.783 1.00 92.38 710 GLU A N 1
ATOM 5317 C CA . GLU A 1 710 ? -12.966 -16.699 -6.326 1.00 92.38 710 GLU A CA 1
ATOM 5318 C C . GLU A 1 710 ? -12.963 -16.544 -4.797 1.00 92.38 710 GLU A C 1
ATOM 5320 O O . GLU A 1 710 ? -12.632 -17.493 -4.095 1.00 92.38 710 GLU A O 1
ATOM 5325 N N . VAL A 1 711 ? -13.314 -15.359 -4.282 1.00 92.69 711 VAL A N 1
ATOM 5326 C CA . VAL A 1 711 ? -13.283 -15.042 -2.838 1.00 92.69 711 VAL A CA 1
ATOM 5327 C C . VAL A 1 711 ? -14.705 -14.884 -2.309 1.00 92.69 711 VAL A C 1
ATOM 5329 O O . VAL A 1 711 ? -15.519 -14.197 -2.927 1.00 92.69 711 VAL A O 1
ATOM 5332 N N . THR A 1 712 ? -15.008 -15.502 -1.161 1.00 93.12 712 THR A N 1
ATOM 5333 C CA . THR A 1 712 ? -16.320 -15.402 -0.495 1.00 93.12 712 THR A CA 1
ATOM 5334 C C . THR A 1 712 ? -16.309 -14.351 0.614 1.00 93.12 712 THR A C 1
ATOM 5336 O O . THR A 1 712 ? -15.588 -14.473 1.606 1.00 93.12 712 THR A O 1
ATOM 5339 N N . TYR A 1 713 ? -17.177 -13.353 0.464 1.00 93.31 713 TYR A N 1
ATOM 5340 C CA . TYR A 1 713 ? -17.358 -12.234 1.380 1.00 93.31 713 TYR A CA 1
ATOM 5341 C C . TYR A 1 713 ? -18.570 -12.436 2.294 1.00 93.31 713 TYR A C 1
ATOM 5343 O O . TYR A 1 713 ? -19.614 -12.928 1.857 1.00 93.31 713 TYR A O 1
ATOM 5351 N N . ASP A 1 714 ? -18.440 -12.023 3.556 1.00 92.50 714 ASP A N 1
ATOM 5352 C CA . ASP A 1 714 ? -19.510 -12.022 4.555 1.00 92.50 714 ASP A CA 1
ATOM 5353 C C . ASP A 1 714 ? -19.942 -10.588 4.881 1.00 92.50 714 ASP A C 1
ATOM 5355 O O . ASP A 1 714 ? -19.182 -9.797 5.442 1.00 92.50 714 ASP A O 1
ATOM 5359 N N . ALA A 1 715 ? -21.177 -10.254 4.508 1.00 93.44 715 ALA A N 1
ATOM 5360 C CA . ALA A 1 715 ? -21.735 -8.914 4.618 1.00 93.44 715 ALA A CA 1
ATOM 5361 C C . ALA A 1 715 ? -22.138 -8.519 6.048 1.00 93.44 715 ALA A C 1
ATOM 5363 O O . ALA A 1 715 ? -22.511 -7.365 6.250 1.00 93.44 715 ALA A O 1
ATOM 5364 N N . SER A 1 716 ? -22.072 -9.431 7.029 1.00 90.50 716 SER A N 1
ATOM 5365 C CA . SER A 1 716 ? -22.589 -9.210 8.393 1.00 90.50 716 SER A CA 1
ATOM 5366 C C . SER A 1 716 ? -22.105 -7.900 9.033 1.00 90.50 716 SER A C 1
ATOM 5368 O O . SER A 1 716 ? -22.906 -7.186 9.623 1.00 90.50 716 SER A O 1
ATOM 5370 N N . ASP A 1 717 ? -20.825 -7.556 8.851 1.00 88.38 717 ASP A N 1
ATOM 5371 C CA . ASP A 1 717 ? -20.198 -6.345 9.410 1.00 88.38 717 ASP A CA 1
ATOM 5372 C C . ASP A 1 717 ? -20.143 -5.155 8.424 1.00 88.38 717 ASP A C 1
ATOM 5374 O O . ASP A 1 717 ? -19.704 -4.066 8.797 1.00 88.38 717 ASP A O 1
ATOM 5378 N N . PHE A 1 718 ? -20.550 -5.325 7.156 1.00 92.44 718 PHE A N 1
ATOM 5379 C CA . PHE A 1 718 ? -20.261 -4.357 6.081 1.00 92.44 718 PHE A CA 1
ATOM 5380 C C . PHE A 1 718 ? -20.860 -2.966 6.334 1.00 92.44 718 PHE A C 1
ATOM 5382 O O . PHE A 1 718 ? -20.200 -1.962 6.068 1.00 92.44 718 PHE A O 1
ATOM 5389 N N . LEU A 1 719 ? -22.098 -2.887 6.829 1.00 90.81 719 LEU A N 1
ATOM 5390 C CA . LEU A 1 719 ? -22.801 -1.611 7.006 1.00 90.81 719 LEU A CA 1
ATOM 5391 C C . LEU A 1 719 ? -22.160 -0.757 8.109 1.00 90.81 719 LEU A C 1
ATOM 5393 O O . LEU A 1 719 ? -21.943 0.439 7.921 1.00 90.81 719 LEU A O 1
ATOM 5397 N N . ASP A 1 720 ? -21.786 -1.370 9.232 1.00 86.56 720 ASP A N 1
ATOM 5398 C CA . ASP A 1 720 ? -21.170 -0.659 10.358 1.00 86.56 720 ASP A CA 1
ATOM 5399 C C . ASP A 1 720 ? -19.682 -0.370 10.127 1.00 86.56 720 ASP A C 1
ATOM 5401 O O . ASP A 1 720 ? -19.189 0.689 10.524 1.00 86.56 720 ASP A O 1
ATOM 5405 N N . ALA A 1 721 ? -18.980 -1.251 9.404 1.00 87.88 721 ALA A N 1
ATOM 5406 C CA . ALA A 1 721 ? -17.637 -0.976 8.900 1.00 87.88 721 ALA A CA 1
ATOM 5407 C C . ALA A 1 721 ? -17.622 0.189 7.891 1.00 87.88 721 ALA A C 1
ATOM 5409 O O . ALA A 1 721 ? -16.667 0.963 7.876 1.00 87.88 721 ALA A O 1
ATOM 5410 N N . ASN A 1 722 ? -18.672 0.350 7.074 1.00 90.50 722 ASN A N 1
ATOM 5411 C CA . ASN A 1 722 ? -18.743 1.431 6.089 1.00 90.50 722 ASN A CA 1
ATOM 5412 C C . ASN A 1 722 ? -19.191 2.783 6.681 1.00 90.50 722 ASN A C 1
ATOM 5414 O O . ASN A 1 722 ? -18.711 3.829 6.237 1.00 90.50 722 ASN A O 1
ATOM 5418 N N . ARG A 1 723 ? -20.073 2.770 7.695 1.00 84.88 723 ARG A N 1
ATOM 5419 C CA . ARG A 1 723 ? -20.488 3.966 8.457 1.00 84.88 723 ARG A CA 1
ATOM 5420 C C . ARG A 1 723 ? -19.290 4.651 9.121 1.00 84.88 723 ARG A C 1
ATOM 5422 O O . ARG A 1 723 ? -19.029 5.816 8.839 1.00 84.88 723 ARG A O 1
ATOM 5429 N N . ASP A 1 724 ? -18.560 3.912 9.963 1.00 82.50 724 ASP A N 1
ATOM 5430 C CA . ASP A 1 724 ? -17.310 4.351 10.609 1.00 82.50 724 ASP A CA 1
ATOM 5431 C C . ASP A 1 724 ? -17.374 5.773 11.220 1.00 82.50 724 ASP A C 1
ATOM 5433 O O . ASP A 1 724 ? -16.578 6.672 10.924 1.00 82.50 724 ASP A O 1
ATOM 5437 N N . ALA A 1 725 ? -18.390 5.966 12.062 1.00 83.31 725 ALA A N 1
ATOM 5438 C CA . ALA A 1 725 ? -18.771 7.249 12.636 1.00 83.31 725 ALA A CA 1
ATOM 5439 C C . ALA A 1 725 ? -18.576 7.288 14.160 1.00 83.31 725 ALA A C 1
ATOM 5441 O O . ALA A 1 725 ? -18.961 6.356 14.866 1.00 83.31 725 ALA A O 1
ATOM 5442 N N . VAL A 1 726 ? -18.042 8.401 14.661 1.00 87.12 726 VAL A N 1
ATOM 5443 C CA . VAL A 1 726 ? -17.922 8.753 16.081 1.00 87.12 726 VAL A CA 1
ATOM 5444 C C . VAL A 1 726 ? -18.982 9.817 16.416 1.00 87.12 726 VAL A C 1
ATOM 5446 O O . VAL A 1 726 ? -19.098 10.790 15.659 1.00 87.12 726 VAL A O 1
ATOM 5449 N N . PRO A 1 727 ? -19.753 9.673 17.512 1.00 85.25 727 PRO A N 1
ATOM 5450 C CA . PRO A 1 727 ? -20.685 10.703 17.975 1.00 85.25 727 PRO A CA 1
ATOM 5451 C C . PRO A 1 727 ? -19.984 12.006 18.374 1.00 85.25 727 PRO A C 1
ATOM 5453 O O . PRO A 1 727 ? -18.874 11.994 18.906 1.00 85.25 727 PRO A O 1
ATOM 5456 N N . ASP A 1 728 ? -20.656 13.134 18.175 1.00 84.94 728 ASP A N 1
ATOM 5457 C CA . ASP A 1 728 ? -20.140 14.455 18.526 1.00 84.94 728 ASP A CA 1
ATOM 5458 C C . ASP A 1 728 ? -20.074 14.738 20.035 1.00 84.94 728 ASP A C 1
ATOM 5460 O O . ASP A 1 728 ? -19.075 15.287 20.496 1.00 84.94 728 ASP A O 1
ATOM 5464 N N . GLU A 1 729 ? -21.068 14.302 20.813 1.00 85.31 729 GLU A N 1
ATOM 5465 C CA . GLU A 1 729 ? -21.037 14.320 22.290 1.00 85.31 729 GLU A CA 1
ATOM 5466 C C . GLU A 1 729 ? -19.793 13.601 22.850 1.00 85.31 729 GLU A C 1
ATOM 5468 O O . GLU A 1 729 ? -19.205 14.041 23.837 1.00 85.31 729 GLU A O 1
ATOM 5473 N N . LEU A 1 730 ? -19.345 12.525 22.189 1.00 88.19 730 LEU A N 1
ATOM 5474 C CA . LEU A 1 730 ? -18.148 11.775 22.581 1.00 88.19 730 LEU A CA 1
ATOM 5475 C C . LEU A 1 730 ? -16.850 12.507 22.220 1.00 88.19 730 LEU A C 1
ATOM 5477 O O . LEU A 1 730 ? -15.877 12.423 22.965 1.00 88.19 730 LEU A O 1
ATOM 5481 N N . LEU A 1 731 ? -16.831 13.256 21.112 1.00 89.44 731 LEU A N 1
ATOM 5482 C CA . LEU A 1 731 ? -15.691 14.113 20.778 1.00 89.44 731 LEU A CA 1
ATOM 5483 C C . LEU A 1 731 ? -15.622 15.361 21.664 1.00 89.44 731 LEU A C 1
ATOM 5485 O O . LEU A 1 731 ? -14.524 15.794 21.997 1.00 89.44 731 LEU A O 1
ATOM 5489 N N . ALA A 1 732 ? -16.759 15.914 22.091 1.00 88.38 732 ALA A N 1
ATOM 5490 C CA . ALA A 1 732 ? -16.807 17.109 22.934 1.00 88.38 732 ALA A CA 1
ATOM 5491 C C . ALA A 1 732 ? -16.133 16.925 24.307 1.00 88.38 732 ALA A C 1
ATOM 5493 O O . ALA A 1 732 ? -15.666 17.902 24.885 1.00 88.38 732 ALA A O 1
ATOM 5494 N N . ALA A 1 733 ? -16.000 15.688 24.797 1.00 90.06 733 ALA A N 1
ATOM 5495 C CA . ALA A 1 733 ? -15.224 15.383 25.999 1.00 90.06 733 ALA A CA 1
ATOM 5496 C C . ALA A 1 733 ? -13.716 15.709 25.855 1.00 90.06 733 ALA A C 1
ATOM 5498 O O . ALA A 1 733 ? -13.048 15.952 26.860 1.00 90.06 733 ALA A O 1
ATOM 5499 N N . PHE A 1 734 ? -13.195 15.784 24.623 1.00 92.31 734 PHE A N 1
ATOM 5500 C CA . PHE A 1 734 ? -11.795 16.105 24.305 1.00 92.31 734 PHE A CA 1
ATOM 5501 C C . PHE A 1 734 ? -11.521 17.611 24.093 1.00 92.31 734 PHE A C 1
ATOM 5503 O O . PHE A 1 734 ? -10.420 17.977 23.668 1.00 92.31 734 PHE A O 1
ATOM 5510 N N . ASP A 1 735 ? -12.495 18.492 24.361 1.00 88.62 735 ASP A N 1
ATOM 5511 C CA . ASP A 1 735 ? -12.312 19.950 24.322 1.00 88.62 735 ASP A CA 1
ATOM 5512 C C . ASP A 1 735 ? -11.179 20.399 25.262 1.00 88.62 735 ASP A C 1
ATOM 5514 O O . ASP A 1 735 ? -10.999 19.862 26.352 1.00 88.62 735 ASP A O 1
ATOM 5518 N N . THR A 1 736 ? -10.445 21.440 24.868 1.00 83.81 736 THR A N 1
ATOM 5519 C CA . THR A 1 736 ? -9.398 22.106 25.669 1.00 83.81 736 THR A CA 1
ATOM 5520 C C . THR A 1 736 ? -9.790 22.485 27.105 1.00 83.81 736 THR A C 1
ATOM 5522 O O . THR A 1 736 ? -8.909 22.728 27.921 1.00 83.81 736 THR A O 1
ATOM 5525 N N . ARG A 1 737 ? -11.088 22.583 27.415 1.00 85.75 737 ARG A N 1
ATOM 5526 C CA . ARG A 1 737 ? -11.631 22.916 28.744 1.00 85.75 737 ARG A CA 1
ATOM 5527 C C . ARG A 1 737 ? -11.950 21.691 29.607 1.00 85.75 737 ARG A C 1
ATOM 5529 O O . ARG A 1 737 ? -12.240 21.855 30.786 1.00 85.75 737 ARG A O 1
ATOM 5536 N N . THR A 1 738 ? -11.951 20.490 29.027 1.00 83.12 738 THR A N 1
ATOM 5537 C CA . THR A 1 738 ? -12.314 19.223 29.694 1.00 83.12 738 THR A CA 1
ATOM 5538 C C . THR A 1 738 ? -11.266 18.123 29.533 1.00 83.12 738 THR A C 1
ATOM 5540 O O . THR A 1 738 ? -11.416 17.058 30.130 1.00 83.12 738 THR A O 1
ATOM 5543 N N . CYS A 1 739 ? -10.235 18.365 28.720 1.00 90.62 739 CYS A N 1
ATOM 5544 C CA . CYS A 1 739 ? -9.183 17.420 28.384 1.00 90.62 739 CYS A CA 1
ATOM 5545 C C . CYS A 1 739 ? -7.803 18.022 28.669 1.00 90.62 739 CYS A C 1
ATOM 5547 O O . CYS A 1 739 ? -7.333 18.902 27.947 1.00 90.62 739 CYS A O 1
ATOM 5549 N N . GLU A 1 740 ? -7.133 17.518 29.703 1.00 92.38 740 GLU A N 1
ATOM 5550 C CA . GLU A 1 740 ? -5.805 17.987 30.129 1.00 92.38 740 GLU A CA 1
ATOM 5551 C C . GLU A 1 740 ? -4.686 17.491 29.195 1.00 92.38 740 GLU A C 1
ATOM 5553 O O . GLU A 1 740 ? -3.622 18.100 29.069 1.00 92.38 740 GLU A O 1
ATOM 5558 N N . PHE A 1 741 ? -4.924 16.382 28.491 1.00 93.44 741 PHE A N 1
ATOM 5559 C CA . PHE A 1 741 ? -3.946 15.752 27.611 1.00 93.44 741 PHE A CA 1
ATOM 5560 C C . PHE A 1 741 ? -4.031 16.323 26.188 1.00 93.44 741 PHE A C 1
ATOM 5562 O O . PHE A 1 741 ? -4.676 15.772 25.294 1.00 93.44 741 PHE A O 1
ATOM 5569 N N . GLY A 1 742 ? -3.331 17.438 25.963 1.00 91.62 742 GLY A N 1
ATOM 5570 C CA . GLY A 1 742 ? -3.387 18.206 24.710 1.00 91.62 742 GLY A CA 1
ATOM 5571 C C . GLY A 1 742 ? -3.074 17.429 23.417 1.00 91.62 742 GLY A C 1
ATOM 5572 O O . GLY A 1 742 ? -3.511 17.848 22.343 1.00 91.62 742 GLY A O 1
ATOM 5573 N N . PHE A 1 743 ? -2.383 16.282 23.483 1.00 93.25 743 PHE A N 1
ATOM 5574 C CA . PHE A 1 743 ? -2.212 15.398 22.322 1.00 93.25 743 PHE A CA 1
ATOM 5575 C C . PHE A 1 743 ? -3.543 14.768 21.879 1.00 93.25 743 PHE A C 1
ATOM 5577 O O . PHE A 1 743 ? -3.850 14.792 20.688 1.00 93.25 743 PHE A O 1
ATOM 5584 N N . ALA A 1 744 ? -4.380 14.285 22.806 1.00 92.12 744 ALA A N 1
ATOM 5585 C CA . ALA A 1 744 ? -5.699 13.740 22.472 1.00 92.12 744 ALA A CA 1
ATOM 5586 C C . ALA A 1 744 ? -6.625 14.820 21.884 1.00 92.12 744 ALA A C 1
ATOM 5588 O O . ALA A 1 744 ? -7.248 14.599 20.844 1.00 92.12 744 ALA A O 1
ATOM 5589 N N . THR A 1 745 ? -6.623 16.030 22.451 1.00 92.56 745 THR A N 1
ATOM 5590 C CA . THR A 1 745 ? -7.302 17.204 21.872 1.00 92.56 745 THR A CA 1
ATOM 5591 C C . THR A 1 745 ? -6.804 17.521 20.453 1.00 92.56 745 THR A C 1
ATOM 5593 O O . THR A 1 745 ? -7.601 17.827 19.564 1.00 92.56 745 THR A O 1
ATOM 5596 N N . HIS A 1 746 ? -5.498 17.397 20.178 1.00 91.50 746 HIS A N 1
ATOM 5597 C CA . HIS A 1 746 ? -4.935 17.576 18.830 1.00 91.50 746 HIS A CA 1
ATOM 5598 C C . HIS A 1 746 ? -5.392 16.507 17.826 1.00 91.50 746 HIS A C 1
ATOM 5600 O O . HIS A 1 746 ? -5.570 16.840 16.650 1.00 91.50 746 HIS A O 1
ATOM 5606 N N . LEU A 1 747 ? -5.649 15.264 18.258 1.00 91.44 747 LEU A N 1
ATOM 5607 C CA . LEU A 1 747 ? -6.189 14.209 17.385 1.00 91.44 747 LEU A CA 1
ATOM 5608 C C . LEU A 1 747 ? -7.576 14.563 16.818 1.00 91.44 747 LEU A C 1
ATOM 5610 O O . LEU A 1 747 ? -7.888 14.159 15.695 1.00 91.44 747 LEU A O 1
ATOM 5614 N N . PHE A 1 748 ? -8.379 15.335 17.557 1.00 91.19 748 PHE A N 1
ATOM 5615 C CA . PHE A 1 748 ? -9.739 15.766 17.189 1.00 91.19 748 PHE A CA 1
ATOM 5616 C C . PHE A 1 748 ? -9.843 17.274 16.889 1.00 91.19 748 PHE A C 1
ATOM 5618 O O . PHE A 1 748 ? -10.933 17.837 16.798 1.00 91.19 748 PHE A O 1
ATOM 5625 N N . GLY A 1 749 ? -8.707 17.960 16.719 1.00 87.69 749 GLY A N 1
ATOM 5626 C CA . GLY A 1 749 ? -8.633 19.424 16.656 1.00 87.69 749 GLY A CA 1
ATOM 5627 C C . GLY A 1 749 ? -9.265 20.092 15.423 1.00 87.69 749 GLY A C 1
ATOM 5628 O O . GLY A 1 749 ? -9.254 21.322 15.343 1.00 87.69 749 GLY A O 1
ATOM 5629 N N . ALA A 1 750 ? -9.789 19.328 14.459 1.00 84.00 750 ALA A N 1
ATOM 5630 C CA . ALA A 1 750 ? -10.610 19.847 13.360 1.00 84.00 750 ALA A CA 1
ATOM 5631 C C . ALA A 1 750 ? -12.107 19.744 13.697 1.00 84.00 750 ALA A C 1
ATOM 5633 O O . ALA A 1 750 ? -12.859 20.701 13.525 1.00 84.00 750 ALA A O 1
ATOM 5634 N N . GLU A 1 751 ? -12.518 18.606 14.249 1.00 86.88 751 GLU A N 1
ATOM 5635 C CA . GLU A 1 751 ? -13.883 18.299 14.669 1.00 86.88 751 GLU A CA 1
ATOM 5636 C C . GLU A 1 751 ? -14.304 19.152 15.872 1.00 86.88 751 GLU A C 1
ATOM 5638 O O . GLU A 1 751 ? -15.387 19.729 15.866 1.00 86.88 751 GLU A O 1
ATOM 5643 N N . LEU A 1 752 ? -13.410 19.342 16.847 1.00 87.38 752 LEU A N 1
ATOM 5644 C CA . LEU A 1 752 ? -13.620 20.245 17.985 1.00 87.38 752 LEU A CA 1
ATOM 5645 C C . LEU A 1 752 ? -13.829 21.704 17.544 1.00 87.38 752 LEU A C 1
ATOM 5647 O O . LEU A 1 752 ? -14.660 22.407 18.113 1.00 87.38 752 LEU A O 1
ATOM 5651 N N . LYS A 1 753 ? -13.140 22.159 16.487 1.00 86.31 753 LYS A N 1
ATOM 5652 C CA . LYS A 1 753 ? -13.362 23.499 15.910 1.00 86.31 753 LYS A CA 1
ATOM 5653 C C . LYS A 1 753 ? -14.713 23.602 15.207 1.00 86.31 753 LYS A C 1
ATOM 5655 O O . LYS A 1 753 ? -15.377 24.627 15.335 1.00 86.31 753 LYS A O 1
ATOM 5660 N N . ALA A 1 754 ? -15.134 22.551 14.501 1.00 83.31 754 ALA A N 1
ATOM 5661 C CA . ALA A 1 754 ? -16.464 22.488 13.902 1.00 83.31 754 ALA A CA 1
ATOM 5662 C C . ALA A 1 754 ? -17.570 22.492 14.974 1.00 83.31 754 ALA A C 1
ATOM 5664 O O . ALA A 1 754 ? -18.564 23.195 14.817 1.00 83.31 754 ALA A O 1
ATOM 5665 N N . LEU A 1 755 ? -17.370 21.784 16.092 1.00 83.50 755 LEU A N 1
ATOM 5666 C CA . LEU A 1 755 ? -18.294 21.775 17.230 1.00 83.50 755 LEU A CA 1
ATOM 5667 C C . LEU A 1 755 ? -18.363 23.128 17.940 1.00 83.50 755 LEU A C 1
ATOM 5669 O O . LEU A 1 755 ? -19.458 23.612 18.214 1.00 83.50 755 LEU A O 1
ATOM 5673 N N . ALA A 1 756 ? -17.224 23.783 18.174 1.00 83.88 756 ALA A N 1
ATOM 5674 C CA . ALA A 1 756 ? -17.198 25.138 18.723 1.00 83.88 756 ALA A CA 1
ATOM 5675 C C . ALA A 1 756 ? -17.949 26.135 17.817 1.00 83.88 756 ALA A C 1
ATOM 5677 O O . ALA A 1 756 ? -18.751 26.925 18.311 1.00 83.88 756 ALA A O 1
ATOM 5678 N N . ALA A 1 757 ? -17.762 26.050 16.494 1.00 82.44 757 ALA A N 1
ATOM 5679 C CA . ALA A 1 757 ? -18.483 26.875 15.520 1.00 82.44 757 ALA A CA 1
ATOM 5680 C C . ALA A 1 757 ? -19.993 26.562 15.439 1.00 82.44 757 ALA A C 1
ATOM 5682 O O . ALA A 1 757 ? -20.782 27.448 15.118 1.00 82.44 757 ALA A O 1
ATOM 5683 N N . ALA A 1 758 ? -20.408 25.330 15.754 1.00 77.56 758 ALA A N 1
ATOM 5684 C CA . ALA A 1 758 ? -21.813 24.920 15.828 1.00 77.56 758 ALA A CA 1
ATOM 5685 C C . ALA A 1 758 ? -22.503 25.274 17.165 1.00 77.56 758 ALA A C 1
ATOM 5687 O O . ALA A 1 758 ? -23.707 25.057 17.306 1.00 77.56 758 ALA A O 1
ATOM 5688 N N . GLY A 1 759 ? -21.765 25.813 18.145 1.00 80.06 759 GLY A N 1
ATOM 5689 C CA . GLY A 1 759 ? -22.277 26.097 19.491 1.00 80.06 759 GLY A CA 1
ATOM 5690 C C . GLY A 1 759 ? -22.335 24.877 20.421 1.00 80.06 759 GLY A C 1
ATOM 5691 O O . GLY A 1 759 ? -23.044 24.917 21.424 1.00 80.06 759 GLY A O 1
ATOM 5692 N N . GLY A 1 760 ? -21.601 23.805 20.106 1.00 78.62 760 GLY A N 1
ATOM 5693 C CA . GLY A 1 760 ? -21.553 22.547 20.857 1.00 78.62 760 GLY A CA 1
ATOM 5694 C C . GLY A 1 760 ? -22.074 21.338 20.063 1.00 78.62 760 GLY A C 1
ATOM 5695 O O . GLY A 1 760 ? -22.275 21.434 18.850 1.00 78.62 760 GLY A O 1
ATOM 5696 N N . PRO A 1 761 ? -22.283 20.187 20.730 1.00 79.56 761 PRO A N 1
ATOM 5697 C CA . PRO A 1 761 ? -22.911 19.008 20.132 1.00 79.56 761 PRO A CA 1
ATOM 5698 C C . PRO A 1 761 ? -24.312 19.305 19.584 1.00 79.56 761 PRO A C 1
ATOM 5700 O O . PRO A 1 761 ? -25.089 20.046 20.187 1.00 79.56 761 PRO A O 1
ATOM 5703 N N . ALA A 1 762 ? -24.649 18.691 18.454 1.00 74.06 762 ALA A N 1
ATOM 5704 C CA . ALA A 1 762 ? -25.904 18.865 17.723 1.00 74.06 762 ALA A CA 1
ATOM 5705 C C . ALA A 1 762 ? -26.468 17.550 17.132 1.00 74.06 762 ALA A C 1
ATOM 5707 O O . ALA A 1 762 ? -27.390 17.596 16.313 1.00 74.06 762 ALA A O 1
ATOM 5708 N N . GLY A 1 763 ? -25.914 16.391 17.517 1.00 73.31 763 GLY A N 1
ATOM 5709 C CA . GLY A 1 763 ? -26.225 15.082 16.928 1.00 73.31 763 GLY A CA 1
ATOM 5710 C C . GLY A 1 763 ? -25.443 14.800 15.638 1.00 73.31 763 GLY A C 1
ATOM 5711 O O . GLY A 1 763 ? -25.882 14.009 14.801 1.00 73.31 763 GLY A O 1
ATOM 5712 N N . ALA A 1 764 ? -24.308 15.476 15.446 1.00 75.62 764 ALA A N 1
ATOM 5713 C CA . ALA A 1 764 ? -23.411 15.273 14.318 1.00 75.62 764 ALA A CA 1
ATOM 5714 C C . ALA A 1 764 ? -22.617 13.960 14.445 1.00 75.62 764 ALA A C 1
ATOM 5716 O O . ALA A 1 764 ? -22.394 13.423 15.531 1.00 75.62 764 ALA A O 1
ATOM 5717 N N . GLN A 1 765 ? -22.165 13.445 13.301 1.00 79.12 765 GLN A N 1
ATOM 5718 C CA . GLN A 1 765 ? -21.353 12.235 13.213 1.00 79.12 765 GLN A CA 1
ATOM 5719 C C . GLN A 1 765 ? -20.067 12.527 12.443 1.00 79.12 765 GLN A C 1
ATOM 5721 O O . GLN A 1 765 ? -20.106 12.946 11.286 1.00 79.12 765 GLN A O 1
ATOM 5726 N N . PHE A 1 766 ? -18.928 12.298 13.093 1.00 82.69 766 PHE A N 1
ATOM 5727 C CA . PHE A 1 766 ? -17.600 12.543 12.538 1.00 82.69 766 PHE A CA 1
ATOM 5728 C C . PHE A 1 766 ? -16.913 11.235 12.155 1.00 82.69 766 PHE A C 1
ATOM 5730 O O . PHE A 1 766 ? -17.181 10.184 12.726 1.00 82.69 766 PHE A O 1
ATOM 5737 N N . ARG A 1 767 ? -15.998 11.282 11.188 1.00 82.75 767 ARG A N 1
ATOM 5738 C CA . ARG A 1 767 ? -15.274 10.094 10.716 1.00 82.75 767 ARG A CA 1
ATOM 5739 C C . ARG A 1 767 ? -14.209 9.653 11.716 1.00 82.75 767 ARG A C 1
ATOM 5741 O O . ARG A 1 767 ? -13.462 10.493 12.223 1.00 82.75 767 ARG A O 1
ATOM 5748 N N . ALA A 1 768 ? -14.094 8.347 11.966 1.00 80.62 768 ALA A N 1
ATOM 5749 C CA . ALA A 1 768 ? -13.046 7.826 12.843 1.00 80.62 768 ALA A CA 1
ATOM 5750 C C . ALA A 1 768 ? -11.652 8.096 12.246 1.00 80.62 768 ALA A C 1
ATOM 5752 O O . ALA A 1 768 ? -10.812 8.744 12.876 1.00 80.62 768 ALA A O 1
ATOM 5753 N N . SER A 1 769 ? -11.441 7.684 10.992 1.00 75.38 769 SER A N 1
ATOM 5754 C CA . SER A 1 769 ? -10.255 8.033 10.202 1.00 75.38 769 SER A CA 1
ATOM 5755 C C . SER A 1 769 ? -10.308 9.489 9.697 1.00 75.38 769 SER A C 1
ATOM 5757 O O . SER A 1 769 ? -11.351 9.923 9.200 1.00 75.38 769 SER A O 1
ATOM 5759 N N . PRO A 1 770 ? -9.206 10.263 9.772 1.00 66.88 770 PRO A N 1
ATOM 5760 C CA . PRO A 1 770 ? -9.183 11.639 9.285 1.00 66.88 770 PRO A CA 1
ATOM 5761 C C . PRO A 1 770 ? -9.302 11.696 7.751 1.00 66.88 770 PRO A C 1
ATOM 5763 O O . PRO A 1 770 ? -8.463 11.169 7.011 1.00 66.88 770 PRO A O 1
ATOM 5766 N N . THR A 1 771 ? -10.350 12.368 7.273 1.00 58.56 771 THR A N 1
ATOM 5767 C CA . THR A 1 771 ? -10.652 12.583 5.849 1.00 58.56 771 THR A CA 1
ATOM 5768 C C . THR A 1 771 ? -9.909 13.791 5.283 1.00 58.56 771 THR A C 1
ATOM 5770 O O . THR A 1 771 ? -9.973 14.881 5.854 1.00 58.56 771 THR A O 1
ATOM 5773 N N . ALA A 1 772 ? -9.284 13.642 4.110 1.00 45.50 772 ALA A N 1
ATOM 5774 C CA . ALA A 1 772 ? -8.455 14.688 3.496 1.00 45.50 772 ALA A CA 1
ATOM 5775 C C . ALA A 1 772 ? -9.196 16.014 3.205 1.00 45.50 772 ALA A C 1
ATOM 5777 O O . ALA A 1 772 ? -8.571 17.068 3.221 1.00 45.50 772 ALA A O 1
ATOM 5778 N N . GLY A 1 773 ? -10.515 15.976 2.975 1.00 39.56 773 GLY A N 1
ATOM 5779 C CA . GLY A 1 773 ? -11.334 17.165 2.695 1.00 39.56 773 GLY A CA 1
ATOM 5780 C C . GLY A 1 773 ? -11.859 17.925 3.922 1.00 39.56 773 GLY A C 1
ATOM 5781 O O . GLY A 1 773 ? -12.497 18.961 3.750 1.00 39.56 773 GLY A O 1
ATOM 5782 N N . GLY A 1 774 ? -11.617 17.447 5.151 1.00 37.06 774 GLY A N 1
ATOM 5783 C CA . GLY A 1 774 ? -12.249 18.002 6.362 1.00 37.06 774 GLY A CA 1
ATOM 5784 C C . GLY A 1 774 ? -11.922 19.477 6.641 1.00 37.06 774 GLY A C 1
ATOM 5785 O O . GLY A 1 774 ? -12.759 20.206 7.167 1.00 37.06 774 GLY A O 1
ATOM 5786 N N . ALA A 1 775 ? -10.739 19.946 6.232 1.00 35.25 775 ALA A N 1
ATOM 5787 C CA . ALA A 1 775 ? -10.320 21.338 6.408 1.00 35.25 775 ALA A CA 1
ATOM 5788 C C . ALA A 1 775 ? -11.101 22.330 5.521 1.00 35.25 775 ALA A C 1
ATOM 5790 O O . ALA A 1 775 ? -11.354 23.461 5.937 1.00 35.25 775 ALA A O 1
ATOM 5791 N N . ALA A 1 776 ? -11.531 21.911 4.326 1.00 32.12 776 ALA A N 1
ATOM 5792 C CA . ALA A 1 776 ? -12.175 22.798 3.355 1.00 32.12 776 ALA A CA 1
ATOM 5793 C C . ALA A 1 776 ? -13.556 23.298 3.822 1.00 32.12 776 ALA A C 1
ATOM 5795 O O . ALA A 1 776 ? -13.944 24.422 3.506 1.00 32.12 776 ALA A O 1
ATOM 5796 N N . VAL A 1 777 ? -14.275 22.499 4.620 1.00 37.00 777 VAL A N 1
ATOM 5797 C CA . VAL A 1 777 ? -15.578 22.885 5.195 1.00 37.00 777 VAL A CA 1
ATOM 5798 C C . VAL A 1 777 ? -15.418 24.045 6.187 1.00 37.00 777 VAL A C 1
ATOM 5800 O O . VAL A 1 777 ? -16.222 24.974 6.178 1.00 37.00 777 VAL A O 1
ATOM 5803 N N . ALA A 1 778 ? -14.339 24.052 6.978 1.00 34.84 778 ALA A N 1
ATOM 5804 C CA . ALA A 1 778 ? -14.048 25.133 7.921 1.00 34.84 778 ALA A CA 1
ATOM 5805 C C . ALA A 1 778 ? -13.660 26.453 7.222 1.00 34.84 778 ALA A C 1
ATOM 5807 O O . ALA A 1 778 ? -13.937 27.529 7.745 1.00 34.84 778 ALA A O 1
ATOM 5808 N N . ALA A 1 779 ? -13.056 26.390 6.030 1.00 30.44 779 ALA A N 1
ATOM 5809 C CA . ALA A 1 779 ? -12.647 27.577 5.273 1.00 30.44 779 ALA A CA 1
ATOM 5810 C C . ALA A 1 779 ? -13.813 28.308 4.572 1.00 30.44 779 ALA A C 1
ATOM 5812 O O . ALA A 1 779 ? -13.684 29.486 4.242 1.00 30.44 779 ALA A O 1
ATOM 5813 N N . GLY A 1 780 ? -14.944 27.631 4.335 1.00 29.64 780 GLY A N 1
ATOM 5814 C CA . GLY A 1 780 ? -16.115 28.213 3.664 1.00 29.64 780 GLY A CA 1
ATOM 5815 C C . GLY A 1 780 ? -17.053 29.021 4.572 1.00 29.64 780 GLY A C 1
ATOM 5816 O O . GLY A 1 780 ? -17.836 29.826 4.074 1.00 29.64 780 GLY A O 1
ATOM 5817 N N . ALA A 1 781 ? -16.975 28.841 5.893 1.00 36.12 781 ALA A N 1
ATOM 5818 C CA . ALA A 1 781 ? -17.970 29.315 6.864 1.00 36.12 781 ALA A CA 1
ATOM 5819 C C . ALA A 1 781 ? -17.884 30.817 7.238 1.00 36.12 781 ALA A C 1
ATOM 5821 O O . ALA A 1 781 ? -18.369 31.222 8.290 1.00 36.12 781 ALA A O 1
ATOM 5822 N N . LEU A 1 782 ? -17.271 31.652 6.389 1.00 35.31 782 LEU A N 1
ATOM 5823 C CA . LEU A 1 782 ? -17.133 33.107 6.586 1.00 35.31 782 LEU A CA 1
ATOM 5824 C C . LEU A 1 782 ? -18.042 33.946 5.660 1.00 35.31 782 LEU A C 1
ATOM 5826 O O . LEU A 1 782 ? -17.907 35.166 5.602 1.00 35.31 782 LEU A O 1
ATOM 5830 N N . GLY A 1 783 ? -18.966 33.307 4.933 1.00 31.08 783 GLY A N 1
ATOM 5831 C CA . GLY A 1 783 ? -20.018 33.963 4.147 1.00 31.08 783 GLY A CA 1
ATOM 5832 C C . GLY A 1 783 ? -21.405 33.667 4.723 1.00 31.08 783 GLY A C 1
ATOM 5833 O O . GLY A 1 783 ? -21.724 32.512 4.992 1.00 31.08 783 GLY A O 1
ATOM 5834 N N . ALA A 1 784 ? -22.227 34.699 4.925 1.00 40.97 784 ALA A N 1
ATOM 5835 C CA . ALA A 1 784 ? -23.488 34.580 5.655 1.00 40.97 784 ALA A CA 1
ATOM 5836 C C . ALA A 1 784 ? -24.597 33.857 4.862 1.00 40.97 784 ALA A C 1
ATOM 5838 O O . ALA A 1 784 ? -25.137 34.390 3.894 1.00 40.97 784 ALA A O 1
ATOM 5839 N N . ALA A 1 785 ? -24.983 32.673 5.339 1.00 29.80 785 ALA A N 1
ATOM 5840 C CA . ALA A 1 785 ? -26.251 32.001 5.056 1.00 29.80 785 ALA A CA 1
ATOM 5841 C C . ALA A 1 785 ? -26.583 31.052 6.229 1.00 29.80 785 ALA A C 1
ATOM 5843 O O . ALA A 1 785 ? -25.653 30.528 6.849 1.00 29.80 785 ALA A O 1
ATOM 5844 N N . PRO A 1 786 ? -27.866 30.803 6.561 1.00 32.09 786 PRO A N 1
ATOM 5845 C CA . PRO A 1 786 ? -28.219 29.796 7.559 1.00 32.09 786 PRO A CA 1
ATOM 5846 C C . PRO A 1 786 ? -27.785 28.394 7.087 1.00 32.09 786 PRO A C 1
ATOM 5848 O O . PRO A 1 786 ? -27.854 28.108 5.887 1.00 32.09 786 PRO A O 1
ATOM 5851 N N . PRO A 1 787 ? -27.343 27.505 7.994 1.00 33.72 787 PRO A N 1
ATOM 5852 C CA . PRO A 1 787 ? -26.830 26.198 7.608 1.00 33.72 787 PRO A CA 1
ATOM 5853 C C . PRO A 1 787 ? -27.938 25.324 7.010 1.00 33.72 787 PRO A C 1
ATOM 5855 O O . PRO A 1 787 ? -28.921 24.991 7.672 1.00 33.72 787 PRO A O 1
ATOM 5858 N N . ALA A 1 788 ? -27.740 24.901 5.761 1.00 30.42 788 ALA A N 1
ATOM 5859 C CA . ALA A 1 788 ? -28.457 23.762 5.198 1.00 30.42 788 ALA A CA 1
ATOM 5860 C C . ALA A 1 788 ? -28.200 22.506 6.065 1.00 30.42 788 ALA A C 1
ATOM 5862 O O . ALA A 1 788 ? -27.131 22.414 6.680 1.00 30.42 788 ALA A O 1
ATOM 5863 N N . PRO A 1 789 ? -29.134 21.533 6.123 1.00 34.06 789 PRO A N 1
ATOM 5864 C CA . PRO A 1 789 ? -28.943 20.314 6.906 1.00 34.06 789 PRO A CA 1
ATOM 5865 C C . PRO A 1 789 ? -27.619 19.643 6.533 1.00 34.06 789 PRO A C 1
ATOM 5867 O O . PRO A 1 789 ? -27.323 19.456 5.350 1.00 34.06 789 PRO A O 1
ATOM 5870 N N . ALA A 1 790 ? -26.813 19.331 7.552 1.00 40.72 790 ALA A N 1
ATOM 5871 C CA . ALA A 1 790 ? -25.439 18.879 7.374 1.00 40.72 790 ALA A CA 1
ATOM 5872 C C . ALA A 1 790 ? -25.376 17.673 6.426 1.00 40.72 790 ALA A C 1
ATOM 5874 O O . ALA A 1 790 ? -26.037 16.656 6.653 1.00 40.72 790 ALA A O 1
ATOM 5875 N N . ALA A 1 791 ? -24.579 17.794 5.361 1.00 42.00 791 ALA A N 1
ATOM 5876 C CA . ALA A 1 791 ? -24.379 16.702 4.420 1.00 42.00 791 ALA A CA 1
ATOM 5877 C C . ALA A 1 791 ? -23.828 15.474 5.173 1.00 42.00 791 ALA A C 1
ATOM 5879 O O . ALA A 1 791 ? -22.921 15.636 5.996 1.00 42.00 791 ALA A O 1
ATOM 5880 N N . PRO A 1 792 ? -24.357 14.260 4.924 1.00 52.19 792 PRO A N 1
ATOM 5881 C CA . PRO A 1 792 ? -23.919 13.069 5.638 1.00 52.19 792 PRO A CA 1
ATOM 5882 C C . PRO A 1 792 ? -22.423 12.837 5.417 1.00 52.19 792 PRO A C 1
ATOM 5884 O O . PRO A 1 792 ? -21.917 12.998 4.304 1.00 52.19 792 PRO A O 1
ATOM 5887 N N . ALA A 1 793 ? -21.717 12.460 6.485 1.00 62.94 793 ALA A N 1
ATOM 5888 C CA . ALA A 1 793 ? -20.288 12.195 6.419 1.00 62.94 793 ALA A CA 1
ATOM 5889 C C . ALA A 1 793 ? -19.983 11.094 5.387 1.00 62.94 793 ALA A C 1
ATOM 5891 O O . ALA A 1 793 ? -20.644 10.055 5.355 1.00 62.94 793 ALA A O 1
ATOM 5892 N N . SER A 1 794 ? -18.973 11.332 4.547 1.00 76.56 794 SER A N 1
ATOM 5893 C CA . SER A 1 794 ? -18.568 10.417 3.473 1.00 76.56 794 SER A CA 1
ATOM 5894 C C . SER A 1 794 ? -18.195 9.037 4.017 1.00 76.56 794 SER A C 1
ATOM 5896 O O . SER A 1 794 ? -17.395 8.947 4.949 1.00 76.56 794 SER A O 1
ATOM 5898 N N . THR A 1 795 ? -18.712 7.972 3.414 1.00 85.88 795 THR A N 1
ATOM 5899 C CA . THR A 1 795 ? -18.519 6.591 3.887 1.00 85.88 795 THR A CA 1
ATOM 5900 C C . THR A 1 795 ? -17.074 6.092 3.718 1.00 85.88 795 THR A C 1
ATOM 5902 O O . THR A 1 795 ? -16.241 6.725 3.058 1.00 85.88 795 THR A O 1
ATOM 5905 N N . LEU A 1 796 ? -16.751 4.928 4.299 1.00 86.88 796 LEU A N 1
ATOM 5906 C CA . LEU A 1 796 ? -15.423 4.318 4.166 1.00 86.88 796 LEU A CA 1
ATOM 5907 C C . LEU A 1 796 ? -15.088 3.990 2.711 1.00 86.88 796 LEU A C 1
ATOM 5909 O O . LEU A 1 796 ? -13.962 4.225 2.273 1.00 86.88 796 LEU A O 1
ATOM 5913 N N . THR A 1 797 ? -16.059 3.484 1.959 1.00 88.88 797 THR A N 1
ATOM 5914 C CA . THR A 1 797 ? -15.904 3.154 0.541 1.00 88.88 797 THR A CA 1
ATOM 5915 C C . THR A 1 797 ? -15.754 4.395 -0.336 1.00 88.88 797 THR A C 1
ATOM 5917 O O . THR A 1 797 ? -14.978 4.353 -1.289 1.00 88.88 797 THR A O 1
ATOM 5920 N N . GLN A 1 798 ? -16.399 5.517 0.000 1.00 86.38 798 GLN A N 1
ATOM 5921 C CA . GLN A 1 798 ? -16.241 6.794 -0.715 1.00 86.38 798 GLN A CA 1
ATOM 5922 C C . GLN A 1 798 ? -14.858 7.416 -0.501 1.00 86.38 798 GLN A C 1
ATOM 5924 O O . GLN A 1 798 ? -14.208 7.836 -1.463 1.00 86.38 798 GLN A O 1
ATOM 5929 N N . ASP A 1 799 ? -14.382 7.440 0.745 1.00 85.12 799 ASP A N 1
ATOM 5930 C CA . ASP A 1 799 ? -13.031 7.893 1.087 1.00 85.12 799 ASP A CA 1
ATOM 5931 C C . ASP A 1 799 ? -11.978 6.981 0.426 1.00 85.12 799 ASP A C 1
ATOM 5933 O O . ASP A 1 799 ? -11.068 7.463 -0.249 1.00 85.12 799 ASP A O 1
ATOM 5937 N N . PHE A 1 800 ? -12.158 5.656 0.495 1.00 86.62 800 PHE A N 1
ATOM 5938 C CA . PHE A 1 800 ? -11.290 4.685 -0.177 1.00 86.62 800 PHE A CA 1
ATOM 5939 C C . PHE A 1 800 ? -11.251 4.867 -1.706 1.00 86.62 800 PHE A C 1
ATOM 5941 O O . PHE A 1 800 ? -10.160 4.950 -2.273 1.00 86.62 800 PHE A O 1
ATOM 5948 N N . HIS A 1 801 ? -12.405 4.988 -2.375 1.00 85.81 801 HIS A N 1
ATOM 5949 C CA . HIS A 1 801 ? -12.477 5.220 -3.825 1.00 85.81 801 HIS A CA 1
ATOM 5950 C C . HIS A 1 801 ? -11.776 6.529 -4.208 1.00 85.81 801 HIS A C 1
ATOM 5952 O O . HIS A 1 801 ? -10.964 6.557 -5.131 1.00 85.81 801 HIS A O 1
ATOM 5958 N N . THR A 1 802 ? -12.013 7.600 -3.445 1.00 85.31 802 THR A N 1
ATOM 5959 C CA . THR A 1 802 ? -11.367 8.904 -3.651 1.00 85.31 802 THR A CA 1
ATOM 5960 C C . THR A 1 802 ? -9.846 8.804 -3.499 1.00 85.31 802 THR A C 1
ATOM 5962 O O . THR A 1 802 ? -9.096 9.355 -4.307 1.00 85.31 802 THR A O 1
ATOM 5965 N N . ARG A 1 803 ? -9.351 8.084 -2.486 1.00 84.69 803 ARG A N 1
ATOM 5966 C CA . ARG A 1 803 ? -7.912 7.863 -2.272 1.00 84.69 803 ARG A CA 1
ATOM 5967 C C . ARG A 1 803 ? -7.289 7.022 -3.394 1.00 84.69 803 ARG A C 1
ATOM 5969 O O . ARG A 1 803 ? -6.205 7.370 -3.862 1.00 84.69 803 ARG A O 1
ATOM 5976 N N . LEU A 1 804 ? -7.977 5.981 -3.868 1.00 86.62 804 LEU A N 1
ATOM 5977 C CA . LEU A 1 804 ? -7.528 5.128 -4.974 1.00 86.62 804 LEU A CA 1
ATOM 5978 C C . LEU A 1 804 ? -7.482 5.891 -6.312 1.00 86.62 804 LEU A C 1
ATOM 5980 O O . LEU A 1 804 ? -6.466 5.836 -7.004 1.00 86.62 804 LEU A O 1
ATOM 5984 N N . ASP A 1 805 ? -8.509 6.682 -6.637 1.00 86.19 805 ASP A N 1
ATOM 5985 C CA . ASP A 1 805 ? -8.523 7.554 -7.823 1.00 86.19 805 ASP A CA 1
ATOM 5986 C C . ASP A 1 805 ? -7.345 8.535 -7.830 1.00 86.19 805 ASP A C 1
ATOM 5988 O O . ASP A 1 805 ? -6.710 8.757 -8.864 1.00 86.19 805 ASP A O 1
ATOM 5992 N N . ASN A 1 806 ? -7.037 9.136 -6.677 1.00 84.25 806 ASN A N 1
ATOM 5993 C CA . ASN A 1 806 ? -5.928 10.079 -6.558 1.00 84.25 806 ASN A CA 1
ATOM 5994 C C . ASN A 1 806 ? -4.563 9.390 -6.733 1.00 84.25 806 ASN A C 1
ATOM 5996 O O . ASN A 1 806 ? -3.699 9.947 -7.410 1.00 84.25 806 ASN A O 1
ATOM 6000 N N . LEU A 1 807 ? -4.387 8.161 -6.227 1.00 87.06 807 LEU A N 1
ATOM 6001 C CA . LEU A 1 807 ? -3.200 7.348 -6.519 1.00 87.06 807 LEU A CA 1
ATOM 6002 C C . LEU A 1 807 ? -3.056 7.102 -8.028 1.00 87.06 807 LEU A C 1
ATOM 6004 O O . LEU A 1 807 ? -1.994 7.357 -8.595 1.00 87.06 807 LEU A O 1
ATOM 6008 N N . LEU A 1 808 ? -4.126 6.659 -8.698 1.00 87.69 808 LEU A N 1
ATOM 6009 C CA . LEU A 1 808 ? -4.109 6.397 -10.141 1.00 87.69 808 LEU A CA 1
ATOM 6010 C C . LEU A 1 808 ? -3.762 7.645 -10.956 1.00 87.69 808 LEU A C 1
ATOM 6012 O O . LEU A 1 808 ? -2.971 7.555 -11.894 1.00 87.69 808 LEU A O 1
ATOM 6016 N N . ARG A 1 809 ? -4.292 8.818 -10.585 1.00 87.00 809 ARG A N 1
ATOM 6017 C CA . ARG A 1 809 ? -3.939 10.093 -11.233 1.00 87.00 809 ARG A CA 1
ATOM 6018 C C . ARG A 1 809 ? -2.438 10.364 -11.151 1.00 87.00 809 ARG A C 1
ATOM 6020 O O . ARG A 1 809 ? -1.848 10.701 -12.175 1.00 87.00 809 ARG A O 1
ATOM 6027 N N . THR A 1 810 ? -1.810 10.167 -9.991 1.00 85.81 810 THR A N 1
ATOM 6028 C CA . THR A 1 810 ? -0.353 10.317 -9.840 1.00 85.81 810 THR A CA 1
ATOM 6029 C C . THR A 1 810 ? 0.416 9.290 -10.678 1.00 85.81 810 THR A C 1
ATOM 6031 O O . THR A 1 810 ? 1.364 9.654 -11.374 1.00 85.81 810 THR A O 1
ATOM 6034 N N . LEU A 1 811 ? -0.017 8.023 -10.690 1.00 88.69 811 LEU A N 1
ATOM 6035 C CA . LEU A 1 811 ? 0.641 6.956 -11.457 1.00 88.69 811 LEU A CA 1
ATOM 6036 C C . LEU A 1 811 ? 0.546 7.146 -12.978 1.00 88.69 811 LEU A C 1
ATOM 6038 O O . LEU A 1 811 ? 1.510 6.850 -13.674 1.00 88.69 811 LEU A O 1
ATOM 6042 N N . VAL A 1 812 ? -0.568 7.668 -13.504 1.00 88.25 812 VAL A N 1
ATOM 6043 C CA . VAL A 1 812 ? -0.757 7.926 -14.948 1.00 88.25 812 VAL A CA 1
ATOM 6044 C C . VAL A 1 812 ? 0.169 9.032 -15.479 1.00 88.25 812 VAL A C 1
ATOM 6046 O O . VAL A 1 812 ? 0.516 9.024 -16.660 1.00 88.25 812 VAL A O 1
ATOM 6049 N N . HIS A 1 813 ? 0.607 9.963 -14.626 1.00 85.81 813 HIS A N 1
ATOM 6050 C CA . HIS A 1 813 ? 1.563 11.019 -14.995 1.00 85.81 813 HIS A CA 1
ATOM 6051 C C . HIS A 1 813 ? 3.034 10.610 -14.795 1.00 85.81 813 HIS A C 1
ATOM 6053 O O . HIS A 1 813 ? 3.937 11.328 -15.231 1.00 85.81 813 HIS A O 1
ATOM 6059 N N . ALA A 1 814 ? 3.283 9.459 -14.165 1.00 89.88 814 ALA A N 1
ATOM 6060 C CA . ALA A 1 814 ? 4.608 8.890 -13.976 1.00 89.88 814 ALA A CA 1
ATOM 6061 C C . ALA A 1 814 ? 4.879 7.766 -14.985 1.00 89.88 814 ALA A C 1
ATOM 6063 O O . ALA A 1 814 ? 3.985 7.037 -15.407 1.00 89.88 814 ALA A O 1
ATOM 6064 N N . ARG A 1 815 ? 6.147 7.567 -15.348 1.00 91.06 815 ARG A N 1
ATOM 6065 C CA . ARG A 1 815 ? 6.574 6.385 -16.101 1.00 91.06 815 ARG A CA 1
ATOM 6066 C C . ARG A 1 815 ? 6.667 5.174 -15.159 1.00 91.06 815 ARG A C 1
ATOM 6068 O O . ARG A 1 815 ? 7.493 5.215 -14.241 1.00 91.06 815 ARG A O 1
ATOM 6075 N N . PRO A 1 816 ? 5.902 4.090 -15.379 1.00 94.12 816 PRO A N 1
ATOM 6076 C CA . PRO A 1 816 ? 5.942 2.934 -14.498 1.00 94.12 816 PRO A CA 1
ATOM 6077 C C . PRO A 1 816 ? 7.126 2.003 -14.796 1.00 94.12 816 PRO A C 1
ATOM 6079 O O . PRO A 1 816 ? 7.550 1.830 -15.942 1.00 94.12 816 PRO A O 1
ATOM 6082 N N . HIS A 1 817 ? 7.610 1.358 -13.738 1.00 95.25 817 HIS A N 1
ATOM 6083 C CA . HIS A 1 817 ? 8.585 0.268 -13.740 1.00 95.25 817 HIS A CA 1
ATOM 6084 C C . HIS A 1 817 ? 8.020 -0.842 -12.847 1.00 95.25 817 HIS A C 1
ATOM 6086 O O . HIS A 1 817 ? 7.724 -0.592 -11.681 1.00 95.25 817 HIS A O 1
ATOM 6092 N N . PHE A 1 818 ? 7.813 -2.048 -13.377 1.00 96.06 818 PHE A N 1
ATOM 6093 C CA . PHE A 1 818 ? 7.020 -3.074 -12.687 1.00 96.06 818 PHE A CA 1
ATOM 6094 C C . PHE A 1 818 ? 7.875 -4.170 -12.047 1.00 96.06 818 PHE A C 1
ATOM 6096 O O . PHE A 1 818 ? 8.732 -4.767 -12.704 1.00 96.06 818 PHE A O 1
ATOM 6103 N N . VAL A 1 819 ? 7.559 -4.493 -10.789 1.00 96.62 819 VAL A N 1
ATOM 6104 C CA . VAL A 1 819 ? 8.063 -5.671 -10.076 1.00 96.62 819 VAL A CA 1
ATOM 6105 C C . VAL A 1 819 ? 6.895 -6.619 -9.779 1.00 96.62 819 VAL A C 1
ATOM 6107 O O . VAL A 1 819 ? 5.889 -6.231 -9.173 1.00 96.62 819 VAL A O 1
ATOM 6110 N N . ARG A 1 820 ? 7.018 -7.873 -10.223 1.00 96.69 820 ARG A N 1
ATOM 6111 C CA . ARG A 1 820 ? 6.077 -8.968 -9.956 1.00 96.69 820 ARG A CA 1
ATOM 6112 C C . ARG A 1 820 ? 6.643 -9.855 -8.847 1.00 96.69 820 ARG A C 1
ATOM 6114 O O . ARG A 1 820 ? 7.595 -10.599 -9.064 1.00 96.69 820 ARG A O 1
ATOM 6121 N N . CYS A 1 821 ? 6.069 -9.750 -7.657 1.00 95.62 821 CYS A N 1
ATOM 6122 C CA . CYS A 1 821 ? 6.505 -10.442 -6.451 1.00 95.62 821 CYS A CA 1
ATOM 6123 C C . CYS A 1 821 ? 5.703 -11.739 -6.250 1.00 95.62 821 CYS A C 1
ATOM 6125 O O . CYS A 1 821 ? 4.478 -11.694 -6.104 1.00 95.62 821 CYS A O 1
ATOM 6127 N N . LEU A 1 822 ? 6.396 -12.879 -6.204 1.00 95.81 822 LEU A N 1
ATOM 6128 C CA . LEU A 1 822 ? 5.844 -14.233 -6.086 1.00 95.81 822 LEU A CA 1
ATOM 6129 C C . LEU A 1 822 ? 6.185 -14.865 -4.728 1.00 95.81 822 LEU A C 1
ATOM 6131 O O . LEU A 1 822 ? 7.325 -14.791 -4.272 1.00 95.81 822 LEU A O 1
ATOM 6135 N N . ARG A 1 823 ? 5.224 -15.555 -4.106 1.00 93.12 823 ARG A N 1
ATOM 6136 C CA . ARG A 1 823 ? 5.505 -16.522 -3.030 1.00 93.12 823 ARG A CA 1
ATOM 6137 C C . ARG A 1 823 ? 6.082 -17.804 -3.624 1.00 93.12 823 ARG A C 1
ATOM 6139 O O . ARG A 1 823 ? 5.499 -18.318 -4.579 1.00 93.12 823 ARG A O 1
ATOM 6146 N N . ALA A 1 824 ? 7.154 -18.345 -3.044 1.00 94.25 824 ALA A N 1
ATOM 6147 C CA . ALA A 1 824 ? 7.657 -19.669 -3.417 1.00 94.25 824 ALA A CA 1
ATOM 6148 C C . ALA A 1 824 ? 6.798 -20.816 -2.851 1.00 94.25 824 ALA A C 1
ATOM 6150 O O . ALA A 1 824 ? 6.693 -21.858 -3.484 1.00 94.25 824 ALA A O 1
ATOM 6151 N N . ASN A 1 825 ? 6.152 -20.626 -1.696 1.00 92.50 825 ASN A N 1
ATOM 6152 C CA . ASN A 1 825 ? 5.268 -21.603 -1.051 1.00 92.50 825 ASN A CA 1
ATOM 6153 C C . ASN A 1 825 ? 4.188 -20.899 -0.203 1.00 92.50 825 ASN A C 1
ATOM 6155 O O . ASN A 1 825 ? 4.214 -19.678 -0.042 1.00 92.50 825 ASN A O 1
ATOM 6159 N N . SER A 1 826 ? 3.222 -21.658 0.320 1.00 87.81 826 SER A N 1
ATOM 6160 C CA . SER A 1 826 ? 2.130 -21.149 1.166 1.00 87.81 826 SER A CA 1
ATOM 6161 C C . SER A 1 826 ? 2.392 -21.244 2.676 1.00 87.81 826 SER A C 1
ATOM 6163 O O . SER A 1 826 ? 1.555 -20.794 3.451 1.00 87.81 826 SER A O 1
ATOM 6165 N N . THR A 1 827 ? 3.512 -21.835 3.098 1.00 87.25 827 THR A N 1
ATOM 6166 C CA . THR A 1 827 ? 3.823 -22.199 4.496 1.00 87.25 827 THR A CA 1
ATOM 6167 C C . THR A 1 827 ? 4.918 -21.332 5.130 1.00 87.25 827 THR A C 1
ATOM 6169 O O . THR A 1 827 ? 5.385 -21.636 6.225 1.00 87.25 827 THR A O 1
ATOM 6172 N N . GLU A 1 828 ? 5.349 -20.273 4.434 1.00 87.62 828 GLU A N 1
ATOM 6173 C CA . GLU A 1 828 ? 6.489 -19.402 4.781 1.00 87.62 828 GLU A CA 1
ATOM 6174 C C . GLU A 1 828 ? 7.817 -20.158 4.996 1.00 87.62 828 GLU A C 1
ATOM 6176 O O . GLU A 1 828 ? 8.734 -19.669 5.651 1.00 87.62 828 GLU A O 1
ATOM 6181 N N . THR A 1 829 ? 7.943 -21.366 4.438 1.00 89.50 829 THR A N 1
ATOM 6182 C CA . THR A 1 829 ? 9.091 -22.247 4.677 1.00 89.50 829 THR A CA 1
ATOM 6183 C C . THR A 1 829 ? 10.323 -21.767 3.892 1.00 89.50 829 THR A C 1
ATOM 6185 O O . THR A 1 829 ? 10.225 -21.621 2.666 1.00 89.50 829 THR A O 1
ATOM 6188 N N . PRO A 1 830 ? 11.486 -21.550 4.541 1.00 91.56 830 PRO A N 1
ATOM 6189 C CA . PRO A 1 830 ? 12.723 -21.166 3.860 1.00 91.56 830 PRO A CA 1
ATOM 6190 C C . PRO A 1 830 ? 13.128 -22.159 2.768 1.00 91.56 830 PRO A C 1
ATOM 6192 O O . PRO A 1 830 ? 13.072 -23.369 2.971 1.00 91.56 830 PRO A O 1
ATOM 6195 N N . MET A 1 831 ? 13.541 -21.643 1.607 1.00 92.62 831 MET A N 1
ATOM 6196 C CA . MET A 1 831 ? 14.046 -22.421 0.459 1.00 92.62 831 MET A CA 1
ATOM 6197 C C . MET A 1 831 ? 13.121 -23.536 -0.084 1.00 92.62 831 MET A C 1
ATOM 6199 O O . MET A 1 831 ? 13.555 -24.356 -0.896 1.00 92.62 831 MET A O 1
ATOM 6203 N N . LEU A 1 832 ? 11.830 -23.540 0.268 1.00 94.69 832 LEU A N 1
ATOM 6204 C CA . LEU A 1 832 ? 10.834 -24.446 -0.312 1.00 94.69 832 LEU A CA 1
ATOM 6205 C C . LEU A 1 832 ? 10.156 -23.815 -1.540 1.00 94.69 832 LEU A C 1
ATOM 6207 O O . LEU A 1 832 ? 9.574 -22.732 -1.446 1.00 94.69 832 LEU A O 1
ATOM 6211 N N . PHE A 1 833 ? 10.170 -24.523 -2.672 1.00 96.19 833 PHE A N 1
ATOM 6212 C CA . PHE A 1 833 ? 9.469 -24.142 -3.904 1.00 96.19 833 PHE A CA 1
ATOM 6213 C C . PHE A 1 833 ? 8.274 -25.076 -4.146 1.00 96.19 833 PHE A C 1
ATOM 6215 O O . PHE A 1 833 ? 8.443 -26.209 -4.595 1.00 96.19 833 PHE A O 1
ATOM 6222 N N . ASP A 1 834 ? 7.057 -24.597 -3.885 1.00 96.31 834 ASP A N 1
ATOM 6223 C CA . ASP A 1 834 ? 5.829 -25.263 -4.316 1.00 96.31 834 ASP A CA 1
ATOM 6224 C C . ASP A 1 834 ? 5.489 -24.862 -5.759 1.00 96.31 834 ASP A C 1
ATOM 6226 O O . ASP A 1 834 ? 5.043 -23.746 -6.056 1.00 96.31 834 ASP A O 1
ATOM 6230 N N . ARG A 1 835 ? 5.647 -25.832 -6.664 1.00 96.06 835 ARG A N 1
ATOM 6231 C CA . ARG A 1 835 ? 5.345 -25.689 -8.090 1.00 96.06 835 ARG A CA 1
ATOM 6232 C C . ARG A 1 835 ? 3.877 -25.315 -8.343 1.00 96.06 835 ARG A C 1
ATOM 6234 O O . ARG A 1 835 ? 3.620 -24.586 -9.298 1.00 96.06 835 ARG A O 1
ATOM 6241 N N . VAL A 1 836 ? 2.928 -25.734 -7.497 1.00 95.12 836 VAL A N 1
ATOM 6242 C CA . VAL A 1 836 ? 1.488 -25.443 -7.648 1.00 95.12 836 VAL A CA 1
ATOM 6243 C C . VAL A 1 836 ? 1.168 -23.995 -7.264 1.00 95.12 836 VAL A C 1
ATOM 6245 O O . VAL A 1 836 ? 0.502 -23.288 -8.027 1.00 95.12 836 VAL A O 1
ATOM 6248 N N . THR A 1 837 ? 1.670 -23.519 -6.121 1.00 93.69 837 THR A N 1
ATOM 6249 C CA . THR A 1 837 ? 1.541 -22.116 -5.688 1.00 93.69 837 THR A CA 1
ATOM 6250 C C . THR A 1 837 ? 2.206 -21.159 -6.675 1.00 93.69 837 THR A C 1
ATOM 6252 O O . THR A 1 837 ? 1.618 -20.125 -7.009 1.00 93.69 837 THR A O 1
ATOM 6255 N N . VAL A 1 838 ? 3.395 -21.482 -7.198 1.00 96.38 838 VAL A N 1
ATOM 6256 C CA . VAL A 1 838 ? 4.067 -20.638 -8.202 1.00 96.38 838 VAL A CA 1
ATOM 6257 C C . VAL A 1 838 ? 3.304 -20.633 -9.531 1.00 96.38 838 VAL A C 1
ATOM 6259 O O . VAL A 1 838 ? 3.014 -19.553 -10.046 1.00 96.38 838 VAL A O 1
ATOM 6262 N N . ALA A 1 839 ? 2.889 -21.793 -10.050 1.00 96.12 839 ALA A N 1
ATOM 6263 C CA . ALA A 1 839 ? 2.105 -21.906 -11.286 1.00 96.12 839 ALA A CA 1
ATOM 6264 C C . ALA A 1 839 ? 0.800 -21.083 -11.245 1.00 96.12 839 ALA A C 1
ATOM 6266 O O . ALA A 1 839 ? 0.505 -20.313 -12.163 1.00 96.12 839 ALA A O 1
ATOM 6267 N N . ARG A 1 840 ? 0.056 -21.150 -10.130 1.00 94.56 840 ARG A N 1
ATOM 6268 C CA . ARG A 1 840 ? -1.174 -20.360 -9.928 1.00 94.56 840 ARG A CA 1
ATOM 6269 C C . ARG A 1 840 ? -0.918 -18.849 -10.007 1.00 94.56 840 ARG A C 1
ATOM 6271 O O . ARG A 1 840 ? -1.710 -18.127 -10.608 1.00 94.56 840 ARG A O 1
ATOM 6278 N N . GLN A 1 841 ? 0.191 -18.371 -9.438 1.00 95.31 841 GLN A N 1
ATOM 6279 C CA . GLN A 1 841 ? 0.572 -16.954 -9.496 1.00 95.31 841 GLN A CA 1
ATOM 6280 C C . GLN A 1 841 ? 1.094 -16.534 -10.880 1.00 95.31 841 GLN A C 1
ATOM 6282 O O . GLN A 1 841 ? 0.835 -15.407 -11.295 1.00 95.31 841 GLN A O 1
ATOM 6287 N N . VAL A 1 842 ? 1.794 -17.421 -11.600 1.00 96.31 842 VAL A N 1
ATOM 6288 C CA . VAL A 1 842 ? 2.264 -17.186 -12.980 1.00 96.31 842 VAL A CA 1
ATOM 6289 C C . VAL A 1 842 ? 1.086 -16.930 -13.923 1.00 96.31 842 VAL A C 1
ATOM 6291 O O . VAL A 1 842 ? 1.138 -15.960 -14.678 1.00 96.31 842 VAL A O 1
ATOM 6294 N N . ARG A 1 843 ? 0.007 -17.720 -13.809 1.00 95.19 843 ARG A N 1
ATOM 6295 C CA . ARG A 1 843 ? -1.271 -17.473 -14.499 1.00 95.19 843 ARG A CA 1
ATOM 6296 C C . ARG A 1 843 ? -1.955 -16.188 -14.036 1.00 95.19 843 ARG A C 1
ATOM 6298 O O . ARG A 1 843 ? -2.231 -15.324 -14.857 1.00 95.19 843 ARG A O 1
ATOM 6305 N N . ALA A 1 844 ? -2.190 -16.021 -12.732 1.00 93.25 844 ALA A N 1
ATOM 6306 C CA . ALA A 1 844 ? -2.918 -14.856 -12.212 1.00 93.25 844 ALA A CA 1
ATOM 6307 C C . ALA A 1 844 ? -2.253 -13.514 -12.583 1.00 93.25 844 ALA A C 1
ATOM 6309 O O . ALA A 1 844 ? -2.927 -12.566 -12.971 1.00 93.25 844 ALA A O 1
ATOM 6310 N N . LEU A 1 845 ? -0.922 -13.421 -12.503 1.00 95.12 845 LEU A N 1
ATOM 6311 C CA . LEU A 1 845 ? -0.176 -12.203 -12.851 1.00 95.12 845 LEU A CA 1
ATOM 6312 C C . LEU A 1 845 ? 0.153 -12.091 -14.351 1.00 95.12 845 LEU A C 1
ATOM 6314 O O . LEU A 1 845 ? 0.775 -11.103 -14.753 1.00 95.12 845 LEU A O 1
ATOM 6318 N N . GLN A 1 846 ? -0.288 -13.064 -15.156 1.00 95.38 846 GLN A N 1
ATOM 6319 C CA . GLN A 1 846 ? -0.162 -13.128 -16.616 1.00 95.38 846 GLN A CA 1
ATOM 6320 C C . GLN A 1 846 ? 1.291 -13.040 -17.104 1.00 95.38 846 GLN A C 1
ATOM 6322 O O . GLN A 1 846 ? 1.660 -12.269 -17.997 1.00 95.38 846 GLN A O 1
ATOM 6327 N N . ILE A 1 847 ? 2.163 -13.796 -16.433 1.00 96.19 847 ILE A N 1
ATOM 6328 C CA . ILE A 1 847 ? 3.609 -13.765 -16.670 1.00 96.19 847 ILE A CA 1
ATOM 6329 C C . ILE A 1 847 ? 3.962 -14.449 -17.998 1.00 96.19 847 ILE A C 1
ATOM 6331 O O . ILE A 1 847 ? 4.884 -13.995 -18.674 1.00 96.19 847 ILE A O 1
ATOM 6335 N N . LEU A 1 848 ? 3.229 -15.487 -18.411 1.00 94.69 848 LEU A N 1
ATOM 6336 C CA . LEU A 1 848 ? 3.480 -16.191 -19.673 1.00 94.69 848 LEU A CA 1
ATOM 6337 C C . LEU A 1 848 ? 3.195 -15.287 -20.880 1.00 94.69 848 LEU A C 1
ATOM 6339 O O . LEU A 1 848 ? 4.041 -15.116 -21.754 1.00 94.69 848 LEU A O 1
ATOM 6343 N N . GLU A 1 849 ? 2.030 -14.655 -20.865 1.00 94.56 849 GLU A N 1
ATOM 6344 C CA . GLU A 1 849 ? 1.527 -13.679 -21.826 1.00 94.56 849 GLU A CA 1
ATOM 6345 C C . GLU A 1 849 ? 2.488 -12.483 -21.919 1.00 94.56 849 GLU A C 1
ATOM 6347 O O . GLU A 1 849 ? 2.818 -12.003 -23.004 1.00 94.56 849 GLU A O 1
ATOM 6352 N N . THR A 1 850 ? 3.026 -12.044 -20.775 1.00 94.94 850 THR A N 1
ATOM 6353 C CA . THR A 1 850 ? 4.059 -10.998 -20.714 1.00 94.94 850 THR A CA 1
ATOM 6354 C C . THR A 1 850 ? 5.351 -11.431 -21.416 1.00 94.94 850 THR A C 1
ATOM 6356 O O . THR A 1 850 ? 5.906 -10.659 -22.201 1.00 94.94 850 THR A O 1
ATOM 6359 N N . VAL A 1 851 ? 5.839 -12.656 -21.176 1.00 93.62 851 VAL A N 1
ATOM 6360 C CA . VAL A 1 851 ? 7.033 -13.195 -21.857 1.00 93.62 851 VAL A CA 1
ATOM 6361 C C . VAL A 1 851 ? 6.784 -13.317 -23.365 1.00 93.62 851 VAL A C 1
ATOM 6363 O O . VAL A 1 851 ? 7.626 -12.886 -24.153 1.00 93.62 851 VAL A O 1
ATOM 6366 N N . GLN A 1 852 ? 5.616 -13.818 -23.778 1.00 91.06 852 GLN A N 1
ATOM 6367 C CA . GLN A 1 852 ? 5.217 -13.931 -25.186 1.00 91.06 852 GLN A CA 1
ATOM 6368 C C . GLN A 1 852 ? 5.176 -12.560 -25.886 1.00 91.06 852 GLN A C 1
ATOM 6370 O O . GLN A 1 852 ? 5.776 -12.407 -26.955 1.00 91.06 852 GLN A O 1
ATOM 6375 N N . LEU A 1 853 ? 4.565 -11.540 -25.266 1.00 90.81 853 LEU A N 1
ATOM 6376 C CA . LEU A 1 853 ? 4.544 -10.168 -25.791 1.00 90.81 853 LEU A CA 1
ATOM 6377 C C . LEU A 1 853 ? 5.959 -9.593 -25.948 1.00 90.81 853 LEU A C 1
ATOM 6379 O O . LEU A 1 853 ? 6.268 -8.995 -26.980 1.00 90.81 853 LEU A O 1
ATOM 6383 N N . MET A 1 854 ? 6.814 -9.757 -24.934 1.00 90.69 854 MET A N 1
ATOM 6384 C CA . MET A 1 854 ? 8.157 -9.166 -24.926 1.00 90.69 854 MET A CA 1
ATOM 6385 C C . MET A 1 854 ? 9.111 -9.852 -25.916 1.00 90.69 854 MET A C 1
ATOM 6387 O O . MET A 1 854 ? 9.922 -9.169 -26.548 1.00 90.69 854 MET A O 1
ATOM 6391 N N . ALA A 1 855 ? 8.995 -11.174 -26.080 1.00 87.56 855 ALA A N 1
ATOM 6392 C CA . ALA A 1 855 ? 9.819 -11.968 -26.990 1.00 87.56 855 ALA A CA 1
ATOM 6393 C C . ALA A 1 855 ? 9.372 -11.861 -28.463 1.00 87.56 855 ALA A C 1
ATOM 6395 O O . ALA A 1 855 ? 10.208 -11.666 -29.346 1.00 87.56 855 ALA A O 1
ATOM 6396 N N . SER A 1 856 ? 8.061 -11.954 -28.733 1.00 84.12 856 SER A N 1
ATOM 6397 C CA . SER A 1 856 ? 7.522 -12.087 -30.101 1.00 84.12 856 SER A CA 1
ATOM 6398 C C . SER A 1 856 ? 6.907 -10.808 -30.686 1.00 84.12 856 SER A C 1
ATOM 6400 O O . SER A 1 856 ? 6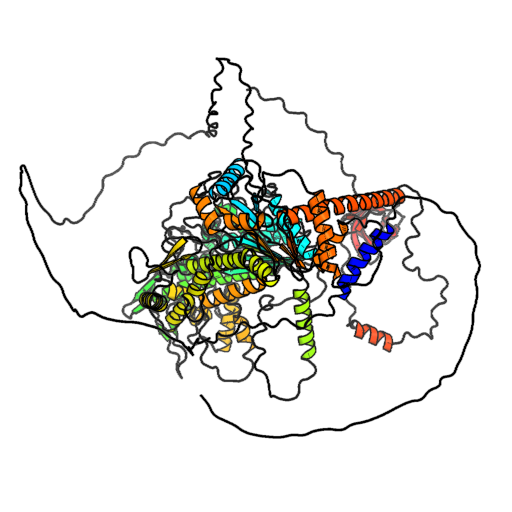.834 -10.683 -31.915 1.00 84.12 856 SER A O 1
ATOM 6402 N N . GLY A 1 857 ? 6.453 -9.883 -29.832 1.00 87.69 857 GLY A N 1
ATOM 6403 C CA . GLY A 1 857 ? 5.698 -8.681 -30.200 1.00 87.69 857 GLY A CA 1
ATOM 6404 C C . GLY A 1 857 ? 6.524 -7.391 -30.308 1.00 87.69 857 GLY A C 1
ATOM 6405 O O . GLY A 1 857 ? 7.749 -7.403 -30.442 1.00 87.69 857 GLY A O 1
ATOM 6406 N N . TYR A 1 858 ? 5.827 -6.248 -30.248 1.00 89.88 858 TYR A N 1
ATOM 6407 C CA . TYR A 1 858 ? 6.403 -4.899 -30.375 1.00 89.88 858 TYR A CA 1
ATOM 6408 C C . TYR A 1 858 ? 6.083 -3.984 -29.168 1.00 89.88 858 TYR A C 1
ATOM 6410 O O . TYR A 1 858 ? 5.410 -2.964 -29.331 1.00 89.88 858 TYR A O 1
ATOM 6418 N N . PRO A 1 859 ? 6.563 -4.306 -27.951 1.00 89.06 859 PRO A N 1
ATOM 6419 C CA . PRO A 1 859 ? 6.254 -3.558 -26.724 1.00 89.06 859 PRO A CA 1
ATOM 6420 C C . PRO A 1 859 ? 6.828 -2.127 -26.654 1.00 89.06 859 PRO A C 1
ATOM 6422 O O . PRO A 1 859 ? 6.471 -1.381 -25.743 1.00 89.06 859 PRO A O 1
ATOM 6425 N N . HIS A 1 860 ? 7.715 -1.704 -27.571 1.00 90.50 860 HIS A N 1
ATOM 6426 C CA . HIS A 1 860 ? 8.309 -0.352 -27.540 1.00 90.50 860 HIS A CA 1
ATOM 6427 C C . HIS A 1 860 ? 7.975 0.474 -28.783 1.00 90.50 860 HIS A C 1
ATOM 6429 O O . HIS A 1 860 ? 8.384 0.135 -29.894 1.00 90.50 860 HIS A O 1
ATOM 6435 N N . ARG A 1 861 ? 7.330 1.629 -28.573 1.00 90.81 861 ARG A N 1
ATOM 6436 C CA . ARG A 1 861 ? 6.997 2.647 -29.588 1.00 90.81 861 ARG A CA 1
ATOM 6437 C C . ARG A 1 861 ? 7.855 3.904 -29.399 1.00 90.81 861 ARG A C 1
ATOM 6439 O O . ARG A 1 861 ? 7.926 4.456 -28.305 1.00 90.81 861 ARG A O 1
ATOM 6446 N N . MET A 1 862 ? 8.469 4.417 -30.468 1.00 90.00 862 MET A N 1
ATOM 6447 C CA . MET A 1 862 ? 9.238 5.675 -30.454 1.00 90.00 862 MET A CA 1
ATOM 6448 C C . MET A 1 862 ? 8.961 6.532 -31.695 1.00 90.00 862 MET A C 1
ATOM 6450 O O . MET A 1 862 ? 9.120 6.062 -32.814 1.00 90.00 862 MET A O 1
ATOM 6454 N N . ARG A 1 863 ? 8.635 7.825 -31.539 1.00 91.19 863 ARG A N 1
ATOM 6455 C CA . ARG A 1 863 ? 8.529 8.768 -32.682 1.00 91.19 863 ARG A CA 1
ATOM 6456 C C . ARG A 1 863 ? 9.853 8.836 -33.455 1.00 91.19 863 ARG A C 1
ATOM 6458 O O . ARG A 1 863 ? 10.904 8.909 -32.817 1.00 91.19 863 ARG A O 1
ATOM 6465 N N . PHE A 1 864 ? 9.828 8.921 -34.791 1.00 90.19 864 PHE A N 1
ATOM 6466 C CA . PHE A 1 864 ? 11.052 8.923 -35.624 1.00 90.19 864 PHE A CA 1
ATOM 6467 C C . PHE A 1 864 ? 12.113 9.945 -35.180 1.00 90.19 864 PHE A C 1
ATOM 6469 O O . PHE A 1 864 ? 13.296 9.617 -35.089 1.00 90.19 864 PHE A O 1
ATOM 6476 N N . ARG A 1 865 ? 11.701 11.170 -34.821 1.00 87.06 865 ARG A N 1
ATOM 6477 C CA . ARG A 1 865 ? 12.601 12.216 -34.295 1.00 87.06 865 ARG A CA 1
ATOM 6478 C C . ARG A 1 865 ? 13.240 11.843 -32.949 1.00 87.06 865 ARG A C 1
ATOM 6480 O O . ARG A 1 865 ? 14.395 12.192 -32.718 1.00 87.06 865 ARG A O 1
ATOM 6487 N N . ALA A 1 866 ? 12.521 11.132 -32.078 1.00 86.44 866 ALA A N 1
ATOM 6488 C CA . ALA A 1 866 ? 13.027 10.679 -30.781 1.00 86.44 866 ALA A CA 1
ATOM 6489 C C . ALA A 1 866 ? 13.958 9.465 -30.925 1.00 86.44 866 ALA A C 1
ATOM 6491 O O . ALA A 1 866 ? 15.024 9.447 -30.316 1.00 86.44 866 ALA A O 1
ATOM 6492 N N . PHE A 1 867 ? 13.603 8.495 -31.778 1.00 89.81 867 PHE A N 1
ATOM 6493 C CA . PHE A 1 867 ? 14.486 7.381 -32.139 1.00 89.81 867 PHE A CA 1
ATOM 6494 C C . PHE A 1 867 ? 15.791 7.903 -32.752 1.00 89.81 867 PHE A C 1
ATOM 6496 O O . PHE A 1 867 ? 16.877 7.578 -32.275 1.00 89.81 867 PHE A O 1
ATOM 6503 N N . SER A 1 868 ? 15.681 8.787 -33.751 1.00 85.44 868 SER A N 1
ATOM 6504 C CA . SER A 1 868 ? 16.833 9.410 -34.403 1.00 85.44 868 SER A CA 1
ATOM 6505 C C . SER A 1 868 ? 17.703 10.152 -33.390 1.00 85.44 868 SER A C 1
ATOM 6507 O O . SER A 1 868 ? 18.893 9.881 -33.324 1.00 85.44 868 SER A O 1
ATOM 6509 N N . GLY A 1 869 ? 17.132 11.017 -32.543 1.00 82.88 869 GLY A N 1
ATOM 6510 C CA . GLY A 1 869 ? 17.892 11.706 -31.491 1.00 82.88 869 GLY A CA 1
ATOM 6511 C C . GLY A 1 869 ? 18.612 10.745 -30.536 1.00 82.88 869 GLY A C 1
ATOM 6512 O O . GLY A 1 869 ? 19.798 10.920 -30.269 1.00 82.88 869 GLY A O 1
ATOM 6513 N N . ARG A 1 870 ? 17.930 9.685 -30.077 1.00 85.44 870 ARG A N 1
ATOM 6514 C CA . ARG A 1 870 ? 18.481 8.716 -29.117 1.00 85.44 870 ARG A CA 1
ATOM 6515 C C . ARG A 1 870 ? 19.615 7.871 -29.706 1.00 85.44 870 ARG A C 1
ATOM 6517 O O . ARG A 1 870 ? 20.610 7.654 -29.012 1.00 85.44 870 ARG A O 1
ATOM 6524 N N . TYR A 1 871 ? 19.484 7.421 -30.958 1.00 86.56 871 TYR A N 1
ATOM 6525 C CA . TYR A 1 871 ? 20.370 6.425 -31.580 1.00 86.56 871 TYR A CA 1
ATOM 6526 C C . TYR A 1 871 ? 21.269 6.954 -32.713 1.00 86.56 871 TYR A C 1
ATOM 6528 O O . TYR A 1 871 ? 22.060 6.181 -33.249 1.00 86.56 871 TYR A O 1
ATOM 6536 N N . ARG A 1 872 ? 21.245 8.257 -33.050 1.00 79.31 872 ARG A N 1
ATOM 6537 C CA . ARG A 1 872 ? 22.138 8.875 -34.067 1.00 79.31 872 ARG A CA 1
ATOM 6538 C C . ARG A 1 872 ? 23.614 8.532 -33.863 1.00 79.31 872 ARG A C 1
ATOM 6540 O O . ARG A 1 872 ? 24.340 8.389 -34.839 1.00 79.31 872 ARG A O 1
ATOM 6547 N N . ALA A 1 873 ? 24.037 8.375 -32.609 1.00 78.94 873 ALA A N 1
ATOM 6548 C CA . ALA A 1 873 ? 25.399 8.003 -32.244 1.00 78.94 873 ALA A CA 1
ATOM 6549 C C . ALA A 1 873 ? 25.811 6.588 -32.693 1.00 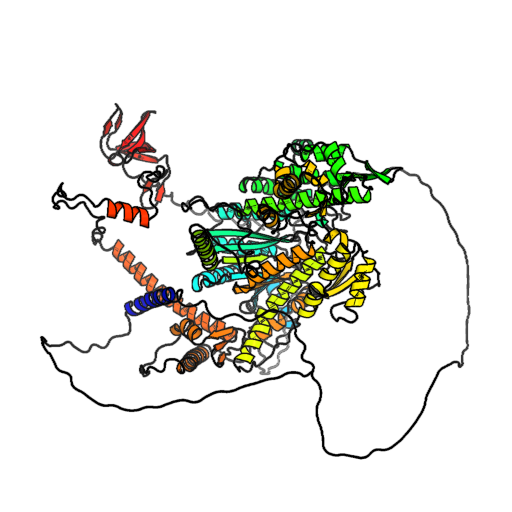78.94 873 ALA A C 1
ATOM 6551 O O . ALA A 1 873 ? 27.005 6.333 -32.771 1.00 78.94 873 ALA A O 1
ATOM 6552 N N . LEU A 1 874 ? 24.880 5.673 -32.993 1.00 79.88 874 LEU A N 1
ATOM 6553 C CA . LEU A 1 874 ? 25.209 4.335 -33.510 1.00 79.88 874 LEU A CA 1
ATOM 6554 C C . LEU A 1 874 ? 25.641 4.377 -34.979 1.00 79.88 874 LEU A C 1
ATOM 6556 O O . LEU A 1 874 ? 26.558 3.663 -35.379 1.00 79.88 874 LEU A O 1
ATOM 6560 N N . TRP A 1 875 ? 25.031 5.259 -35.770 1.00 70.81 875 TRP A N 1
ATOM 6561 C CA . TRP A 1 875 ? 25.317 5.399 -37.194 1.00 70.81 875 TRP A CA 1
ATOM 6562 C C . TRP A 1 875 ? 26.745 5.919 -37.438 1.00 70.81 875 TRP A C 1
ATOM 6564 O O . TRP A 1 875 ? 27.202 6.870 -36.797 1.00 70.81 875 TRP A O 1
ATOM 6574 N N . ARG A 1 876 ? 27.461 5.325 -38.399 1.00 60.69 876 ARG A N 1
ATOM 6575 C CA . ARG A 1 876 ? 28.615 5.972 -39.044 1.00 60.69 876 ARG A CA 1
ATOM 6576 C C . ARG A 1 876 ? 28.102 6.703 -40.283 1.00 60.69 876 ARG A C 1
ATOM 6578 O O . ARG A 1 876 ? 27.461 6.093 -41.132 1.00 60.69 876 ARG A O 1
ATOM 6585 N N . ARG A 1 877 ? 28.390 8.004 -40.410 1.00 53.56 877 ARG A N 1
ATOM 6586 C CA . ARG A 1 877 ? 28.113 8.744 -41.650 1.00 53.56 877 ARG A CA 1
ATOM 6587 C C . ARG A 1 877 ? 29.097 8.270 -42.721 1.00 53.56 877 ARG A C 1
ATOM 6589 O O . ARG A 1 877 ? 30.226 8.744 -42.751 1.00 53.56 877 ARG A O 1
ATOM 6596 N N . GLY A 1 878 ? 28.663 7.346 -43.576 1.00 45.22 878 GLY A N 1
ATOM 6597 C CA . GLY A 1 878 ? 29.374 7.042 -44.816 1.00 45.22 878 GLY A CA 1
ATOM 6598 C C . GLY A 1 878 ? 29.523 8.300 -45.679 1.00 45.22 878 GLY A C 1
ATOM 6599 O O . GLY A 1 878 ? 28.645 9.172 -45.674 1.00 45.22 878 GLY A O 1
ATOM 6600 N N . ALA A 1 879 ? 30.640 8.401 -46.398 1.00 36.03 879 ALA A N 1
ATOM 6601 C CA . ALA A 1 879 ? 30.804 9.402 -47.447 1.00 36.03 879 ALA A CA 1
ATOM 6602 C C . ALA A 1 879 ? 29.757 9.171 -48.558 1.00 36.03 879 ALA A C 1
ATOM 6604 O O . ALA A 1 879 ? 29.325 8.041 -48.770 1.00 36.03 879 ALA A O 1
ATOM 6605 N N . GLY A 1 880 ? 29.322 10.239 -49.235 1.00 40.97 880 GLY A N 1
ATOM 6606 C CA . GLY A 1 880 ? 28.351 10.165 -50.342 1.00 40.97 880 GLY A CA 1
ATOM 6607 C C . GLY A 1 880 ? 26.925 10.655 -50.041 1.00 40.97 880 GLY A C 1
ATOM 6608 O O . GLY A 1 880 ? 26.134 10.801 -50.964 1.00 40.97 880 GLY A O 1
ATOM 6609 N N . ALA A 1 881 ? 26.578 10.983 -48.790 1.00 40.81 881 ALA A N 1
ATOM 6610 C CA . ALA A 1 881 ? 25.290 11.618 -48.468 1.00 40.81 881 ALA A CA 1
ATOM 6611 C C . ALA A 1 881 ? 25.416 13.154 -48.392 1.00 40.81 881 ALA A C 1
ATOM 6613 O O . ALA A 1 881 ? 25.802 13.700 -47.347 1.00 40.81 881 ALA A O 1
ATOM 6614 N N . GLY A 1 882 ? 25.093 13.831 -49.500 1.00 38.88 882 GLY A N 1
ATOM 6615 C CA . GLY A 1 882 ? 24.988 15.293 -49.597 1.00 38.88 882 GLY A CA 1
ATOM 6616 C C . GLY A 1 882 ? 23.853 15.877 -48.742 1.00 38.88 882 GLY A C 1
ATOM 6617 O O . GLY A 1 882 ? 22.945 15.164 -48.320 1.00 38.88 882 GLY A O 1
ATOM 6618 N N . ALA A 1 883 ? 23.920 17.177 -48.446 1.00 41.16 883 ALA A N 1
ATOM 6619 C CA . ALA A 1 883 ? 22.949 17.862 -47.590 1.00 41.16 883 ALA A CA 1
ATOM 6620 C C . ALA A 1 883 ? 21.839 18.544 -48.413 1.00 41.16 883 ALA A C 1
ATOM 6622 O O . ALA A 1 883 ? 21.876 19.752 -48.624 1.00 41.16 883 ALA A O 1
ATOM 6623 N N . GLY A 1 884 ? 20.848 17.767 -48.860 1.00 36.44 884 GLY A N 1
ATOM 6624 C CA . GLY A 1 884 ? 19.572 18.298 -49.359 1.00 36.44 884 GLY A CA 1
ATOM 6625 C C . GLY A 1 884 ? 18.590 18.551 -48.207 1.00 36.44 884 GLY A C 1
ATOM 6626 O O . GLY A 1 884 ? 18.554 17.785 -47.247 1.00 36.44 884 GLY A O 1
ATOM 6627 N N . ALA A 1 885 ? 17.796 19.622 -48.272 1.00 38.94 885 ALA A N 1
ATOM 6628 C CA . ALA A 1 885 ? 16.861 19.995 -47.206 1.00 38.94 885 ALA A CA 1
ATOM 6629 C C . ALA A 1 885 ? 15.445 19.413 -47.434 1.00 38.94 885 ALA A C 1
ATOM 6631 O O . ALA A 1 885 ? 14.547 20.117 -47.884 1.00 38.94 885 ALA A O 1
ATOM 6632 N N . GLY A 1 886 ? 15.233 18.130 -47.105 1.00 36.34 886 GLY A N 1
ATOM 6633 C CA . GLY A 1 886 ? 13.958 17.399 -47.280 1.00 36.34 886 GLY A CA 1
ATOM 6634 C C . GLY A 1 886 ? 13.197 17.092 -45.976 1.00 36.34 886 GLY A C 1
ATOM 6635 O O . GLY A 1 886 ? 12.598 16.024 -45.834 1.00 36.34 886 GLY A O 1
ATOM 6636 N N . ALA A 1 887 ? 13.250 18.004 -45.002 1.00 45.97 887 ALA A N 1
ATOM 6637 C CA . ALA A 1 887 ? 13.381 17.704 -43.567 1.00 45.97 887 ALA A CA 1
ATOM 6638 C C . ALA A 1 887 ? 12.286 16.889 -42.824 1.00 45.97 887 ALA A C 1
ATOM 6640 O O . ALA A 1 887 ? 12.483 16.606 -41.640 1.00 45.97 887 ALA A O 1
ATOM 6641 N N . GLU A 1 888 ? 11.171 16.482 -43.445 1.00 43.19 888 GLU A N 1
ATOM 6642 C CA . GLU A 1 888 ? 10.111 15.704 -42.765 1.00 43.19 888 GLU A CA 1
ATOM 6643 C C . GLU A 1 888 ? 9.911 14.279 -43.317 1.00 43.19 888 GLU A C 1
ATOM 6645 O O . GLU A 1 888 ? 9.906 13.317 -42.534 1.00 43.19 888 GLU A O 1
ATOM 6650 N N . ARG A 1 889 ? 9.837 14.098 -44.648 1.00 43.62 889 ARG A N 1
ATOM 6651 C CA . ARG A 1 889 ? 9.655 12.770 -45.284 1.00 43.62 889 ARG A CA 1
ATOM 6652 C C . ARG A 1 889 ? 10.846 11.822 -45.066 1.00 43.62 889 ARG A C 1
ATOM 6654 O O . ARG A 1 889 ? 10.659 10.610 -45.018 1.00 43.62 889 ARG A O 1
ATOM 6661 N N . GLU A 1 890 ? 12.055 12.344 -44.864 1.00 53.69 890 GLU A N 1
ATOM 6662 C CA . GLU A 1 890 ? 13.276 11.536 -44.683 1.00 53.69 890 GLU A CA 1
ATOM 6663 C C . GLU A 1 890 ? 13.354 10.774 -43.343 1.00 53.69 890 GLU A C 1
ATOM 6665 O O . GLU A 1 890 ? 14.167 9.856 -43.180 1.00 53.69 890 GLU A O 1
ATOM 6670 N N . SER A 1 891 ? 12.531 11.150 -42.358 1.00 68.25 891 SER A N 1
ATOM 6671 C CA . SER A 1 891 ? 12.701 10.737 -40.958 1.00 68.25 891 SER A CA 1
ATOM 6672 C C . SER A 1 891 ? 12.541 9.225 -40.717 1.00 68.25 891 SER A C 1
ATOM 6674 O O . SER A 1 891 ? 13.313 8.644 -39.947 1.00 68.25 891 SER A O 1
ATOM 6676 N N . GLY A 1 892 ? 11.615 8.559 -41.415 1.00 76.56 892 GLY A N 1
ATOM 6677 C CA . GLY A 1 892 ? 11.447 7.100 -41.356 1.00 76.56 892 GLY A CA 1
ATOM 6678 C C . GLY A 1 892 ? 12.609 6.339 -42.010 1.00 76.56 892 GLY A C 1
ATOM 6679 O O . GLY A 1 892 ? 13.165 5.413 -41.416 1.00 76.56 892 GLY A O 1
ATOM 6680 N N . ALA A 1 893 ? 13.055 6.776 -43.193 1.00 78.88 893 ALA A N 1
ATOM 6681 C CA . ALA A 1 893 ? 14.158 6.154 -43.934 1.00 78.88 893 ALA A CA 1
ATOM 6682 C C . ALA A 1 893 ? 15.526 6.318 -43.237 1.00 78.88 893 ALA A C 1
ATOM 6684 O O . ALA A 1 893 ? 16.416 5.475 -43.382 1.00 78.88 893 ALA A O 1
ATOM 6685 N N . ALA A 1 894 ? 15.710 7.380 -42.447 1.00 78.94 894 ALA A N 1
ATOM 6686 C CA . ALA A 1 894 ? 16.848 7.507 -41.538 1.00 78.94 894 ALA A CA 1
ATOM 6687 C C . ALA A 1 894 ? 16.814 6.432 -40.433 1.00 78.94 894 ALA A C 1
ATOM 6689 O O . ALA A 1 894 ? 17.800 5.716 -40.253 1.00 78.94 894 ALA A O 1
ATOM 6690 N N . CYS A 1 895 ? 15.671 6.246 -39.758 1.00 84.94 895 CYS A N 1
ATOM 6691 C CA . CYS A 1 895 ? 15.503 5.202 -38.738 1.00 84.94 895 CYS A CA 1
ATOM 6692 C C . CYS A 1 895 ? 15.737 3.795 -39.323 1.00 84.94 895 CYS A C 1
ATOM 6694 O O . CYS A 1 895 ? 16.491 3.007 -38.754 1.00 84.94 895 CYS A O 1
ATOM 6696 N N . ALA A 1 896 ? 15.172 3.515 -40.503 1.00 84.62 896 ALA A N 1
ATOM 6697 C CA . ALA A 1 896 ? 15.305 2.245 -41.222 1.00 84.62 896 ALA A CA 1
ATOM 6698 C C . ALA A 1 896 ? 16.757 1.869 -41.577 1.00 84.62 896 ALA A C 1
ATOM 6700 O O . ALA A 1 896 ? 17.079 0.686 -41.694 1.00 84.62 896 ALA A O 1
ATOM 6701 N N . ARG A 1 897 ? 17.635 2.859 -41.794 1.00 82.62 897 ARG A N 1
ATOM 6702 C CA . ARG A 1 897 ? 19.067 2.633 -42.057 1.00 82.62 897 ARG A CA 1
ATOM 6703 C C . ARG A 1 897 ? 19.818 2.262 -40.782 1.00 82.62 897 ARG A C 1
ATOM 6705 O O . ARG A 1 897 ? 20.555 1.280 -40.793 1.00 82.62 897 ARG A O 1
ATOM 6712 N N . VAL A 1 898 ? 19.563 2.970 -39.677 1.00 83.44 898 VAL A N 1
ATOM 6713 C CA . VAL A 1 898 ? 20.135 2.623 -38.363 1.00 83.44 898 VAL A CA 1
ATOM 6714 C C . VAL A 1 898 ? 19.718 1.206 -37.966 1.00 83.44 898 VAL A C 1
ATOM 6716 O O . VAL A 1 898 ? 20.586 0.387 -37.685 1.00 83.44 898 VAL A O 1
ATOM 6719 N N . LEU A 1 899 ? 18.421 0.888 -38.032 1.00 86.31 899 LEU A N 1
ATOM 6720 C CA . LEU A 1 899 ? 17.886 -0.429 -37.665 1.00 86.31 899 LEU A CA 1
ATOM 6721 C C . LEU A 1 899 ? 18.472 -1.565 -38.507 1.00 86.31 899 LEU A C 1
ATOM 6723 O O . LEU A 1 899 ? 18.868 -2.576 -37.939 1.00 86.31 899 LEU A O 1
ATOM 6727 N N . ARG A 1 900 ? 18.609 -1.391 -39.829 1.00 83.88 900 ARG A N 1
ATOM 6728 C CA . ARG A 1 900 ? 19.263 -2.393 -40.689 1.00 83.88 900 ARG A CA 1
ATOM 6729 C C . ARG A 1 900 ? 20.750 -2.559 -40.376 1.00 83.88 900 ARG A C 1
ATOM 6731 O O . ARG A 1 900 ? 21.206 -3.691 -40.274 1.00 83.88 900 ARG A O 1
ATOM 6738 N N . SER A 1 901 ? 21.491 -1.469 -40.151 1.00 79.25 901 SER A N 1
ATOM 6739 C CA . SER A 1 901 ? 22.911 -1.566 -39.765 1.00 79.25 901 SER A CA 1
ATOM 6740 C C . SER A 1 901 ? 23.120 -2.213 -38.393 1.00 79.25 901 SER A C 1
ATOM 6742 O O . SER A 1 901 ? 24.080 -2.951 -38.209 1.00 79.25 901 SER A O 1
ATOM 6744 N N . VAL A 1 902 ? 22.204 -1.979 -37.448 1.00 81.50 902 VAL A N 1
ATOM 6745 C CA . VAL A 1 902 ? 22.224 -2.602 -36.120 1.00 81.50 902 VAL A CA 1
ATOM 6746 C C . VAL A 1 902 ? 21.840 -4.077 -36.207 1.00 81.50 902 VAL A C 1
ATOM 6748 O O . VAL A 1 902 ? 22.534 -4.894 -35.624 1.00 81.50 902 VAL A O 1
ATOM 6751 N N . ALA A 1 903 ? 20.804 -4.435 -36.973 1.00 77.69 903 ALA A N 1
ATOM 6752 C CA . ALA A 1 903 ? 20.414 -5.829 -37.187 1.00 77.69 903 ALA A CA 1
ATOM 6753 C C . ALA A 1 903 ? 21.546 -6.649 -37.831 1.00 77.69 903 ALA A C 1
ATOM 6755 O O . ALA A 1 903 ? 21.863 -7.727 -37.344 1.00 77.69 903 ALA A O 1
ATOM 6756 N N . ALA A 1 904 ? 22.204 -6.112 -38.866 1.00 74.31 904 ALA A N 1
ATOM 6757 C CA . ALA A 1 904 ? 23.342 -6.767 -39.513 1.00 74.31 904 ALA A CA 1
ATOM 6758 C C . ALA A 1 904 ? 24.561 -6.903 -38.579 1.00 74.31 904 ALA A C 1
ATOM 6760 O O . ALA A 1 904 ? 25.215 -7.939 -38.569 1.00 74.31 904 ALA A O 1
ATOM 6761 N N . ALA A 1 905 ? 24.849 -5.886 -37.758 1.00 71.50 905 ALA A N 1
ATOM 6762 C CA . ALA A 1 905 ? 25.949 -5.919 -36.788 1.00 71.50 905 ALA A CA 1
ATOM 6763 C C . ALA A 1 905 ? 25.644 -6.731 -35.511 1.00 71.50 905 ALA A C 1
ATOM 6765 O O . ALA A 1 905 ? 26.535 -6.917 -34.684 1.00 71.50 905 ALA A O 1
ATOM 6766 N N . ALA A 1 906 ? 24.401 -7.182 -35.323 1.00 66.62 906 ALA A N 1
ATOM 6767 C CA . ALA A 1 906 ? 23.935 -7.895 -34.134 1.00 66.62 906 ALA A CA 1
ATOM 6768 C C . ALA A 1 906 ? 23.336 -9.272 -34.466 1.00 66.62 906 ALA A C 1
ATOM 6770 O O . ALA A 1 906 ? 22.452 -9.744 -33.751 1.00 66.62 906 ALA A O 1
ATOM 6771 N N . ALA A 1 907 ? 23.816 -9.904 -35.541 1.00 51.41 907 ALA A N 1
ATOM 6772 C CA . ALA A 1 907 ? 23.410 -11.235 -35.980 1.00 51.41 907 ALA A CA 1
ATOM 6773 C C . ALA A 1 907 ? 24.429 -12.324 -35.565 1.00 51.41 907 ALA A C 1
ATOM 6775 O O . ALA A 1 907 ? 25.395 -12.566 -36.288 1.00 51.41 907 ALA A O 1
ATOM 6776 N N . PRO A 1 908 ? 24.233 -13.002 -34.419 1.00 52.25 908 PRO A N 1
ATOM 6777 C CA . PRO A 1 908 ? 24.700 -14.369 -34.185 1.00 52.25 908 PRO A CA 1
ATOM 6778 C C . PRO A 1 908 ? 23.691 -15.388 -34.778 1.00 52.25 908 PRO A C 1
ATOM 6780 O O . PRO A 1 908 ? 22.587 -14.992 -35.167 1.00 52.25 908 PRO A O 1
ATOM 6783 N N . PRO A 1 909 ? 24.031 -16.688 -34.887 1.00 41.28 909 PRO A N 1
ATOM 6784 C CA . PRO A 1 909 ? 23.261 -17.633 -35.698 1.00 41.28 909 PRO A CA 1
ATOM 6785 C C . PRO A 1 909 ? 21.880 -17.992 -35.127 1.00 41.28 909 PRO A C 1
ATOM 6787 O O . PRO A 1 909 ? 21.675 -18.090 -33.916 1.00 41.28 909 PRO A O 1
ATOM 6790 N N . ALA A 1 910 ? 20.945 -18.264 -36.037 1.00 39.44 910 ALA A N 1
ATOM 6791 C CA . ALA A 1 910 ? 19.704 -18.982 -35.757 1.00 39.44 910 ALA A CA 1
ATOM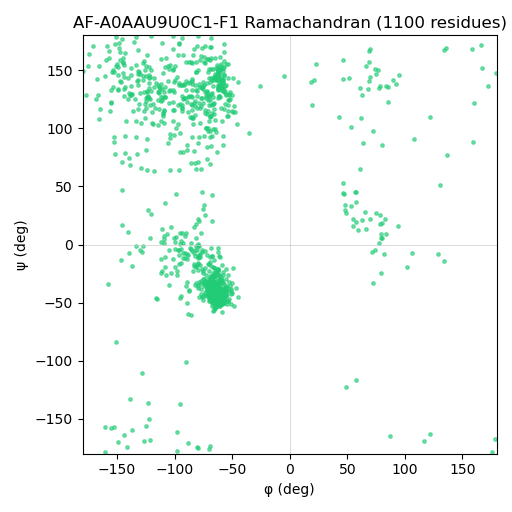 6792 C C . ALA A 1 910 ? 19.939 -20.513 -35.804 1.00 39.44 910 ALA A C 1
ATOM 6794 O O . ALA A 1 910 ? 20.928 -20.930 -36.409 1.00 39.44 910 ALA A O 1
ATOM 6795 N N . PRO A 1 911 ? 19.039 -21.361 -35.256 1.00 51.31 911 PRO A N 1
ATOM 6796 C CA . PRO A 1 911 ? 17.805 -21.042 -34.524 1.00 51.31 911 PRO A CA 1
ATOM 6797 C C . PRO A 1 911 ? 17.775 -21.635 -33.093 1.00 51.31 911 PRO A C 1
ATOM 6799 O O . PRO A 1 911 ? 17.913 -22.841 -32.917 1.00 51.31 911 PRO A O 1
ATOM 6802 N N . ALA A 1 912 ? 17.536 -20.817 -32.055 1.00 49.12 912 ALA A N 1
ATOM 6803 C CA . ALA A 1 912 ? 17.363 -21.340 -30.681 1.00 49.12 912 ALA A CA 1
ATOM 6804 C C . ALA A 1 912 ? 16.591 -20.439 -29.694 1.00 49.12 912 ALA A C 1
ATOM 6806 O O . ALA A 1 912 ? 15.913 -20.961 -28.810 1.00 49.12 912 ALA A O 1
ATOM 6807 N N . SER A 1 913 ? 16.708 -19.108 -29.795 1.00 54.50 913 SER A N 1
ATOM 6808 C CA . SER A 1 913 ? 16.064 -18.161 -28.864 1.00 54.50 913 SER A CA 1
ATOM 6809 C C . SER A 1 913 ? 14.797 -17.542 -29.473 1.00 54.50 913 SER A C 1
ATOM 6811 O O . SER A 1 913 ? 14.871 -17.051 -30.602 1.00 54.50 913 SER A O 1
ATOM 6813 N N . PRO A 1 914 ? 13.661 -17.490 -28.747 1.00 54.44 914 PRO A N 1
ATOM 6814 C CA . PRO A 1 914 ? 12.456 -16.787 -29.183 1.00 54.44 914 PRO A CA 1
ATOM 6815 C C . PRO A 1 914 ? 12.531 -15.265 -28.968 1.00 54.44 914 PRO A C 1
ATOM 6817 O O . PRO A 1 914 ? 11.597 -14.565 -29.355 1.00 54.44 914 PRO A O 1
ATOM 6820 N N . ALA A 1 915 ? 13.623 -14.731 -28.400 1.00 63.16 915 ALA A N 1
ATOM 6821 C CA . ALA A 1 915 ? 13.885 -13.293 -28.278 1.00 63.16 915 ALA A CA 1
ATOM 6822 C C . ALA A 1 915 ? 14.180 -12.657 -29.650 1.00 63.16 915 ALA A C 1
ATOM 6824 O O . ALA A 1 915 ? 15.311 -12.276 -29.968 1.00 63.16 915 ALA A O 1
ATOM 6825 N N . ALA A 1 916 ? 13.163 -12.572 -30.501 1.00 69.62 916 ALA A N 1
ATOM 6826 C CA . ALA A 1 916 ? 13.332 -12.219 -31.897 1.00 69.62 916 ALA A CA 1
ATOM 6827 C C . ALA A 1 916 ? 13.752 -10.745 -32.050 1.00 69.62 916 ALA A C 1
ATOM 6829 O O . ALA A 1 916 ? 13.053 -9.832 -31.609 1.00 69.62 916 ALA A O 1
ATOM 6830 N N . VAL A 1 917 ? 14.879 -10.491 -32.728 1.00 81.38 917 VAL A N 1
ATOM 6831 C CA . VAL A 1 917 ? 15.459 -9.147 -32.950 1.00 81.38 917 VAL A CA 1
ATOM 6832 C C . VAL A 1 917 ? 14.681 -8.398 -34.050 1.00 81.38 917 VAL A C 1
ATOM 6834 O O . VAL A 1 917 ? 15.167 -8.114 -35.142 1.00 81.38 917 VAL A O 1
ATOM 6837 N N . ARG A 1 918 ? 13.410 -8.101 -33.764 1.00 85.38 918 ARG A N 1
ATOM 6838 C CA . ARG A 1 918 ? 12.426 -7.541 -34.704 1.00 85.38 918 ARG A CA 1
ATOM 6839 C C . ARG A 1 918 ? 12.230 -6.043 -34.519 1.00 85.38 918 ARG A C 1
ATOM 6841 O O . ARG A 1 918 ? 12.295 -5.519 -33.403 1.00 85.38 918 ARG A O 1
ATOM 6848 N N . TRP A 1 919 ? 11.898 -5.371 -35.611 1.00 89.62 919 TRP A N 1
ATOM 6849 C CA . TRP A 1 919 ? 11.447 -3.983 -35.645 1.00 89.62 919 TRP A CA 1
ATOM 6850 C C . TRP A 1 919 ? 10.399 -3.810 -36.746 1.00 89.62 919 TRP A C 1
ATOM 6852 O O . TRP A 1 919 ? 10.331 -4.609 -37.677 1.00 89.62 919 TRP A O 1
ATOM 6862 N N . ALA A 1 920 ? 9.613 -2.744 -36.650 1.00 89.38 920 ALA A N 1
ATOM 6863 C CA . ALA A 1 920 ? 8.695 -2.304 -37.693 1.00 89.38 920 ALA A CA 1
ATOM 6864 C C . ALA A 1 920 ? 8.644 -0.769 -37.750 1.00 89.38 920 ALA A C 1
ATOM 6866 O O . ALA A 1 920 ? 9.101 -0.070 -36.838 1.00 89.38 920 ALA A O 1
ATOM 6867 N N . LEU A 1 921 ? 8.093 -0.231 -38.837 1.00 90.75 921 LEU A N 1
ATOM 6868 C CA . LEU A 1 921 ? 7.871 1.201 -39.024 1.00 90.75 921 LEU A CA 1
ATOM 6869 C C . LEU A 1 921 ? 6.378 1.427 -39.245 1.00 90.75 921 LEU A C 1
ATOM 6871 O O . LEU A 1 921 ? 5.804 0.895 -40.189 1.00 90.75 921 LEU A O 1
ATOM 6875 N N . GLY A 1 922 ? 5.768 2.214 -38.366 1.00 89.75 922 GLY A N 1
ATOM 6876 C CA . GLY A 1 922 ? 4.430 2.751 -38.569 1.00 89.75 922 GLY A CA 1
ATOM 6877 C C . GLY A 1 922 ? 4.465 4.077 -39.329 1.00 89.75 922 GLY A C 1
ATOM 6878 O O . GLY A 1 922 ? 5.517 4.535 -39.772 1.00 89.75 922 GLY A O 1
ATOM 6879 N N . LYS A 1 923 ? 3.319 4.753 -39.416 1.00 88.94 923 LYS A N 1
ATOM 6880 C CA . LYS A 1 923 ? 3.172 6.056 -40.100 1.00 88.94 923 LYS A CA 1
ATOM 6881 C C . LYS A 1 923 ? 4.102 7.157 -39.547 1.00 88.94 923 LYS A C 1
ATOM 6883 O O . LYS A 1 923 ? 4.524 8.036 -40.294 1.00 88.94 923 LYS A O 1
ATOM 6888 N N . ARG A 1 924 ? 4.389 7.156 -38.237 1.00 89.75 924 ARG A N 1
ATOM 6889 C CA . ARG A 1 924 ? 5.130 8.218 -37.509 1.00 89.75 924 ARG A CA 1
ATOM 6890 C C . ARG A 1 924 ? 6.128 7.683 -36.463 1.00 89.75 924 ARG A C 1
ATOM 6892 O O . ARG A 1 924 ? 6.865 8.467 -35.847 1.00 89.75 924 ARG A O 1
ATOM 6899 N N . HIS A 1 925 ? 6.121 6.374 -36.208 1.00 91.75 925 HIS A N 1
ATOM 6900 C CA . HIS A 1 925 ? 6.852 5.737 -35.110 1.00 91.75 925 HIS A CA 1
ATOM 6901 C C . HIS A 1 925 ? 7.646 4.507 -35.565 1.00 91.75 925 HIS A C 1
ATOM 6903 O O . HIS A 1 925 ? 7.215 3.745 -36.427 1.00 91.75 925 HIS A O 1
ATOM 6909 N N . VAL A 1 926 ? 8.790 4.290 -34.921 1.00 91.94 926 VAL A N 1
ATOM 6910 C CA . VAL A 1 926 ? 9.492 3.007 -34.885 1.00 91.94 926 VAL A CA 1
ATOM 6911 C C . VAL A 1 926 ? 8.852 2.130 -33.814 1.00 91.94 926 VAL A C 1
ATOM 6913 O O . VAL A 1 926 ? 8.594 2.605 -32.705 1.00 91.94 926 VAL A O 1
ATOM 6916 N N . PHE A 1 927 ? 8.659 0.859 -34.144 1.00 92.38 927 PHE A N 1
ATOM 6917 C CA . PHE A 1 927 ? 8.237 -0.203 -33.240 1.00 92.38 927 PHE A CA 1
ATOM 6918 C C . PHE A 1 927 ? 9.388 -1.197 -33.064 1.00 92.38 927 PHE A C 1
ATOM 6920 O O . PHE A 1 927 ? 10.045 -1.554 -34.042 1.00 92.38 927 PHE A O 1
ATOM 6927 N N . LEU A 1 928 ? 9.663 -1.615 -31.827 1.00 91.12 928 LEU A N 1
ATOM 6928 C CA . LEU A 1 928 ? 10.777 -2.503 -31.486 1.00 91.12 928 LEU A CA 1
ATOM 6929 C C . LEU A 1 928 ? 10.294 -3.652 -30.594 1.00 91.12 928 LEU A C 1
ATOM 6931 O O . LEU A 1 928 ? 9.553 -3.430 -29.634 1.00 91.12 928 LEU A O 1
ATOM 6935 N N . SER A 1 929 ? 10.783 -4.856 -30.887 1.00 90.19 929 SER A N 1
ATOM 6936 C CA . SER A 1 929 ? 10.844 -5.963 -29.922 1.00 90.19 929 SER A CA 1
ATOM 6937 C C . SER A 1 929 ? 11.714 -5.585 -28.719 1.00 90.19 929 SER A C 1
ATOM 6939 O O . SER A 1 929 ? 12.562 -4.687 -28.820 1.00 90.19 929 SER A O 1
ATOM 6941 N N . GLU A 1 930 ? 11.578 -6.293 -27.593 1.00 90.81 930 GLU A N 1
ATOM 6942 C CA . GLU A 1 930 ? 12.549 -6.140 -26.503 1.00 90.81 930 GLU A CA 1
ATOM 6943 C C . GLU A 1 930 ? 13.953 -6.568 -26.960 1.00 90.81 930 GLU A C 1
ATOM 6945 O O . GLU A 1 930 ? 14.907 -5.840 -26.700 1.00 90.81 930 GLU A O 1
ATOM 6950 N N . GLY A 1 931 ? 14.090 -7.654 -27.733 1.00 88.38 931 GLY A N 1
ATOM 6951 C CA . GLY A 1 931 ? 15.384 -8.116 -28.258 1.00 88.38 931 GLY A CA 1
ATOM 6952 C C . GLY A 1 931 ? 16.143 -7.036 -29.044 1.00 88.38 931 GLY A C 1
ATOM 6953 O O . GLY A 1 931 ? 17.290 -6.715 -28.722 1.00 88.38 931 GLY A O 1
ATOM 6954 N N . MET A 1 932 ? 15.491 -6.383 -30.015 1.00 87.94 932 MET A N 1
ATOM 6955 C CA . MET A 1 932 ? 16.092 -5.254 -30.747 1.00 87.94 932 MET A CA 1
ATOM 6956 C C . MET A 1 932 ? 16.376 -4.052 -29.831 1.00 87.94 932 MET A C 1
ATOM 6958 O O . MET A 1 932 ? 17.399 -3.381 -29.979 1.00 87.94 932 MET A O 1
ATOM 6962 N N . ARG A 1 933 ? 15.508 -3.773 -28.854 1.00 90.38 933 ARG A N 1
ATOM 6963 C CA . ARG A 1 933 ? 15.706 -2.674 -27.899 1.00 90.38 933 ARG A CA 1
ATOM 6964 C C . ARG A 1 933 ? 16.904 -2.920 -26.966 1.00 90.38 933 ARG A C 1
ATOM 6966 O O . ARG A 1 933 ? 17.672 -1.988 -26.724 1.00 90.38 933 ARG A O 1
ATOM 6973 N N . GLN A 1 934 ? 17.127 -4.159 -26.524 1.00 89.06 934 GLN A N 1
ATOM 6974 C CA . GLN A 1 934 ? 18.308 -4.564 -25.754 1.00 89.06 934 GLN A CA 1
ATOM 6975 C C . GLN A 1 934 ? 19.595 -4.437 -26.573 1.00 89.06 934 GLN A C 1
ATOM 6977 O O . GLN A 1 934 ? 20.584 -3.904 -26.069 1.00 89.06 934 GLN A O 1
ATOM 6982 N N . VAL A 1 935 ? 19.589 -4.864 -27.841 1.00 88.25 935 VAL A N 1
ATOM 6983 C CA . VAL A 1 935 ? 20.719 -4.679 -28.770 1.00 88.25 935 VAL A CA 1
ATOM 6984 C C . VAL A 1 935 ? 21.053 -3.191 -28.939 1.00 88.25 935 VAL A C 1
ATOM 6986 O O . VAL A 1 935 ? 22.200 -2.786 -28.732 1.00 88.25 935 VAL A O 1
ATOM 6989 N N . LEU A 1 936 ? 20.052 -2.361 -29.250 1.00 89.19 936 LEU A N 1
ATOM 6990 C CA . LEU A 1 936 ? 20.216 -0.920 -29.464 1.00 89.19 936 LEU A CA 1
ATOM 6991 C C . LEU A 1 936 ? 20.820 -0.207 -28.247 1.00 89.19 936 LEU A C 1
ATOM 6993 O O . LEU A 1 936 ? 21.753 0.585 -28.400 1.00 89.19 936 LEU A O 1
ATOM 6997 N N . GLU A 1 937 ? 20.324 -0.482 -27.037 1.00 87.62 937 GLU A N 1
ATOM 6998 C CA . GLU A 1 937 ? 20.868 0.131 -25.821 1.00 87.62 937 GLU A CA 1
ATOM 6999 C C . GLU A 1 937 ? 22.231 -0.453 -25.424 1.00 87.62 937 GLU A C 1
ATOM 7001 O O . GLU A 1 937 ? 23.069 0.298 -24.932 1.00 87.62 937 GLU A O 1
ATOM 7006 N N . ARG A 1 938 ? 22.515 -1.736 -25.699 1.00 87.00 938 ARG A N 1
ATOM 7007 C CA . ARG A 1 938 ? 23.840 -2.350 -25.476 1.00 87.00 938 ARG A CA 1
ATOM 7008 C C . ARG A 1 938 ? 24.914 -1.684 -26.340 1.00 87.00 938 ARG A C 1
ATOM 7010 O O . ARG A 1 938 ? 25.917 -1.214 -25.810 1.00 87.00 938 ARG A O 1
ATOM 7017 N N . MET A 1 939 ? 24.674 -1.549 -27.648 1.00 87.06 939 MET A N 1
ATOM 7018 C CA . MET A 1 939 ? 25.595 -0.849 -28.558 1.00 87.06 939 MET A CA 1
ATOM 7019 C C . MET A 1 939 ? 25.743 0.638 -28.194 1.00 87.06 939 MET A C 1
ATOM 7021 O O . MET A 1 939 ? 26.832 1.208 -28.288 1.00 87.06 939 MET A O 1
ATOM 7025 N N . ARG A 1 940 ? 24.652 1.283 -27.756 1.00 86.88 940 ARG A N 1
ATOM 7026 C CA . ARG A 1 940 ? 24.637 2.705 -27.370 1.00 86.88 940 ARG A CA 1
ATOM 7027 C C . ARG A 1 940 ? 25.353 2.953 -26.047 1.00 86.88 940 ARG A C 1
ATOM 7029 O O . ARG A 1 940 ? 25.949 4.017 -25.884 1.00 86.88 940 ARG A O 1
ATOM 7036 N N . ARG A 1 941 ? 25.300 1.989 -25.128 1.00 84.44 941 ARG A N 1
ATOM 7037 C CA . ARG A 1 941 ? 26.040 1.965 -23.867 1.00 84.44 941 ARG A CA 1
ATOM 7038 C C . ARG A 1 941 ? 27.541 1.831 -24.142 1.00 84.44 941 ARG A C 1
ATOM 7040 O O . ARG A 1 941 ? 28.253 2.792 -23.874 1.00 84.44 941 ARG A O 1
ATOM 7047 N N . ALA A 1 942 ? 27.969 0.780 -24.844 1.00 85.94 942 ALA A N 1
ATOM 7048 C CA . ALA A 1 942 ? 29.378 0.561 -25.194 1.00 85.94 942 ALA A CA 1
ATOM 7049 C C . ALA A 1 942 ? 30.011 1.761 -25.933 1.00 85.94 942 ALA A C 1
ATOM 7051 O O . ALA A 1 942 ? 31.106 2.210 -25.601 1.00 85.94 942 ALA A O 1
ATOM 7052 N N . ARG A 1 943 ? 29.296 2.366 -26.897 1.00 86.62 943 ARG A N 1
ATOM 7053 C CA . ARG A 1 943 ? 29.798 3.551 -27.621 1.00 86.62 943 ARG A CA 1
ATOM 7054 C C . ARG A 1 943 ? 29.781 4.846 -26.793 1.00 86.62 943 ARG A C 1
ATOM 7056 O O . ARG A 1 943 ? 30.500 5.784 -27.135 1.00 86.62 943 ARG A O 1
ATOM 7063 N N . ARG A 1 944 ? 28.988 4.920 -25.718 1.00 85.69 944 ARG A N 1
ATOM 7064 C CA . ARG A 1 944 ? 29.056 6.002 -24.717 1.00 85.69 944 ARG A CA 1
ATOM 7065 C C . ARG A 1 944 ? 30.201 5.778 -23.728 1.00 85.69 944 ARG A C 1
ATOM 7067 O O . ARG A 1 944 ? 30.843 6.754 -23.361 1.00 85.69 944 ARG A O 1
ATOM 7074 N N . GLU A 1 945 ? 30.461 4.535 -23.338 1.00 87.12 945 GLU A N 1
ATOM 7075 C CA . GLU A 1 945 ? 31.546 4.149 -22.428 1.00 87.12 945 GLU A CA 1
ATOM 7076 C C . GLU A 1 945 ? 32.913 4.406 -23.068 1.00 87.12 945 GLU A C 1
ATOM 7078 O O . GLU A 1 945 ? 33.651 5.233 -22.544 1.00 87.12 945 GLU A O 1
ATOM 7083 N N . ALA A 1 946 ? 33.176 3.894 -24.275 1.00 88.94 946 ALA A N 1
ATOM 7084 C CA . ALA A 1 946 ? 34.415 4.186 -25.008 1.00 88.94 946 ALA A CA 1
ATOM 7085 C C . ALA A 1 946 ? 34.644 5.700 -25.231 1.00 88.94 946 ALA A C 1
ATOM 7087 O O . ALA A 1 946 ? 35.756 6.210 -25.099 1.00 88.94 946 ALA A O 1
ATOM 7088 N N . ALA A 1 947 ? 33.583 6.467 -25.519 1.00 88.75 947 ALA A N 1
ATOM 7089 C CA . ALA A 1 947 ? 33.687 7.924 -25.637 1.00 88.75 947 ALA A CA 1
ATOM 7090 C C . ALA A 1 947 ? 33.984 8.606 -24.286 1.00 88.75 947 ALA A C 1
ATOM 7092 O O . ALA A 1 947 ? 34.756 9.566 -24.234 1.00 88.75 947 ALA A O 1
ATOM 7093 N N . ALA A 1 948 ? 33.394 8.115 -23.192 1.00 90.69 948 ALA A N 1
ATOM 7094 C CA . ALA A 1 948 ? 33.665 8.597 -21.844 1.00 90.69 948 ALA A CA 1
ATOM 7095 C C . ALA A 1 948 ? 35.090 8.246 -21.392 1.00 90.69 948 ALA A C 1
ATOM 7097 O O . ALA A 1 948 ? 35.736 9.091 -20.783 1.00 90.69 948 ALA A O 1
ATOM 7098 N N . GLU A 1 949 ? 35.609 7.068 -21.735 1.00 93.94 949 GLU A N 1
ATOM 7099 C CA . GLU A 1 949 ? 36.997 6.661 -21.495 1.00 93.94 949 GLU A CA 1
ATOM 7100 C C . GLU A 1 949 ? 37.979 7.605 -22.192 1.00 93.94 949 GLU A C 1
ATOM 7102 O O . GLU A 1 949 ? 38.857 8.149 -21.525 1.00 93.94 949 GLU A O 1
ATOM 7107 N N . CYS A 1 950 ? 37.785 7.906 -23.483 1.00 93.50 950 CYS A N 1
ATOM 7108 C CA . CYS A 1 950 ? 38.614 8.886 -24.195 1.00 93.50 950 CYS A CA 1
ATOM 7109 C C . CYS A 1 950 ? 38.584 10.276 -23.530 1.00 93.50 950 CYS A C 1
ATOM 7111 O O . CYS A 1 950 ? 39.631 10.901 -23.350 1.00 93.50 950 CYS A O 1
ATOM 7113 N N . ILE A 1 951 ? 37.400 10.762 -23.135 1.00 94.25 951 ILE A N 1
ATOM 7114 C CA . ILE A 1 951 ? 37.239 12.067 -22.470 1.00 94.25 951 ILE A CA 1
ATOM 7115 C C . ILE A 1 951 ? 37.898 12.063 -21.082 1.00 94.25 951 ILE A C 1
ATOM 7117 O O . ILE A 1 951 ? 38.612 13.004 -20.734 1.00 94.25 951 ILE A O 1
ATOM 7121 N N . GLN A 1 952 ? 37.698 11.006 -20.292 1.00 94.25 952 GLN A N 1
ATOM 7122 C CA . GLN A 1 952 ? 38.296 10.863 -18.966 1.00 94.25 952 GLN A CA 1
ATOM 7123 C C . GLN A 1 952 ? 39.818 10.719 -19.044 1.00 94.25 952 GLN A C 1
ATOM 7125 O O . GLN A 1 952 ? 40.512 11.325 -18.234 1.00 94.25 952 GLN A O 1
ATOM 7130 N N . ALA A 1 953 ? 40.349 9.958 -20.004 1.00 94.31 953 ALA A N 1
ATOM 7131 C CA . ALA A 1 953 ? 41.783 9.819 -20.230 1.00 94.31 953 ALA A CA 1
ATOM 7132 C C . ALA A 1 953 ? 42.409 11.169 -20.606 1.00 94.31 953 ALA A C 1
ATOM 7134 O O . ALA A 1 953 ? 43.377 11.584 -19.972 1.00 94.31 953 ALA A O 1
ATOM 7135 N N . ALA A 1 954 ? 41.809 11.904 -21.549 1.00 94.19 954 ALA A N 1
ATOM 7136 C CA . ALA A 1 954 ? 42.262 13.242 -21.926 1.00 94.19 954 ALA A CA 1
ATOM 7137 C C . ALA A 1 954 ? 42.215 14.234 -20.747 1.00 94.19 954 ALA A C 1
ATOM 7139 O O . ALA A 1 954 ? 43.175 14.970 -20.524 1.00 94.19 954 ALA A O 1
ATOM 7140 N N . TRP A 1 955 ? 41.142 14.227 -19.948 1.00 93.44 955 TRP A N 1
ATOM 7141 C CA . TRP A 1 955 ? 41.001 15.102 -18.777 1.00 93.44 955 TRP A CA 1
ATOM 7142 C C . TRP A 1 955 ? 41.958 14.737 -17.634 1.00 93.44 955 TRP A C 1
ATOM 7144 O O . TRP A 1 955 ? 42.569 15.627 -17.042 1.00 93.44 955 TRP A O 1
ATOM 7154 N N . ARG A 1 956 ? 42.147 13.440 -17.344 1.00 92.94 956 ARG A N 1
ATOM 7155 C CA . ARG A 1 956 ? 43.143 12.952 -16.372 1.00 92.94 956 ARG A CA 1
ATOM 7156 C C . ARG A 1 956 ? 44.558 13.314 -16.820 1.00 92.94 956 ARG A C 1
ATOM 7158 O O . ARG A 1 956 ? 45.323 13.821 -16.008 1.00 92.94 956 ARG A O 1
ATOM 7165 N N . ALA A 1 957 ? 44.888 13.119 -18.098 1.00 90.19 957 ALA A N 1
ATOM 7166 C CA . ALA A 1 957 ? 46.187 13.479 -18.662 1.00 90.19 957 ALA A CA 1
ATOM 7167 C C . ALA A 1 957 ? 46.431 14.995 -18.635 1.00 90.19 957 ALA A C 1
ATOM 7169 O O . ALA A 1 957 ? 47.532 15.422 -18.292 1.00 90.19 957 ALA A O 1
ATOM 7170 N N . GLN A 1 958 ? 45.415 15.813 -18.933 1.00 86.38 958 GLN A N 1
ATOM 7171 C CA . GLN A 1 958 ? 45.525 17.267 -18.821 1.00 86.38 958 GLN A CA 1
ATOM 7172 C C . GLN A 1 958 ? 45.757 17.688 -17.367 1.00 86.38 958 GLN A C 1
ATOM 7174 O O . GLN A 1 958 ? 46.759 18.337 -17.093 1.00 86.38 958 GLN A O 1
ATOM 7179 N N . ARG A 1 959 ? 44.934 17.218 -16.417 1.00 87.69 959 ARG A N 1
ATOM 7180 C CA . ARG A 1 959 ? 45.145 17.504 -14.988 1.00 87.69 959 ARG A CA 1
ATOM 7181 C C . ARG A 1 959 ? 46.507 17.029 -14.484 1.00 87.69 959 ARG A C 1
ATOM 7183 O O . ARG A 1 959 ? 47.133 17.742 -13.714 1.00 87.69 959 ARG A O 1
ATOM 7190 N N . ALA A 1 960 ? 46.983 15.866 -14.931 1.00 84.06 960 ALA A N 1
ATOM 7191 C CA . ALA A 1 960 ? 48.308 15.362 -14.578 1.00 84.06 960 ALA A CA 1
ATOM 7192 C C . ALA A 1 960 ? 49.428 16.280 -15.100 1.00 84.06 960 ALA A C 1
ATOM 7194 O O . ALA A 1 960 ? 50.385 16.539 -14.370 1.00 84.06 960 ALA A O 1
ATOM 7195 N N . ARG A 1 961 ? 49.294 16.819 -16.322 1.00 80.81 961 ARG A N 1
ATOM 7196 C CA . ARG A 1 961 ? 50.202 17.841 -16.876 1.00 80.81 961 ARG A CA 1
ATOM 7197 C C . ARG A 1 961 ? 50.117 19.153 -16.100 1.00 80.81 961 ARG A C 1
ATOM 7199 O O . ARG A 1 961 ? 51.164 19.696 -15.775 1.00 80.81 961 ARG A O 1
ATOM 7206 N N . ASP A 1 962 ? 48.917 19.601 -15.736 1.00 73.69 962 ASP A N 1
ATOM 7207 C CA . ASP A 1 962 ? 48.701 20.808 -14.923 1.00 73.69 962 ASP A CA 1
ATOM 7208 C C . ASP A 1 962 ? 49.272 20.673 -13.493 1.00 73.69 962 ASP A C 1
ATOM 7210 O O . ASP A 1 962 ? 49.520 21.681 -12.840 1.00 73.69 962 ASP A O 1
ATOM 7214 N N . THR A 1 963 ? 49.501 19.445 -13.002 1.00 67.19 963 THR A N 1
ATOM 7215 C CA . THR A 1 963 ? 50.155 19.171 -11.702 1.00 67.19 963 THR A CA 1
ATOM 7216 C C . THR A 1 963 ? 51.640 18.795 -11.776 1.00 67.19 963 THR A C 1
ATOM 7218 O O . THR A 1 963 ? 52.314 18.858 -10.754 1.00 67.19 963 THR A O 1
ATOM 7221 N N . ARG A 1 964 ? 52.154 18.351 -12.934 1.00 61.25 964 ARG A N 1
ATOM 7222 C CA . ARG A 1 964 ? 53.564 17.929 -13.108 1.00 61.25 964 ARG A CA 1
ATOM 7223 C C . ARG A 1 964 ? 54.409 18.946 -13.863 1.00 61.25 964 ARG A C 1
ATOM 7225 O O . ARG A 1 964 ? 55.593 19.083 -13.581 1.00 61.25 964 ARG A O 1
ATOM 7232 N N . GLY A 1 965 ? 53.826 19.635 -14.838 1.00 53.78 965 GLY A N 1
ATOM 7233 C CA . GLY A 1 965 ? 54.471 20.775 -15.463 1.00 53.78 965 GLY A CA 1
ATOM 7234 C C . GLY A 1 965 ? 54.427 21.940 -14.489 1.00 53.78 965 GLY A C 1
ATOM 7235 O O . GLY A 1 965 ? 53.342 22.438 -14.200 1.00 53.78 965 GLY A O 1
ATOM 7236 N N . GLY A 1 966 ? 55.593 22.397 -14.032 1.00 49.12 966 GLY A N 1
ATOM 7237 C CA . GLY A 1 966 ? 55.766 23.595 -13.203 1.00 49.12 966 GLY A CA 1
ATOM 7238 C C . GLY A 1 966 ? 55.449 24.904 -13.933 1.00 49.12 966 GLY A C 1
ATOM 7239 O O . GLY A 1 966 ? 56.182 25.879 -13.805 1.00 49.12 966 GLY A O 1
ATOM 7240 N N . ARG A 1 967 ? 54.361 24.947 -14.714 1.00 43.16 967 ARG A N 1
ATOM 7241 C CA . ARG A 1 967 ? 53.754 26.214 -15.111 1.00 43.16 967 ARG A CA 1
ATOM 7242 C C . ARG A 1 967 ? 53.298 26.907 -13.825 1.00 43.16 967 ARG A C 1
ATOM 7244 O O . ARG A 1 967 ? 52.550 26.285 -13.067 1.00 43.16 967 ARG A O 1
ATOM 7251 N N . PRO A 1 968 ? 53.675 28.175 -13.576 1.00 43.81 968 PRO A N 1
ATOM 7252 C CA . PRO A 1 968 ? 53.003 28.943 -12.540 1.00 43.81 968 PRO A CA 1
ATOM 7253 C C . PRO A 1 968 ? 51.504 28.932 -12.853 1.00 43.81 968 PRO A C 1
ATOM 7255 O O . PRO A 1 968 ? 51.109 29.038 -14.020 1.00 43.81 968 PRO A O 1
ATOM 7258 N N . ALA A 1 969 ? 50.672 28.750 -11.824 1.00 41.97 969 ALA A N 1
ATOM 7259 C CA . ALA A 1 969 ? 49.227 28.701 -12.007 1.00 41.97 969 ALA A CA 1
ATOM 7260 C C . ALA A 1 969 ? 48.776 29.943 -12.801 1.00 41.97 969 ALA A C 1
ATOM 7262 O O . ALA A 1 969 ? 49.192 31.049 -12.439 1.00 41.97 969 ALA A O 1
ATOM 7263 N N . PRO A 1 970 ? 47.959 29.797 -13.869 1.00 42.84 970 PRO A N 1
ATOM 7264 C CA . PRO A 1 970 ? 47.527 30.935 -14.677 1.00 42.84 970 PRO A CA 1
ATOM 7265 C C . PRO A 1 970 ? 46.906 31.967 -13.729 1.00 42.84 970 PRO A C 1
ATOM 7267 O O . PRO A 1 970 ? 45.982 31.600 -12.994 1.00 42.84 970 PRO A O 1
ATOM 7270 N N . PRO A 1 971 ? 47.461 33.196 -13.660 1.00 37.75 971 PRO A N 1
ATOM 7271 C CA . PRO A 1 971 ? 47.459 34.012 -12.449 1.00 37.75 971 PRO A CA 1
ATOM 7272 C C . PRO A 1 971 ? 46.041 34.164 -11.923 1.00 37.75 971 PRO A C 1
ATOM 7274 O O . PRO A 1 971 ? 45.206 34.783 -12.586 1.00 37.75 971 PRO A O 1
ATOM 7277 N N . ALA A 1 972 ? 45.784 33.518 -10.775 1.00 36.75 972 ALA A N 1
ATOM 7278 C CA . ALA A 1 972 ? 44.452 33.108 -10.332 1.00 36.75 972 ALA A CA 1
ATOM 7279 C C . ALA A 1 972 ? 43.448 34.246 -10.518 1.00 36.75 972 ALA A C 1
ATOM 7281 O O . ALA A 1 972 ? 43.505 35.222 -9.770 1.00 36.75 972 ALA A O 1
ATOM 7282 N N . ARG A 1 973 ? 42.614 34.119 -11.572 1.00 35.84 973 ARG A N 1
ATOM 7283 C CA . ARG A 1 973 ? 41.933 35.217 -12.290 1.00 35.84 973 ARG A CA 1
ATOM 7284 C C . ARG A 1 973 ? 41.533 36.320 -11.319 1.00 35.84 973 ARG A C 1
ATOM 7286 O O . ARG A 1 973 ? 40.524 36.152 -10.634 1.00 35.84 973 ARG A O 1
ATOM 7293 N N . ARG A 1 974 ? 42.376 37.366 -11.208 1.00 30.73 974 ARG A N 1
ATOM 7294 C CA . ARG A 1 974 ? 42.416 38.220 -10.007 1.00 30.73 974 ARG A CA 1
ATOM 7295 C C . ARG A 1 974 ? 40.999 38.649 -9.651 1.00 30.73 974 ARG A C 1
ATOM 7297 O O . ARG A 1 974 ? 40.375 39.384 -10.415 1.00 30.73 974 ARG A O 1
ATOM 7304 N N . ARG A 1 975 ? 40.501 38.178 -8.498 1.00 39.81 975 ARG A N 1
ATOM 7305 C CA . ARG A 1 975 ? 39.319 38.756 -7.847 1.00 39.81 975 ARG A CA 1
ATOM 7306 C C . ARG A 1 975 ? 39.609 40.256 -7.802 1.00 39.81 975 ARG A C 1
ATOM 7308 O O . ARG A 1 975 ? 40.636 40.565 -7.197 1.00 39.81 975 ARG A O 1
ATOM 7315 N N . PRO A 1 976 ? 38.844 41.119 -8.505 1.00 32.09 976 PRO A N 1
ATOM 7316 C CA . PRO A 1 976 ? 39.358 42.408 -8.948 1.00 32.09 976 PRO A CA 1
ATOM 7317 C C . PRO A 1 976 ? 40.059 43.138 -7.814 1.00 32.09 976 PRO A C 1
ATOM 7319 O O . PRO A 1 976 ? 39.440 43.443 -6.794 1.00 32.09 976 PRO A O 1
ATOM 7322 N N . ALA A 1 977 ? 41.372 43.319 -7.964 1.00 39.56 977 ALA A N 1
ATOM 7323 C CA . ALA A 1 977 ? 42.098 44.171 -7.046 1.00 39.56 977 ALA A CA 1
ATOM 7324 C C . ALA A 1 977 ? 41.488 45.573 -7.193 1.00 39.56 977 ALA A C 1
ATOM 7326 O O . ALA A 1 977 ? 41.212 45.964 -8.334 1.00 39.56 977 ALA A O 1
ATOM 7327 N N . PRO A 1 978 ? 41.251 46.314 -6.094 1.00 38.88 978 PRO A N 1
ATOM 7328 C CA . PRO A 1 978 ? 40.948 47.733 -6.221 1.00 38.88 978 PRO A CA 1
ATOM 7329 C C . PRO A 1 978 ? 42.063 48.357 -7.064 1.00 38.88 978 PRO A C 1
ATOM 7331 O O . PRO A 1 978 ? 43.242 48.057 -6.850 1.00 38.88 978 PRO A O 1
ATOM 7334 N N . ILE A 1 979 ? 41.686 49.113 -8.093 1.00 40.25 979 ILE A N 1
ATOM 7335 C CA . ILE A 1 979 ? 42.636 49.561 -9.107 1.00 40.25 979 ILE A CA 1
ATOM 7336 C C . ILE A 1 979 ? 43.508 50.645 -8.474 1.00 40.25 979 ILE A C 1
ATOM 7338 O O . ILE A 1 979 ? 43.105 51.798 -8.365 1.00 40.25 979 ILE A O 1
ATOM 7342 N N . ALA A 1 980 ? 44.718 50.276 -8.057 1.00 45.94 980 ALA A N 1
ATOM 7343 C CA . ALA A 1 980 ? 45.758 51.242 -7.737 1.00 45.94 980 ALA A CA 1
ATOM 7344 C C . ALA A 1 980 ? 46.100 51.993 -9.035 1.00 45.94 980 ALA A C 1
ATOM 7346 O O . ALA A 1 980 ? 46.803 51.456 -9.890 1.00 45.94 980 ALA A O 1
ATOM 7347 N N . GLY A 1 981 ? 45.497 53.171 -9.221 1.00 48.41 981 GLY A N 1
ATOM 7348 C CA . GLY A 1 981 ? 45.520 53.915 -10.483 1.00 48.41 981 GLY A CA 1
ATOM 7349 C C . GLY A 1 981 ? 44.151 54.367 -11.009 1.00 48.41 981 GLY A C 1
ATOM 7350 O O . GLY A 1 981 ? 44.125 55.163 -11.941 1.00 48.41 981 GLY A O 1
ATOM 7351 N N . THR A 1 982 ? 43.016 53.953 -10.425 1.00 38.53 982 THR A N 1
ATOM 7352 C CA . THR A 1 982 ? 41.818 54.808 -10.524 1.00 38.53 982 THR A CA 1
ATOM 7353 C C . THR A 1 982 ? 42.041 56.023 -9.626 1.00 38.53 982 THR A C 1
ATOM 7355 O O . THR A 1 982 ? 42.379 55.810 -8.455 1.00 38.53 982 THR A O 1
ATOM 7358 N N . PRO A 1 983 ? 41.842 57.266 -10.107 1.00 47.38 983 PRO A N 1
ATOM 7359 C CA . PRO A 1 983 ? 41.705 58.403 -9.203 1.00 47.38 983 PRO A CA 1
ATOM 7360 C C . PRO A 1 983 ? 40.547 58.137 -8.222 1.00 47.38 983 PRO A C 1
ATOM 7362 O O . PRO A 1 983 ? 39.676 57.307 -8.520 1.00 47.38 983 PRO A O 1
ATOM 7365 N N . PRO A 1 984 ? 40.519 58.794 -7.047 1.00 45.91 984 PRO A N 1
ATOM 7366 C CA . PRO A 1 984 ? 39.346 58.727 -6.183 1.00 45.91 984 PRO A CA 1
ATOM 7367 C C . PRO A 1 984 ? 38.098 59.133 -6.987 1.00 45.91 984 PRO A C 1
ATOM 7369 O O . PRO A 1 984 ? 38.208 60.013 -7.846 1.00 45.91 984 PRO A O 1
ATOM 7372 N N . PRO A 1 985 ? 36.930 58.504 -6.750 1.00 43.75 985 PRO A N 1
ATOM 7373 C CA . PRO A 1 985 ? 35.695 58.960 -7.372 1.00 43.75 985 PRO A CA 1
ATOM 7374 C C . PRO A 1 985 ? 35.488 60.429 -7.007 1.00 43.75 985 PRO A C 1
ATOM 7376 O O . PRO A 1 985 ? 35.649 60.804 -5.842 1.00 43.75 985 PRO A O 1
ATOM 7379 N N . ASP A 1 986 ? 35.180 61.247 -8.010 1.00 47.97 986 ASP A N 1
ATOM 7380 C CA . ASP A 1 986 ? 34.950 62.674 -7.823 1.00 47.97 986 ASP A CA 1
ATOM 7381 C C . ASP A 1 986 ? 33.847 62.862 -6.760 1.00 47.97 986 ASP A C 1
ATOM 7383 O O . ASP A 1 986 ? 32.798 62.219 -6.868 1.00 47.97 986 ASP A O 1
ATOM 7387 N N . PRO A 1 987 ? 34.036 63.689 -5.712 1.00 49.31 987 PRO A N 1
ATOM 7388 C CA . PRO A 1 987 ? 33.003 63.920 -4.700 1.00 49.31 987 PRO A CA 1
ATOM 7389 C C . PRO A 1 987 ? 31.696 64.517 -5.265 1.00 49.31 987 PRO A C 1
ATOM 7391 O O . PRO A 1 987 ? 30.680 64.529 -4.562 1.00 49.31 987 PRO A O 1
ATOM 7394 N N . ALA A 1 988 ? 31.683 64.975 -6.522 1.00 49.03 988 ALA A N 1
ATOM 7395 C CA . ALA A 1 988 ? 30.469 65.313 -7.260 1.00 49.03 988 ALA A CA 1
ATOM 7396 C C . ALA A 1 988 ? 29.640 64.089 -7.716 1.00 49.03 988 ALA A C 1
ATOM 7398 O O . ALA A 1 988 ? 28.423 64.220 -7.878 1.00 49.03 988 ALA A O 1
ATOM 7399 N N . ASP A 1 989 ? 30.252 62.913 -7.906 1.00 53.91 989 ASP A N 1
ATOM 7400 C CA . ASP A 1 989 ? 29.672 61.748 -8.599 1.00 53.91 989 ASP A CA 1
ATOM 7401 C C . ASP A 1 989 ? 28.736 60.918 -7.692 1.00 53.91 989 ASP A C 1
ATOM 7403 O O . ASP A 1 989 ? 28.980 59.772 -7.297 1.00 53.91 989 ASP A O 1
ATOM 7407 N N . LYS A 1 990 ? 27.633 61.556 -7.291 1.00 53.31 990 LYS A N 1
ATOM 7408 C CA . LYS A 1 990 ? 26.610 60.996 -6.402 1.00 53.31 990 LYS A CA 1
ATOM 7409 C C . LYS A 1 990 ? 25.821 59.899 -7.117 1.00 53.31 990 LYS A C 1
ATOM 7411 O O . LYS A 1 990 ? 24.945 60.183 -7.930 1.00 53.31 990 LYS A O 1
ATOM 7416 N N . CYS A 1 991 ? 26.084 58.646 -6.743 1.00 53.69 991 CYS A N 1
ATOM 7417 C CA . CYS A 1 991 ? 25.333 57.476 -7.204 1.00 53.69 991 CYS A CA 1
ATOM 7418 C C . CYS A 1 991 ? 23.812 57.700 -7.075 1.00 53.69 991 CYS A C 1
ATOM 7420 O O . CYS A 1 991 ? 23.311 57.925 -5.971 1.00 53.69 991 CYS A O 1
ATOM 7422 N N . ASP A 1 992 ? 23.093 57.650 -8.203 1.00 68.56 992 ASP A N 1
ATOM 7423 C CA . ASP A 1 992 ? 21.688 58.062 -8.281 1.00 68.56 992 ASP A CA 1
ATOM 7424 C C . ASP A 1 992 ? 20.792 57.283 -7.288 1.00 68.56 992 ASP A C 1
ATOM 7426 O O . ASP A 1 992 ? 20.607 56.065 -7.437 1.00 68.56 992 ASP A O 1
ATOM 7430 N N . PRO A 1 993 ? 20.169 57.960 -6.301 1.00 64.19 993 PRO A N 1
ATOM 7431 C CA . PRO A 1 993 ? 19.293 57.302 -5.342 1.00 64.19 993 PRO A CA 1
ATOM 7432 C C . PRO A 1 993 ? 18.036 56.711 -5.997 1.00 64.19 993 PRO A C 1
ATOM 7434 O O . PRO A 1 993 ? 17.484 55.750 -5.458 1.00 64.19 993 PRO A O 1
ATOM 7437 N N . GLN A 1 994 ? 17.587 57.203 -7.161 1.00 62.81 994 GLN A N 1
ATOM 7438 C CA . GLN A 1 994 ? 16.500 56.571 -7.919 1.00 62.81 994 GLN A CA 1
ATOM 7439 C C . GLN A 1 994 ? 16.947 55.234 -8.518 1.00 62.81 994 GLN A C 1
ATOM 7441 O O . GLN A 1 994 ? 16.218 54.250 -8.398 1.00 62.81 994 GLN A O 1
ATOM 7446 N N . LEU A 1 995 ? 18.143 55.149 -9.107 1.00 64.75 995 LEU A N 1
ATOM 7447 C CA . LEU A 1 995 ? 18.719 53.902 -9.616 1.00 64.75 995 LEU A CA 1
ATOM 7448 C C . LEU A 1 995 ? 18.921 52.863 -8.503 1.00 64.75 995 LEU A C 1
ATOM 7450 O O . LEU A 1 995 ? 18.544 51.701 -8.683 1.00 64.75 995 LEU A O 1
ATOM 7454 N N . VAL A 1 996 ? 19.432 53.270 -7.335 1.00 62.59 996 VAL A N 1
ATOM 7455 C CA . VAL A 1 996 ? 19.560 52.384 -6.161 1.00 62.59 996 VAL A CA 1
ATOM 7456 C C . VAL A 1 996 ? 18.181 51.897 -5.706 1.00 62.59 996 VAL A C 1
ATOM 7458 O O . VAL A 1 996 ? 17.954 50.690 -5.615 1.00 62.59 996 VAL A O 1
ATOM 7461 N N . LYS A 1 997 ? 17.215 52.804 -5.508 1.00 64.44 997 LYS A N 1
ATOM 7462 C CA . LYS A 1 997 ? 15.862 52.466 -5.031 1.00 64.44 997 LYS A CA 1
ATOM 7463 C C . LYS A 1 997 ? 15.084 51.602 -6.036 1.00 64.44 997 LYS A C 1
ATOM 7465 O O . LYS A 1 997 ? 14.389 50.670 -5.630 1.00 64.44 997 LYS A O 1
ATOM 7470 N N . ARG A 1 998 ? 15.262 51.824 -7.346 1.00 57.81 998 ARG A N 1
ATOM 7471 C CA . ARG A 1 998 ? 14.753 50.953 -8.427 1.00 57.81 998 ARG A CA 1
ATOM 7472 C C . ARG A 1 998 ? 15.400 49.570 -8.408 1.00 57.81 998 ARG A C 1
ATOM 7474 O O . ARG A 1 998 ? 14.690 48.584 -8.575 1.00 57.81 998 ARG A O 1
ATOM 7481 N N . THR A 1 999 ? 16.709 49.483 -8.177 1.00 57.19 999 THR A N 1
ATOM 7482 C CA . THR A 1 999 ? 17.434 48.203 -8.115 1.00 57.19 999 THR A CA 1
ATOM 7483 C C . THR A 1 999 ? 16.999 47.383 -6.900 1.00 57.19 999 THR A C 1
ATOM 7485 O O . THR A 1 999 ? 16.653 46.212 -7.043 1.00 57.19 999 THR A O 1
ATOM 7488 N N . CYS A 1 1000 ? 16.914 47.998 -5.718 1.00 59.94 1000 CYS A N 1
ATOM 7489 C CA . CYS A 1 1000 ? 16.394 47.347 -4.514 1.00 59.94 1000 CYS A CA 1
ATOM 7490 C C . CYS A 1 1000 ? 14.935 46.897 -4.690 1.00 59.94 1000 CYS A C 1
ATOM 7492 O O . CYS A 1 1000 ? 14.615 45.757 -4.364 1.00 59.94 1000 CYS A O 1
ATOM 7494 N N . SER A 1 1001 ? 14.082 47.724 -5.308 1.00 60.84 1001 SER A N 1
ATOM 7495 C CA . SER A 1 1001 ? 12.699 47.357 -5.652 1.00 60.84 1001 SER A CA 1
ATOM 7496 C C . SER A 1 1001 ? 12.619 46.164 -6.622 1.00 60.84 1001 SER A C 1
ATOM 7498 O O . SER A 1 1001 ? 11.869 45.221 -6.377 1.00 60.84 1001 SER A O 1
ATOM 7500 N N . LEU A 1 1002 ? 13.457 46.135 -7.669 1.00 61.78 1002 LEU A N 1
ATOM 7501 C CA . LEU A 1 1002 ? 13.551 45.022 -8.630 1.00 61.78 1002 LEU A CA 1
ATOM 7502 C C . LEU A 1 1002 ? 13.957 43.685 -7.990 1.00 61.78 1002 LEU A C 1
ATOM 7504 O O . LEU A 1 1002 ? 13.523 42.634 -8.459 1.00 61.78 1002 LEU A O 1
ATOM 7508 N N . PHE A 1 1003 ? 14.774 43.718 -6.935 1.00 50.31 1003 PHE A N 1
ATOM 7509 C CA . PHE A 1 1003 ? 15.220 42.524 -6.206 1.00 50.31 1003 PHE A CA 1
ATOM 7510 C C . PHE A 1 1003 ? 14.450 42.258 -4.899 1.00 50.31 1003 PHE A C 1
ATOM 7512 O O . PHE A 1 1003 ? 14.760 41.289 -4.208 1.00 50.31 1003 PHE A O 1
ATOM 7519 N N . GLY A 1 1004 ? 13.440 43.070 -4.564 1.00 50.62 1004 GLY A N 1
ATOM 7520 C CA . GLY A 1 1004 ? 12.648 42.927 -3.336 1.00 50.62 1004 GLY A CA 1
ATOM 7521 C C . GLY A 1 1004 ? 13.444 43.152 -2.044 1.00 50.62 1004 GLY A C 1
ATOM 7522 O O . GLY A 1 1004 ? 13.124 42.551 -1.021 1.00 50.62 1004 GLY A O 1
ATOM 7523 N N . LEU A 1 1005 ? 14.499 43.970 -2.099 1.00 59.44 1005 LEU A N 1
ATOM 7524 C CA . LEU A 1 1005 ? 15.378 44.268 -0.970 1.00 59.44 1005 LEU A CA 1
ATOM 7525 C C . LEU A 1 1005 ? 14.897 45.519 -0.226 1.00 59.44 1005 LEU A C 1
ATOM 7527 O O . LEU A 1 1005 ? 14.767 46.589 -0.821 1.00 59.44 1005 LEU A O 1
ATOM 7531 N N . ASP A 1 1006 ? 14.681 45.379 1.080 1.00 59.41 1006 ASP A N 1
ATOM 7532 C CA . ASP A 1 1006 ? 14.449 46.497 1.994 1.00 59.41 1006 ASP A CA 1
ATOM 7533 C C . ASP A 1 1006 ? 15.774 47.242 2.248 1.00 59.41 1006 ASP A C 1
ATOM 7535 O O . ASP A 1 1006 ? 16.805 46.619 2.514 1.00 59.41 1006 ASP A O 1
ATOM 7539 N N . LEU A 1 1007 ? 15.753 48.571 2.131 1.00 54.28 1007 LEU A N 1
ATOM 7540 C CA . LEU A 1 1007 ? 16.921 49.433 2.339 1.00 54.28 1007 LEU A CA 1
ATOM 7541 C C . LEU A 1 1007 ? 17.149 49.774 3.819 1.00 54.28 1007 LEU A C 1
ATOM 7543 O O . LEU A 1 1007 ? 18.279 50.079 4.190 1.00 54.28 1007 LEU A O 1
ATOM 7547 N N . GLU A 1 1008 ? 16.118 49.690 4.664 1.00 58.75 1008 GLU A N 1
ATOM 7548 C CA . GLU A 1 1008 ? 16.213 50.003 6.100 1.00 58.75 1008 GLU A CA 1
ATOM 7549 C C . GLU A 1 1008 ? 16.438 48.749 6.962 1.00 58.75 1008 GLU A C 1
ATOM 7551 O O . GLU A 1 1008 ? 16.756 48.846 8.148 1.00 58.75 1008 GLU A O 1
ATOM 7556 N N . ARG A 1 1009 ? 16.328 47.551 6.371 1.00 50.62 1009 ARG A N 1
ATOM 7557 C CA . ARG A 1 1009 ? 16.543 46.262 7.049 1.00 50.62 1009 ARG A CA 1
ATOM 7558 C C . ARG A 1 1009 ? 17.592 45.407 6.330 1.00 50.62 1009 ARG A C 1
ATOM 7560 O O . ARG A 1 1009 ? 17.229 44.485 5.595 1.00 50.62 1009 ARG A O 1
ATOM 7567 N N . PRO A 1 1010 ? 18.899 45.662 6.549 1.00 46.09 1010 PRO A N 1
ATOM 7568 C CA . PRO A 1 1010 ? 19.949 44.791 6.030 1.00 46.09 1010 PRO A CA 1
ATOM 7569 C C . PRO A 1 1010 ? 19.764 43.350 6.546 1.00 46.09 1010 PRO A C 1
ATOM 7571 O O . PRO A 1 1010 ? 19.418 43.152 7.715 1.00 46.09 1010 PRO A O 1
ATOM 7574 N N . PRO A 1 1011 ? 19.992 42.322 5.706 1.00 39.56 1011 PRO A N 1
ATOM 7575 C CA . PRO A 1 1011 ? 19.777 40.934 6.100 1.00 39.56 1011 PRO A CA 1
ATOM 7576 C C . PRO A 1 1011 ? 20.739 40.521 7.228 1.00 39.56 1011 PRO A C 1
ATOM 7578 O O . PRO A 1 1011 ? 21.907 40.924 7.210 1.00 39.56 1011 PRO A O 1
ATOM 7581 N N . PRO A 1 1012 ? 20.291 39.691 8.191 1.00 45.34 1012 PRO A N 1
ATOM 7582 C CA . PRO A 1 1012 ? 21.116 39.289 9.324 1.00 45.34 1012 PRO A CA 1
ATOM 7583 C C . PRO A 1 1012 ? 22.378 38.560 8.852 1.00 45.34 1012 PRO A C 1
ATOM 7585 O O . PRO A 1 1012 ? 22.325 37.659 8.010 1.00 45.34 1012 PRO A O 1
ATOM 7588 N N . LEU A 1 1013 ? 23.525 38.955 9.409 1.00 41.47 1013 LEU A N 1
ATOM 7589 C CA . LEU A 1 1013 ? 24.811 38.348 9.077 1.00 41.47 1013 LEU A CA 1
ATOM 7590 C C . LEU A 1 1013 ? 24.810 36.856 9.459 1.00 41.47 1013 LEU A C 1
ATOM 7592 O O . LEU A 1 1013 ? 24.370 36.508 10.557 1.00 41.47 1013 LEU A O 1
ATOM 7596 N N . PRO A 1 1014 ? 25.319 35.959 8.593 1.00 38.41 1014 PRO A N 1
ATOM 7597 C CA . PRO A 1 1014 ? 25.411 34.546 8.930 1.00 38.41 1014 PRO A CA 1
ATOM 7598 C C . PRO A 1 1014 ? 26.380 34.344 10.109 1.00 38.41 1014 PRO A C 1
ATOM 7600 O O . PRO A 1 1014 ? 27.427 35.001 10.143 1.00 38.41 1014 PRO A O 1
ATOM 7603 N N . PRO A 1 1015 ? 26.081 33.423 11.047 1.00 52.94 1015 PRO A N 1
ATOM 7604 C CA . PRO A 1 1015 ? 26.940 33.163 12.197 1.00 52.94 1015 PRO A CA 1
ATOM 7605 C C . PRO A 1 1015 ? 28.346 32.715 11.773 1.00 52.94 1015 PRO A C 1
ATOM 7607 O O . PRO A 1 1015 ? 28.559 32.183 10.675 1.00 52.94 1015 PRO A O 1
ATOM 7610 N N . SER A 1 1016 ? 29.322 32.943 12.654 1.00 56.84 1016 SER A N 1
ATOM 7611 C CA . SER A 1 1016 ? 30.724 32.619 12.396 1.00 56.84 1016 SER A CA 1
ATOM 7612 C C . SER A 1 1016 ? 30.905 31.123 12.096 1.00 56.84 1016 SER A C 1
ATOM 7614 O O . SER A 1 1016 ? 30.232 30.249 12.643 1.00 56.84 1016 SER A O 1
ATOM 7616 N N . ARG A 1 1017 ? 31.798 30.802 11.150 1.00 60.91 1017 ARG A N 1
ATOM 7617 C CA . ARG A 1 1017 ? 31.973 29.417 10.692 1.00 60.91 1017 ARG A CA 1
ATOM 7618 C C . ARG A 1 1017 ? 32.653 28.593 11.783 1.00 60.91 1017 ARG A C 1
ATOM 7620 O O . ARG A 1 1017 ? 33.836 28.786 12.039 1.00 60.91 1017 ARG A O 1
ATOM 7627 N N . ALA A 1 1018 ? 31.946 27.601 12.323 1.00 66.25 1018 ALA A N 1
ATOM 7628 C CA . ALA A 1 1018 ? 32.460 26.626 13.294 1.00 66.25 1018 ALA A CA 1
ATOM 7629 C C . ALA A 1 1018 ? 33.522 25.644 12.727 1.00 66.25 1018 ALA A C 1
ATOM 7631 O O . ALA A 1 1018 ? 33.736 24.563 13.269 1.00 66.25 1018 ALA A O 1
ATOM 7632 N N . TYR A 1 1019 ? 34.169 25.987 11.609 1.00 70.75 1019 TYR A N 1
ATOM 7633 C CA . TYR A 1 1019 ? 35.220 25.200 10.971 1.00 70.75 1019 TYR A CA 1
ATOM 7634 C C . TYR A 1 1019 ? 36.175 26.099 10.175 1.00 70.75 1019 TYR A C 1
ATOM 7636 O O . TYR A 1 1019 ? 35.765 27.091 9.568 1.00 70.75 1019 TYR A O 1
ATOM 7644 N N . THR A 1 1020 ? 37.443 25.696 10.106 1.00 71.00 1020 THR A N 1
ATOM 7645 C CA . THR A 1 1020 ? 38.427 26.223 9.144 1.00 71.00 1020 THR A CA 1
ATOM 7646 C C . THR A 1 1020 ? 38.557 25.255 7.967 1.00 71.00 1020 THR A C 1
ATOM 7648 O O . THR A 1 1020 ? 38.308 24.060 8.116 1.00 71.00 1020 THR A O 1
ATOM 7651 N N . VAL A 1 1021 ? 38.940 25.748 6.786 1.00 63.94 1021 VAL A N 1
ATOM 7652 C CA . VAL A 1 1021 ? 39.308 24.895 5.644 1.00 63.94 1021 VAL A CA 1
ATOM 7653 C C . VAL A 1 1021 ? 40.825 24.913 5.479 1.00 63.94 1021 VAL A C 1
ATOM 7655 O O . VAL A 1 1021 ? 41.400 25.980 5.288 1.00 63.94 1021 VAL A O 1
ATOM 7658 N N . SER A 1 1022 ? 41.462 23.743 5.536 1.00 68.94 1022 SER A N 1
ATOM 7659 C CA . SER A 1 1022 ? 42.903 23.550 5.312 1.00 68.94 1022 SER A CA 1
ATOM 7660 C C . SER A 1 1022 ? 43.091 22.414 4.309 1.00 68.94 1022 SER A C 1
ATOM 7662 O O . SER A 1 1022 ? 42.441 21.377 4.431 1.00 68.94 1022 SER A O 1
ATOM 7664 N N . ASN A 1 1023 ? 43.905 22.618 3.268 1.00 63.16 1023 ASN A N 1
ATOM 7665 C CA . ASN A 1 1023 ? 44.139 21.649 2.181 1.00 63.16 1023 ASN A CA 1
ATOM 7666 C C . ASN A 1 1023 ? 42.854 21.036 1.566 1.00 63.16 1023 ASN A C 1
ATOM 7668 O O . ASN A 1 1023 ? 42.827 19.877 1.164 1.00 63.16 1023 ASN A O 1
ATOM 7672 N N . GLY A 1 1024 ? 41.767 21.817 1.504 1.00 57.78 1024 GLY A N 1
ATOM 7673 C CA . GLY A 1 1024 ? 40.453 21.388 0.999 1.00 57.78 1024 GLY A CA 1
ATOM 7674 C C . GLY A 1 1024 ? 39.573 20.627 2.003 1.00 57.78 1024 GLY A C 1
ATOM 7675 O O . GLY A 1 1024 ? 38.391 20.424 1.734 1.00 57.78 1024 GLY A O 1
ATOM 7676 N N . VAL A 1 1025 ? 40.101 20.262 3.173 1.00 61.28 1025 VAL A N 1
ATOM 7677 C CA . VAL A 1 1025 ? 39.378 19.570 4.250 1.00 61.28 1025 VAL A CA 1
ATOM 7678 C C . VAL A 1 1025 ? 38.780 20.589 5.223 1.00 61.28 1025 VAL A C 1
ATOM 7680 O O . VAL A 1 1025 ? 39.427 21.575 5.578 1.00 61.28 1025 VAL A O 1
ATOM 7683 N N . LYS A 1 1026 ? 37.539 20.358 5.674 1.00 73.00 1026 LYS A N 1
ATOM 7684 C CA . LYS A 1 1026 ? 36.935 21.111 6.785 1.00 73.00 1026 LYS A CA 1
ATOM 7685 C C . LYS A 1 1026 ? 37.412 20.522 8.110 1.00 73.00 1026 LYS A C 1
ATOM 7687 O O . LYS A 1 1026 ? 37.185 19.345 8.365 1.00 73.00 1026 LYS A O 1
ATOM 7692 N N . LEU A 1 1027 ? 38.008 21.351 8.955 1.00 74.31 1027 LEU A N 1
ATOM 7693 C CA . LEU A 1 1027 ? 38.420 21.006 10.312 1.00 74.31 1027 LEU A CA 1
ATOM 7694 C C . LEU A 1 1027 ? 37.546 21.792 11.292 1.00 74.31 1027 LEU A C 1
ATOM 7696 O O . LEU A 1 1027 ? 37.492 23.022 11.206 1.00 74.31 1027 LEU A O 1
ATOM 7700 N N . GLY A 1 1028 ? 36.852 21.095 12.195 1.00 78.00 1028 GLY A N 1
ATOM 7701 C CA . GLY A 1 1028 ? 36.128 21.715 13.313 1.00 78.00 1028 GLY A CA 1
ATOM 7702 C C . GLY A 1 1028 ? 37.084 22.324 14.342 1.00 78.00 1028 GLY A C 1
ATOM 7703 O O . GLY A 1 1028 ? 38.299 22.232 14.179 1.00 78.00 1028 GLY A O 1
ATOM 7704 N N . TYR A 1 1029 ? 36.542 22.953 15.381 1.00 81.81 1029 TYR A N 1
ATOM 7705 C CA . TYR A 1 1029 ? 37.295 23.389 16.563 1.00 81.81 1029 TYR A CA 1
ATOM 7706 C C . TYR A 1 1029 ? 37.026 22.436 17.749 1.00 81.81 1029 TYR A C 1
ATOM 7708 O O . TYR A 1 1029 ? 35.957 21.822 17.765 1.00 81.81 1029 TYR A O 1
ATOM 7716 N N . PRO A 1 1030 ? 37.941 22.307 18.732 1.00 80.62 1030 PRO A N 1
ATOM 7717 C CA . PRO A 1 1030 ? 39.229 23.001 18.852 1.00 80.62 1030 PRO A CA 1
ATOM 7718 C C . PRO A 1 1030 ? 40.312 22.476 17.888 1.00 80.62 1030 PRO A C 1
ATOM 7720 O O . PRO A 1 1030 ? 40.199 21.388 17.331 1.00 80.62 1030 PRO A O 1
ATOM 7723 N N . GLN A 1 1031 ? 41.357 23.275 17.655 1.00 84.94 1031 GLN A N 1
ATOM 7724 C CA . GLN A 1 1031 ? 42.470 22.975 16.741 1.00 84.94 1031 GLN A CA 1
ATOM 7725 C C . GLN A 1 1031 ? 43.802 23.384 17.359 1.00 84.94 1031 GLN A C 1
ATOM 7727 O O . GLN A 1 1031 ? 43.975 24.548 17.714 1.00 84.94 1031 GLN A O 1
ATOM 7732 N N . GLN A 1 1032 ? 44.784 22.487 17.387 1.00 85.44 1032 GLN A N 1
ATOM 7733 C CA . GLN A 1 1032 ? 46.165 22.888 17.644 1.00 85.44 1032 GLN A CA 1
ATOM 7734 C C . GLN A 1 1032 ? 46.717 23.632 16.414 1.00 85.44 1032 GLN A C 1
ATOM 7736 O O . GLN A 1 1032 ? 46.552 23.182 15.275 1.00 85.44 1032 GLN A O 1
ATOM 7741 N N . ARG A 1 1033 ? 47.348 24.788 16.630 1.00 84.50 1033 ARG A N 1
ATOM 7742 C CA . ARG A 1 1033 ? 48.019 25.587 15.595 1.00 84.50 1033 ARG A CA 1
ATOM 7743 C C . ARG A 1 1033 ? 49.389 26.033 16.077 1.00 84.50 1033 ARG A C 1
ATOM 7745 O O . ARG A 1 1033 ? 49.603 26.181 17.273 1.00 84.50 1033 ARG A O 1
ATOM 7752 N N . THR A 1 1034 ? 50.283 26.286 15.133 1.00 88.56 1034 THR A N 1
ATOM 7753 C CA . THR A 1 1034 ? 51.587 26.900 15.399 1.00 88.56 1034 THR A CA 1
ATOM 7754 C C . THR A 1 1034 ? 51.500 28.401 15.135 1.00 88.56 1034 THR A C 1
ATOM 7756 O O . THR A 1 1034 ? 50.880 28.821 14.153 1.00 88.56 1034 THR A O 1
ATOM 7759 N N . VAL A 1 1035 ? 52.112 29.209 15.991 1.00 88.25 1035 VAL A N 1
ATOM 7760 C CA . VAL A 1 1035 ? 52.276 30.653 15.797 1.00 88.25 1035 VAL A CA 1
ATOM 7761 C C . VAL A 1 1035 ? 53.310 30.895 14.689 1.00 88.25 1035 VAL A C 1
ATOM 7763 O O . VAL A 1 1035 ? 54.370 30.270 14.662 1.00 88.25 1035 VAL A O 1
ATOM 7766 N N . ALA A 1 1036 ? 52.964 31.755 13.732 1.00 86.12 1036 ALA A N 1
ATOM 7767 C CA . ALA A 1 1036 ? 53.698 31.998 12.487 1.00 86.12 1036 ALA A CA 1
ATOM 7768 C C . ALA A 1 1036 ? 54.340 33.395 12.402 1.00 86.12 1036 ALA A C 1
ATOM 7770 O O . ALA A 1 1036 ? 55.171 33.625 11.528 1.00 86.12 1036 ALA A O 1
ATOM 7771 N N . ALA A 1 1037 ? 53.963 34.307 13.298 1.00 87.81 1037 ALA A N 1
ATOM 7772 C CA . ALA A 1 1037 ? 54.585 35.610 13.516 1.00 87.81 1037 ALA A CA 1
ATOM 7773 C C . ALA A 1 1037 ? 54.521 35.926 15.018 1.00 87.81 1037 ALA A C 1
ATOM 7775 O O . ALA A 1 1037 ? 53.556 35.518 15.664 1.00 87.81 1037 ALA A O 1
ATOM 7776 N N . ASP A 1 1038 ? 55.506 36.639 15.564 1.00 87.62 1038 ASP A N 1
ATOM 7777 C CA . ASP A 1 1038 ? 55.450 37.097 16.957 1.00 87.62 1038 ASP A CA 1
ATOM 7778 C C . ASP A 1 1038 ? 54.254 38.049 17.157 1.00 87.62 1038 ASP A C 1
ATOM 7780 O O . ASP A 1 1038 ? 53.938 38.866 16.287 1.00 87.62 1038 ASP A O 1
ATOM 7784 N N . TRP A 1 1039 ? 53.575 37.943 18.300 1.00 88.31 1039 TRP A N 1
ATOM 7785 C CA . TRP A 1 1039 ? 52.416 38.769 18.644 1.00 88.31 1039 TRP A CA 1
ATOM 7786 C C . TRP A 1 1039 ? 52.336 38.976 20.157 1.00 88.31 1039 TRP A C 1
ATOM 7788 O O . TRP A 1 1039 ? 52.471 38.024 20.923 1.00 88.31 1039 TRP A O 1
ATOM 7798 N N . ASP A 1 1040 ? 52.116 40.214 20.590 1.00 84.38 1040 ASP A N 1
ATOM 7799 C CA . ASP A 1 1040 ? 52.040 40.590 22.002 1.00 84.38 1040 ASP A CA 1
ATOM 7800 C C . ASP A 1 1040 ? 50.951 41.656 22.177 1.00 84.38 1040 ASP A C 1
ATOM 7802 O O . ASP A 1 1040 ? 51.102 42.798 21.743 1.00 84.38 1040 ASP A O 1
ATOM 7806 N N . GLU A 1 1041 ? 49.814 41.262 22.748 1.00 79.44 1041 GLU A N 1
ATOM 7807 C CA . GLU A 1 1041 ? 48.656 42.131 22.975 1.00 79.44 1041 GLU A CA 1
ATOM 7808 C C . GLU A 1 1041 ? 47.952 41.676 24.266 1.00 79.44 1041 GLU A C 1
ATOM 7810 O O . GLU A 1 1041 ? 47.857 40.480 24.554 1.00 79.44 1041 GLU A O 1
ATOM 7815 N N . GLY A 1 1042 ? 47.471 42.615 25.087 1.00 67.62 1042 GLY A N 1
ATOM 7816 C CA . GLY A 1 1042 ? 46.757 42.288 26.332 1.00 67.62 1042 GLY A CA 1
ATOM 7817 C C . GLY A 1 1042 ? 47.582 41.535 27.392 1.00 67.62 1042 GLY A C 1
ATOM 7818 O O . GLY A 1 1042 ? 47.002 40.872 28.252 1.00 67.62 1042 GLY A O 1
ATOM 7819 N N . GLY A 1 1043 ? 48.917 41.610 27.332 1.00 74.88 1043 GLY A N 1
ATOM 7820 C CA . GLY A 1 1043 ? 49.821 40.917 28.258 1.00 74.88 1043 GLY A CA 1
ATOM 7821 C C . GLY A 1 1043 ? 50.023 39.428 27.956 1.00 74.88 1043 GLY A C 1
ATOM 7822 O O . GLY A 1 1043 ? 50.457 38.685 28.835 1.00 74.88 1043 GLY A O 1
ATOM 7823 N N . VAL A 1 1044 ? 49.696 38.974 26.739 1.00 80.69 1044 VAL A N 1
ATOM 7824 C CA . VAL A 1 1044 ? 49.956 37.605 26.275 1.00 80.69 1044 VAL A CA 1
ATOM 7825 C C . VAL A 1 1044 ? 50.874 37.646 25.057 1.00 80.69 1044 VAL A C 1
ATOM 7827 O O . VAL A 1 1044 ? 50.440 37.935 23.943 1.00 80.69 1044 VAL A O 1
ATOM 7830 N N . ARG A 1 1045 ? 52.144 37.300 25.288 1.00 84.94 1045 ARG A N 1
ATOM 7831 C CA . ARG A 1 1045 ? 53.186 37.191 24.265 1.00 84.94 1045 ARG A CA 1
ATOM 7832 C C . ARG A 1 1045 ? 53.215 35.782 23.676 1.00 84.94 1045 ARG A C 1
ATOM 7834 O O . ARG A 1 1045 ? 53.420 34.813 24.401 1.00 84.94 1045 ARG A O 1
ATOM 7841 N N . LEU A 1 1046 ? 53.049 35.696 22.363 1.00 87.81 1046 LEU A N 1
ATOM 7842 C CA . LEU A 1 1046 ? 53.186 34.499 21.540 1.00 87.81 1046 LEU A CA 1
ATOM 7843 C C . LEU A 1 1046 ? 54.385 34.664 20.603 1.00 87.81 1046 LEU A C 1
ATOM 7845 O O . LEU A 1 1046 ? 54.510 35.697 19.943 1.00 87.81 1046 LEU A O 1
ATOM 7849 N N . ARG A 1 1047 ? 55.252 33.653 20.531 1.00 87.50 1047 ARG A N 1
ATOM 7850 C CA . ARG A 1 1047 ? 56.442 33.632 19.671 1.00 87.50 1047 ARG A CA 1
ATOM 7851 C C . ARG A 1 1047 ? 56.285 32.674 18.492 1.00 87.50 1047 ARG A C 1
ATOM 7853 O O . ARG A 1 1047 ? 55.578 31.671 18.582 1.00 87.50 1047 ARG A O 1
ATOM 7860 N N . VAL A 1 1048 ? 56.983 32.941 17.388 1.00 88.56 1048 VAL A N 1
ATOM 7861 C CA . VAL A 1 1048 ? 57.069 32.023 16.239 1.00 88.56 1048 VAL A CA 1
ATOM 7862 C C . VAL A 1 1048 ? 57.500 30.626 16.699 1.00 88.56 1048 VAL A C 1
ATOM 7864 O O . VAL A 1 1048 ? 58.556 30.455 17.302 1.00 88.56 1048 VAL A O 1
ATOM 7867 N N . GLY A 1 1049 ? 56.690 29.617 16.372 1.00 81.44 1049 GLY A N 1
ATOM 7868 C CA . GLY A 1 1049 ? 56.900 28.224 16.778 1.00 81.44 1049 GLY A CA 1
ATOM 7869 C C . GLY A 1 1049 ? 56.022 27.752 17.943 1.00 81.44 1049 GLY A C 1
ATOM 7870 O O . GLY A 1 1049 ? 55.798 26.544 18.056 1.00 81.44 1049 GLY A O 1
ATOM 7871 N N . ASP A 1 1050 ? 55.450 28.660 18.742 1.00 86.00 1050 ASP A N 1
ATOM 7872 C CA . ASP A 1 1050 ? 54.579 28.290 19.864 1.00 86.00 1050 ASP A CA 1
ATOM 7873 C C . ASP A 1 1050 ? 53.354 27.501 19.384 1.00 86.00 1050 ASP A C 1
ATOM 7875 O O . ASP A 1 1050 ? 52.711 27.842 18.386 1.00 86.00 1050 ASP A O 1
ATOM 7879 N N . CYS A 1 1051 ? 53.005 26.433 20.103 1.00 84.81 1051 CYS A N 1
ATOM 7880 C CA . CYS A 1 1051 ? 51.844 25.602 19.792 1.00 84.81 1051 CYS A CA 1
ATOM 7881 C C . CYS A 1 1051 ? 50.663 25.958 20.699 1.00 84.81 1051 CYS A C 1
ATOM 7883 O O . CYS A 1 1051 ? 50.706 25.751 21.908 1.00 84.81 1051 CYS A O 1
ATOM 7885 N N . VAL A 1 1052 ? 49.588 26.459 20.094 1.00 88.50 1052 VAL A N 1
ATOM 7886 C CA . VAL A 1 1052 ? 48.443 27.064 20.784 1.00 88.50 1052 VAL A CA 1
ATOM 7887 C C . VAL A 1 1052 ? 47.120 26.412 20.376 1.00 88.50 1052 VAL A C 1
ATOM 7889 O O . VAL A 1 1052 ? 46.971 25.925 19.250 1.00 88.50 1052 VAL A O 1
ATOM 7892 N N . LEU A 1 1053 ? 46.136 26.401 21.280 1.00 88.88 1053 LEU A N 1
ATOM 7893 C CA . LEU A 1 1053 ? 44.840 25.760 21.043 1.00 88.88 1053 LEU A CA 1
ATOM 7894 C C . LEU A 1 1053 ? 43.797 26.786 20.582 1.00 88.88 1053 LEU A C 1
ATOM 7896 O O . LEU A 1 1053 ? 43.262 27.556 21.376 1.00 88.88 1053 LEU A O 1
ATOM 7900 N N . ALA A 1 1054 ? 43.481 26.797 19.290 1.00 87.94 1054 ALA A N 1
ATOM 7901 C CA . ALA A 1 1054 ? 42.398 27.599 18.737 1.00 87.94 1054 ALA A CA 1
ATOM 7902 C C . ALA A 1 1054 ? 41.034 26.971 19.076 1.00 87.94 1054 ALA A C 1
ATOM 7904 O O . ALA A 1 1054 ? 40.765 25.833 18.695 1.00 87.94 1054 ALA A O 1
ATOM 7905 N N . LEU A 1 1055 ? 40.159 27.719 19.750 1.00 84.75 1055 LEU A N 1
ATOM 7906 C CA . LEU A 1 1055 ? 38.845 27.270 20.230 1.00 84.75 1055 LEU A CA 1
ATOM 7907 C C . LEU A 1 1055 ? 37.679 27.659 19.305 1.00 84.75 1055 LEU A C 1
ATOM 7909 O O . LEU A 1 1055 ? 36.632 27.020 19.339 1.00 84.75 1055 LEU A O 1
ATOM 7913 N N . GLY A 1 1056 ? 37.833 28.695 18.476 1.00 84.06 1056 GLY A N 1
ATOM 7914 C CA . GLY A 1 1056 ? 36.759 29.167 17.597 1.00 84.06 1056 GLY A CA 1
ATOM 7915 C C . GLY A 1 1056 ? 37.117 30.425 16.809 1.00 84.06 1056 GLY A C 1
ATOM 7916 O O . GLY A 1 1056 ? 38.223 30.949 16.917 1.00 84.06 1056 GLY A O 1
ATOM 7917 N N . ALA A 1 1057 ? 36.177 30.928 16.011 1.00 78.00 1057 ALA A N 1
ATOM 7918 C CA . ALA A 1 1057 ? 36.295 32.236 15.366 1.00 78.00 1057 ALA A CA 1
ATOM 7919 C C . ALA A 1 1057 ? 35.758 33.332 16.303 1.00 78.00 1057 ALA A C 1
ATOM 7921 O O . ALA A 1 1057 ? 34.628 33.220 16.774 1.00 78.00 1057 ALA A O 1
ATOM 7922 N N . ALA A 1 1058 ? 36.557 34.377 16.546 1.00 73.44 1058 ALA A N 1
ATOM 7923 C CA . ALA A 1 1058 ? 36.234 35.456 17.482 1.00 73.44 1058 ALA A CA 1
ATOM 7924 C C . ALA A 1 1058 ? 35.476 36.597 16.772 1.00 73.44 1058 ALA A C 1
ATOM 7926 O O . ALA A 1 1058 ? 34.288 36.491 16.471 1.00 73.44 1058 ALA A O 1
ATOM 7927 N N . ARG A 1 1059 ? 36.189 37.679 16.438 1.00 75.94 1059 ARG A N 1
ATOM 7928 C CA . ARG A 1 1059 ? 35.735 38.762 15.550 1.00 75.94 1059 ARG A CA 1
ATOM 7929 C C . ARG A 1 1059 ? 36.240 38.538 14.118 1.00 75.94 1059 ARG A C 1
ATOM 7931 O O . ARG A 1 1059 ? 37.047 37.644 13.861 1.00 75.94 1059 ARG A O 1
ATOM 7938 N N . ARG A 1 1060 ? 35.789 39.350 13.155 1.00 70.12 1060 ARG A N 1
ATOM 7939 C CA . ARG A 1 1060 ? 36.228 39.260 11.746 1.00 70.12 1060 ARG A CA 1
ATOM 7940 C C . ARG A 1 1060 ? 37.767 39.274 11.661 1.00 70.12 1060 ARG A C 1
ATOM 7942 O O . ARG A 1 1060 ? 38.416 40.160 12.206 1.00 70.12 1060 ARG A O 1
ATOM 7949 N N . GLY A 1 1061 ? 38.344 38.262 11.010 1.00 74.12 1061 GLY A N 1
ATOM 7950 C CA . GLY A 1 1061 ? 39.799 38.098 10.872 1.00 74.12 1061 GLY A CA 1
ATOM 7951 C C . GLY A 1 1061 ? 40.545 37.548 12.100 1.00 74.12 1061 GLY A C 1
ATOM 7952 O O . GLY A 1 1061 ? 41.757 37.392 12.012 1.00 74.12 1061 GLY A O 1
ATOM 7953 N N . HIS A 1 1062 ? 39.861 37.231 13.205 1.00 83.94 1062 HIS A N 1
ATOM 7954 C CA . HIS A 1 1062 ? 40.473 36.776 14.460 1.00 83.94 1062 HIS A CA 1
ATOM 7955 C C . HIS A 1 1062 ? 39.955 35.392 14.892 1.00 83.94 1062 HIS A C 1
ATOM 7957 O O . HIS A 1 1062 ? 38.826 34.997 14.590 1.00 83.94 1062 HIS A O 1
ATOM 7963 N N . VAL A 1 1063 ? 40.783 34.666 15.636 1.00 85.06 1063 VAL A N 1
ATOM 7964 C CA . VAL A 1 1063 ? 40.548 33.312 16.149 1.00 85.06 1063 VAL A CA 1
ATOM 7965 C C . VAL A 1 1063 ? 40.705 33.352 17.669 1.00 85.06 1063 VAL A C 1
ATOM 7967 O O . VAL A 1 1063 ? 41.679 33.907 18.165 1.00 85.06 1063 VAL A O 1
ATOM 7970 N N . THR A 1 1064 ? 39.766 32.780 18.421 1.00 89.00 1064 THR A N 1
ATOM 7971 C CA . THR A 1 1064 ? 39.921 32.614 19.873 1.00 89.00 1064 THR A CA 1
ATOM 7972 C C . THR A 1 1064 ? 40.968 31.538 20.125 1.00 89.00 1064 THR A C 1
ATOM 7974 O O . THR A 1 1064 ? 40.812 30.415 19.645 1.00 89.00 1064 THR A O 1
ATOM 7977 N N . VAL A 1 1065 ? 42.011 31.863 20.879 1.00 90.31 1065 VAL A N 1
ATOM 7978 C CA . VAL A 1 1065 ? 43.127 30.974 21.216 1.00 90.31 1065 VAL A CA 1
ATOM 7979 C C . VAL A 1 1065 ? 43.245 30.862 22.732 1.00 90.31 1065 VAL A C 1
ATOM 7981 O O . VAL A 1 1065 ? 43.093 31.861 23.431 1.00 90.31 1065 VAL A O 1
ATOM 7984 N N . GLN A 1 1066 ? 43.508 29.662 23.243 1.00 88.75 1066 GLN A N 1
ATOM 7985 C CA . GLN A 1 1066 ? 43.802 29.434 24.654 1.00 88.75 1066 GLN A CA 1
ATOM 7986 C C . GLN A 1 1066 ? 45.316 29.454 24.900 1.00 88.75 1066 GLN A C 1
ATOM 7988 O O . GLN A 1 1066 ? 46.063 28.737 24.231 1.00 88.75 1066 GLN A O 1
ATOM 7993 N N . VAL A 1 1067 ? 45.750 30.269 25.864 1.00 84.25 1067 VAL A N 1
ATOM 7994 C CA . VAL A 1 1067 ? 47.152 30.459 26.269 1.00 84.25 1067 VAL A CA 1
ATOM 7995 C C . VAL A 1 1067 ? 47.190 30.588 27.792 1.00 84.25 1067 VAL A C 1
ATOM 7997 O O . VAL A 1 1067 ? 46.464 31.407 28.351 1.00 84.25 1067 VAL A O 1
ATOM 8000 N N . CYS A 1 1068 ? 47.989 29.761 28.475 1.00 75.62 1068 CYS A N 1
ATOM 8001 C CA . CYS A 1 1068 ? 48.122 29.757 29.944 1.00 75.62 1068 CYS A CA 1
ATOM 8002 C C . CYS A 1 1068 ? 46.767 29.811 30.693 1.00 75.62 1068 CYS A C 1
ATOM 8004 O O . CYS A 1 1068 ? 46.566 30.609 31.605 1.00 75.62 1068 CYS A O 1
ATOM 8006 N N . GLY A 1 1069 ? 45.794 29.008 30.244 1.00 72.50 1069 GLY A N 1
ATOM 8007 C CA . GLY A 1 1069 ? 44.432 28.948 30.792 1.00 72.50 1069 GLY A CA 1
ATOM 8008 C C . GLY A 1 1069 ? 43.481 30.069 30.342 1.00 72.50 1069 GLY A C 1
ATOM 8009 O O . GLY A 1 1069 ? 42.272 29.844 30.303 1.00 72.50 1069 GLY A O 1
ATOM 8010 N N . ARG A 1 1070 ? 43.990 31.237 29.931 1.00 79.31 1070 ARG A N 1
ATOM 8011 C CA . ARG A 1 1070 ? 43.193 32.375 29.433 1.00 79.31 1070 ARG A CA 1
ATOM 8012 C C . ARG A 1 1070 ? 42.816 32.197 27.960 1.00 79.31 1070 ARG A C 1
ATOM 8014 O O . ARG A 1 1070 ? 43.486 31.475 27.226 1.00 79.31 1070 ARG A O 1
ATOM 8021 N N . THR A 1 1071 ? 41.749 32.866 27.514 1.00 87.38 1071 THR A N 1
ATOM 8022 C CA . THR A 1 1071 ? 41.325 32.873 26.100 1.00 87.38 1071 THR A CA 1
ATOM 8023 C C . THR A 1 1071 ? 41.455 34.270 25.499 1.00 87.38 1071 THR A C 1
ATOM 8025 O O . THR A 1 1071 ? 41.040 35.253 26.106 1.00 87.38 1071 THR A O 1
ATOM 8028 N N . VAL A 1 1072 ? 42.076 34.362 24.320 1.00 88.06 1072 VAL A N 1
ATOM 8029 C CA . VAL A 1 1072 ? 42.513 35.626 23.707 1.00 88.06 1072 VAL A CA 1
ATOM 8030 C C . VAL A 1 1072 ? 42.198 35.624 22.199 1.00 88.06 1072 VAL A C 1
ATOM 8032 O O . VAL A 1 1072 ? 42.412 34.602 21.539 1.00 88.06 1072 VAL A O 1
ATOM 8035 N N . PRO A 1 1073 ? 41.665 36.715 21.615 1.00 89.25 1073 PRO A N 1
ATOM 8036 C CA . PRO A 1 1073 ? 41.331 36.782 20.191 1.00 89.25 1073 PRO A CA 1
ATOM 8037 C C . PRO A 1 1073 ? 42.551 37.173 19.335 1.00 89.25 1073 PRO A C 1
ATOM 8039 O O . PRO A 1 1073 ? 42.787 38.349 19.081 1.00 89.25 1073 PRO A O 1
ATOM 8042 N N . VAL A 1 1074 ? 43.290 36.186 18.830 1.00 86.94 1074 VAL A N 1
ATOM 8043 C CA . VAL A 1 1074 ? 44.516 36.378 18.032 1.00 86.94 1074 VAL A CA 1
ATOM 8044 C C . VAL A 1 1074 ? 44.181 36.562 16.534 1.00 86.94 1074 VAL A C 1
ATOM 8046 O O . VAL A 1 1074 ? 43.304 35.858 16.017 1.00 86.94 1074 VAL A O 1
ATOM 8049 N N . PRO A 1 1075 ? 44.841 37.467 15.781 1.00 86.81 1075 PRO A N 1
ATOM 8050 C CA . PRO A 1 1075 ? 44.635 37.607 14.334 1.00 86.81 1075 PRO A CA 1
ATOM 8051 C C . PRO A 1 1075 ? 44.967 36.326 13.548 1.00 86.81 1075 PRO A C 1
ATOM 8053 O O . PRO A 1 1075 ? 45.960 35.655 13.811 1.00 86.81 1075 PRO A O 1
ATOM 8056 N N . HIS A 1 1076 ? 44.194 35.986 12.509 1.00 81.19 1076 HIS A N 1
ATOM 8057 C CA . HIS A 1 1076 ? 44.458 34.775 11.712 1.00 81.19 1076 HIS A CA 1
ATOM 8058 C C . HIS A 1 1076 ? 45.782 34.858 10.914 1.00 81.19 1076 HIS A C 1
ATOM 8060 O O . HIS A 1 1076 ? 46.320 33.829 10.518 1.00 81.19 1076 HIS A O 1
ATOM 8066 N N . SER A 1 1077 ? 46.339 36.050 10.688 1.00 81.62 1077 SER A N 1
ATOM 8067 C CA . SER A 1 1077 ? 47.678 36.229 10.098 1.00 81.62 1077 SER A CA 1
ATOM 8068 C C . SER A 1 1077 ? 48.816 35.732 10.999 1.00 81.62 1077 SER A C 1
ATOM 8070 O O . SER A 1 1077 ? 49.849 35.322 10.485 1.00 81.62 1077 SER A O 1
ATOM 8072 N N . VAL A 1 1078 ? 48.615 35.731 12.320 1.00 86.50 1078 VAL A N 1
ATOM 8073 C CA . VAL A 1 1078 ? 49.594 35.298 13.335 1.00 86.50 1078 VAL A CA 1
ATOM 8074 C C . VAL A 1 1078 ? 49.641 33.768 13.467 1.00 86.50 1078 VAL A C 1
ATOM 8076 O O . VAL A 1 1078 ? 50.604 33.218 13.990 1.00 86.50 1078 VAL A O 1
ATOM 8079 N N . LEU A 1 1079 ? 48.629 33.047 12.972 1.00 85.69 1079 LEU A N 1
ATOM 8080 C CA . LEU A 1 1079 ? 48.489 31.599 13.150 1.00 85.69 1079 LEU A CA 1
ATOM 8081 C C . LEU A 1 1079 ? 48.678 30.843 11.832 1.00 85.69 1079 LEU A C 1
ATOM 8083 O O . LEU A 1 1079 ? 47.949 31.069 10.862 1.00 85.69 1079 LEU A O 1
ATOM 8087 N N . ALA A 1 1080 ? 49.576 29.857 11.831 1.00 83.25 1080 ALA A N 1
ATOM 8088 C CA . ALA A 1 1080 ? 49.739 28.935 10.714 1.00 83.25 1080 ALA A CA 1
ATOM 8089 C C . ALA A 1 1080 ? 48.420 28.191 10.401 1.00 83.25 1080 ALA A C 1
ATOM 8091 O O . ALA A 1 1080 ? 47.623 27.910 11.309 1.00 83.25 1080 ALA A O 1
ATOM 8092 N N . PRO A 1 1081 ? 48.167 27.820 9.129 1.00 76.81 1081 PRO A N 1
ATOM 8093 C CA . PRO A 1 1081 ? 47.052 26.943 8.798 1.00 76.81 1081 PRO A CA 1
ATOM 8094 C C . PRO A 1 1081 ? 47.216 25.593 9.522 1.00 76.81 1081 PRO A C 1
ATOM 8096 O O . PRO A 1 1081 ? 48.324 25.051 9.558 1.00 76.81 1081 PRO A O 1
ATOM 8099 N N . PRO A 1 1082 ? 46.139 25.023 10.094 1.00 72.25 1082 PRO A N 1
ATOM 8100 C CA . PRO A 1 1082 ? 46.232 23.788 10.863 1.00 72.25 1082 PRO A CA 1
ATOM 8101 C C . PRO A 1 1082 ? 46.731 22.637 9.979 1.00 72.25 1082 PRO A C 1
ATOM 8103 O O . PRO A 1 1082 ? 46.175 22.373 8.902 1.00 72.25 1082 PRO A O 1
ATOM 8106 N N . ARG A 1 1083 ? 47.779 21.948 10.448 1.00 61.56 1083 ARG A N 1
ATOM 8107 C CA . ARG A 1 1083 ? 48.274 20.704 9.847 1.00 61.56 1083 ARG A CA 1
ATOM 8108 C C . ARG A 1 1083 ? 47.253 19.597 10.106 1.00 61.56 1083 ARG A C 1
ATOM 8110 O O . ARG A 1 1083 ? 46.866 19.367 11.246 1.00 61.56 1083 ARG A O 1
ATOM 8117 N N . ALA A 1 1084 ? 46.837 18.894 9.056 1.00 53.84 1084 ALA A N 1
ATOM 8118 C CA . ALA A 1 1084 ? 46.099 17.648 9.228 1.00 53.84 1084 ALA A CA 1
ATOM 8119 C C . ALA A 1 1084 ? 47.044 16.573 9.808 1.00 53.84 1084 ALA A C 1
ATOM 8121 O O . ALA A 1 1084 ? 48.199 16.508 9.369 1.00 53.84 1084 ALA A O 1
ATOM 8122 N N . PRO A 1 1085 ? 46.593 15.727 10.753 1.00 51.19 1085 PRO A N 1
ATOM 8123 C CA . PRO A 1 1085 ? 47.389 14.594 11.207 1.00 51.19 1085 PRO A CA 1
ATOM 8124 C C . PRO A 1 1085 ? 47.675 13.656 10.026 1.00 51.19 1085 PRO A C 1
ATOM 8126 O O . PRO A 1 1085 ? 46.802 13.412 9.189 1.00 51.19 1085 PRO A O 1
ATOM 8129 N N . ARG A 1 1086 ? 48.901 13.122 9.947 1.00 40.03 1086 ARG A N 1
ATOM 8130 C CA . ARG A 1 1086 ? 49.203 12.035 9.005 1.00 40.03 1086 ARG A CA 1
ATOM 8131 C C . ARG A 1 1086 ? 48.336 10.823 9.376 1.00 40.03 1086 ARG A C 1
ATOM 8133 O O . ARG A 1 1086 ? 48.289 10.489 10.559 1.00 40.03 1086 ARG A O 1
ATOM 8140 N N . PRO A 1 1087 ? 47.690 10.141 8.413 1.00 37.94 1087 PRO A N 1
ATOM 8141 C CA . PRO A 1 1087 ? 47.114 8.833 8.692 1.00 37.94 1087 PRO A CA 1
ATOM 8142 C C . PRO A 1 1087 ? 48.240 7.881 9.109 1.00 37.94 1087 PRO A C 1
ATOM 8144 O O . PRO A 1 1087 ? 49.308 7.875 8.489 1.00 37.94 1087 PRO A O 1
ATOM 8147 N N . ALA A 1 1088 ? 48.008 7.094 10.158 1.00 39.78 1088 ALA A N 1
ATOM 8148 C CA . ALA A 1 1088 ? 48.918 6.018 10.528 1.00 39.78 1088 ALA A CA 1
ATOM 8149 C C . ALA A 1 1088 ? 48.999 4.985 9.383 1.00 39.78 1088 ALA A C 1
ATOM 8151 O O . ALA A 1 1088 ? 47.995 4.773 8.691 1.00 39.78 1088 ALA A O 1
ATOM 8152 N N . PRO A 1 1089 ? 50.160 4.342 9.157 1.00 46.91 1089 PRO A N 1
ATOM 8153 C CA . PRO A 1 1089 ? 50.227 3.202 8.252 1.00 46.91 1089 PRO A CA 1
ATOM 8154 C C . PRO A 1 1089 ? 49.302 2.081 8.762 1.00 46.91 1089 PRO A C 1
ATOM 8156 O O . PRO A 1 1089 ? 49.135 1.938 9.976 1.00 46.91 1089 PRO A O 1
ATOM 8159 N N . PRO A 1 1090 ? 48.688 1.285 7.868 1.00 48.91 1090 PRO A N 1
ATOM 8160 C CA . PRO A 1 1090 ? 47.904 0.132 8.294 1.00 48.91 1090 PRO A CA 1
ATOM 8161 C C . PRO A 1 1090 ? 48.807 -0.877 9.026 1.00 48.91 1090 PRO A C 1
ATOM 8163 O O . PRO A 1 1090 ? 49.970 -1.031 8.639 1.00 48.91 1090 PRO A O 1
ATOM 8166 N N . PRO A 1 1091 ? 48.300 -1.581 10.055 1.00 52.62 1091 PRO A N 1
ATOM 8167 C CA . PRO A 1 1091 ? 49.043 -2.672 10.673 1.00 52.62 1091 PRO A CA 1
ATOM 8168 C C . PRO A 1 1091 ? 49.312 -3.785 9.643 1.00 52.62 1091 PRO A C 1
ATOM 8170 O O . PRO A 1 1091 ? 48.515 -3.961 8.713 1.00 52.62 1091 PRO A O 1
ATOM 8173 N N . PRO A 1 1092 ? 50.414 -4.545 9.787 1.00 53.28 1092 PRO A N 1
ATOM 8174 C CA . PRO A 1 1092 ? 50.687 -5.685 8.919 1.00 53.28 1092 PRO A CA 1
ATOM 8175 C C . PRO A 1 1092 ? 49.571 -6.740 9.034 1.00 53.28 1092 PRO A C 1
ATOM 8177 O O . PRO A 1 1092 ? 48.940 -6.856 10.089 1.00 53.28 1092 PRO A O 1
ATOM 8180 N N . PRO A 1 1093 ? 49.307 -7.519 7.968 1.00 50.47 1093 PRO A N 1
ATOM 8181 C CA . PRO A 1 1093 ? 48.326 -8.596 8.024 1.00 50.47 1093 PRO A CA 1
ATOM 8182 C C . PRO A 1 1093 ? 48.751 -9.648 9.055 1.00 50.47 1093 PRO A C 1
ATOM 8184 O O . PRO A 1 1093 ? 49.918 -10.036 9.110 1.00 50.47 1093 PRO A O 1
ATOM 8187 N N . ALA A 1 1094 ? 47.796 -10.121 9.857 1.00 50.06 1094 ALA A N 1
ATOM 8188 C CA . ALA A 1 1094 ? 48.033 -11.224 10.780 1.00 50.06 1094 ALA A CA 1
ATOM 8189 C C . ALA A 1 1094 ? 48.417 -12.503 10.003 1.00 50.06 1094 ALA A C 1
ATOM 8191 O O . ALA A 1 1094 ? 47.874 -12.732 8.915 1.00 50.06 1094 ALA A O 1
ATOM 8192 N N . PRO A 1 1095 ? 49.328 -13.342 10.535 1.00 51.19 1095 PRO A N 1
ATOM 8193 C CA . PRO A 1 1095 ? 49.666 -14.615 9.910 1.00 51.19 1095 PRO A CA 1
ATOM 8194 C C . PRO A 1 1095 ? 48.433 -15.536 9.849 1.00 51.19 1095 PRO A C 1
ATOM 8196 O O . PRO A 1 1095 ? 47.558 -15.448 10.717 1.00 51.19 1095 PRO A O 1
ATOM 8199 N N . PRO A 1 1096 ? 48.338 -16.425 8.843 1.00 51.44 1096 PRO A N 1
ATOM 8200 C CA . PRO A 1 1096 ? 47.243 -17.382 8.760 1.00 51.44 1096 PRO A CA 1
ATOM 8201 C C . PRO A 1 1096 ? 47.271 -18.322 9.971 1.00 51.44 1096 PRO A C 1
ATOM 8203 O O . PRO A 1 1096 ? 48.322 -18.856 10.328 1.00 51.44 1096 PRO A O 1
ATOM 8206 N N . ALA A 1 1097 ? 46.110 -18.533 10.592 1.00 50.91 1097 ALA A N 1
ATOM 8207 C CA . ALA A 1 1097 ? 45.973 -19.521 11.656 1.00 50.91 1097 ALA A CA 1
ATOM 8208 C C . ALA A 1 1097 ? 46.253 -20.936 11.106 1.00 50.91 1097 ALA A C 1
ATOM 8210 O O . ALA A 1 1097 ? 45.849 -21.229 9.975 1.00 50.91 1097 ALA A O 1
ATOM 8211 N N . PRO A 1 1098 ? 46.920 -21.817 11.875 1.00 52.50 1098 PRO A N 1
ATOM 8212 C CA . PRO A 1 1098 ? 47.109 -23.204 11.468 1.00 52.50 1098 PRO A CA 1
ATOM 8213 C C . PRO A 1 1098 ? 45.749 -23.915 11.343 1.00 52.50 1098 PRO A C 1
ATOM 8215 O O . PRO A 1 1098 ? 44.813 -23.575 12.075 1.00 52.50 1098 PRO A O 1
ATOM 8218 N N . PRO A 1 1099 ? 45.614 -24.904 10.441 1.00 51.38 1099 PRO A N 1
ATOM 8219 C CA . PRO A 1 1099 ? 44.414 -25.727 10.385 1.00 51.38 1099 PRO A CA 1
ATOM 8220 C C . PRO A 1 1099 ? 44.250 -26.487 11.706 1.00 51.38 1099 PRO A C 1
ATOM 8222 O O . PRO A 1 1099 ? 45.214 -27.044 12.234 1.00 51.38 1099 PRO A O 1
ATOM 8225 N N . ALA A 1 1100 ? 43.026 -26.517 12.234 1.00 42.34 1100 ALA A N 1
ATOM 8226 C CA . ALA A 1 1100 ? 42.701 -27.386 13.358 1.00 42.34 1100 ALA A CA 1
ATOM 8227 C C . ALA A 1 1100 ? 42.850 -28.866 12.940 1.00 42.34 1100 ALA A C 1
ATOM 8229 O O . ALA A 1 1100 ? 42.575 -29.185 11.777 1.00 42.34 1100 ALA A O 1
ATOM 8230 N N . PRO A 1 1101 ? 43.274 -29.765 13.849 1.00 50.88 1101 PRO A N 1
ATOM 8231 C CA . PRO A 1 1101 ? 43.220 -31.203 13.598 1.00 50.88 1101 PRO A CA 1
ATOM 8232 C C . PRO A 1 1101 ? 41.770 -31.655 13.350 1.00 50.88 1101 PRO A C 1
ATOM 8234 O O . PRO A 1 1101 ? 40.830 -31.015 13.826 1.00 50.88 1101 PRO A O 1
ATOM 8237 N N . ALA A 1 1102 ? 41.629 -32.718 12.554 1.00 43.97 1102 ALA A N 1
ATOM 8238 C CA . ALA A 1 1102 ? 40.359 -33.214 12.012 1.00 43.97 1102 ALA A CA 1
ATOM 8239 C C . ALA A 1 1102 ? 39.489 -33.963 13.036 1.00 43.97 1102 ALA A C 1
ATOM 8241 O O . ALA A 1 1102 ? 40.074 -34.637 13.913 1.00 43.97 1102 ALA A O 1
#

Radius of gyration: 39.49 Å; Cα contacts (8 Å, |Δi|>4): 1336; chains: 1; bounding box: 107×130×105 Å

Mean predicted aligned error: 19.11 Å

Nearest PDB structures (foldseek):
  6due-assembly1_A  TM=8.609E-01  e=4.280E-38  Toxoplasma gondii GT1
  6i7d-assembly1_A  TM=7.793E-01  e=6.547E-35  Plasmodium falciparum 3D7
  7rb9-assembly1_D  TM=7.567E-01  e=1.637E-35  Mus musculus
  1kk8-assembly1_A  TM=7.157E-01  e=1.047E-33  Argopecten irradians
  1l2o-assembly1_A  TM=7.290E-01  e=3.582E-30  Argopecten irradians

Secondary structure (DSSP, 8-state):
---------------------------------------------S--HHHHHHHHHHHHHHHHTGGGS--------------------------------------------------------------------------PPPPPPPP-PPPPPPPPP----------------------S---SBGGG--S---HHHHHHHHHHHHHTT--EEEETTEEEEEE-S---S-TTSTTTTT---HHHHHHHHHHHHHHHHH---EEEEEESSTTSSHHHHHHHHHHHHHHHTT--TTSHHHHHHHHHHHHHHHHHEEEETTEEEEE-EEEEEEEEEETTEEEEEEEEEEEE--GGGTSPPTT---BHHHHHHHHH--HHHHHHTT-SS--TTTSTTT--S---PPPTTHHHHHHHHHHHHHHTT--HHHHHHHHHHHHHHHH-EEEE-TTS-EEEE-HHHHHHHHHHHTB-HHHHHHHHHEEEPP--SS---EEEPPHHHHHHHHHHHHHHHHHHHHHHHHHHHTT---TT--S----S-TTSTT--SSGGG---S------SSSHHHHHHHHHHHHHHHHS-EEEEEE-------SSB-HHHHHHHHHHHHHHHHHHIIIIIHHHHHHHHHT---S--------HHHHHHHH-TTTSHHHHHHHHHHHT--HHHHHHHHHHHTTT-TTEE--SS--TTEEEEE-SS-EEEEEGGGHHHHHH-EEEHHHHHTTSTTTBS-HHHHHHTTTHHHHHHHTTS--S-EEESSPPTTHHHHHHHTTS--PPPSPPPPPPHHHHHHHHHHHHHHHHHHSEEEEEEEEES-SS--TT---HHHHHHHHHHTTHHHHHHHHHHS--EEEEHHHHHHHHTTT----TT------TTTTHHHHHHHHHHHHHHHT-PPPSS-S----EEE-SSEEEE-HHHHHHHHHHHHHHHHHHHHHHHHHHHHHHHHHHHS-PPPS---------BTBPPPPTT----HHHHHHHHHHHT--SSSPPPPPPP-SEEEETTEEEESSEEEEB-S-EEETTEEE-TT-EEEEEEE-STTEEEEEETTEEEEEETTTBPPPPPPPPPPPPPPPPPPPPPP-

Organism: Euphydryas editha (NCBI:txid104508)

pLDDT: mean 70.1, std 25.23, range [21.0, 97.12]

InterPro domains:
  IPR001609 Myosin head, motor domain-like [PF00063] (187-527)
  IPR001609 Myosin head, motor domain-like [PF00063] (580-901)
  IPR001609 Myosin head, motor domain-like [PR00193] (216-235)
  IPR001609 Myosin head, motor domain-like [PR00193] (265-290)
  IPR001609 Myosin head, motor domain-like [PR00193] (310-337)
  IPR001609 Myosin head, motor domain-like [PR00193] (585-613)
  IPR001609 Myosin head, motor domain-like [PR00193] (639-667)
  IPR001609 Myosin head, motor domain-like [PS51456] (186-941)
  IPR001609 Myosin head, motor domain-like [SM00242] (179-942)
  IPR027417 P-loop containing nucleoside triphosphate hydrolase [SSF52540] (185-940)
  IPR036029 Class XX myosin, motor domain [cd14881] (200-929)
  IPR036961 Kinesin motor domain superfamily [G3DSA:3.40.850.10] (185-857)